Protein AF-0000000076599549 (afdb_homodimer)

InterPro domains:
  IPR013341 Mandelate racemase, N-terminal domain [PF02746] (43-147)
  IPR013342 Mandelate racemase, C-terminal domain [PF13378] (168-382)
  IPR013342 Mandelate racemase, C-terminal domain [SM00922] (165-262)
  IPR029017 Enolase-like, N-terminal [G3DSA:3.30.390.10] (24-142)
  IPR029017 Enolase-like, N-terminal [SSF54826] (26-152)
  IPR034593 D-galactonate dehydratase DgoD-like [PTHR48080] (27-389)
  IPR036849 Enolase-like, C-terminal domain superfamily [G3DSA:3.20.20.120] (143-389)
  IPR036849 Enolase-like, C-terminal domain superfamily [SSF51604] (147-392)

Organism: Saccharopolyspora spinosa (NCBI:txid60894)

Secondary structure (DSSP, 8-state):
-------------------TTTT---EEEEEEEEEEEEEEEEEEETTEEEEEEEEEEEEEEETTS-EEEEEEE-SS-HHHHHHHHHHHHHHHTTS-TT-HHHHHHHHHHHTSGGGGT--HHHHHHHHHHHHHHHHHHTTSBHHHHTT--S-SEEEB-EE-----HHHHHHHHHHHHHTT--EEEEE---SSHHHHHHHHHHHHHHH-SSSEEEEE-TT-S-HHHHHHHHHHHGGG--SEEE--S-TT-HHHHHHHHHH-SS-EEESTT-SSHHHHHHHHHTT--SEEEE-HHHHSSHHHHHHHHHHHHHHT--EEE--S---HHHHHHHHHHHHTSTT--SPBP--GGGBS--SBTTSSPP-GGGEEEPP-SSBT---B-HHHHHHHHHHHHHHGGGTS----SS----SS--/-------------------TTTT---EEEEEEEEEEEEEEEEEEETTEEEEEEEEEEEEEEETTS-EEEEEEE-SS-HHHHHHHHHHHHHHHTTS-TT-HHHHHHHHHHHTSGGGGS--HHHHHHHHHHHHHHHHHHTTSBHHHHTT--S-SEEEB-EE-----HHHHHHHHHHHHHTT--EEEEE---SSHHHHHHHHHHHHHHH-SSSEEEEE-TT-S-HHHHHHHHHHHGGG-EEEEE--S-TT-HHHHHHHHHH-SS-EEESTT-SSHHHHHHHHHTT--SEEEE-HHHHSSHHHHHHHHHHHHHHT--EEE--S---HHHHHHHHHHHHTSTT--SPBP--GGGBS--SBTTSSPP-GGGEEEPP-SSBT---B-HHHHHHHHHHHHHHGGGTS----SS----SS--

Structure (mmCIF, N/CA/C/O backbone):
data_AF-0000000076599549-model_v1
#
loop_
_entity.id
_entity.type
_entity.pdbx_description
1 polymer 'Glucarate dehydratase'
#
loop_
_atom_site.group_PDB
_atom_site.id
_atom_site.type_symbol
_atom_site.label_atom_id
_atom_site.label_alt_id
_atom_site.label_comp_id
_atom_site.label_asym_id
_atom_site.label_entity_id
_atom_site.label_seq_id
_atom_site.pdbx_PDB_ins_code
_atom_site.Cartn_x
_atom_site.Cartn_y
_atom_site.Cartn_z
_atom_site.occupancy
_atom_site.B_iso_or_equiv
_atom_site.auth_seq_id
_atom_site.auth_comp_id
_atom_site.auth_asym_id
_atom_site.auth_atom_id
_atom_site.pdbx_PDB_model_num
ATOM 1 N N . MET A 1 1 ? 41.75 32.562 54.75 1 27.2 1 MET A N 1
ATOM 2 C CA . MET A 1 1 ? 40.906 31.391 54.969 1 27.2 1 MET A CA 1
ATOM 3 C C . MET A 1 1 ? 40 31.172 53.75 1 27.2 1 MET A C 1
ATOM 5 O O . MET A 1 1 ? 39.031 31.875 53.562 1 27.2 1 MET A O 1
ATOM 9 N N . THR A 1 2 ? 40.531 30.891 52.562 1 28.98 2 THR A N 1
ATOM 10 C CA . THR A 1 2 ? 40.031 30.953 51.188 1 28.98 2 THR A CA 1
ATOM 11 C C . THR A 1 2 ? 39.062 29.797 50.906 1 28.98 2 THR A C 1
ATOM 13 O O . THR A 1 2 ? 39.469 28.625 51 1 28.98 2 THR A O 1
ATOM 16 N N . VAL A 1 3 ? 37.75 30 51.281 1 31.78 3 VAL A N 1
ATOM 17 C CA . VAL A 1 3 ? 36.625 29.094 51.188 1 31.78 3 VAL A CA 1
ATOM 18 C C . VAL A 1 3 ? 36.5 2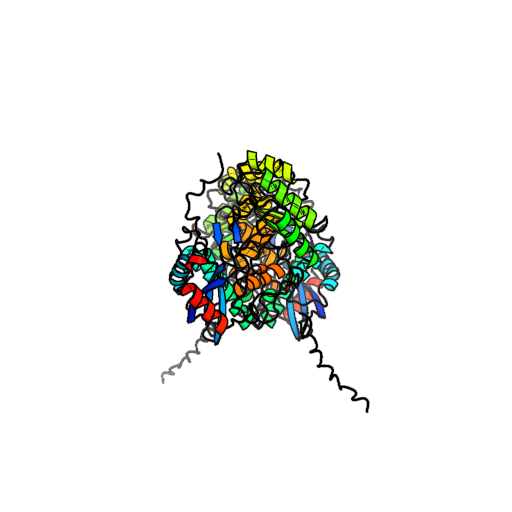8.578 49.75 1 31.78 3 VAL A C 1
ATOM 20 O O . VAL A 1 3 ? 36.25 29.375 48.812 1 31.78 3 VAL A O 1
ATOM 23 N N . THR A 1 4 ? 37.219 27.531 49.344 1 29.52 4 THR A N 1
ATOM 24 C CA . THR A 1 4 ? 37.219 26.875 48.031 1 29.52 4 THR A CA 1
ATOM 25 C C . THR A 1 4 ? 35.875 26.234 47.75 1 29.52 4 THR A C 1
ATOM 27 O O . THR A 1 4 ? 35.406 25.359 48.469 1 29.52 4 THR A O 1
ATOM 30 N N . THR A 1 5 ? 34.906 27.031 47.188 1 28.33 5 THR A N 1
ATOM 31 C CA . THR A 1 5 ? 33.531 26.656 46.875 1 28.33 5 THR A CA 1
ATOM 32 C C . THR A 1 5 ? 33.5 25.469 45.906 1 28.33 5 THR A C 1
ATOM 34 O O . THR A 1 5 ? 34.062 25.547 44.812 1 28.33 5 THR A O 1
ATOM 37 N N . GLN A 1 6 ? 33.562 24.25 46.406 1 25.38 6 GLN A N 1
ATOM 38 C CA . GLN A 1 6 ? 33.531 22.984 45.656 1 25.38 6 GLN A CA 1
ATOM 39 C C . GLN A 1 6 ? 32.219 22.891 44.875 1 25.38 6 GLN A C 1
ATOM 41 O O . GLN A 1 6 ? 31.141 22.781 45.438 1 25.38 6 GLN A O 1
ATOM 46 N N . GLN A 1 7 ? 32.094 23.656 43.75 1 25.48 7 GLN A N 1
ATOM 47 C CA . GLN A 1 7 ? 30.922 23.625 42.906 1 25.48 7 GLN A CA 1
ATOM 48 C C . GLN A 1 7 ? 30.625 22.203 42.406 1 25.48 7 GLN A C 1
ATOM 50 O O . GLN A 1 7 ? 31.484 21.562 41.812 1 25.48 7 GLN A O 1
ATOM 55 N N . SER A 1 8 ? 29.828 21.438 43.156 1 26.23 8 SER A N 1
ATOM 56 C CA . SER A 1 8 ? 29.406 20.078 42.844 1 26.23 8 SER A CA 1
ATOM 57 C C . SER A 1 8 ? 28.844 20 41.438 1 26.23 8 SER A C 1
ATOM 59 O O . SER A 1 8 ? 27.953 20.781 41.062 1 26.23 8 SER A O 1
ATOM 61 N N . ARG A 1 9 ? 29.656 19.609 40.469 1 23.12 9 ARG A N 1
ATOM 62 C CA . ARG A 1 9 ? 29.375 19.297 39.062 1 23.12 9 ARG A CA 1
ATOM 63 C C . ARG A 1 9 ? 28.219 18.328 38.938 1 23.12 9 ARG A C 1
ATOM 65 O O . ARG A 1 9 ? 28.328 17.156 39.344 1 23.12 9 ARG A O 1
ATOM 72 N N . ALA A 1 10 ? 27 18.812 39.125 1 27.27 10 ALA A N 1
ATOM 73 C CA . ALA A 1 10 ? 25.781 18.016 38.938 1 27.27 10 ALA A CA 1
ATOM 74 C C . ALA A 1 10 ? 25.875 17.156 37.656 1 27.27 10 ALA A C 1
ATOM 76 O O . ALA A 1 10 ? 26.438 17.594 36.656 1 27.27 10 ALA A O 1
ATOM 77 N N . GLY A 1 11 ? 25.812 15.875 37.875 1 25.98 11 GLY A N 1
ATOM 78 C CA . GLY A 1 11 ? 25.859 14.727 36.969 1 25.98 11 GLY A CA 1
ATOM 79 C C . GLY A 1 11 ? 24.984 14.891 35.75 1 25.98 11 GLY A C 1
ATOM 80 O O . GLY A 1 11 ? 23.797 15.219 35.875 1 25.98 11 GLY A O 1
ATOM 81 N N . ALA A 1 12 ? 25.484 15.375 34.656 1 26.47 12 ALA A N 1
ATOM 82 C CA . ALA A 1 12 ? 24.859 15.469 33.344 1 26.47 12 ALA A CA 1
ATOM 83 C C . ALA A 1 12 ? 24.078 14.195 33.031 1 26.47 12 ALA A C 1
ATOM 85 O O . ALA A 1 12 ? 24.641 13.102 33 1 26.47 12 ALA A O 1
ATOM 86 N N . ALA A 1 13 ? 22.766 14.227 33.375 1 28.31 13 ALA A N 1
ATOM 87 C CA . ALA A 1 13 ? 21.891 13.125 33 1 28.31 13 ALA A CA 1
ATOM 88 C C . ALA A 1 13 ? 22.188 12.625 31.594 1 28.31 13 ALA A C 1
ATOM 90 O O . ALA A 1 13 ? 22.312 13.422 30.656 1 28.31 13 ALA A O 1
ATOM 91 N N . GLN A 1 14 ? 22.859 11.516 31.531 1 29.56 14 GLN A N 1
ATOM 92 C CA . GLN A 1 14 ? 23.172 10.812 30.297 1 29.56 14 GLN A CA 1
ATOM 93 C C . GLN A 1 14 ? 22 10.828 29.312 1 29.56 14 GLN A C 1
ATOM 95 O O . GLN A 1 14 ? 20.859 10.594 29.719 1 29.56 14 GLN A O 1
ATOM 100 N N . PRO A 1 15 ? 22.062 11.57 28.266 1 31.91 15 PRO A N 1
ATOM 101 C CA . PRO A 1 15 ? 20.938 11.641 27.328 1 31.91 15 PRO A CA 1
ATOM 102 C C . PRO A 1 15 ? 20.328 10.273 27.047 1 31.91 15 PRO A C 1
ATOM 104 O O . PRO A 1 15 ? 21.047 9.273 26.969 1 31.91 15 PRO A O 1
ATOM 107 N N . LEU A 1 16 ? 19.188 9.906 27.5 1 31.44 16 LEU A N 1
ATOM 108 C CA . LEU A 1 16 ? 18.312 8.75 27.297 1 31.44 16 LEU A CA 1
ATOM 109 C C . LEU A 1 16 ? 18.219 8.414 25.812 1 31.44 16 LEU A C 1
ATOM 111 O O . LEU A 1 16 ? 17.172 8.617 25.188 1 31.44 16 LEU A O 1
ATOM 115 N N . THR A 1 17 ? 19.172 8.703 24.969 1 34.09 17 THR A N 1
ATOM 116 C CA . THR A 1 17 ? 19.078 8.32 23.562 1 34.09 17 THR A CA 1
ATOM 117 C C . THR A 1 17 ? 18.938 6.809 23.422 1 34.09 17 THR A C 1
ATOM 119 O O . THR A 1 17 ? 19.906 6.066 23.562 1 34.09 17 THR A O 1
ATOM 122 N N . THR A 1 18 ? 18.109 6.164 24.047 1 36.94 18 THR A N 1
ATOM 123 C CA . THR A 1 18 ? 17.984 4.777 23.641 1 36.94 18 THR A CA 1
ATOM 124 C C . THR A 1 18 ? 17.719 4.688 22.125 1 36.94 18 THR A C 1
ATOM 126 O O . THR A 1 18 ? 16.703 5.172 21.641 1 36.94 18 THR A O 1
ATOM 129 N N . PRO A 1 19 ? 18.688 4.723 21.266 1 40.38 19 PRO A N 1
ATOM 130 C CA . PRO A 1 19 ? 18.516 4.492 19.828 1 40.38 19 PRO A CA 1
ATOM 131 C C . PRO A 1 19 ? 17.531 3.363 19.516 1 40.38 19 PRO A C 1
ATOM 133 O O . PRO A 1 19 ? 17.297 2.502 20.375 1 40.38 19 PRO A O 1
ATOM 136 N N . TRP A 1 20 ? 16.594 3.396 18.422 1 47.5 20 TRP A N 1
ATOM 137 C CA . TRP A 1 20 ? 15.992 2.182 17.891 1 47.5 20 TRP A CA 1
ATOM 138 C C . TRP A 1 20 ? 16.922 0.986 18.062 1 47.5 20 TRP A C 1
ATOM 140 O O . TRP A 1 20 ? 16.625 -0.114 17.594 1 47.5 20 TRP A O 1
ATOM 150 N N . GLY A 1 21 ? 18.094 1.126 18.797 1 45.66 21 GLY A N 1
ATOM 151 C CA . GLY A 1 21 ? 19.266 0.264 18.734 1 45.66 21 GLY A CA 1
ATOM 152 C C . GLY A 1 21 ? 19.344 -0.734 19.875 1 45.66 21 GLY A C 1
ATOM 153 O O . GLY A 1 21 ? 19.938 -1.803 19.734 1 45.66 21 GLY A O 1
ATOM 154 N N . GLU A 1 22 ? 19.062 -0.43 21.141 1 49.44 22 GLU A N 1
ATOM 155 C CA . GLU A 1 22 ? 19.344 -1.451 22.156 1 49.44 22 GLU A CA 1
ATOM 156 C C . GLU A 1 22 ? 18.25 -2.52 22.172 1 49.44 22 GLU A C 1
ATOM 158 O O . GLU A 1 22 ? 17.062 -2.199 22.203 1 49.44 22 GLU A O 1
ATOM 163 N N . GLY A 1 23 ? 18.531 -3.783 21.719 1 60.91 23 GLY A N 1
ATOM 164 C CA . GLY A 1 23 ? 17.672 -4.957 21.797 1 60.91 23 GLY A CA 1
ATOM 165 C C . GLY A 1 23 ? 16.938 -5.242 20.5 1 60.91 23 GLY A C 1
ATOM 166 O O . GLY A 1 23 ? 15.898 -5.902 20.5 1 60.91 23 GLY A O 1
ATOM 167 N N . VAL A 1 24 ? 17.438 -4.586 19.484 1 80.19 24 VAL A N 1
ATOM 168 C CA . VAL A 1 24 ? 16.875 -4.738 18.156 1 80.19 24 VAL A CA 1
ATOM 169 C C . VAL A 1 24 ? 17.266 -6.09 17.562 1 80.19 24 VAL A C 1
ATOM 171 O O . VAL A 1 24 ? 18.422 -6.516 17.703 1 80.19 24 VAL A O 1
ATOM 174 N N . LEU A 1 25 ? 16.344 -6.863 17.172 1 92.06 25 LEU A N 1
ATOM 175 C CA . LEU A 1 25 ? 16.547 -8.125 16.469 1 92.06 25 LEU A CA 1
ATOM 176 C C . LEU A 1 25 ? 17.453 -7.926 15.258 1 92.06 25 LEU A C 1
ATOM 178 O O . LEU A 1 25 ? 17.359 -6.918 14.562 1 92.06 25 LEU A O 1
ATOM 182 N N . ARG A 1 26 ? 18.5 -8.828 15.125 1 96.94 26 ARG A N 1
ATOM 183 C CA . ARG A 1 26 ? 19.438 -8.688 14.016 1 96.94 26 ARG A CA 1
ATOM 184 C C . ARG A 1 26 ? 19.531 -9.977 13.211 1 96.94 26 ARG A C 1
ATOM 186 O O . ARG A 1 26 ? 19.547 -11.07 13.781 1 96.94 26 ARG A O 1
ATOM 193 N N . ILE A 1 27 ? 19.688 -9.867 11.922 1 97.81 27 ILE A N 1
ATOM 194 C CA . ILE A 1 27 ? 19.953 -10.992 11.031 1 97.81 27 ILE A CA 1
ATOM 195 C C . ILE A 1 27 ? 21.406 -11.414 11.148 1 97.81 27 ILE A C 1
ATOM 197 O O . ILE A 1 27 ? 22.312 -10.594 11.016 1 97.81 27 ILE A O 1
ATOM 201 N N . ILE A 1 28 ? 21.672 -12.695 11.336 1 97.88 28 ILE A N 1
ATOM 202 C CA . ILE A 1 28 ? 23.062 -13.102 11.57 1 97.88 28 ILE A CA 1
ATOM 203 C C . ILE A 1 28 ? 23.484 -14.109 10.516 1 97.88 28 ILE A C 1
ATOM 205 O O . ILE A 1 28 ? 24.672 -14.438 10.414 1 97.88 28 ILE A O 1
ATOM 209 N N . GLY A 1 29 ? 22.516 -14.633 9.742 1 97.44 29 GLY A N 1
ATOM 210 C CA . GLY A 1 29 ? 22.891 -15.594 8.719 1 97.44 29 GLY A CA 1
ATOM 211 C C . GLY A 1 29 ? 21.781 -15.852 7.715 1 97.44 29 GLY A C 1
ATOM 212 O O . GLY A 1 29 ? 20.594 -15.773 8.055 1 97.44 29 GLY A O 1
ATOM 213 N N . ILE A 1 30 ? 22.172 -16.141 6.492 1 97.81 30 ILE A N 1
ATOM 214 C CA . ILE A 1 30 ? 21.266 -16.531 5.418 1 97.81 30 ILE A CA 1
ATOM 215 C C . ILE A 1 30 ? 21.766 -17.781 4.727 1 97.81 30 ILE A C 1
ATOM 217 O O . ILE A 1 30 ? 22.938 -17.859 4.328 1 97.81 30 ILE A O 1
ATOM 221 N N . ARG A 1 31 ? 20.938 -18.797 4.688 1 98 31 ARG A N 1
ATOM 222 C CA . ARG A 1 31 ? 21.234 -20.016 3.961 1 98 31 ARG A CA 1
ATOM 223 C C . ARG A 1 31 ? 20.312 -20.188 2.766 1 98 31 ARG A C 1
ATOM 225 O O . ARG A 1 31 ? 19.109 -19.969 2.873 1 98 31 ARG A O 1
ATOM 232 N N . SER A 1 32 ? 20.922 -20.5 1.603 1 98.12 32 SER A N 1
ATOM 233 C CA . SER A 1 32 ? 20.156 -20.75 0.384 1 98.12 32 SER A CA 1
ATOM 234 C C . SER A 1 32 ? 20.203 -22.219 -0.022 1 98.12 32 SER A C 1
ATOM 236 O O . SER A 1 32 ? 21.281 -22.812 -0.069 1 98.12 32 SER A O 1
ATOM 238 N N . ILE A 1 33 ? 19.031 -22.781 -0.31 1 98.06 33 ILE A N 1
ATOM 239 C CA . ILE A 1 33 ? 18.922 -24.203 -0.605 1 98.06 33 ILE A CA 1
ATOM 240 C C . ILE A 1 33 ? 18.109 -24.422 -1.884 1 98.06 33 ILE A C 1
ATOM 242 O O . ILE A 1 33 ? 16.875 -24.453 -1.848 1 98.06 33 ILE A O 1
ATOM 246 N N . PRO A 1 34 ? 18.781 -24.578 -3.016 1 97.81 34 PRO A N 1
ATOM 247 C CA . PRO A 1 34 ? 18.047 -24.906 -4.23 1 97.81 34 PRO A CA 1
ATOM 248 C C . PRO A 1 34 ? 17.422 -26.312 -4.172 1 97.81 34 PRO A C 1
ATOM 250 O O . PRO A 1 34 ? 18.031 -27.234 -3.637 1 97.81 34 PRO A O 1
ATOM 253 N N . VAL A 1 35 ? 16.203 -26.453 -4.688 1 98.06 35 VAL A N 1
ATOM 254 C CA . VAL A 1 35 ? 15.5 -27.734 -4.676 1 98.06 35 VAL A CA 1
ATOM 255 C C . VAL A 1 35 ? 14.805 -27.938 -6.016 1 98.06 35 VAL A C 1
ATOM 257 O O . VAL A 1 35 ? 14.508 -26.984 -6.73 1 98.06 35 VAL A O 1
ATOM 260 N N . ALA A 1 36 ? 14.617 -29.156 -6.363 1 96.56 36 ALA A N 1
ATOM 261 C CA . ALA A 1 36 ? 13.797 -29.578 -7.496 1 96.56 36 ALA A CA 1
ATOM 262 C C . ALA A 1 36 ? 12.672 -30.5 -7.043 1 96.56 36 ALA A C 1
ATOM 264 O O . ALA A 1 36 ? 12.922 -31.531 -6.426 1 96.56 36 ALA A O 1
ATOM 265 N N . VAL A 1 37 ? 11.453 -30.109 -7.285 1 96.25 37 VAL A N 1
ATOM 266 C CA . VAL A 1 37 ? 10.297 -30.906 -6.902 1 96.25 37 VAL A CA 1
ATOM 267 C C . VAL A 1 37 ? 9.523 -31.328 -8.148 1 96.25 37 VAL A C 1
ATOM 269 O O . VAL A 1 37 ? 9.148 -30.5 -8.969 1 96.25 37 VAL A O 1
ATOM 272 N N . PRO A 1 38 ? 9.258 -32.562 -8.336 1 93.56 38 PRO A N 1
ATOM 273 C CA . PRO A 1 38 ? 8.633 -33.031 -9.57 1 93.56 38 PRO A CA 1
ATOM 274 C C . PRO A 1 38 ? 7.145 -32.719 -9.648 1 93.56 38 PRO A C 1
ATOM 276 O O . PRO A 1 38 ? 6.496 -32.531 -8.617 1 93.56 38 PRO A O 1
ATOM 279 N N . PHE A 1 39 ? 6.629 -32.625 -10.914 1 90.69 39 PHE A N 1
ATOM 280 C CA . PHE A 1 39 ? 5.199 -32.562 -11.188 1 90.69 39 PHE A CA 1
ATOM 281 C C . PHE A 1 39 ? 4.621 -33.969 -11.266 1 90.69 39 PHE A C 1
ATOM 283 O O . PHE A 1 39 ? 5.355 -34.938 -11.445 1 90.69 39 PHE A O 1
ATOM 290 N N . ASN A 1 40 ? 3.273 -34 -11.039 1 86.06 40 ASN A N 1
ATOM 291 C CA . ASN A 1 40 ? 2.578 -35.25 -11.305 1 86.06 40 ASN A CA 1
ATOM 292 C C . ASN A 1 40 ? 2.559 -35.594 -12.789 1 86.06 40 ASN A C 1
ATOM 294 O O . ASN A 1 40 ? 2.672 -36.75 -13.172 1 86.06 40 ASN A O 1
ATOM 298 N N . THR A 1 41 ? 2.367 -34.594 -13.555 1 76.88 41 THR A N 1
ATOM 299 C CA . THR A 1 41 ? 2.35 -34.656 -15.008 1 76.88 41 THR A CA 1
ATOM 300 C C . THR A 1 41 ? 3.162 -33.5 -15.609 1 76.88 41 THR A C 1
ATOM 302 O O . THR A 1 41 ? 3.084 -32.375 -15.141 1 76.88 41 THR A O 1
ATOM 305 N N . ASP A 1 42 ? 3.869 -33.875 -16.672 1 77 42 ASP A N 1
ATOM 306 C CA . ASP A 1 42 ? 4.699 -32.844 -17.312 1 77 42 ASP A CA 1
ATOM 307 C C . ASP A 1 42 ? 3.859 -31.672 -17.781 1 77 42 ASP A C 1
ATOM 309 O O . ASP A 1 42 ? 2.736 -31.844 -18.25 1 77 42 ASP A O 1
ATOM 313 N N . GLU A 1 43 ? 4.348 -30.469 -17.562 1 74.44 43 GLU A N 1
ATOM 314 C CA . GLU A 1 43 ? 3.729 -29.25 -18.094 1 74.44 43 GLU A CA 1
ATOM 315 C C . GLU A 1 43 ? 4.297 -28.891 -19.469 1 74.44 43 GLU A C 1
ATOM 317 O O . GLU A 1 43 ? 5.512 -28.922 -19.656 1 74.44 43 GLU A O 1
ATOM 322 N N . LYS A 1 44 ? 3.439 -28.703 -20.406 1 67.31 44 LYS A N 1
ATOM 323 C CA . LYS A 1 44 ? 3.842 -28.312 -21.75 1 67.31 44 LYS A CA 1
ATOM 324 C C . LYS A 1 44 ? 3.285 -26.938 -22.109 1 67.31 44 LYS A C 1
ATOM 326 O O . LYS A 1 44 ? 2.168 -26.594 -21.719 1 67.31 44 LYS A O 1
ATOM 331 N N . TRP A 1 45 ? 4.105 -26.031 -22.578 1 63.53 45 TRP A N 1
ATOM 332 C CA . TRP A 1 45 ? 3.633 -24.766 -23.125 1 63.53 45 TRP A CA 1
ATOM 333 C C . TRP A 1 45 ? 4.262 -24.484 -24.484 1 63.53 45 TRP A C 1
ATOM 335 O O . TRP A 1 45 ? 4.898 -25.375 -25.078 1 63.53 45 TRP A O 1
ATOM 345 N N . ALA A 1 46 ? 3.811 -23.297 -25.047 1 54.66 46 ALA A N 1
ATOM 346 C CA . ALA A 1 46 ? 4.141 -22.984 -26.438 1 54.66 46 ALA A CA 1
ATOM 347 C C . ALA A 1 46 ? 5.641 -23.109 -26.688 1 54.66 46 ALA A C 1
ATOM 349 O O . ALA A 1 46 ? 6.062 -23.516 -27.781 1 54.66 46 ALA A O 1
ATOM 350 N N . TYR A 1 47 ? 6.359 -22.969 -25.578 1 56.78 47 TYR A N 1
ATOM 351 C CA . TYR A 1 47 ? 7.789 -22.844 -25.844 1 56.78 47 TYR A CA 1
ATOM 352 C C . TYR A 1 47 ? 8.57 -23.969 -25.172 1 56.78 47 TYR A C 1
ATOM 354 O O . TYR A 1 47 ? 9.797 -24.031 -25.266 1 56.78 47 TYR A O 1
ATOM 362 N N . GLY A 1 48 ? 7.891 -24.828 -24.422 1 64.62 48 GLY A N 1
ATOM 363 C CA . GLY A 1 48 ? 8.695 -25.844 -23.766 1 64.62 48 GLY A CA 1
ATOM 364 C C . GLY A 1 48 ? 7.895 -26.703 -22.797 1 64.62 48 GLY A C 1
ATOM 365 O O . GLY A 1 48 ? 6.664 -26.719 -22.859 1 64.62 48 GLY A O 1
ATOM 366 N N . SER A 1 49 ? 8.625 -27.672 -22.219 1 71.38 49 SER A N 1
ATOM 367 C CA . SER A 1 49 ? 8.031 -28.547 -21.203 1 71.38 49 SER A CA 1
ATOM 368 C C . SER A 1 49 ? 8.922 -28.641 -19.969 1 71.38 49 SER A C 1
ATOM 370 O O . SER A 1 49 ? 10.117 -28.328 -20.031 1 71.38 49 SER A O 1
ATOM 372 N N . ARG A 1 50 ? 8.25 -28.859 -18.828 1 78.06 50 ARG A N 1
ATOM 373 C CA . ARG A 1 50 ? 9.016 -29.125 -17.609 1 78.06 50 ARG A CA 1
ATOM 374 C C . ARG A 1 50 ? 8.367 -30.234 -16.781 1 78.06 50 ARG A C 1
ATOM 376 O O . ARG A 1 50 ? 7.145 -30.406 -16.828 1 78.06 50 ARG A O 1
ATOM 383 N N . ARG A 1 51 ? 9.258 -30.969 -16.078 1 86.56 51 ARG A N 1
ATOM 384 C CA . ARG A 1 51 ? 8.828 -32.125 -15.305 1 86.56 51 ARG A CA 1
ATOM 385 C C . ARG A 1 51 ? 8.648 -31.766 -13.836 1 86.56 51 ARG A C 1
ATOM 387 O O . ARG A 1 51 ? 8.344 -32.625 -13.008 1 86.56 51 ARG A O 1
ATOM 394 N N . GLY A 1 52 ? 8.906 -30.609 -13.555 1 90 52 GLY A N 1
ATOM 395 C CA . GLY A 1 52 ? 8.82 -30.141 -12.188 1 90 52 GLY A CA 1
ATOM 396 C C . GLY A 1 52 ? 9.203 -28.672 -12.031 1 90 52 GLY A C 1
ATOM 397 O O . GLY A 1 52 ? 9.117 -27.906 -12.984 1 90 52 GLY A O 1
ATOM 398 N N . LEU A 1 53 ? 9.43 -28.375 -10.766 1 91.75 53 LEU A N 1
ATOM 399 C CA . LEU A 1 53 ? 9.75 -26.984 -10.453 1 91.75 53 LEU A CA 1
ATOM 400 C C . LEU A 1 53 ? 11.055 -26.891 -9.656 1 91.75 53 LEU A C 1
ATOM 402 O O . LEU A 1 53 ? 11.312 -27.734 -8.797 1 91.75 53 LEU A O 1
ATOM 406 N N . VAL A 1 54 ? 11.859 -25.891 -10.094 1 94.69 54 VAL A N 1
ATOM 407 C CA . VAL A 1 54 ? 13.047 -25.562 -9.32 1 94.69 54 VAL A CA 1
ATOM 408 C C . VAL A 1 54 ? 12.812 -24.281 -8.531 1 94.69 54 VAL A C 1
ATOM 410 O O . VAL A 1 54 ? 12.266 -23.312 -9.062 1 94.69 54 VAL A O 1
ATOM 413 N N . SER A 1 55 ? 13.117 -24.297 -7.266 1 96.81 55 SER A N 1
ATOM 414 C CA . SER A 1 55 ? 13.023 -23.125 -6.387 1 96.81 55 SER A CA 1
ATOM 415 C C . SER A 1 55 ? 14.242 -23.031 -5.477 1 96.81 55 SER A C 1
ATOM 417 O O . SER A 1 55 ? 14.992 -23.984 -5.324 1 96.81 55 SER A O 1
ATOM 419 N N . VAL A 1 56 ? 14.516 -21.844 -5.012 1 97.69 56 VAL A N 1
ATOM 420 C CA . VAL A 1 56 ? 15.555 -21.625 -4.012 1 97.69 56 VAL A CA 1
ATOM 421 C C . VAL A 1 56 ? 14.922 -21.234 -2.682 1 97.69 56 VAL A C 1
ATOM 423 O O . VAL A 1 56 ? 14.344 -20.141 -2.557 1 97.69 56 VAL A O 1
ATOM 426 N N . LEU A 1 57 ? 15.031 -22.125 -1.729 1 98.62 57 LEU A N 1
ATOM 427 C CA . LEU A 1 57 ? 14.602 -21.812 -0.37 1 98.62 57 LEU A CA 1
ATOM 428 C C . LEU A 1 57 ? 15.68 -21.047 0.384 1 98.62 57 LEU A C 1
ATOM 430 O O . LEU A 1 57 ? 16.875 -21.297 0.19 1 98.62 57 LEU A O 1
ATOM 434 N N . ILE A 1 58 ? 15.234 -20.125 1.218 1 98.06 58 ILE A N 1
ATOM 435 C CA . ILE A 1 58 ? 16.234 -19.484 2.078 1 98.06 58 ILE A CA 1
ATOM 436 C C . ILE A 1 58 ? 15.758 -19.531 3.529 1 98.06 58 ILE A C 1
ATOM 438 O O . ILE A 1 58 ? 14.555 -19.469 3.797 1 98.06 58 ILE A O 1
ATOM 442 N N . GLU A 1 59 ? 16.656 -19.672 4.398 1 98.75 59 GLU A N 1
ATOM 443 C CA . GLU A 1 59 ? 16.484 -19.547 5.844 1 98.75 59 GLU A CA 1
ATOM 444 C C . GLU A 1 59 ? 17.328 -18.391 6.391 1 98.75 59 GLU A C 1
ATOM 446 O O . GLU A 1 59 ? 18.547 -18.359 6.188 1 98.75 59 GLU A O 1
ATOM 451 N N . ILE A 1 60 ? 16.688 -17.453 7.035 1 98.56 60 ILE A N 1
ATOM 452 C CA . ILE A 1 60 ? 17.359 -16.328 7.656 1 98.56 60 ILE A CA 1
ATOM 453 C C . ILE A 1 60 ? 17.344 -16.484 9.172 1 98.56 60 ILE A C 1
ATOM 455 O O . ILE A 1 60 ? 16.281 -16.516 9.789 1 98.56 60 ILE A O 1
ATOM 459 N N . ASP A 1 61 ? 18.516 -16.547 9.758 1 98.56 61 ASP A N 1
ATOM 460 C CA . ASP A 1 61 ? 18.656 -16.688 11.203 1 98.56 61 ASP A CA 1
ATOM 461 C C . ASP A 1 61 ? 18.859 -15.32 11.867 1 98.56 61 ASP A C 1
ATOM 463 O O . ASP A 1 61 ? 19.578 -14.469 11.328 1 98.56 61 ASP A O 1
ATOM 467 N N . THR A 1 62 ? 18.266 -15.141 13.055 1 98.19 62 THR A N 1
ATOM 468 C CA . THR A 1 62 ? 18.453 -13.93 13.844 1 98.19 62 THR A CA 1
ATOM 469 C C . THR A 1 62 ? 19.219 -14.234 15.125 1 98.19 62 THR A C 1
ATOM 471 O O . THR A 1 62 ? 19.391 -15.398 15.492 1 98.19 62 THR A O 1
ATOM 474 N N . ASP A 1 63 ? 19.641 -13.219 15.875 1 97.31 63 ASP A N 1
ATOM 475 C CA . ASP A 1 63 ? 20.438 -13.352 17.094 1 97.31 63 ASP A CA 1
ATOM 476 C C . ASP A 1 63 ? 19.562 -13.727 18.281 1 97.31 63 ASP A C 1
ATOM 478 O O . ASP A 1 63 ? 20.078 -13.961 19.375 1 97.31 63 ASP A O 1
ATOM 482 N N . GLU A 1 64 ? 18.281 -13.836 18.094 1 95.88 64 GLU A N 1
ATOM 483 C CA . GLU A 1 64 ? 17.391 -14.203 19.188 1 95.88 64 GLU A CA 1
ATOM 484 C C . GLU A 1 64 ? 16.719 -15.547 18.922 1 95.88 64 GLU A C 1
ATOM 486 O O . GLU A 1 64 ? 15.672 -15.844 19.5 1 95.88 64 GLU A O 1
ATOM 491 N N . GLY A 1 65 ? 17.219 -16.297 18 1 96.75 65 GLY A N 1
ATOM 492 C CA . GLY A 1 65 ? 16.797 -17.672 17.797 1 96.75 65 GLY A CA 1
ATOM 493 C C . GLY A 1 65 ? 15.578 -17.781 16.875 1 96.75 65 GLY A C 1
ATOM 494 O O . GLY A 1 65 ? 14.992 -18.859 16.766 1 96.75 65 GLY A O 1
ATOM 495 N N . ILE A 1 66 ? 15.117 -16.734 16.344 1 98 66 ILE A N 1
ATOM 496 C CA . ILE A 1 66 ? 14.023 -16.781 15.375 1 98 66 ILE A CA 1
ATOM 497 C C . ILE A 1 66 ? 14.57 -16.984 13.969 1 98 66 ILE A C 1
ATOM 499 O O . ILE A 1 66 ? 15.516 -16.297 13.562 1 98 66 ILE A O 1
ATOM 503 N N . THR A 1 67 ? 14.039 -17.984 13.234 1 98.62 67 THR A N 1
ATOM 504 C CA . THR A 1 67 ? 14.414 -18.234 11.844 1 98.62 67 THR A CA 1
ATOM 505 C C . THR A 1 67 ? 13.258 -17.922 10.906 1 98.62 67 THR A C 1
ATOM 507 O O . THR A 1 67 ? 12.117 -18.328 11.156 1 98.62 67 THR A O 1
ATOM 510 N N . GLY A 1 68 ? 13.555 -17.125 9.875 1 98.81 68 GLY A N 1
ATOM 511 C CA . GLY A 1 68 ? 12.562 -16.812 8.859 1 98.81 68 GLY A CA 1
ATOM 512 C C . GLY A 1 68 ? 12.75 -17.609 7.582 1 98.81 68 GLY A C 1
ATOM 513 O O . GLY A 1 68 ? 13.883 -17.891 7.18 1 98.81 68 GLY A O 1
ATOM 514 N N . LEU A 1 69 ? 11.648 -17.953 6.938 1 98.88 69 LEU A N 1
ATOM 515 C CA . LEU A 1 69 ? 11.664 -18.719 5.691 1 98.88 69 LEU A CA 1
ATOM 516 C C . LEU A 1 69 ? 11.344 -17.812 4.5 1 98.88 69 LEU A C 1
ATOM 518 O O . LEU A 1 69 ? 10.477 -16.938 4.598 1 98.88 69 LEU A O 1
ATOM 522 N N . GLY A 1 70 ? 12.023 -18 3.418 1 98.69 70 GLY A N 1
ATOM 523 C CA . GLY A 1 70 ? 11.742 -17.406 2.121 1 98.69 70 GLY A CA 1
ATOM 524 C C . GLY A 1 70 ? 11.938 -18.359 0.966 1 98.69 70 GLY A C 1
ATOM 525 O O . GLY A 1 70 ? 12.484 -19.453 1.146 1 98.69 70 GLY A O 1
ATOM 526 N N . GLU A 1 71 ? 11.453 -18 -0.166 1 98.62 71 GLU A N 1
ATOM 527 C CA . GLU A 1 71 ? 11.523 -18.828 -1.366 1 98.62 71 GLU A CA 1
ATOM 528 C C . GLU A 1 71 ? 11.539 -17.969 -2.629 1 98.62 71 GLU A C 1
ATOM 530 O O . GLU A 1 71 ? 10.781 -17 -2.738 1 98.62 71 GLU A O 1
ATOM 535 N N . ALA A 1 72 ? 12.445 -18.266 -3.484 1 96.69 72 ALA A N 1
ATOM 536 C CA . ALA A 1 72 ? 12.5 -17.641 -4.797 1 96.69 72 ALA A CA 1
ATOM 537 C C . ALA A 1 72 ? 12.32 -18.656 -5.914 1 96.69 72 ALA A C 1
ATOM 539 O O . ALA A 1 72 ? 13.008 -19.688 -5.945 1 96.69 72 ALA A O 1
ATOM 540 N N . PRO A 1 73 ? 11.312 -18.406 -6.777 1 94.69 73 PRO A N 1
ATOM 541 C CA . PRO A 1 73 ? 11.328 -19.219 -7.988 1 94.69 73 PRO A CA 1
ATOM 542 C C . PRO A 1 73 ? 12.633 -19.109 -8.766 1 94.69 73 PRO A C 1
ATOM 544 O O . PRO A 1 73 ? 13.312 -18.094 -8.695 1 94.69 73 PRO A O 1
ATOM 547 N N . ALA A 1 74 ? 12.969 -20.219 -9.406 1 91.81 74 ALA A N 1
ATOM 548 C CA . ALA A 1 74 ? 14.156 -20.188 -10.258 1 91.81 74 ALA A CA 1
ATOM 549 C C . ALA A 1 74 ? 13.898 -19.422 -11.547 1 91.81 74 ALA A C 1
ATOM 551 O O . ALA A 1 74 ? 13.758 -20 -12.617 1 91.81 74 ALA A O 1
ATOM 552 N N . TYR A 1 75 ? 13.789 -18.172 -11.445 1 86.31 75 TYR A N 1
ATOM 553 C CA . TYR A 1 75 ? 13.539 -17.281 -12.562 1 86.31 75 TYR A CA 1
ATOM 554 C C . TYR A 1 75 ? 14.547 -16.141 -12.578 1 86.31 75 TYR A C 1
ATOM 556 O O . TYR A 1 75 ? 14.625 -15.352 -11.625 1 86.31 75 TYR A O 1
ATOM 564 N N . PRO A 1 76 ? 15.336 -15.984 -13.578 1 82.75 76 PRO A N 1
ATOM 565 C CA . PRO A 1 76 ? 15.305 -16.797 -14.797 1 82.75 76 PRO A CA 1
ATOM 566 C C . PRO A 1 76 ? 15.93 -18.172 -14.602 1 82.75 76 PRO A C 1
ATOM 568 O O . PRO A 1 76 ? 15.703 -19.078 -15.414 1 82.75 76 PRO A O 1
ATOM 571 N N . SER A 1 77 ? 16.828 -18.344 -13.68 1 87.12 77 SER A N 1
ATOM 572 C CA . SER A 1 77 ? 17.422 -19.625 -13.32 1 87.12 77 SER A CA 1
ATOM 573 C C . SER A 1 77 ? 17.844 -19.656 -11.859 1 87.12 77 SER A C 1
ATOM 575 O O . SER A 1 77 ? 18 -18.609 -11.234 1 87.12 77 SER A O 1
ATOM 577 N N . ALA A 1 78 ? 17.969 -20.875 -11.359 1 91.88 78 ALA A N 1
ATOM 578 C CA . ALA A 1 78 ? 18.406 -21.016 -9.977 1 91.88 78 ALA A CA 1
ATOM 579 C C . ALA A 1 78 ? 19.812 -20.453 -9.789 1 91.88 78 ALA A C 1
ATOM 581 O O . ALA A 1 78 ? 20.125 -19.859 -8.758 1 91.88 78 ALA A O 1
ATOM 582 N N . GLU A 1 79 ? 20.656 -20.594 -10.797 1 90.31 79 GLU A N 1
ATOM 583 C CA . GLU A 1 79 ? 22.031 -20.094 -10.734 1 90.31 79 GLU A CA 1
ATOM 584 C C . GLU A 1 79 ? 22.047 -18.578 -10.586 1 90.31 79 GLU A C 1
ATOM 586 O O . GLU A 1 79 ? 22.828 -18.047 -9.789 1 90.31 79 GLU A O 1
ATOM 591 N N . ILE A 1 80 ? 21.219 -18 -11.336 1 88.38 80 ILE A N 1
ATOM 592 C CA . ILE A 1 80 ? 21.172 -16.547 -11.289 1 88.38 80 ILE A CA 1
ATOM 593 C C . ILE A 1 80 ? 20.625 -16.094 -9.938 1 88.38 80 ILE A C 1
ATOM 595 O O . ILE A 1 80 ? 21.172 -15.188 -9.312 1 88.38 80 ILE A O 1
ATOM 599 N N . VAL A 1 81 ? 19.562 -16.672 -9.453 1 92.44 81 VAL A N 1
ATOM 600 C CA . VAL A 1 81 ? 18.984 -16.328 -8.164 1 92.44 81 VAL A CA 1
ATOM 601 C C . VAL A 1 81 ? 20.031 -16.5 -7.059 1 92.44 81 VAL A C 1
ATOM 603 O O . VAL A 1 81 ? 20.203 -15.617 -6.215 1 92.44 81 VAL A O 1
ATOM 606 N N . LEU A 1 82 ? 20.766 -17.609 -7.117 1 94.19 82 LEU A N 1
ATOM 607 C CA . LEU A 1 82 ? 21.797 -17.891 -6.121 1 94.19 82 LEU A CA 1
ATOM 608 C C . LEU A 1 82 ? 22.922 -16.844 -6.184 1 94.19 82 LEU A C 1
ATOM 610 O O . LEU A 1 82 ? 23.422 -16.406 -5.145 1 94.19 82 LEU A O 1
ATOM 614 N N . ALA A 1 83 ? 23.25 -16.516 -7.406 1 91.38 83 ALA A N 1
ATOM 615 C CA . ALA A 1 83 ? 24.297 -15.516 -7.574 1 91.38 83 ALA A CA 1
ATOM 616 C C . ALA A 1 83 ? 23.859 -14.172 -6.992 1 91.38 83 ALA A C 1
ATOM 618 O O . ALA A 1 83 ? 24.656 -13.492 -6.336 1 91.38 83 ALA A O 1
ATOM 619 N N . VAL A 1 84 ? 22.641 -13.828 -7.262 1 89.5 84 VAL A N 1
ATOM 620 C CA . VAL A 1 84 ? 22.109 -12.578 -6.738 1 89.5 84 VAL A CA 1
ATOM 621 C C . VAL A 1 84 ? 22.062 -12.641 -5.215 1 89.5 84 VAL A C 1
ATOM 623 O O . VAL A 1 84 ? 22.484 -11.703 -4.531 1 89.5 84 VAL A O 1
ATOM 626 N N . LEU A 1 85 ? 21.562 -13.703 -4.641 1 93.06 85 LEU A N 1
ATOM 627 C CA . LEU A 1 85 ? 21.469 -13.867 -3.193 1 93.06 85 LEU A CA 1
ATOM 628 C C . LEU A 1 85 ? 22.844 -13.719 -2.545 1 93.06 85 LEU A C 1
ATOM 630 O O . LEU A 1 85 ? 22.984 -13.031 -1.531 1 93.06 85 LEU A O 1
ATOM 634 N N . ARG A 1 86 ? 23.828 -14.32 -3.129 1 92.38 86 ARG A N 1
ATOM 635 C CA . ARG A 1 86 ? 25.188 -14.227 -2.611 1 92.38 86 ARG A CA 1
ATOM 636 C C . ARG A 1 86 ? 25.672 -12.781 -2.611 1 92.38 86 ARG A C 1
ATOM 638 O O . ARG A 1 86 ? 26.391 -12.359 -1.696 1 92.38 86 ARG A O 1
ATOM 645 N N . SER A 1 87 ? 25.266 -12.117 -3.596 1 87.06 87 SER A N 1
ATOM 646 C CA . SER A 1 87 ? 25.75 -10.742 -3.762 1 87.06 87 SER A CA 1
ATOM 647 C C . SER A 1 87 ? 25.047 -9.789 -2.803 1 87.06 87 SER A C 1
ATOM 649 O O . SER A 1 87 ? 25.625 -8.789 -2.379 1 87.06 87 SER A O 1
ATOM 651 N N . VAL A 1 88 ? 23.812 -10.094 -2.451 1 88 88 VAL A N 1
ATOM 652 C CA . VAL A 1 88 ? 23.031 -9.07 -1.762 1 88 88 VAL A CA 1
ATOM 653 C C . VAL A 1 88 ? 22.906 -9.422 -0.28 1 88 88 VAL A C 1
ATOM 655 O O . VAL A 1 88 ? 22.453 -8.602 0.524 1 88 88 VAL A O 1
ATOM 658 N N . GLU A 1 89 ? 23.328 -10.602 0.077 1 90.44 89 GLU A N 1
ATOM 659 C CA . GLU A 1 89 ? 23.172 -11.039 1.461 1 90.44 89 GLU A CA 1
ATOM 660 C C . GLU A 1 89 ? 23.875 -10.086 2.426 1 90.44 89 GLU A C 1
ATOM 662 O O . GLU A 1 89 ? 23.422 -9.898 3.557 1 90.44 89 GLU A O 1
ATOM 667 N N . ARG A 1 90 ? 24.938 -9.438 2.055 1 89.94 90 ARG A N 1
ATOM 668 C CA . ARG A 1 90 ? 25.719 -8.539 2.906 1 89.94 90 ARG A CA 1
ATOM 669 C C . ARG A 1 90 ? 24.891 -7.336 3.336 1 89.94 90 ARG A C 1
ATOM 671 O O . ARG A 1 90 ? 25.141 -6.742 4.387 1 89.94 90 ARG A O 1
ATOM 678 N N . PHE A 1 91 ? 23.922 -7.008 2.484 1 87.88 91 PHE A N 1
ATOM 679 C CA . PHE A 1 91 ? 23.094 -5.848 2.793 1 87.88 91 PHE A CA 1
ATOM 680 C C . PHE A 1 91 ? 22.031 -6.203 3.812 1 87.88 91 PHE A C 1
ATOM 682 O O . PHE A 1 91 ? 21.453 -5.316 4.449 1 87.88 91 PHE A O 1
ATOM 689 N N . ALA A 1 92 ? 21.734 -7.492 3.963 1 92.88 92 ALA A N 1
ATOM 690 C CA . ALA A 1 92 ? 20.719 -7.941 4.91 1 92.88 92 ALA A CA 1
ATOM 691 C C . ALA A 1 92 ? 21.344 -8.32 6.25 1 92.88 92 ALA A C 1
ATOM 693 O O . ALA A 1 92 ? 20.75 -8.078 7.305 1 92.88 92 ALA A O 1
ATOM 694 N N . ILE A 1 93 ? 22.562 -8.867 6.195 1 95.38 93 ILE A N 1
ATOM 695 C CA . ILE A 1 93 ? 23.219 -9.312 7.414 1 95.38 93 ILE A CA 1
ATOM 696 C C . ILE A 1 93 ? 23.5 -8.109 8.32 1 95.38 93 ILE A C 1
ATOM 698 O O . ILE A 1 93 ? 24.016 -7.086 7.863 1 95.38 93 ILE A O 1
ATOM 702 N N . GLY A 1 94 ? 23.125 -8.172 9.555 1 95.19 94 GLY A N 1
ATOM 703 C CA . GLY A 1 94 ? 23.312 -7.102 10.523 1 95.19 94 GLY A CA 1
ATOM 704 C C . GLY A 1 94 ? 22.109 -6.188 10.641 1 95.19 94 GLY A C 1
ATOM 705 O O . GLY A 1 94 ? 21.969 -5.449 11.617 1 95.19 94 GLY A O 1
ATOM 706 N N . GLU A 1 95 ? 21.234 -6.246 9.688 1 94.75 95 GLU A N 1
ATOM 707 C CA . GLU A 1 95 ? 20.062 -5.387 9.695 1 94.75 95 GLU A CA 1
ATOM 708 C C . GLU A 1 95 ? 18.984 -5.945 10.625 1 94.75 95 GLU A C 1
ATOM 710 O O . GLU A 1 95 ? 19 -7.129 10.969 1 94.75 95 GLU A O 1
ATOM 715 N N . ASP A 1 96 ? 18.109 -5.043 11.117 1 96.31 96 ASP A N 1
ATOM 716 C CA . ASP A 1 96 ? 16.875 -5.41 11.805 1 96.31 96 ASP A CA 1
ATOM 717 C C . ASP A 1 96 ? 15.828 -5.934 10.82 1 96.31 96 ASP A C 1
ATOM 719 O O . ASP A 1 96 ? 15.398 -5.211 9.922 1 96.31 96 ASP A O 1
ATOM 723 N N . PRO A 1 97 ? 15.398 -7.23 11.008 1 97 97 PRO A N 1
ATOM 724 C CA . PRO A 1 97 ? 14.43 -7.789 10.062 1 97 97 PRO A CA 1
ATOM 725 C C . PRO A 1 97 ? 13.117 -7.012 10.031 1 97 97 PRO A C 1
ATOM 727 O O . PRO A 1 97 ? 12.32 -7.164 9.094 1 97 97 PRO A O 1
ATOM 730 N N . PHE A 1 98 ? 12.82 -6.16 11 1 96.06 98 PHE A N 1
ATOM 731 C CA . PHE A 1 98 ? 11.633 -5.312 10.992 1 96.06 98 PHE A CA 1
ATOM 732 C C . PHE A 1 98 ? 11.75 -4.223 9.93 1 96.06 98 PHE A C 1
ATOM 734 O O . PHE A 1 98 ? 10.75 -3.605 9.555 1 96.06 98 PHE A O 1
ATOM 741 N N . ARG A 1 99 ? 12.953 -3.988 9.492 1 95.56 99 ARG A N 1
ATOM 742 C CA . ARG A 1 99 ? 13.164 -2.924 8.516 1 95.56 99 ARG A CA 1
ATOM 743 C C . ARG A 1 99 ? 13.07 -3.457 7.094 1 95.56 99 ARG A C 1
ATOM 745 O O . ARG A 1 99 ? 14 -3.291 6.301 1 95.56 99 ARG A O 1
ATOM 752 N N . THR A 1 100 ? 11.898 -4.012 6.742 1 94.75 100 THR A N 1
ATOM 753 C CA . THR A 1 100 ? 11.695 -4.676 5.461 1 94.75 100 THR A CA 1
ATOM 754 C C . THR A 1 100 ? 11.805 -3.68 4.309 1 94.75 100 THR A C 1
ATOM 756 O O . THR A 1 100 ? 12.406 -3.98 3.277 1 94.75 100 THR A O 1
ATOM 759 N N . GLU A 1 101 ? 11.25 -2.416 4.496 1 93.56 101 GLU A N 1
ATOM 760 C CA . GLU A 1 101 ? 11.32 -1.398 3.451 1 93.56 101 GLU A CA 1
ATOM 761 C C . GLU A 1 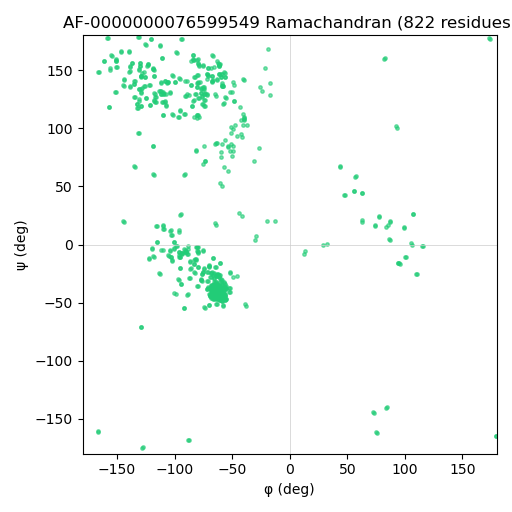101 ? 12.766 -0.996 3.164 1 93.56 101 GLU A C 1
ATOM 763 O O . GLU A 1 101 ? 13.148 -0.827 2.004 1 93.56 101 GLU A O 1
ATOM 768 N N . ARG A 1 102 ? 13.555 -0.861 4.195 1 91 102 ARG A N 1
ATOM 769 C CA . ARG A 1 102 ? 14.961 -0.497 4.043 1 91 102 ARG A CA 1
ATOM 770 C C . ARG A 1 102 ? 15.734 -1.604 3.338 1 91 102 ARG A C 1
ATOM 772 O O . ARG A 1 102 ? 16.516 -1.336 2.42 1 91 102 ARG A O 1
ATOM 779 N N . ILE A 1 103 ? 15.523 -2.834 3.783 1 89.62 103 ILE A N 1
ATOM 780 C CA . ILE A 1 103 ? 16.219 -3.975 3.201 1 89.62 103 ILE A CA 1
ATOM 781 C C . ILE A 1 103 ? 15.867 -4.098 1.721 1 89.62 103 ILE A C 1
ATOM 783 O O . ILE A 1 103 ? 16.75 -4.309 0.882 1 89.62 103 ILE A O 1
ATOM 787 N N . ALA A 1 104 ? 14.602 -3.895 1.394 1 85 104 ALA A N 1
ATOM 788 C CA . ALA A 1 104 ? 14.164 -3.936 -0.001 1 85 104 ALA A CA 1
ATOM 789 C C . ALA A 1 104 ? 14.836 -2.83 -0.815 1 85 104 ALA A C 1
ATOM 791 O O . ALA A 1 104 ? 15.281 -3.062 -1.938 1 85 104 ALA A O 1
ATOM 792 N N . LYS A 1 105 ? 14.945 -1.67 -0.285 1 81.81 105 LYS A N 1
ATOM 793 C CA . LYS A 1 105 ? 15.531 -0.527 -0.98 1 81.81 105 LYS A CA 1
ATOM 794 C C . LYS A 1 105 ? 17.031 -0.71 -1.173 1 81.81 105 LYS A C 1
ATOM 796 O O . LYS A 1 105 ? 17.578 -0.342 -2.215 1 81.81 105 LYS A O 1
ATOM 801 N N . LEU A 1 106 ? 17.719 -1.194 -0.172 1 77.5 106 LEU A N 1
ATOM 802 C CA . LEU A 1 106 ? 19.156 -1.411 -0.236 1 77.5 106 LEU A CA 1
ATOM 803 C C . LEU A 1 106 ? 19.516 -2.373 -1.365 1 77.5 106 LEU A C 1
ATOM 805 O O . LEU A 1 106 ? 20.469 -2.139 -2.107 1 77.5 106 LEU A O 1
ATOM 809 N N . ILE A 1 107 ? 18.656 -3.26 -1.539 1 68.75 107 ILE A N 1
ATOM 810 C CA . ILE A 1 107 ? 18.922 -4.266 -2.559 1 68.75 107 ILE A CA 1
ATOM 811 C C . ILE A 1 107 ? 18.594 -3.705 -3.939 1 68.75 107 ILE A C 1
ATOM 813 O O . ILE A 1 107 ? 19.312 -3.971 -4.91 1 68.75 107 ILE A O 1
ATOM 817 N N . ASP A 1 108 ? 17.562 -2.889 -3.965 1 69.62 108 ASP A N 1
ATOM 818 C CA . ASP A 1 108 ? 17.125 -2.307 -5.23 1 69.62 108 ASP A CA 1
ATOM 819 C C . ASP A 1 108 ? 18.172 -1.341 -5.777 1 69.62 108 ASP A C 1
ATOM 821 O O . ASP A 1 108 ? 18.438 -1.311 -6.984 1 69.62 108 ASP A O 1
ATOM 825 N N . ILE A 1 109 ? 18.75 -0.514 -4.941 1 64.31 109 ILE A N 1
ATOM 826 C CA . ILE A 1 109 ? 19.688 0.519 -5.355 1 64.31 109 ILE A CA 1
ATOM 827 C C . ILE A 1 109 ? 21.031 -0.121 -5.707 1 64.31 109 ILE A C 1
ATOM 829 O O . ILE A 1 109 ? 21.656 0.249 -6.703 1 64.31 109 ILE A O 1
ATOM 833 N N . VAL A 1 110 ? 21.562 -0.856 -4.848 1 54.19 110 VAL A N 1
ATOM 834 C CA . VAL A 1 110 ? 22.906 -1.39 -5.039 1 54.19 110 VAL A CA 1
ATOM 835 C C . VAL A 1 110 ? 22.922 -2.354 -6.223 1 54.19 110 VAL A C 1
ATOM 837 O O . VAL A 1 110 ? 23.938 -2.49 -6.914 1 54.19 110 VAL A O 1
ATOM 840 N N . GLY A 1 111 ? 21.859 -2.961 -6.285 1 49.47 111 GLY A N 1
ATOM 841 C CA . GLY A 1 111 ? 21.984 -4.055 -7.234 1 49.47 111 GLY A CA 1
ATOM 842 C C . GLY A 1 111 ? 22.219 -3.584 -8.656 1 49.47 111 GLY A C 1
ATOM 843 O O . GLY A 1 111 ? 22.359 -4.398 -9.57 1 49.47 111 GLY A O 1
ATOM 844 N N . THR A 1 112 ? 22.719 -2.154 -8.672 1 47.34 112 THR A N 1
ATOM 845 C CA . THR A 1 112 ? 22.953 -1.885 -10.086 1 47.34 112 THR A CA 1
ATOM 846 C C . THR A 1 112 ? 22.328 -2.971 -10.953 1 47.34 112 THR A C 1
ATOM 848 O O . THR A 1 112 ? 22.5 -2.969 -12.18 1 47.34 112 THR A O 1
ATOM 851 N N . TRP A 1 113 ? 21.891 -3.939 -10.289 1 44.56 113 TRP A N 1
ATOM 852 C CA . TRP A 1 113 ? 21.312 -5.113 -10.938 1 44.56 113 TRP A CA 1
ATOM 853 C C . TRP A 1 113 ? 19.875 -4.855 -11.359 1 44.56 113 TRP A C 1
ATOM 855 O O . TRP A 1 113 ? 19.156 -5.781 -11.75 1 44.56 113 TRP A O 1
ATOM 865 N N . HIS A 1 114 ? 19.469 -3.621 -10.859 1 47.94 114 HIS A N 1
ATOM 866 C CA . HIS A 1 114 ? 18.172 -3.182 -11.391 1 47.94 114 HIS A CA 1
ATOM 867 C C . HIS A 1 114 ? 18.109 -3.373 -12.898 1 47.94 114 HIS A C 1
ATOM 869 O O . HIS A 1 114 ? 17.016 -3.57 -13.453 1 47.94 114 HIS A O 1
ATOM 875 N N . HIS A 1 115 ? 19.375 -3.301 -13.297 1 41.38 115 HIS A N 1
ATOM 876 C CA . HIS A 1 115 ? 19.406 -3.422 -14.75 1 41.38 115 HIS A CA 1
ATOM 877 C C . HIS A 1 115 ? 19.094 -4.848 -15.188 1 41.38 115 HIS A C 1
ATOM 879 O O . HIS A 1 115 ? 18.828 -5.094 -16.359 1 41.38 115 HIS A O 1
ATOM 885 N N . VAL A 1 116 ? 19.359 -5.703 -14.234 1 45.91 116 VAL A N 1
ATOM 886 C CA . VAL A 1 116 ? 19.172 -7.055 -14.75 1 45.91 116 VAL A CA 1
ATOM 887 C C . VAL A 1 116 ? 17.766 -7.543 -14.406 1 45.91 116 VAL A C 1
ATOM 889 O O . VAL A 1 116 ? 17.375 -8.648 -14.781 1 45.91 116 VAL A O 1
ATOM 892 N N . GLY A 1 117 ? 16.828 -6.676 -14.211 1 57.44 117 GLY A N 1
ATOM 893 C CA . GLY A 1 117 ? 15.445 -7.086 -14.07 1 57.44 117 GLY A CA 1
ATOM 894 C C . GLY A 1 117 ? 15.289 -8.445 -13.414 1 57.44 117 GLY A C 1
ATOM 895 O O . GLY A 1 117 ? 14.164 -8.914 -13.219 1 57.44 117 GLY A O 1
ATOM 896 N N . THR A 1 118 ? 16.516 -9.094 -13.023 1 64.25 118 THR A N 1
ATOM 897 C CA . THR A 1 118 ? 16.453 -10.492 -12.617 1 64.25 118 THR A CA 1
ATOM 898 C C . THR A 1 118 ? 16.703 -10.625 -11.117 1 64.25 118 THR A C 1
ATOM 900 O O . THR A 1 118 ? 16.812 -11.742 -10.594 1 64.25 118 THR A O 1
ATOM 903 N N . THR A 1 119 ? 16.672 -9.547 -10.359 1 79.5 119 THR A N 1
ATOM 904 C CA . THR A 1 119 ? 17.031 -9.625 -8.945 1 79.5 119 THR A CA 1
ATOM 905 C C . THR A 1 119 ? 15.781 -9.789 -8.078 1 79.5 119 THR A C 1
ATOM 907 O O . THR A 1 119 ? 15.875 -10.188 -6.918 1 79.5 119 THR A O 1
ATOM 910 N N . SER A 1 120 ? 14.719 -9.617 -8.68 1 89 120 SER A N 1
ATOM 911 C CA . SER A 1 120 ? 13.492 -9.445 -7.914 1 89 120 SER A CA 1
ATOM 912 C C . SER A 1 120 ? 13.141 -10.711 -7.137 1 89 120 SER A C 1
ATOM 914 O O . SER A 1 120 ? 12.766 -10.641 -5.965 1 89 120 SER A O 1
ATOM 916 N N . PRO A 1 121 ? 13.398 -11.891 -7.727 1 91.94 121 PRO A N 1
ATOM 917 C CA . PRO A 1 121 ? 13.039 -13.086 -6.961 1 91.94 121 PRO A CA 1
ATOM 918 C C . PRO A 1 121 ? 13.891 -13.258 -5.703 1 91.94 121 PRO A C 1
ATOM 920 O O . PRO A 1 121 ? 13.367 -13.633 -4.648 1 91.94 121 PRO A O 1
ATOM 923 N N . ALA A 1 122 ? 15.164 -12.93 -5.82 1 92.62 122 ALA A N 1
ATOM 924 C CA . ALA A 1 122 ? 16.047 -13.016 -4.664 1 92.62 122 ALA A CA 1
ATOM 925 C C . ALA A 1 122 ? 15.625 -12.023 -3.58 1 92.62 122 ALA A C 1
ATOM 927 O O . ALA A 1 122 ? 15.57 -12.375 -2.398 1 92.62 122 ALA A O 1
ATOM 928 N N . MET A 1 123 ? 15.312 -10.828 -4.023 1 92.5 123 MET A N 1
ATOM 929 C CA . MET A 1 123 ? 14.852 -9.797 -3.098 1 92.5 123 MET A CA 1
ATOM 930 C C . MET A 1 123 ? 13.555 -10.219 -2.412 1 92.5 123 MET A C 1
ATOM 932 O O . MET A 1 123 ? 13.398 -10.039 -1.203 1 92.5 123 MET A O 1
ATOM 936 N N . ALA A 1 124 ? 12.688 -10.758 -3.189 1 95.31 124 ALA A N 1
ATOM 937 C CA . ALA A 1 124 ? 11.398 -11.195 -2.664 1 95.31 124 ALA A CA 1
ATOM 938 C C . ALA A 1 124 ? 11.578 -12.297 -1.624 1 95.31 124 ALA A C 1
ATOM 940 O O . ALA A 1 124 ? 10.844 -12.352 -0.636 1 95.31 124 ALA A O 1
ATOM 941 N N . ALA A 1 125 ? 12.523 -13.18 -1.854 1 96.88 125 ALA A N 1
ATOM 942 C CA . ALA A 1 125 ? 12.789 -14.25 -0.902 1 96.88 125 ALA A CA 1
ATOM 943 C C . ALA A 1 125 ? 13.273 -13.695 0.432 1 96.88 125 ALA A C 1
ATOM 945 O O . ALA A 1 125 ? 12.812 -14.117 1.495 1 96.88 125 ALA A O 1
ATOM 946 N N . ILE A 1 126 ? 14.18 -12.727 0.356 1 96.81 126 ILE A N 1
ATOM 947 C CA . ILE A 1 126 ? 14.688 -12.102 1.573 1 96.81 126 ILE A CA 1
ATOM 948 C C . ILE A 1 126 ? 13.562 -11.344 2.271 1 96.81 126 ILE A C 1
ATOM 950 O O . ILE A 1 126 ? 13.391 -11.445 3.488 1 96.81 126 ILE A O 1
ATOM 954 N N . ASP A 1 127 ? 12.797 -10.625 1.5 1 97.25 127 ASP A N 1
ATOM 955 C CA . ASP A 1 127 ? 11.68 -9.852 2.031 1 97.25 127 ASP A CA 1
ATOM 956 C C . ASP A 1 127 ? 10.695 -10.75 2.777 1 97.25 127 ASP A C 1
ATOM 958 O O . ASP A 1 127 ? 10.32 -10.453 3.914 1 97.25 127 ASP A O 1
ATOM 962 N N . MET A 1 128 ? 10.219 -11.836 2.182 1 97.94 128 MET A N 1
ATOM 963 C CA . MET A 1 128 ? 9.219 -12.695 2.807 1 97.94 128 MET A CA 1
ATOM 964 C C . MET A 1 128 ? 9.781 -13.375 4.047 1 97.94 128 MET A C 1
ATOM 966 O O . MET A 1 128 ? 9.062 -13.617 5.016 1 97.94 128 MET A O 1
ATOM 970 N N . ALA A 1 129 ? 11.109 -13.711 4.031 1 98.69 129 ALA A N 1
ATOM 971 C CA . ALA A 1 129 ? 11.734 -14.273 5.23 1 98.69 129 ALA A CA 1
ATOM 972 C C . ALA A 1 129 ? 11.703 -13.273 6.383 1 98.69 129 ALA A C 1
ATOM 974 O O . ALA A 1 129 ? 11.469 -13.648 7.531 1 98.69 129 ALA A O 1
ATOM 975 N N . CYS A 1 130 ? 11.961 -12.023 6.074 1 98.38 130 CYS A N 1
ATOM 976 C CA . CYS A 1 130 ? 11.898 -10.984 7.094 1 98.38 130 CYS A CA 1
ATOM 977 C C . CYS A 1 130 ? 10.484 -10.859 7.648 1 98.38 130 CYS A C 1
ATOM 979 O O . CYS A 1 130 ? 10.297 -10.758 8.859 1 98.38 130 CYS A O 1
ATOM 981 N N . TRP A 1 131 ? 9.508 -10.883 6.797 1 98.62 131 TRP A N 1
ATOM 982 C CA . TRP A 1 131 ? 8.125 -10.805 7.246 1 98.62 131 TRP A CA 1
ATOM 983 C C . TRP A 1 131 ? 7.758 -12.031 8.086 1 98.62 131 TRP A C 1
ATOM 985 O O . TRP A 1 131 ? 6.965 -11.93 9.023 1 98.62 131 TRP A O 1
ATOM 995 N N . ASP A 1 132 ? 8.297 -13.234 7.664 1 98.81 132 ASP A N 1
ATOM 996 C CA . ASP A 1 132 ? 8.102 -14.422 8.492 1 98.81 132 ASP A CA 1
ATOM 997 C C . ASP A 1 132 ? 8.648 -14.203 9.898 1 98.81 132 ASP A C 1
ATOM 999 O O . ASP A 1 132 ? 7.988 -14.531 10.883 1 98.81 132 ASP A O 1
ATOM 1003 N N . ILE A 1 133 ? 9.836 -13.648 10.031 1 98.69 133 ILE A N 1
ATOM 1004 C CA . ILE A 1 133 ? 10.461 -13.344 11.312 1 98.69 133 ILE A CA 1
ATOM 1005 C C . ILE A 1 133 ? 9.586 -12.359 12.094 1 98.69 133 ILE A C 1
ATOM 1007 O O . ILE A 1 133 ? 9.344 -12.547 13.289 1 98.69 133 ILE A O 1
ATOM 1011 N N . VAL A 1 134 ? 9.109 -11.305 11.445 1 98 134 VAL A N 1
ATOM 1012 C CA . VAL A 1 134 ? 8.281 -10.289 12.086 1 98 134 VAL A CA 1
ATOM 1013 C C . VAL A 1 134 ? 7.023 -10.93 12.672 1 98 134 VAL A C 1
ATOM 1015 O O . VAL A 1 134 ? 6.664 -10.672 13.82 1 98 134 VAL A O 1
ATOM 1018 N N . GLY A 1 135 ? 6.336 -11.758 11.852 1 98.44 135 GLY A N 1
ATOM 1019 C CA . GLY A 1 135 ? 5.16 -12.453 12.352 1 98.44 135 GLY A CA 1
ATOM 1020 C C . GLY A 1 135 ? 5.449 -13.336 13.547 1 98.44 135 GLY A C 1
ATOM 1021 O O . GLY A 1 135 ? 4.688 -13.352 14.516 1 98.44 135 GLY A O 1
ATOM 1022 N N . LYS A 1 136 ? 6.559 -14.086 13.492 1 98.31 136 LYS A N 1
ATOM 1023 C CA . LYS A 1 136 ? 6.957 -14.953 14.594 1 98.31 136 LYS A CA 1
ATOM 1024 C C . LYS A 1 136 ? 7.32 -14.141 15.836 1 98.31 136 LYS A C 1
ATOM 1026 O O . LYS A 1 136 ? 6.91 -14.477 16.953 1 98.31 136 LYS A O 1
ATOM 1031 N N . ALA A 1 137 ? 8.055 -13.039 15.617 1 97 137 ALA A N 1
ATOM 1032 C CA . ALA A 1 137 ? 8.461 -12.172 16.734 1 97 137 ALA A CA 1
ATOM 1033 C C . ALA A 1 137 ? 7.242 -11.562 17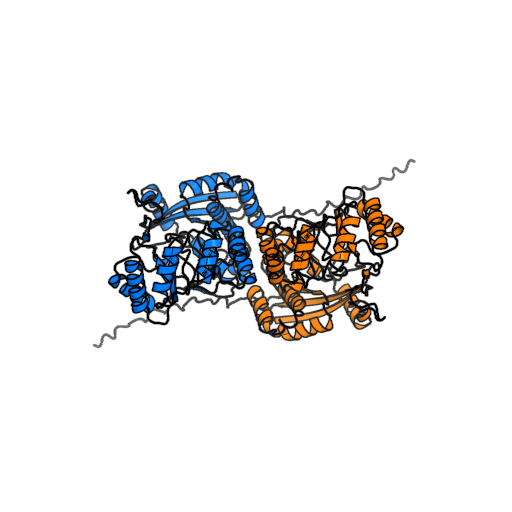.406 1 97 137 ALA A C 1
ATOM 1035 O O . ALA A 1 137 ? 7.246 -11.352 18.625 1 97 137 ALA A O 1
ATOM 1036 N N . CYS A 1 138 ? 6.191 -11.258 16.688 1 96.44 138 CYS A N 1
ATOM 1037 C CA . CYS A 1 138 ? 4.977 -10.633 17.203 1 96.44 138 CYS A CA 1
ATOM 1038 C C . CYS A 1 138 ? 3.971 -11.688 17.656 1 96.44 138 CYS A C 1
ATOM 1040 O O . CYS A 1 138 ? 2.904 -11.352 18.172 1 96.44 138 CYS A O 1
ATOM 1042 N N . ASP A 1 139 ? 4.266 -12.922 17.422 1 96.75 139 ASP A N 1
ATOM 1043 C CA . ASP A 1 139 ? 3.363 -14.039 17.703 1 96.75 139 ASP A CA 1
ATOM 1044 C C . ASP A 1 139 ? 2.018 -13.852 17 1 96.75 139 ASP A C 1
ATOM 1046 O O . ASP A 1 139 ? 0.965 -13.961 17.641 1 96.75 139 ASP A O 1
ATOM 1050 N N . GLN A 1 140 ? 2.068 -13.477 15.711 1 97.12 140 GLN A N 1
ATOM 1051 C CA . GLN A 1 140 ? 0.889 -13.266 14.883 1 97.12 140 GLN A CA 1
ATOM 1052 C C . GLN A 1 140 ? 1.061 -13.898 13.508 1 97.12 140 GLN A C 1
ATOM 1054 O O . GLN A 1 140 ? 2.148 -13.859 12.93 1 97.12 140 GLN A O 1
ATOM 1059 N N . PRO A 1 141 ? -0.088 -14.586 13.016 1 98.25 141 PRO A N 1
ATOM 1060 C CA . PRO A 1 141 ? -0.011 -14.891 11.586 1 98.25 141 PRO A CA 1
ATOM 1061 C C . PRO A 1 141 ? 0.224 -13.648 10.727 1 98.25 141 PRO A C 1
ATOM 1063 O O . PRO A 1 141 ? -0.257 -12.562 11.062 1 98.25 141 PRO A O 1
ATOM 1066 N N . LEU A 1 142 ? 0.993 -13.867 9.703 1 97.94 142 LEU A N 1
ATOM 1067 C CA . LEU A 1 142 ? 1.422 -12.75 8.859 1 97.94 142 LEU A CA 1
ATOM 1068 C C . LEU A 1 142 ? 0.226 -11.922 8.406 1 97.94 142 LEU A C 1
ATOM 1070 O O . LEU A 1 142 ? 0.307 -10.695 8.336 1 97.94 142 LEU A O 1
ATOM 1074 N N . VAL A 1 143 ? -0.945 -12.5 8.086 1 98.25 143 VAL A N 1
ATOM 1075 C CA . VAL A 1 143 ? -2.133 -11.828 7.57 1 98.25 143 VAL A CA 1
ATOM 1076 C C . VAL A 1 143 ? -2.574 -10.742 8.539 1 98.25 143 VAL A C 1
ATOM 1078 O O . VAL A 1 143 ? -3.025 -9.672 8.125 1 98.25 143 VAL A O 1
ATOM 1081 N N . ASN A 1 144 ? -2.387 -10.906 9.852 1 97 144 ASN A N 1
ATOM 1082 C CA . ASN A 1 144 ? -2.797 -9.953 10.875 1 97 144 ASN A CA 1
ATOM 1083 C C . ASN A 1 144 ? -1.958 -8.68 10.82 1 97 144 ASN A C 1
ATOM 1085 O O . ASN A 1 144 ? -2.436 -7.598 11.172 1 97 144 ASN A O 1
ATOM 1089 N N . LEU A 1 145 ? -0.763 -8.797 10.359 1 96.94 145 LEU A N 1
ATOM 1090 C CA . LEU A 1 145 ? 0.17 -7.672 10.344 1 96.94 145 LEU A CA 1
ATOM 1091 C C . LEU A 1 145 ? 0.084 -6.918 9.016 1 96.94 145 LEU A C 1
ATOM 1093 O O . LEU A 1 145 ? 0.745 -5.891 8.836 1 96.94 145 LEU A O 1
ATOM 1097 N N . LEU A 1 146 ? -0.729 -7.434 8.094 1 97 146 LEU A N 1
ATOM 1098 C CA . LEU A 1 146 ? -0.865 -6.824 6.777 1 97 146 LEU A CA 1
ATOM 1099 C C . LEU A 1 146 ? -2.24 -6.184 6.613 1 97 146 LEU A C 1
ATOM 1101 O O . LEU A 1 146 ? -2.676 -5.922 5.492 1 97 146 LEU A O 1
ATOM 1105 N N . GLY A 1 147 ? -2.998 -5.941 7.66 1 95 147 GLY A N 1
ATOM 1106 C CA . GLY A 1 147 ? -4.305 -5.305 7.629 1 95 147 GLY A CA 1
ATOM 1107 C C . GLY A 1 147 ? -5.43 -6.227 8.07 1 95 147 GLY A C 1
ATOM 1108 O O . GLY A 1 147 ? -6.594 -5.82 8.102 1 95 147 GLY A O 1
ATOM 1109 N N . GLY A 1 148 ? -5.07 -7.535 8.414 1 95.81 148 GLY A N 1
ATOM 1110 C CA . GLY A 1 148 ? -6.055 -8.508 8.859 1 95.81 148 GLY A CA 1
ATOM 1111 C C . GLY A 1 148 ? -6.793 -9.18 7.719 1 95.81 148 GLY A C 1
ATOM 1112 O O . GLY A 1 148 ? -6.828 -8.656 6.605 1 95.81 148 GLY A O 1
ATOM 1113 N N . PRO A 1 149 ? -7.402 -10.344 8.008 1 95.06 149 PRO A N 1
ATOM 1114 C CA . PRO A 1 149 ? -8.023 -11.109 6.926 1 95.06 149 PRO A CA 1
ATOM 1115 C C . PRO A 1 149 ? -9.352 -10.516 6.465 1 95.06 149 PRO A C 1
ATOM 1117 O O . PRO A 1 149 ? -10.234 -10.25 7.289 1 95.06 149 PRO A O 1
ATOM 1120 N N . LEU A 1 150 ? -9.477 -10.281 5.176 1 94.94 150 LEU A N 1
ATOM 1121 C CA . LEU A 1 150 ? -10.742 -10.023 4.508 1 94.94 150 LEU A CA 1
ATOM 1122 C C . LEU A 1 150 ? -11.43 -11.328 4.105 1 94.94 150 LEU A C 1
ATOM 1124 O O . LEU A 1 150 ? -12.633 -11.344 3.842 1 94.94 150 LEU A O 1
ATOM 1128 N N . ARG A 1 151 ? -10.633 -12.375 4.031 1 95.25 151 ARG A N 1
ATOM 1129 C CA . ARG A 1 151 ? -11.055 -13.727 3.678 1 95.25 151 ARG A CA 1
ATOM 1130 C C . ARG A 1 151 ? -10.156 -14.766 4.344 1 95.25 151 ARG A C 1
ATOM 1132 O O . ARG A 1 151 ? -8.977 -14.516 4.594 1 95.25 151 ARG A O 1
ATOM 1139 N N . GLU A 1 152 ? -10.703 -15.914 4.566 1 95.12 152 GLU A N 1
ATOM 1140 C CA . GLU A 1 152 ? -9.961 -16.969 5.246 1 95.12 152 GLU A CA 1
ATOM 1141 C C . GLU A 1 152 ? -9.305 -17.922 4.242 1 95.12 152 GLU A C 1
ATOM 1143 O O . GLU A 1 152 ? -8.406 -18.672 4.598 1 95.12 152 GLU A O 1
ATOM 1148 N N . GLU A 1 153 ? -9.875 -17.875 3.031 1 97.38 153 GLU A N 1
ATOM 1149 C CA . GLU A 1 153 ? -9.375 -18.734 1.967 1 97.38 153 GLU A CA 1
ATOM 1150 C C . GLU A 1 153 ? -9.086 -17.938 0.698 1 97.38 153 GLU A C 1
ATOM 1152 O O . GLU A 1 153 ? -9.781 -16.969 0.399 1 97.38 153 GLU A O 1
ATOM 1157 N N . VAL A 1 154 ? -8.07 -18.359 0.027 1 98.06 154 VAL A N 1
ATOM 1158 C CA . VAL A 1 154 ? -7.699 -17.75 -1.246 1 98.06 154 VAL A CA 1
ATOM 1159 C C . VAL A 1 154 ? -7.98 -18.734 -2.387 1 98.06 154 VAL A C 1
ATOM 1161 O O . VAL A 1 154 ? -7.613 -19.906 -2.309 1 98.06 154 VAL A O 1
ATOM 1164 N N . GLU A 1 155 ? -8.664 -18.297 -3.428 1 97.88 155 GLU A N 1
ATOM 1165 C CA . GLU A 1 155 ? -9 -19.141 -4.566 1 97.88 155 GLU A CA 1
ATOM 1166 C C . GLU A 1 155 ? -7.875 -19.172 -5.594 1 97.88 155 GLU A C 1
ATOM 1168 O O . GLU A 1 155 ? -7.289 -18.125 -5.902 1 97.88 155 GLU A O 1
ATOM 1173 N N . TYR A 1 156 ? -7.594 -20.344 -6.098 1 97.62 156 TYR A N 1
ATOM 1174 C CA . TYR A 1 156 ? -6.582 -20.531 -7.133 1 97.62 156 TYR A CA 1
ATOM 1175 C C . TYR A 1 156 ? -7.176 -21.203 -8.359 1 97.62 156 TYR A C 1
ATOM 1177 O O . TYR A 1 156 ? -8.141 -21.969 -8.25 1 97.62 156 TYR A O 1
ATOM 1185 N N . LEU A 1 157 ? -6.578 -20.969 -9.484 1 96.88 157 LEU A N 1
ATOM 1186 C CA . LEU A 1 157 ? -7.004 -21.531 -10.758 1 96.88 157 LEU A CA 1
ATOM 1187 C C . LEU A 1 157 ? -6.684 -23.016 -10.82 1 96.88 157 LEU A C 1
ATOM 1189 O O . LEU A 1 157 ? -5.672 -23.469 -10.273 1 96.88 157 LEU A O 1
ATOM 1193 N N . HIS A 1 158 ? -7.578 -23.672 -11.516 1 94.56 158 HIS A N 1
ATOM 1194 C CA . HIS A 1 158 ? -7.273 -25.031 -11.938 1 94.56 158 HIS A CA 1
ATOM 1195 C C . HIS A 1 158 ? -6.711 -25.062 -13.359 1 94.56 158 HIS A C 1
ATOM 1197 O O . HIS A 1 158 ? -7.418 -24.734 -14.32 1 94.56 158 HIS A O 1
ATOM 1203 N N . TYR A 1 159 ? -5.52 -25.453 -13.438 1 91.31 159 TYR A N 1
ATOM 1204 C CA . TYR A 1 159 ? -4.84 -25.516 -14.727 1 91.31 159 TYR A CA 1
ATOM 1205 C C . TYR A 1 159 ? -5.258 -26.766 -15.5 1 91.31 159 TYR A C 1
ATOM 1207 O O . TYR A 1 159 ? -5.172 -27.875 -14.984 1 91.31 159 TYR A O 1
ATOM 1215 N N . VAL A 1 160 ? -5.73 -26.578 -16.766 1 90.69 160 VAL A N 1
ATOM 1216 C CA . VAL A 1 160 ? -6.008 -27.703 -17.656 1 90.69 160 VAL A CA 1
ATOM 1217 C C . VAL A 1 160 ? -4.816 -27.922 -18.594 1 90.69 160 VAL A C 1
ATOM 1219 O O . VAL A 1 160 ? -4.562 -27.109 -19.484 1 90.69 160 VAL A O 1
ATOM 1222 N N . PRO A 1 161 ? -4.121 -28.969 -18.391 1 83.5 161 PRO A N 1
ATOM 1223 C CA . PRO A 1 161 ? -2.967 -29.219 -19.25 1 83.5 161 PRO A CA 1
ATOM 1224 C C . PRO A 1 161 ? -3.352 -29.375 -20.719 1 83.5 161 PRO A C 1
ATOM 1226 O O . PRO A 1 161 ? -4.445 -29.859 -21.031 1 83.5 161 PRO A O 1
ATOM 1229 N N . GLN A 1 162 ? -2.42 -29.094 -21.547 1 84.44 162 GLN A N 1
ATOM 1230 C CA . GLN A 1 162 ? -2.684 -29.172 -22.984 1 84.44 162 GLN A CA 1
ATOM 1231 C C . GLN A 1 162 ? -2.729 -30.625 -23.453 1 84.44 162 GLN A C 1
ATOM 1233 O O . GLN A 1 162 ? -1.928 -31.453 -23.016 1 84.44 162 GLN A O 1
ATOM 1238 N N . GLY A 1 163 ? -3.713 -30.922 -24.266 1 85.75 163 GLY A N 1
ATOM 1239 C CA . GLY A 1 163 ? -3.914 -32.219 -24.906 1 85.75 163 GLY A CA 1
ATOM 1240 C C . GLY A 1 163 ? -4.93 -32.156 -26.031 1 85.75 163 GLY A C 1
ATOM 1241 O O . GLY A 1 163 ? -5.141 -31.125 -26.656 1 85.75 163 GLY A O 1
ATOM 1242 N N . THR A 1 164 ? -5.426 -33.312 -26.375 1 91.38 164 THR A N 1
ATOM 1243 C CA . THR A 1 164 ? -6.496 -33.375 -27.359 1 91.38 164 THR A CA 1
ATOM 1244 C C . THR A 1 164 ? -7.77 -32.719 -26.797 1 91.38 164 THR A C 1
ATOM 1246 O O . THR A 1 164 ? -7.98 -32.719 -25.594 1 91.38 164 THR A O 1
ATOM 1249 N N . PRO A 1 165 ? -8.617 -32.188 -27.672 1 95.69 165 PRO A N 1
ATOM 1250 C CA . PRO A 1 165 ? -9.867 -31.594 -27.203 1 95.69 165 PRO A CA 1
ATOM 1251 C C . PRO A 1 165 ? -10.672 -32.531 -26.312 1 95.69 165 PRO A C 1
ATOM 1253 O O . PRO A 1 165 ? -11.188 -32.125 -25.266 1 95.69 165 PRO A O 1
ATOM 1256 N N . GLU A 1 166 ? -10.711 -33.812 -26.703 1 96.25 166 GLU A N 1
ATOM 1257 C CA . GLU A 1 166 ? -11.477 -34.781 -25.922 1 96.25 166 GLU A CA 1
ATOM 1258 C C . GLU A 1 166 ? -10.867 -35 -24.547 1 96.25 166 GLU A C 1
ATOM 1260 O O . GLU A 1 166 ? -11.586 -35.031 -23.547 1 96.25 166 GLU A O 1
ATOM 1265 N N . TRP A 1 167 ? -9.633 -35.094 -24.531 1 94.38 167 TRP A N 1
ATOM 1266 C CA . TRP A 1 167 ? -8.93 -35.281 -23.266 1 94.38 167 TRP A CA 1
ATOM 1267 C C . TRP A 1 167 ? -9.086 -34.062 -22.375 1 94.38 167 TRP A C 1
ATOM 1269 O O . TRP A 1 167 ? -9.344 -34.188 -21.172 1 94.38 167 TRP A O 1
ATOM 1279 N N . MET A 1 168 ? -8.984 -32.906 -22.938 1 94.94 168 MET A N 1
ATOM 1280 C CA . MET A 1 168 ? -9.086 -31.656 -22.188 1 94.94 168 MET A CA 1
ATOM 1281 C C . MET A 1 168 ? -10.5 -31.453 -21.656 1 94.94 168 MET A C 1
ATOM 1283 O O . MET A 1 168 ? -10.688 -30.922 -20.562 1 94.94 168 MET A O 1
ATOM 1287 N N . ARG A 1 169 ? -11.484 -31.906 -22.453 1 97.38 169 ARG A N 1
ATOM 1288 C CA . ARG A 1 169 ? -12.867 -31.906 -21.969 1 97.38 169 ARG A CA 1
ATOM 1289 C C . ARG A 1 169 ? -13 -32.719 -20.703 1 97.38 169 ARG A C 1
ATOM 1291 O O . ARG A 1 169 ? -13.641 -32.312 -19.734 1 97.38 169 ARG A O 1
ATOM 1298 N N . GLU A 1 170 ? -12.398 -33.844 -20.75 1 96.31 170 GLU A N 1
ATOM 1299 C CA . GLU A 1 170 ? -12.477 -34.75 -19.609 1 96.31 170 GLU A CA 1
ATOM 1300 C C . GLU A 1 170 ? -11.781 -34.188 -18.391 1 96.31 170 GLU A C 1
ATOM 1302 O O . GLU A 1 170 ? -12.297 -34.281 -17.281 1 96.31 170 GLU A O 1
ATOM 1307 N N . GLN A 1 171 ? -10.633 -33.594 -18.625 1 92.62 171 GLN A N 1
ATOM 1308 C CA . GLN A 1 171 ? -9.898 -32.969 -17.516 1 92.62 171 GLN A CA 1
ATOM 1309 C C . GLN A 1 171 ? -10.703 -31.844 -16.906 1 92.62 171 GLN A C 1
ATOM 1311 O O . GLN A 1 171 ? -10.727 -31.688 -15.672 1 92.62 171 GLN A O 1
ATOM 1316 N N . ALA A 1 172 ? -11.328 -31.047 -17.734 1 96.44 172 ALA A N 1
ATOM 1317 C CA . ALA A 1 172 ? -12.148 -29.938 -17.25 1 96.44 172 ALA A CA 1
ATOM 1318 C C . ALA A 1 172 ? -13.328 -30.438 -16.438 1 96.44 172 ALA A C 1
ATOM 1320 O O . ALA A 1 172 ? -13.617 -29.906 -15.352 1 96.44 172 ALA A O 1
ATOM 1321 N N . SER A 1 173 ? -13.945 -31.484 -16.938 1 96.81 173 SER A N 1
ATOM 1322 C CA . SER A 1 173 ? -15.094 -32.062 -16.234 1 96.81 173 SER A CA 1
ATOM 1323 C C . SER A 1 173 ? -14.695 -32.625 -14.875 1 96.81 173 SER A C 1
ATOM 1325 O O . SER A 1 173 ? -15.422 -32.438 -13.898 1 96.81 173 SER A O 1
ATOM 1327 N N . ARG A 1 174 ? -13.609 -33.219 -14.852 1 93.88 174 ARG A N 1
ATOM 1328 C CA . ARG A 1 174 ? -13.117 -33.781 -13.602 1 93.88 174 ARG A CA 1
ATOM 1329 C C . ARG A 1 174 ? -12.844 -32.688 -12.586 1 93.88 174 ARG A C 1
ATOM 1331 O O . ARG A 1 174 ? -13.164 -32.844 -11.398 1 93.88 174 ARG A O 1
ATOM 1338 N N . GLY A 1 175 ? -12.258 -31.625 -13.031 1 93.38 175 GLY A N 1
ATOM 1339 C CA . GLY A 1 175 ? -12.008 -30.484 -12.156 1 93.38 175 GLY A CA 1
ATOM 1340 C C . GLY A 1 175 ? -13.281 -29.859 -11.625 1 93.38 175 GLY A C 1
ATOM 1341 O O . GLY A 1 175 ? -13.383 -29.547 -10.438 1 93.38 175 GLY A O 1
ATOM 1342 N N . ALA A 1 176 ? -14.203 -29.656 -12.484 1 95.75 176 ALA A N 1
ATOM 1343 C CA . ALA A 1 176 ? -15.492 -29.094 -12.078 1 95.75 176 ALA A CA 1
ATOM 1344 C C . ALA A 1 176 ? -16.188 -29.984 -11.055 1 95.75 176 ALA A C 1
ATOM 1346 O O . ALA A 1 176 ? -16.75 -29.5 -10.07 1 95.75 176 ALA A O 1
ATOM 1347 N N . ALA A 1 177 ? -16.109 -31.234 -11.297 1 94.31 177 ALA A N 1
ATOM 1348 C CA . ALA A 1 177 ? -16.719 -32.188 -10.391 1 94.31 177 ALA A CA 1
ATOM 1349 C C . ALA A 1 177 ? -16.047 -32.188 -9.023 1 94.31 177 ALA A C 1
ATOM 1351 O O . ALA A 1 177 ? -16.688 -32.438 -8 1 94.31 177 ALA A O 1
ATOM 1352 N N . ALA A 1 178 ? -14.805 -31.859 -9.055 1 92.19 178 ALA A N 1
ATOM 1353 C CA . ALA A 1 178 ? -14.031 -31.781 -7.82 1 92.19 178 ALA A CA 1
ATOM 1354 C C . ALA A 1 178 ? -14.289 -30.484 -7.082 1 92.19 178 ALA A C 1
ATOM 1356 O O . ALA A 1 178 ? -13.742 -30.25 -5.996 1 92.19 178 ALA A O 1
ATOM 1357 N N . GLY A 1 179 ? -15.047 -29.578 -7.688 1 94.38 179 GLY A N 1
ATOM 1358 C CA . GLY A 1 179 ? -15.5 -28.391 -6.98 1 94.38 179 GLY A CA 1
ATOM 1359 C C . GLY A 1 179 ? -14.758 -27.141 -7.391 1 94.38 179 GLY A C 1
ATOM 1360 O O . GLY A 1 179 ? -15.008 -26.047 -6.852 1 94.38 179 GLY A O 1
ATOM 1361 N N . PHE A 1 180 ? -13.836 -27.234 -8.32 1 95.31 180 PHE A N 1
ATOM 1362 C CA . PHE A 1 180 ? -13.148 -26.047 -8.805 1 95.31 180 PHE A CA 1
ATOM 1363 C C . PHE A 1 180 ? -14.109 -25.156 -9.57 1 95.31 180 PHE A C 1
ATOM 1365 O O . PHE A 1 180 ? -14.969 -25.641 -10.312 1 95.31 180 PHE A O 1
ATOM 1372 N N . GLU A 1 181 ? -13.875 -23.812 -9.43 1 96.56 181 GLU A N 1
ATOM 1373 C CA . GLU A 1 181 ? -14.812 -22.875 -10.039 1 96.56 181 GLU A CA 1
ATOM 1374 C C . GLU A 1 181 ? -14.117 -22 -11.078 1 96.56 181 GLU A C 1
ATOM 1376 O O . GLU A 1 181 ? -14.773 -21.266 -11.828 1 96.56 181 GLU A O 1
ATOM 1381 N N . SER A 1 182 ? -12.828 -22.031 -11.164 1 97.75 182 SER A N 1
ATOM 1382 C CA . SER A 1 182 ? -12.062 -21.203 -12.078 1 97.75 182 SER A CA 1
ATOM 1383 C C . SER A 1 182 ? -10.977 -22.016 -12.781 1 97.75 182 SER A C 1
ATOM 1385 O O . SER A 1 182 ? -10.164 -22.672 -12.133 1 97.75 182 SER A O 1
ATOM 1387 N N . PHE A 1 183 ? -10.969 -21.938 -14.094 1 97.38 183 PHE A N 1
ATOM 1388 C CA . PHE A 1 183 ? -10.086 -22.781 -14.891 1 97.38 183 PHE A CA 1
ATOM 1389 C C . PHE A 1 183 ? -9.188 -21.938 -15.789 1 97.38 183 PHE A C 1
ATOM 1391 O O . PHE A 1 183 ? -9.516 -20.797 -16.109 1 97.38 183 PHE A O 1
ATOM 1398 N N . TYR A 1 184 ? -8.086 -22.516 -16.125 1 95.81 184 TYR A N 1
ATOM 1399 C CA . TYR A 1 184 ? -7.035 -21.828 -16.875 1 95.81 184 TYR A CA 1
ATOM 1400 C C . TYR A 1 184 ? -6.441 -22.75 -17.938 1 95.81 184 TYR A C 1
ATOM 1402 O O . TYR A 1 184 ? -6.211 -23.938 -17.672 1 95.81 184 TYR A O 1
ATOM 1410 N N . VAL A 1 185 ? -6.223 -22.219 -19.172 1 94 185 VAL A N 1
ATOM 1411 C CA . VAL A 1 185 ? -5.598 -23.031 -20.219 1 94 185 VAL A CA 1
ATOM 1412 C C . VAL A 1 185 ? -4.691 -22.141 -21.078 1 94 185 VAL A C 1
ATOM 1414 O O . VAL A 1 185 ? -5 -20.969 -21.312 1 94 185 VAL A O 1
ATOM 1417 N N . LYS A 1 186 ? -3.592 -22.688 -21.469 1 90.62 186 LYS A N 1
ATOM 1418 C CA . LYS A 1 186 ? -2.715 -22.016 -22.422 1 90.62 186 LYS A CA 1
ATOM 1419 C C . LYS A 1 186 ? -3.23 -22.172 -23.844 1 90.62 186 LYS A C 1
ATOM 1421 O O . LYS A 1 186 ? -3.732 -23.234 -24.219 1 90.62 186 LYS A O 1
ATOM 1426 N N . VAL A 1 187 ? -3.139 -21.078 -24.656 1 91.88 187 VAL A N 1
ATOM 1427 C CA . VAL A 1 187 ? -3.455 -21.062 -26.078 1 91.88 187 VAL A CA 1
ATOM 1428 C C . VAL A 1 187 ? -2.283 -20.484 -26.859 1 91.88 187 VAL A C 1
ATOM 1430 O O . VAL A 1 187 ? -1.191 -20.297 -26.312 1 91.88 187 VAL A O 1
ATOM 1433 N N . GLY A 1 188 ? -2.482 -20.312 -28.078 1 85.06 188 GLY A N 1
ATOM 1434 C CA . GLY A 1 188 ? -1.412 -19.781 -28.906 1 85.06 188 GLY A CA 1
ATOM 1435 C C . GLY A 1 188 ? -0.78 -20.812 -29.812 1 85.06 188 GLY A C 1
ATOM 1436 O O . GLY A 1 188 ? 0.408 -20.734 -30.125 1 85.06 188 GLY A O 1
ATOM 1437 N N . ASP A 1 189 ? -1.517 -21.797 -30.141 1 77.44 189 ASP A N 1
ATOM 1438 C CA . ASP A 1 189 ? -1.077 -22.781 -31.125 1 77.44 189 ASP A CA 1
ATOM 1439 C C . ASP A 1 189 ? -0.856 -22.156 -32.5 1 77.44 189 ASP A C 1
ATOM 1441 O O . ASP A 1 189 ? -1.431 -21.109 -32.781 1 77.44 189 ASP A O 1
ATOM 1445 N N . ALA A 1 190 ? -0.024 -22.875 -33.219 1 77.38 190 ALA A N 1
ATOM 1446 C CA . ALA A 1 190 ? 0.205 -22.406 -34.562 1 77.38 190 ALA A CA 1
ATOM 1447 C C . ALA A 1 190 ? -1.099 -22.375 -35.375 1 77.38 190 ALA A C 1
ATOM 1449 O O . ALA A 1 190 ? -1.309 -21.469 -36.188 1 77.38 190 ALA A O 1
ATOM 1450 N N . ASP A 1 191 ? -1.904 -23.312 -35.094 1 86.75 191 ASP A N 1
ATOM 1451 C CA . ASP A 1 191 ? -3.223 -23.359 -35.719 1 86.75 191 ASP A CA 1
ATOM 1452 C C . ASP A 1 191 ? -4.301 -22.859 -34.75 1 86.75 191 ASP A C 1
ATOM 1454 O O . ASP A 1 191 ? -4.672 -23.562 -33.812 1 86.75 191 ASP A O 1
ATOM 1458 N N . GLN A 1 192 ? -4.914 -21.734 -35 1 91.06 192 GLN A N 1
ATOM 1459 C CA . GLN A 1 192 ? -5.914 -21.094 -34.156 1 91.06 192 GLN A CA 1
ATOM 1460 C C . GLN A 1 192 ? -7.16 -21.953 -34.031 1 91.06 192 GLN A C 1
ATOM 1462 O O . GLN A 1 192 ? -7.812 -21.969 -33 1 91.06 192 GLN A O 1
ATOM 1467 N N . ALA A 1 193 ? -7.441 -22.656 -35.125 1 92.81 193 ALA A N 1
ATOM 1468 C CA . ALA A 1 193 ? -8.617 -23.531 -35.094 1 92.81 193 ALA A CA 1
ATOM 1469 C C . ALA A 1 193 ? -8.492 -24.594 -34 1 92.81 193 ALA A C 1
ATOM 1471 O O . ALA A 1 193 ? -9.477 -24.969 -33.375 1 92.81 193 ALA A O 1
ATOM 1472 N N . THR A 1 194 ? -7.316 -25.031 -33.875 1 92.81 194 THR A N 1
ATOM 1473 C CA . THR A 1 194 ? -7.055 -26.031 -32.812 1 92.81 194 THR A CA 1
ATOM 1474 C C . THR A 1 194 ? -7.312 -25.438 -31.438 1 92.81 194 THR A C 1
ATOM 1476 O O . THR A 1 194 ? -7.91 -26.094 -30.578 1 92.81 194 THR A O 1
ATOM 1479 N N . ASP A 1 195 ? -6.902 -24.234 -31.219 1 93.75 195 ASP A N 1
ATOM 1480 C CA . ASP A 1 195 ? -7.148 -23.547 -29.938 1 93.75 195 ASP A CA 1
ATOM 1481 C C . ASP A 1 195 ? -8.648 -23.406 -29.672 1 93.75 195 ASP A C 1
ATOM 1483 O O . ASP A 1 195 ? -9.109 -23.656 -28.562 1 93.75 195 ASP A O 1
ATOM 1487 N N . VAL A 1 196 ? -9.359 -23.047 -30.688 1 96.31 196 VAL A N 1
ATOM 1488 C CA . VAL A 1 196 ? -10.797 -22.859 -30.547 1 96.31 196 VAL A CA 1
ATOM 1489 C C . VAL A 1 196 ? -11.469 -24.172 -30.203 1 96.31 196 VAL A C 1
ATOM 1491 O O . VAL A 1 196 ? -12.344 -24.234 -29.328 1 96.31 196 VAL A O 1
ATOM 1494 N N . GLU A 1 197 ? -11.039 -25.234 -30.891 1 96.94 197 GLU A N 1
ATOM 1495 C CA . GLU A 1 197 ? -11.594 -26.562 -30.625 1 96.94 197 GLU A CA 1
ATOM 1496 C C . GLU A 1 197 ? -11.328 -26.984 -29.188 1 96.94 197 GLU A C 1
ATOM 1498 O O . GLU A 1 197 ? -12.211 -27.531 -28.516 1 96.94 197 GLU A O 1
ATOM 1503 N N . ARG A 1 198 ? -10.18 -26.781 -28.734 1 96.38 198 ARG A N 1
ATOM 1504 C CA . ARG A 1 198 ? -9.789 -27.141 -27.375 1 96.38 198 ARG A CA 1
ATOM 1505 C C . ARG A 1 198 ? -10.586 -26.359 -26.344 1 96.38 198 ARG A C 1
ATOM 1507 O O . ARG A 1 198 ? -11.102 -26.922 -25.375 1 96.38 198 ARG A O 1
ATOM 1514 N N . VAL A 1 199 ? -10.734 -25.047 -26.547 1 97.88 199 VAL A N 1
ATOM 1515 C CA . VAL A 1 199 ? -11.461 -24.188 -25.625 1 97.88 199 VAL A CA 1
ATOM 1516 C C . VAL A 1 199 ? -12.945 -24.562 -25.625 1 97.88 199 VAL A C 1
ATOM 1518 O O . VAL A 1 199 ? -13.578 -24.609 -24.562 1 97.88 199 VAL A O 1
ATOM 1521 N N . ALA A 1 200 ? -13.453 -24.891 -26.812 1 97.94 200 ALA A N 1
ATOM 1522 C CA . ALA A 1 200 ? -14.836 -25.344 -26.922 1 97.94 200 ALA A CA 1
ATOM 1523 C C . ALA A 1 200 ? -15.047 -26.625 -26.109 1 97.94 200 ALA A C 1
ATOM 1525 O O . ALA A 1 200 ? -16.047 -26.781 -25.422 1 97.94 200 ALA A O 1
ATOM 1526 N N . ALA A 1 201 ? -14.109 -27.531 -26.266 1 98.12 201 ALA A N 1
ATOM 1527 C CA . ALA A 1 201 ? -14.188 -28.797 -25.547 1 98.12 201 ALA A CA 1
ATOM 1528 C C . ALA A 1 201 ? -14.133 -28.578 -24.047 1 98.12 201 ALA A C 1
ATOM 1530 O O . ALA A 1 201 ? -14.898 -29.188 -23.297 1 98.12 201 ALA A O 1
ATOM 1531 N N . ILE A 1 202 ? -13.25 -27.719 -23.594 1 98.12 202 ILE A N 1
ATOM 1532 C CA . ILE A 1 202 ? -13.125 -27.406 -22.172 1 98.12 202 ILE A CA 1
ATOM 1533 C C . ILE A 1 202 ? -14.43 -26.812 -21.656 1 98.12 202 ILE A C 1
ATOM 1535 O O . ILE A 1 202 ? -14.938 -27.219 -20.609 1 98.12 202 ILE A O 1
ATOM 1539 N N . ARG A 1 203 ? -14.969 -25.828 -22.406 1 98.19 203 ARG A N 1
ATOM 1540 C CA . ARG A 1 203 ? -16.219 -25.203 -22 1 98.19 203 ARG A CA 1
ATOM 1541 C C . ARG A 1 203 ? -17.344 -26.234 -21.875 1 98.19 203 ARG A C 1
ATOM 1543 O O . ARG A 1 203 ? -18.125 -26.203 -20.922 1 98.19 203 ARG A O 1
ATOM 1550 N N . ASP A 1 204 ? -17.406 -27.109 -22.859 1 97.62 204 ASP A N 1
ATOM 1551 C CA . ASP A 1 204 ? -18.391 -28.188 -22.828 1 97.62 204 ASP A CA 1
ATOM 1552 C C . ASP A 1 204 ? -18.25 -29.031 -21.562 1 97.62 204 ASP A C 1
ATOM 1554 O O . ASP A 1 204 ? -19.25 -29.375 -20.922 1 97.62 204 ASP A O 1
ATOM 1558 N N . GLY A 1 205 ? -17.062 -29.344 -21.219 1 97.56 205 GLY A N 1
ATOM 1559 C CA . GLY A 1 205 ? -16.797 -30.141 -20.016 1 97.56 205 GLY A CA 1
ATOM 1560 C C . GLY A 1 205 ? -17.141 -29.422 -18.734 1 97.56 205 GLY A C 1
ATOM 1561 O O . GLY A 1 205 ? -17.547 -30.031 -17.75 1 97.56 205 GLY A O 1
ATOM 1562 N N . LEU A 1 206 ? -16.922 -28.078 -18.688 1 97.19 206 LEU A N 1
ATOM 1563 C CA . LEU A 1 206 ? -17.141 -27.25 -17.5 1 97.19 206 LEU A CA 1
ATOM 1564 C C . LEU A 1 206 ? -18.625 -26.984 -17.281 1 97.19 206 LEU A C 1
ATOM 1566 O O . LEU A 1 206 ? -19.062 -26.797 -16.141 1 97.19 206 LEU A O 1
ATOM 1570 N N . GLY A 1 207 ? -19.375 -26.922 -18.359 1 94.38 207 GLY A N 1
ATOM 1571 C CA . GLY A 1 207 ? -20.719 -26.375 -18.281 1 94.38 207 GLY A CA 1
ATOM 1572 C C . GLY A 1 207 ? -20.719 -24.859 -18.172 1 94.38 207 GLY A C 1
ATOM 1573 O O . GLY A 1 207 ? -19.734 -24.203 -18.5 1 94.38 207 GLY A O 1
ATOM 1574 N N . ALA A 1 208 ? -21.844 -24.094 -17.719 1 90.5 208 ALA A N 1
ATOM 1575 C CA . ALA A 1 208 ? -22.016 -22.641 -17.75 1 90.5 208 ALA A CA 1
ATOM 1576 C C . ALA A 1 208 ? -21.5 -22 -16.469 1 90.5 208 ALA A C 1
ATOM 1578 O O . ALA A 1 208 ? -21.234 -20.797 -16.438 1 90.5 208 ALA A O 1
ATOM 1579 N N . GLY A 1 209 ? -21.125 -22.656 -15.516 1 90.5 209 GLY A N 1
ATOM 1580 C CA . GLY A 1 209 ? -20.891 -22.094 -14.188 1 90.5 209 GLY A CA 1
ATOM 1581 C C . GLY A 1 209 ? -19.453 -21.641 -13.984 1 90.5 209 GLY A C 1
ATOM 1582 O O . GLY A 1 209 ? -19.203 -20.438 -13.805 1 90.5 209 GLY A O 1
ATOM 1583 N N . PRO A 1 210 ? -18.469 -22.5 -14.195 1 96.44 210 PRO A N 1
ATOM 1584 C CA . PRO A 1 210 ? -17.078 -22.172 -13.898 1 96.44 210 PRO A CA 1
ATOM 1585 C C . PRO A 1 210 ? -16.5 -21.156 -14.875 1 96.44 210 PRO A C 1
ATOM 1587 O O . PRO A 1 210 ? -16.859 -21.141 -16.047 1 96.44 210 PRO A O 1
ATOM 1590 N N . SER A 1 211 ? -15.625 -20.297 -14.344 1 97.75 211 SER A N 1
ATOM 1591 C CA . SER A 1 211 ? -14.945 -19.344 -15.203 1 97.75 211 SER A CA 1
ATOM 1592 C C . SER A 1 211 ? -13.797 -19.984 -15.969 1 97.75 211 SER A C 1
ATOM 1594 O O . SER A 1 211 ? -13.289 -21.047 -15.562 1 97.75 211 SER A O 1
ATOM 1596 N N . LEU A 1 212 ? -13.469 -19.391 -17.141 1 98.25 212 LEU A N 1
ATOM 1597 C CA . LEU A 1 212 ? -12.383 -19.891 -17.984 1 98.25 212 LEU A CA 1
ATOM 1598 C C . LEU A 1 212 ? -11.477 -18.75 -18.422 1 98.25 212 LEU A C 1
ATOM 1600 O O . LEU A 1 212 ? -11.938 -17.781 -19.016 1 98.25 212 LEU A O 1
ATOM 1604 N N . ARG A 1 213 ? -10.156 -18.859 -18.062 1 98.25 213 ARG A N 1
ATOM 1605 C CA . ARG A 1 213 ? -9.133 -17.922 -18.516 1 98.25 213 ARG A CA 1
ATOM 1606 C C . ARG A 1 213 ? -8.203 -18.578 -19.531 1 98.25 213 ARG A C 1
ATOM 1608 O O . ARG A 1 213 ? -7.871 -19.75 -19.422 1 98.25 213 ARG A O 1
ATOM 1615 N N . ILE A 1 214 ? -7.832 -17.812 -20.531 1 97.06 214 ILE A N 1
ATOM 1616 C CA . ILE A 1 214 ? -6.895 -18.312 -21.531 1 97.06 214 ILE A CA 1
ATOM 1617 C C . ILE A 1 214 ? -5.629 -17.453 -21.531 1 97.06 214 ILE A C 1
ATOM 1619 O O . ILE A 1 214 ? -5.676 -16.266 -21.188 1 97.06 214 ILE A O 1
ATOM 1623 N N . ASP A 1 215 ? -4.547 -18.094 -21.891 1 95.56 215 ASP A N 1
ATOM 1624 C CA . ASP A 1 215 ? -3.266 -17.391 -21.938 1 95.56 215 ASP A CA 1
ATOM 1625 C C . ASP A 1 215 ? -2.531 -17.672 -23.234 1 95.56 215 ASP A C 1
ATOM 1627 O O . ASP A 1 215 ? -2.131 -18.812 -23.5 1 95.56 215 ASP A O 1
ATOM 1631 N N . ALA A 1 216 ? -2.314 -16.609 -24.016 1 92.44 216 ALA A N 1
ATOM 1632 C CA . ALA A 1 216 ? -1.632 -16.75 -25.297 1 92.44 216 ALA A CA 1
ATOM 1633 C C . ALA A 1 216 ? -0.144 -16.438 -25.156 1 92.44 216 ALA A C 1
ATOM 1635 O O . ALA A 1 216 ? 0.628 -16.656 -26.094 1 92.44 216 ALA A O 1
ATOM 1636 N N . ASN A 1 217 ? 0.266 -15.961 -23.969 1 89.94 217 ASN A N 1
ATOM 1637 C CA . ASN A 1 217 ? 1.665 -15.648 -23.688 1 89.94 217 ASN A CA 1
ATOM 1638 C C . ASN A 1 217 ? 2.281 -14.82 -24.812 1 89.94 217 ASN A C 1
ATOM 1640 O O . ASN A 1 217 ? 3.35 -15.156 -25.328 1 89.94 217 ASN A O 1
ATOM 1644 N N . GLU A 1 218 ? 1.578 -13.875 -25.297 1 91.19 218 GLU A N 1
ATOM 1645 C CA . GLU A 1 218 ? 2.049 -12.883 -26.266 1 91.19 218 GLU A CA 1
ATOM 1646 C C . GLU A 1 218 ? 2.191 -13.5 -27.656 1 91.19 218 GLU A C 1
ATOM 1648 O O . GLU A 1 218 ? 2.83 -12.922 -28.531 1 91.19 218 GLU A O 1
ATOM 1653 N N . SER A 1 219 ? 1.641 -14.586 -27.922 1 88.81 219 SER A N 1
ATOM 1654 C CA . SER A 1 219 ? 1.984 -15.344 -29.109 1 88.81 219 SER A CA 1
ATOM 1655 C C . SER A 1 219 ? 1.246 -14.805 -30.344 1 88.81 219 SER A C 1
ATOM 1657 O O . SER A 1 219 ? 1.589 -15.141 -31.469 1 88.81 219 SER A O 1
ATOM 1659 N N . TRP A 1 220 ? 0.22 -13.945 -30.219 1 92.69 220 TRP A N 1
ATOM 1660 C CA . TRP A 1 220 ? -0.577 -13.5 -31.359 1 92.69 220 TRP A CA 1
ATOM 1661 C C . TRP A 1 220 ? -0.136 -12.125 -31.844 1 92.69 220 TRP A C 1
ATOM 1663 O O . TRP A 1 220 ? 0.179 -11.25 -31.031 1 92.69 220 TRP A O 1
ATOM 1673 N N . SER A 1 221 ? -0.118 -12.008 -33.188 1 91.06 221 SER A N 1
ATOM 1674 C CA . SER A 1 221 ? -0.111 -10.648 -33.719 1 91.06 221 SER A CA 1
ATOM 1675 C C . SER A 1 221 ? -1.425 -9.93 -33.406 1 91.06 221 SER A C 1
ATOM 1677 O O . SER A 1 221 ? -2.428 -10.57 -33.094 1 91.06 221 SER A O 1
ATOM 1679 N N . PRO A 1 222 ? -1.436 -8.656 -33.5 1 90.81 222 PRO A N 1
ATOM 1680 C CA . PRO A 1 222 ? -2.686 -7.941 -33.219 1 90.81 222 PRO A CA 1
ATOM 1681 C C . PRO A 1 222 ? -3.84 -8.414 -34.094 1 90.81 222 PRO A C 1
ATOM 1683 O O . PRO A 1 222 ? -4.953 -8.617 -33.594 1 90.81 222 PRO A O 1
ATOM 1686 N N . ALA A 1 223 ? -3.584 -8.641 -35.375 1 91.56 223 ALA A N 1
ATOM 1687 C CA . ALA A 1 223 ? -4.625 -9.117 -36.281 1 91.56 223 ALA A CA 1
ATOM 1688 C C . ALA A 1 223 ? -5.074 -10.531 -35.906 1 91.56 223 ALA A C 1
ATOM 1690 O O . ALA A 1 223 ? -6.273 -10.828 -35.906 1 91.56 223 ALA A O 1
ATOM 1691 N N . ALA A 1 224 ? -4.164 -11.344 -35.594 1 92.88 224 ALA A N 1
ATOM 1692 C CA . ALA A 1 224 ? -4.473 -12.711 -35.188 1 92.88 224 ALA A CA 1
ATOM 1693 C C . ALA A 1 224 ? -5.234 -12.734 -33.875 1 92.88 224 ALA A C 1
ATOM 1695 O O . ALA A 1 224 ? -6.141 -13.547 -33.688 1 92.88 224 ALA A O 1
ATOM 1696 N N . ALA A 1 225 ? -4.824 -11.852 -33 1 95.75 225 ALA A N 1
ATOM 1697 C CA . ALA A 1 225 ? -5.484 -11.766 -31.688 1 95.75 225 ALA A CA 1
ATOM 1698 C C . ALA A 1 225 ? -6.957 -11.406 -31.844 1 95.75 225 ALA A C 1
ATOM 1700 O O . ALA A 1 225 ? -7.82 -12.008 -31.203 1 95.75 225 ALA A O 1
ATOM 1701 N N . LEU A 1 226 ? -7.211 -10.461 -32.656 1 94.62 226 LEU A N 1
ATOM 1702 C CA . LEU A 1 226 ? -8.594 -10.047 -32.875 1 94.62 226 LEU A CA 1
ATOM 1703 C C . LEU A 1 226 ? -9.422 -11.195 -33.438 1 94.62 226 LEU A C 1
ATOM 1705 O O . LEU A 1 226 ? -10.555 -11.43 -33 1 94.62 226 LEU A O 1
ATOM 1709 N N . ARG A 1 227 ? -8.883 -11.93 -34.406 1 94.62 227 ARG A N 1
ATOM 1710 C CA . ARG A 1 227 ? -9.57 -13.07 -35 1 94.62 227 ARG A CA 1
ATOM 1711 C C . ARG A 1 227 ? -9.805 -14.164 -33.938 1 94.62 227 ARG A C 1
ATOM 1713 O O . ARG A 1 227 ? -10.898 -14.719 -33.844 1 94.62 227 ARG A O 1
ATOM 1720 N N . ALA A 1 228 ? -8.773 -14.438 -33.219 1 95.88 228 ALA A N 1
ATOM 1721 C CA . ALA A 1 228 ? -8.859 -15.477 -32.188 1 95.88 228 ALA A CA 1
ATOM 1722 C C . ALA A 1 228 ? -9.898 -15.117 -31.141 1 95.88 228 ALA A C 1
ATOM 1724 O O . ALA A 1 228 ? -10.742 -15.953 -30.781 1 95.88 228 ALA A O 1
ATOM 1725 N N . LEU A 1 229 ? -9.875 -13.906 -30.656 1 97.12 229 LEU A N 1
ATOM 1726 C CA . LEU A 1 229 ? -10.773 -13.477 -29.578 1 97.12 229 LEU A CA 1
ATOM 1727 C C . LEU A 1 229 ? -12.219 -13.469 -30.047 1 97.12 229 LEU A C 1
ATOM 1729 O O . LEU A 1 229 ? -13.133 -13.797 -29.281 1 97.12 229 LEU A O 1
ATOM 1733 N N . ARG A 1 230 ? -12.438 -13.109 -31.297 1 95.69 230 ARG A N 1
ATOM 1734 C CA . ARG A 1 230 ? -13.781 -13.18 -31.859 1 95.69 230 ARG A CA 1
ATOM 1735 C C . ARG A 1 230 ? -14.289 -14.617 -31.906 1 95.69 230 ARG A C 1
ATOM 1737 O O . ARG A 1 230 ? -15.445 -14.883 -31.562 1 95.69 230 ARG A O 1
ATOM 1744 N N . ALA A 1 231 ? -13.414 -15.484 -32.312 1 96.44 231 ALA A N 1
ATOM 1745 C CA . ALA A 1 231 ? -13.781 -16.891 -32.406 1 96.44 231 ALA A CA 1
ATOM 1746 C C . ALA A 1 231 ? -14.031 -17.484 -31.031 1 96.44 231 ALA A C 1
ATOM 1748 O O . ALA A 1 231 ? -14.789 -18.453 -30.891 1 96.44 231 ALA A O 1
ATOM 1749 N N . LEU A 1 232 ? -13.469 -16.922 -30 1 97.31 232 LEU A N 1
ATOM 1750 C CA . LEU A 1 232 ? -13.531 -17.484 -28.656 1 97.31 232 LEU A CA 1
ATOM 1751 C C . LEU A 1 232 ? -14.656 -16.844 -27.844 1 97.31 232 LEU A C 1
ATOM 1753 O O . LEU A 1 232 ? -15.008 -17.328 -26.766 1 97.31 232 LEU A O 1
ATOM 1757 N N . GLU A 1 233 ? -15.281 -15.812 -28.312 1 96.19 233 GLU A N 1
ATOM 1758 C CA . GLU A 1 233 ? -16.312 -15.031 -27.625 1 96.19 233 GLU A CA 1
ATOM 1759 C C . GLU A 1 233 ? -17.453 -15.922 -27.172 1 96.19 233 GLU A C 1
ATOM 1761 O O . GLU A 1 233 ? -18 -15.734 -26.062 1 96.19 233 GLU A O 1
ATOM 1766 N N . PRO A 1 234 ? -17.859 -16.938 -27.984 1 95.94 234 PRO A N 1
ATOM 1767 C CA . PRO A 1 234 ? -19.016 -17.734 -27.594 1 95.94 234 PRO A CA 1
ATOM 1768 C C . PRO A 1 234 ? -18.781 -18.562 -26.344 1 95.94 234 PRO A C 1
ATOM 1770 O O . PRO A 1 234 ? -19.719 -19.125 -25.766 1 95.94 234 PRO A O 1
ATOM 1773 N N . TYR A 1 235 ? -17.578 -18.672 -25.906 1 97.31 235 TYR A N 1
ATOM 1774 C CA . TYR A 1 235 ? -17.25 -19.625 -24.859 1 97.31 235 TYR A CA 1
ATOM 1775 C C . TYR A 1 235 ? -17.078 -18.922 -23.516 1 97.31 235 TYR A C 1
ATOM 1777 O O . TYR A 1 235 ? -16.5 -19.484 -22.594 1 97.31 235 TYR A O 1
ATOM 1785 N N . ASP A 1 236 ? -17.453 -17.672 -23.359 1 96.5 236 ASP A N 1
ATOM 1786 C CA . ASP A 1 236 ? -17.562 -16.906 -22.125 1 96.5 236 ASP A CA 1
ATOM 1787 C C . ASP A 1 236 ? -16.234 -16.891 -21.375 1 96.5 236 ASP A C 1
ATOM 1789 O O . ASP A 1 236 ? -16.172 -17.266 -20.203 1 96.5 236 ASP A O 1
ATOM 1793 N N . ILE A 1 237 ? -15.227 -16.406 -22.016 1 97.94 237 ILE A N 1
ATOM 1794 C CA . ILE A 1 237 ? -13.883 -16.297 -21.453 1 97.94 237 ILE A CA 1
ATOM 1795 C C . ILE A 1 237 ? -13.852 -15.156 -20.438 1 97.94 237 ILE A C 1
ATOM 1797 O O . ILE A 1 237 ? -14.273 -14.031 -20.734 1 97.94 237 ILE A O 1
ATOM 1801 N N . GLU A 1 238 ? -13.344 -15.445 -19.266 1 98 238 GLU A N 1
ATOM 1802 C CA . GLU A 1 238 ? -13.25 -14.43 -18.219 1 98 238 GLU A CA 1
ATOM 1803 C C . GLU A 1 238 ? -12.203 -13.375 -18.562 1 98 238 GLU A C 1
ATOM 1805 O O . GLU A 1 238 ? -12.484 -12.18 -18.516 1 98 238 GLU A O 1
ATOM 1810 N N . PHE A 1 239 ? -10.945 -13.875 -18.891 1 98.19 239 PHE A N 1
ATOM 1811 C CA . PHE A 1 239 ? -9.852 -13.016 -19.328 1 98.19 239 PHE A CA 1
ATOM 1812 C C . PHE A 1 239 ? -9 -13.711 -20.375 1 98.19 239 PHE A C 1
ATOM 1814 O O . PHE A 1 239 ? -8.734 -14.914 -20.281 1 98.19 239 PHE A O 1
ATOM 1821 N N . ALA A 1 240 ? -8.648 -12.992 -21.375 1 98.19 240 ALA A N 1
ATOM 1822 C CA . ALA A 1 240 ? -7.523 -13.375 -22.234 1 98.19 240 ALA A CA 1
ATOM 1823 C C . ALA A 1 240 ? -6.223 -12.742 -21.734 1 98.19 240 ALA A C 1
ATOM 1825 O O . ALA A 1 240 ? -6.039 -11.531 -21.828 1 98.19 240 ALA A O 1
ATOM 1826 N N . GLU A 1 241 ? -5.402 -13.602 -21.281 1 97.69 241 GLU A N 1
ATOM 1827 C CA . GLU A 1 241 ? -4.152 -13.141 -20.688 1 97.69 241 GLU A CA 1
ATOM 1828 C C . GLU A 1 241 ? -3.082 -12.914 -21.75 1 97.69 241 GLU A C 1
ATOM 1830 O O . GLU A 1 241 ? -2.756 -13.828 -22.516 1 97.69 241 GLU A O 1
ATOM 1835 N N . GLN A 1 242 ? -2.641 -11.688 -21.812 1 96.25 242 GLN A N 1
ATOM 1836 C CA . GLN A 1 242 ? -1.556 -11.18 -22.641 1 96.25 242 GLN A CA 1
ATOM 1837 C C . GLN A 1 242 ? -1.637 -11.742 -24.062 1 96.25 242 GLN A C 1
ATOM 1839 O O . GLN A 1 242 ? -0.721 -12.438 -24.516 1 96.25 242 GLN A O 1
ATOM 1844 N N . PRO A 1 243 ? -2.594 -11.406 -24.797 1 95.81 243 PRO A N 1
ATOM 1845 C CA . PRO A 1 243 ? -2.77 -11.945 -26.141 1 95.81 243 PRO A CA 1
ATOM 1846 C C . PRO A 1 243 ? -1.669 -11.492 -27.109 1 95.81 243 PRO A C 1
ATOM 1848 O O . PRO A 1 243 ? -1.252 -12.266 -27.969 1 95.81 243 PRO A O 1
ATOM 1851 N N . VAL A 1 244 ? -1.241 -10.25 -26.922 1 94.31 244 VAL A N 1
ATOM 1852 C CA . VAL A 1 244 ? -0.229 -9.68 -27.797 1 94.31 244 VAL A CA 1
ATOM 1853 C C . VAL A 1 244 ? 0.996 -9.273 -26.984 1 94.31 244 VAL A C 1
ATOM 1855 O O . VAL A 1 244 ? 0.983 -9.344 -25.75 1 94.31 244 VAL A O 1
ATOM 1858 N N . SER A 1 245 ? 1.983 -8.812 -27.688 1 92.12 245 SER A N 1
ATOM 1859 C CA . SER A 1 245 ? 3.229 -8.453 -27.016 1 92.12 245 SER A CA 1
ATOM 1860 C C . SER A 1 245 ? 2.994 -7.391 -25.953 1 92.12 245 SER A C 1
ATOM 1862 O O . SER A 1 245 ? 2.285 -6.41 -26.188 1 92.12 245 SER A O 1
ATOM 1864 N N . GLY A 1 246 ? 3.625 -7.609 -24.812 1 89.75 246 GLY A N 1
ATOM 1865 C CA . GLY A 1 246 ? 3.535 -6.664 -23.719 1 89.75 246 GLY A CA 1
ATOM 1866 C C . GLY A 1 246 ? 4.371 -5.418 -23.938 1 89.75 246 GLY A C 1
ATOM 1867 O O . GLY A 1 246 ? 4.262 -4.453 -23.172 1 89.75 246 GLY A O 1
ATOM 1868 N N . ARG A 1 247 ? 5.109 -5.414 -24.969 1 86.5 247 ARG A N 1
ATOM 1869 C CA . ARG A 1 247 ? 6.012 -4.297 -25.219 1 86.5 247 ARG A CA 1
ATOM 1870 C C . ARG A 1 247 ? 5.293 -3.176 -25.969 1 86.5 247 ARG A C 1
ATOM 1872 O O . ARG A 1 247 ? 5.824 -2.072 -26.109 1 86.5 247 ARG A O 1
ATOM 1879 N N . ASN A 1 248 ? 4.129 -3.533 -26.5 1 88.62 248 ASN A N 1
ATOM 1880 C CA . ASN A 1 248 ? 3.363 -2.529 -27.234 1 88.62 248 ASN A CA 1
ATOM 1881 C C . ASN A 1 248 ? 1.999 -2.289 -26.594 1 88.62 248 ASN A C 1
ATOM 1883 O O . ASN A 1 248 ? 0.979 -2.756 -27.109 1 88.62 248 ASN A O 1
ATOM 1887 N N . LEU A 1 249 ? 1.933 -1.428 -25.594 1 94.88 249 LEU A N 1
ATOM 1888 C CA . LEU A 1 249 ? 0.727 -1.201 -24.812 1 94.88 249 LEU A CA 1
ATOM 1889 C C . LEU A 1 249 ? -0.343 -0.499 -25.641 1 94.88 249 LEU A C 1
ATOM 1891 O O . LEU A 1 249 ? -1.528 -0.821 -25.531 1 94.88 249 LEU A O 1
ATOM 1895 N N . PRO A 1 250 ? 0.044 0.425 -26.5 1 92.88 250 PRO A N 1
ATOM 1896 C CA . PRO A 1 250 ? -0.994 1.031 -27.328 1 92.88 250 PRO A CA 1
ATOM 1897 C C . PRO A 1 250 ? -1.746 0.005 -28.172 1 92.88 250 PRO A C 1
ATOM 1899 O O . PRO A 1 250 ? -2.963 0.112 -28.344 1 92.88 250 PRO A O 1
ATOM 1902 N N . GLU A 1 251 ? -1.028 -0.932 -28.641 1 92.69 251 GLU A N 1
ATOM 1903 C CA . GLU A 1 251 ? -1.684 -1.973 -29.438 1 92.69 251 GLU A CA 1
ATOM 1904 C C . GLU A 1 251 ? -2.607 -2.822 -28.562 1 92.69 251 GLU A C 1
ATOM 1906 O O . GLU A 1 251 ? -3.672 -3.25 -29.016 1 92.69 251 GLU A O 1
ATOM 1911 N N . MET A 1 252 ? -2.207 -3.068 -27.391 1 95.88 252 MET A N 1
ATOM 1912 C CA . MET A 1 252 ? -3.074 -3.799 -26.469 1 95.88 252 MET A CA 1
ATOM 1913 C C . MET A 1 252 ? -4.336 -3 -26.172 1 95.88 252 MET A C 1
ATOM 1915 O O . MET A 1 252 ? -5.43 -3.564 -26.078 1 95.88 252 MET A O 1
ATOM 1919 N N . ALA A 1 253 ? -4.188 -1.735 -26 1 97.12 253 ALA A N 1
ATOM 1920 C CA . ALA A 1 253 ? -5.336 -0.864 -25.766 1 97.12 253 ALA A CA 1
ATOM 1921 C C . ALA A 1 253 ? -6.297 -0.895 -26.938 1 97.12 253 ALA A C 1
ATOM 1923 O O . ALA A 1 253 ? -7.516 -0.936 -26.766 1 97.12 253 ALA A O 1
ATOM 1924 N N . ARG A 1 254 ? -5.73 -0.848 -28.141 1 95.94 254 ARG A N 1
ATOM 1925 C CA . ARG A 1 254 ? -6.547 -0.924 -29.359 1 95.94 254 ARG A CA 1
ATOM 1926 C C . ARG A 1 254 ? -7.305 -2.246 -29.422 1 95.94 254 ARG A C 1
ATOM 1928 O O . ARG A 1 254 ? -8.484 -2.273 -29.766 1 95.94 254 ARG A O 1
ATOM 1935 N N . LEU A 1 255 ? -6.633 -3.303 -29.062 1 96.5 255 LEU A N 1
ATOM 1936 C CA . LEU A 1 255 ? -7.262 -4.617 -29.047 1 96.5 255 LEU A CA 1
ATOM 1937 C C . LEU A 1 255 ? -8.398 -4.66 -28.031 1 96.5 255 LEU A C 1
ATOM 1939 O O . LEU A 1 255 ? -9.477 -5.172 -28.328 1 96.5 255 LEU A O 1
ATOM 1943 N N . ARG A 1 256 ? -8.125 -4.129 -26.844 1 96.75 256 ARG A N 1
ATOM 1944 C CA . ARG A 1 256 ? -9.133 -4.086 -25.781 1 96.75 256 ARG A CA 1
ATOM 1945 C C . ARG A 1 256 ? -10.391 -3.367 -26.25 1 96.75 256 ARG A C 1
ATOM 1947 O O . ARG A 1 256 ? -11.508 -3.781 -25.922 1 96.75 256 ARG A O 1
ATOM 1954 N N . ALA A 1 257 ? -10.25 -2.328 -27.016 1 95.19 257 ALA A N 1
ATOM 1955 C CA . ALA A 1 257 ? -11.367 -1.511 -27.484 1 95.19 257 ALA A CA 1
ATOM 1956 C C . ALA A 1 257 ? -12.219 -2.27 -28.5 1 95.19 257 ALA A C 1
ATOM 1958 O O . ALA A 1 257 ? -13.391 -1.948 -28.688 1 95.19 257 ALA A O 1
ATOM 1959 N N . ARG A 1 258 ? -11.695 -3.289 -29.078 1 94.06 258 ARG A N 1
ATOM 1960 C CA . ARG A 1 258 ? -12.367 -3.945 -30.188 1 94.06 258 ARG A CA 1
ATOM 1961 C C . ARG A 1 258 ? -12.812 -5.355 -29.812 1 94.06 258 ARG A C 1
ATOM 1963 O O . ARG A 1 258 ? -13.742 -5.902 -30.406 1 94.06 258 ARG A O 1
ATOM 1970 N N . ALA A 1 259 ? -12.141 -5.891 -28.875 1 92 259 ALA A N 1
ATOM 1971 C CA . ALA A 1 259 ? -12.375 -7.289 -28.531 1 92 259 ALA A CA 1
ATOM 1972 C C . ALA A 1 259 ? -13.609 -7.426 -27.641 1 92 259 ALA A C 1
ATOM 1974 O O . ALA A 1 259 ? -13.883 -6.555 -26.812 1 92 259 ALA A O 1
ATOM 1975 N N . GLY A 1 260 ? -14.266 -8.477 -27.828 1 92.75 260 GLY A N 1
ATOM 1976 C CA . GLY A 1 260 ? -15.398 -8.789 -26.969 1 92.75 260 GLY A CA 1
ATOM 1977 C C . GLY A 1 260 ? -15.016 -9.57 -25.719 1 92.75 260 GLY A C 1
ATOM 1978 O O . GLY A 1 260 ? -15.859 -9.844 -24.875 1 92.75 260 GLY A O 1
ATOM 1979 N N . VAL A 1 261 ? -13.789 -9.938 -25.562 1 96.81 261 VAL A N 1
ATOM 1980 C CA . VAL A 1 261 ? -13.242 -10.68 -24.438 1 96.81 261 VAL A CA 1
ATOM 1981 C C . VAL A 1 261 ? -12.383 -9.758 -23.578 1 96.81 261 VAL A C 1
ATOM 1983 O O . VAL A 1 261 ? -11.516 -9.055 -24.094 1 96.81 261 VAL A O 1
ATOM 1986 N N . PRO A 1 262 ? -12.602 -9.719 -22.25 1 98.19 262 PRO A N 1
ATOM 1987 C CA . PRO A 1 262 ? -11.75 -8.898 -21.391 1 98.19 262 PRO A CA 1
ATOM 1988 C C . PRO A 1 262 ? -10.281 -9.328 -21.422 1 98.19 262 PRO A C 1
ATOM 1990 O O . PRO A 1 262 ? -9.984 -10.516 -21.516 1 98.19 262 PRO A O 1
ATOM 1993 N N . LEU A 1 263 ? -9.383 -8.375 -21.297 1 98.44 263 LEU A N 1
ATOM 1994 C CA . LEU A 1 263 ? -7.949 -8.656 -21.375 1 98.44 263 LEU A CA 1
ATOM 1995 C C . LEU A 1 263 ? -7.305 -8.578 -19.984 1 98.44 263 LEU A C 1
ATOM 1997 O O . LEU A 1 263 ? -7.645 -7.703 -19.188 1 98.44 263 LEU A O 1
ATOM 2001 N N . LEU A 1 264 ? -6.398 -9.5 -19.734 1 98.38 264 LEU A N 1
ATOM 2002 C CA . LEU A 1 264 ? -5.539 -9.508 -18.547 1 98.38 264 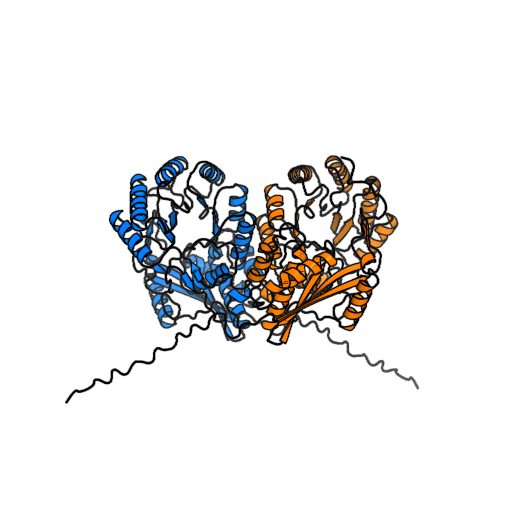LEU A CA 1
ATOM 2003 C C . LEU A 1 264 ? -4.094 -9.219 -18.938 1 98.38 264 LEU A C 1
ATOM 2005 O O . LEU A 1 264 ? -3.521 -9.906 -19.781 1 98.38 264 LEU A O 1
ATOM 2009 N N . ALA A 1 265 ? -3.523 -8.148 -18.328 1 98.06 265 ALA A N 1
ATOM 2010 C CA . ALA A 1 265 ? -2.104 -7.863 -18.531 1 98.06 265 ALA A CA 1
ATOM 2011 C C . ALA A 1 265 ? -1.238 -8.727 -17.609 1 98.06 265 ALA A C 1
ATOM 2013 O O . ALA A 1 265 ? -1.468 -8.781 -16.406 1 98.06 265 ALA A O 1
ATOM 2014 N N . ASP A 1 266 ? -0.233 -9.391 -18.172 1 96 266 ASP A N 1
ATOM 2015 C CA . ASP A 1 266 ? 0.689 -10.211 -17.391 1 96 266 ASP A CA 1
ATOM 2016 C C . ASP A 1 266 ? 2.141 -9.859 -17.719 1 96 266 ASP A C 1
ATOM 2018 O O . ASP A 1 266 ? 2.744 -9.023 -17.031 1 96 266 ASP A O 1
ATOM 2022 N N . GLU A 1 267 ? 2.615 -10.227 -18.953 1 92.75 267 GLU A N 1
ATOM 2023 C CA . GLU A 1 267 ? 3.979 -9.875 -19.328 1 92.75 267 GLU A CA 1
ATOM 2024 C C . GLU A 1 267 ? 4.156 -8.359 -19.391 1 92.75 267 GLU A C 1
ATOM 2026 O O . GLU A 1 267 ? 5.254 -7.852 -19.172 1 92.75 267 GLU A O 1
ATOM 2031 N N . ALA A 1 268 ? 3.178 -7.648 -19.625 1 94.19 268 ALA A N 1
ATOM 2032 C CA . ALA A 1 268 ? 3.197 -6.188 -19.672 1 94.19 268 ALA A CA 1
ATOM 2033 C C . ALA A 1 268 ? 3.133 -5.594 -18.266 1 94.19 268 ALA A C 1
ATOM 2035 O O . ALA A 1 268 ? 3.268 -4.383 -18.094 1 94.19 268 ALA A O 1
ATOM 2036 N N . SER A 1 269 ? 3.031 -6.457 -17.25 1 94.94 269 SER A N 1
ATOM 2037 C CA . SER A 1 269 ? 2.719 -6.004 -15.906 1 94.94 269 SER A CA 1
ATOM 2038 C C . SER A 1 269 ? 3.623 -6.672 -14.875 1 94.94 269 SER A C 1
ATOM 2040 O O . SER A 1 269 ? 3.141 -7.34 -13.953 1 94.94 269 SER A O 1
ATOM 2042 N N . ARG A 1 270 ? 4.84 -6.402 -14.859 1 91.69 270 ARG A N 1
ATOM 2043 C CA . ARG A 1 270 ? 5.801 -7.082 -13.992 1 91.69 270 ARG A CA 1
ATOM 2044 C C . ARG A 1 270 ? 5.918 -6.371 -12.648 1 91.69 270 ARG A C 1
ATOM 2046 O O . ARG A 1 270 ? 6.016 -7.02 -11.609 1 91.69 270 ARG A O 1
ATOM 2053 N N . THR A 1 271 ? 5.973 -5.082 -12.711 1 92.62 271 THR A N 1
ATOM 2054 C CA . THR A 1 271 ? 6.141 -4.27 -11.516 1 92.62 271 THR A CA 1
ATOM 2055 C C . THR A 1 271 ? 5.027 -3.232 -11.406 1 92.62 271 THR A C 1
ATOM 2057 O O . THR A 1 271 ? 4.27 -3.021 -12.352 1 92.62 271 THR A O 1
ATOM 2060 N N . ARG A 1 272 ? 5 -2.543 -10.227 1 94.19 272 ARG A N 1
ATOM 2061 C CA . ARG A 1 272 ? 4.008 -1.496 -10.008 1 94.19 272 ARG A CA 1
ATOM 2062 C C . ARG A 1 272 ? 4.164 -0.376 -11.031 1 94.19 272 ARG A C 1
ATOM 2064 O O . ARG A 1 272 ? 3.186 0.283 -11.391 1 94.19 272 ARG A O 1
ATOM 2071 N N . TYR A 1 273 ? 5.367 -0.162 -11.594 1 93.38 273 TYR A N 1
ATOM 2072 C CA . TYR A 1 273 ? 5.594 0.841 -12.625 1 93.38 273 TYR A CA 1
ATOM 2073 C C . TYR A 1 273 ? 4.914 0.439 -13.93 1 93.38 273 TYR A C 1
ATOM 2075 O O . TYR A 1 273 ? 4.254 1.26 -14.578 1 93.38 273 TYR A O 1
ATOM 2083 N N . ASP A 1 274 ? 5.086 -0.854 -14.25 1 94.38 274 ASP A N 1
ATOM 2084 C CA . ASP A 1 274 ? 4.438 -1.388 -15.445 1 94.38 274 ASP A CA 1
ATOM 2085 C C . ASP A 1 274 ? 2.916 -1.324 -15.32 1 94.38 274 ASP A C 1
ATOM 2087 O O . ASP A 1 274 ? 2.223 -0.96 -16.266 1 94.38 274 ASP A O 1
ATOM 2091 N N . GLN A 1 275 ? 2.434 -1.668 -14.164 1 96.81 275 GLN A N 1
ATOM 2092 C CA . GLN A 1 275 ? 0.994 -1.705 -13.938 1 96.81 275 GLN A CA 1
ATOM 2093 C C . GLN A 1 275 ? 0.377 -0.317 -14.086 1 96.81 275 GLN A C 1
ATOM 2095 O O . GLN A 1 275 ? -0.688 -0.167 -14.688 1 96.81 275 GLN A O 1
ATOM 2100 N N . LEU A 1 276 ? 1.028 0.707 -13.516 1 96.31 276 LEU A N 1
ATOM 2101 C CA . LEU A 1 276 ? 0.552 2.074 -13.688 1 96.31 276 LEU A CA 1
ATOM 2102 C C . LEU A 1 276 ? 0.517 2.455 -15.164 1 96.31 276 LEU A C 1
ATOM 2104 O O . LEU A 1 276 ? -0.418 3.121 -15.609 1 96.31 276 LEU A O 1
ATOM 2108 N N . ASN A 1 277 ? 1.503 2.029 -15.953 1 95.69 277 ASN A N 1
ATOM 2109 C CA . ASN A 1 277 ? 1.531 2.314 -17.391 1 95.69 277 ASN A CA 1
ATOM 2110 C C . ASN A 1 277 ? 0.382 1.626 -18.109 1 95.69 277 ASN A C 1
ATOM 2112 O O . ASN A 1 277 ? -0.232 2.215 -19 1 95.69 277 ASN A O 1
ATOM 2116 N N . VAL A 1 278 ? 0.103 0.365 -17.75 1 97.56 278 VAL A N 1
ATOM 2117 C CA . VAL A 1 278 ? -1.02 -0.362 -18.328 1 97.56 278 VAL A CA 1
ATOM 2118 C C . VAL A 1 278 ? -2.316 0.404 -18.078 1 97.56 278 VAL A C 1
ATOM 2120 O O . VAL A 1 278 ? -3.141 0.549 -18.984 1 97.56 278 VAL A O 1
ATOM 2123 N N . ILE A 1 279 ? -2.461 0.931 -16.859 1 96.88 279 ILE A N 1
ATOM 2124 C CA . ILE A 1 279 ? -3.662 1.657 -16.453 1 96.88 279 ILE A CA 1
ATOM 2125 C C . ILE A 1 279 ? -3.744 2.979 -17.219 1 96.88 279 ILE A C 1
ATOM 2127 O O . ILE A 1 279 ? -4.805 3.334 -17.734 1 96.88 279 ILE A O 1
ATOM 2131 N N . ARG A 1 280 ? -2.645 3.717 -17.359 1 94.88 280 ARG A N 1
ATOM 2132 C CA . ARG A 1 280 ? -2.602 4.996 -18.047 1 94.88 280 ARG A CA 1
ATOM 2133 C C . ARG A 1 280 ? -3.021 4.844 -19.5 1 94.88 280 ARG A C 1
ATOM 2135 O O . ARG A 1 280 ? -3.686 5.719 -20.062 1 94.88 280 ARG A O 1
ATOM 2142 N N . GLN A 1 281 ? -2.748 3.686 -20.109 1 95.38 281 GLN A N 1
ATOM 2143 C CA . GLN A 1 281 ? -3.002 3.459 -21.531 1 95.38 281 GLN A CA 1
ATOM 2144 C C . GLN A 1 281 ? -4.367 2.814 -21.75 1 95.38 281 GLN A C 1
ATOM 2146 O O . GLN A 1 281 ? -4.801 2.641 -22.891 1 95.38 281 GLN A O 1
ATOM 2151 N N . GLY A 1 282 ? -5.004 2.426 -20.609 1 96.5 282 GLY A N 1
ATOM 2152 C CA . GLY A 1 282 ? -6.262 1.713 -20.75 1 96.5 282 GLY A CA 1
ATOM 2153 C C . GLY A 1 282 ? -6.121 0.389 -21.469 1 96.5 282 GLY A C 1
ATOM 2154 O O . GLY A 1 282 ? -6.977 0.024 -22.281 1 96.5 282 GLY A O 1
ATOM 2155 N N . ALA A 1 283 ? -5.094 -0.416 -21.141 1 97.25 283 ALA A N 1
ATOM 2156 C CA . ALA A 1 283 ? -4.68 -1.52 -22 1 97.25 283 ALA A CA 1
ATOM 2157 C C . ALA A 1 283 ? -5.227 -2.85 -21.484 1 97.25 283 ALA A C 1
ATOM 2159 O O . ALA A 1 283 ? -5.094 -3.879 -22.156 1 97.25 283 ALA A O 1
ATOM 2160 N N . ALA A 1 284 ? -5.914 -2.861 -20.359 1 98.12 284 ALA A N 1
ATOM 2161 C CA . ALA A 1 284 ? -6.371 -4.148 -19.844 1 98.12 284 ALA A CA 1
ATOM 2162 C C . ALA A 1 284 ? -7.602 -3.975 -18.953 1 98.12 284 ALA A C 1
ATOM 2164 O O . ALA A 1 284 ? -7.922 -2.859 -18.531 1 98.12 284 ALA A O 1
ATOM 2165 N N . ASP A 1 285 ? -8.258 -5.082 -18.75 1 97.88 285 ASP A N 1
ATOM 2166 C CA . ASP A 1 285 ? -9.453 -5.121 -17.906 1 97.88 285 ASP A CA 1
ATOM 2167 C C . ASP A 1 285 ? -9.133 -5.711 -16.531 1 97.88 285 ASP A C 1
ATOM 2169 O O . ASP A 1 285 ? -9.93 -5.59 -15.594 1 97.88 285 ASP A O 1
ATOM 2173 N N . ALA A 1 286 ? -8.031 -6.332 -16.359 1 98.12 286 ALA A N 1
ATOM 2174 C CA . ALA A 1 286 ? -7.457 -6.863 -15.125 1 98.12 286 ALA A CA 1
ATOM 2175 C C . ALA A 1 286 ? -5.934 -6.867 -15.18 1 98.12 286 ALA A C 1
ATOM 2177 O O . ALA A 1 286 ? -5.348 -6.812 -16.266 1 98.12 286 ALA A O 1
ATOM 2178 N N . ILE A 1 287 ? -5.336 -6.891 -14.016 1 98.44 287 ILE A N 1
ATOM 2179 C CA . ILE A 1 287 ? -3.889 -6.723 -13.969 1 98.44 287 ILE A CA 1
ATOM 2180 C C . ILE A 1 287 ? -3.268 -7.84 -13.133 1 98.44 287 ILE A C 1
ATOM 2182 O O . ILE A 1 287 ? -3.732 -8.133 -12.031 1 98.44 287 ILE A O 1
ATOM 2186 N N . SER A 1 288 ? -2.248 -8.484 -13.664 1 98.19 288 SER A N 1
ATOM 2187 C CA . SER A 1 288 ? -1.46 -9.445 -12.898 1 98.19 288 SER A CA 1
ATOM 2188 C C . SER A 1 288 ? -0.442 -8.742 -12.008 1 98.19 288 SER A C 1
ATOM 2190 O O . SER A 1 288 ? 0.168 -7.75 -12.414 1 98.19 288 SER A O 1
ATOM 2192 N N . VAL A 1 289 ? -0.297 -9.227 -10.812 1 97.75 289 VAL A N 1
ATOM 2193 C CA . VAL A 1 289 ? 0.718 -8.734 -9.883 1 97.75 289 VAL A CA 1
ATOM 2194 C C . VAL A 1 289 ? 1.51 -9.914 -9.312 1 97.75 289 VAL A C 1
ATOM 2196 O O . VAL A 1 289 ? 1.018 -11.047 -9.281 1 97.75 289 VAL A O 1
ATOM 2199 N N . ASP A 1 290 ? 2.734 -9.672 -8.914 1 96.44 290 ASP A N 1
ATOM 2200 C CA . ASP A 1 290 ? 3.586 -10.727 -8.383 1 96.44 290 ASP A CA 1
ATOM 2201 C C . ASP A 1 290 ? 4.691 -10.156 -7.5 1 96.44 290 ASP A C 1
ATOM 2203 O O . ASP A 1 290 ? 5.555 -9.422 -7.98 1 96.44 290 ASP A O 1
ATOM 2207 N N . ASN A 1 291 ? 4.691 -10.547 -6.211 1 95.5 291 ASN A N 1
ATOM 2208 C CA . ASN A 1 291 ? 5.742 -10.078 -5.312 1 95.5 291 ASN A CA 1
ATOM 2209 C C . ASN A 1 291 ? 7.117 -10.57 -5.75 1 95.5 291 ASN A C 1
ATOM 2211 O O . ASN A 1 291 ? 8.133 -9.93 -5.473 1 95.5 291 ASN A O 1
ATOM 2215 N N . MET A 1 292 ? 7.188 -11.719 -6.496 1 94.69 292 MET A N 1
ATOM 2216 C CA . MET A 1 292 ? 8.461 -12.258 -6.965 1 94.69 292 MET A CA 1
ATOM 2217 C C . MET A 1 292 ? 9.047 -11.391 -8.07 1 94.69 292 MET A C 1
ATOM 2219 O O . MET A 1 292 ? 10.266 -11.297 -8.211 1 94.69 292 MET A O 1
ATOM 2223 N N . LEU A 1 293 ? 8.188 -10.781 -8.836 1 92.5 293 LEU A N 1
ATOM 2224 C CA . LEU A 1 293 ? 8.625 -9.922 -9.93 1 92.5 293 LEU A CA 1
ATOM 2225 C C . LEU A 1 293 ? 8.844 -8.492 -9.43 1 92.5 293 LEU A C 1
ATOM 2227 O O . LEU A 1 293 ? 9.695 -7.773 -9.969 1 92.5 293 LEU A O 1
ATOM 2231 N N . ASP A 1 294 ? 8.102 -8.117 -8.391 1 92.06 294 ASP A N 1
ATOM 2232 C CA . ASP A 1 294 ? 8.188 -6.734 -7.93 1 92.06 294 ASP A CA 1
ATOM 2233 C C . ASP A 1 294 ? 9.016 -6.637 -6.652 1 92.06 294 ASP A C 1
ATOM 2235 O O . ASP A 1 294 ? 9.172 -5.551 -6.09 1 92.06 294 ASP A O 1
ATOM 2239 N N . GLY A 1 295 ? 9.445 -7.707 -6.055 1 91.38 295 GLY A N 1
ATOM 2240 C CA . GLY A 1 295 ? 10.57 -7.742 -5.137 1 91.38 295 GLY A CA 1
ATOM 2241 C C . GLY A 1 295 ? 10.148 -7.773 -3.68 1 91.38 295 GLY A C 1
ATOM 2242 O O . GLY A 1 295 ? 10.992 -7.895 -2.787 1 91.38 295 GLY A O 1
ATOM 2243 N N . SER A 1 296 ? 8.867 -7.551 -3.326 1 94.44 296 SER A N 1
ATOM 2244 C CA . SER A 1 296 ? 8.453 -7.594 -1.926 1 94.44 296 SER A CA 1
ATOM 2245 C C . SER A 1 296 ? 6.945 -7.77 -1.797 1 94.44 296 SER A C 1
ATOM 2247 O O . SER A 1 296 ? 6.195 -7.441 -2.721 1 94.44 296 SER A O 1
ATOM 2249 N N . LEU A 1 297 ? 6.496 -8.258 -0.663 1 97.44 297 LEU A N 1
ATOM 2250 C CA . LEU A 1 297 ? 5.074 -8.375 -0.361 1 97.44 297 LEU A CA 1
ATOM 2251 C C . LEU A 1 297 ? 4.402 -7.008 -0.345 1 97.44 297 LEU A C 1
ATOM 2253 O O . LEU A 1 297 ? 3.301 -6.844 -0.873 1 97.44 297 LEU A O 1
ATOM 2257 N N . LEU A 1 298 ? 5.059 -6.023 0.208 1 96.81 298 LEU A N 1
ATOM 2258 C CA . LEU A 1 298 ? 4.453 -4.695 0.275 1 96.81 298 LEU A CA 1
ATOM 2259 C C . LEU A 1 298 ? 4.332 -4.086 -1.116 1 96.81 298 LEU A C 1
ATOM 2261 O O . LEU A 1 298 ? 3.383 -3.346 -1.393 1 96.81 298 LEU A O 1
ATOM 2265 N N . ASN A 1 299 ? 5.305 -4.344 -2.002 1 95.12 299 ASN A N 1
ATOM 2266 C CA . ASN A 1 299 ? 5.156 -3.865 -3.371 1 95.12 299 ASN A CA 1
ATOM 2267 C C . ASN A 1 299 ? 3.936 -4.477 -4.051 1 95.12 299 ASN A C 1
ATOM 2269 O O . ASN A 1 299 ? 3.242 -3.803 -4.816 1 95.12 299 ASN A O 1
ATOM 2273 N N . MET A 1 300 ? 3.697 -5.773 -3.809 1 96.81 300 MET A N 1
ATOM 2274 C CA . MET A 1 300 ? 2.482 -6.391 -4.336 1 96.81 300 MET A CA 1
ATOM 2275 C C . MET A 1 300 ? 1.239 -5.719 -3.76 1 96.81 300 MET A C 1
ATOM 2277 O O . MET A 1 300 ? 0.251 -5.523 -4.469 1 96.81 300 MET A O 1
ATOM 2281 N N . LYS A 1 301 ? 1.271 -5.387 -2.48 1 97.5 301 LYS A N 1
ATOM 2282 C CA . LYS A 1 301 ? 0.156 -4.672 -1.867 1 97.5 301 LYS A CA 1
ATOM 2283 C C . LYS A 1 301 ? -0.039 -3.301 -2.512 1 97.5 301 LYS A C 1
ATOM 2285 O O . LYS A 1 301 ? -1.171 -2.885 -2.764 1 97.5 301 LYS A O 1
ATOM 2290 N N . ARG A 1 302 ? 1.062 -2.578 -2.746 1 96.25 302 ARG A N 1
ATOM 2291 C CA . ARG A 1 302 ? 0.995 -1.306 -3.457 1 96.25 302 ARG A CA 1
ATOM 2292 C C . ARG A 1 302 ? 0.37 -1.48 -4.836 1 96.25 302 ARG A C 1
ATOM 2294 O O . ARG A 1 302 ? -0.476 -0.683 -5.246 1 96.25 302 ARG A O 1
ATOM 2301 N N . SER A 1 303 ? 0.807 -2.537 -5.523 1 96.88 303 SER A N 1
ATOM 2302 C CA . SER A 1 303 ? 0.255 -2.844 -6.84 1 96.88 303 SER A CA 1
ATOM 2303 C C . SER A 1 303 ? -1.259 -3.02 -6.777 1 96.88 303 SER A C 1
ATOM 2305 O O . SER A 1 303 ? -1.987 -2.477 -7.609 1 96.88 303 SER A O 1
ATOM 2307 N N . ALA A 1 304 ? -1.717 -3.764 -5.801 1 97.69 304 ALA A N 1
ATOM 2308 C CA . ALA A 1 304 ? -3.152 -3.959 -5.617 1 97.69 304 ALA A CA 1
ATOM 2309 C C . ALA A 1 304 ? -3.859 -2.629 -5.367 1 97.69 304 ALA A C 1
ATOM 2311 O O . ALA A 1 304 ? -4.973 -2.41 -5.852 1 97.69 304 ALA A O 1
ATOM 2312 N N . GLY A 1 305 ? -3.246 -1.758 -4.598 1 96 305 GLY A N 1
ATOM 2313 C CA . GLY A 1 305 ? -3.801 -0.439 -4.336 1 96 305 GLY A CA 1
ATOM 2314 C C . GLY A 1 305 ? -3.949 0.403 -5.59 1 96 305 GLY A C 1
ATOM 2315 O O . GLY A 1 305 ? -4.961 1.083 -5.773 1 96 305 GLY A O 1
ATOM 2316 N N . ILE A 1 306 ? -2.93 0.381 -6.434 1 96.69 306 ILE A N 1
ATOM 2317 C CA . ILE A 1 306 ? -2.967 1.092 -7.703 1 96.69 306 ILE A CA 1
ATOM 2318 C C . ILE A 1 306 ? -4.145 0.594 -8.539 1 96.69 306 ILE A C 1
ATOM 2320 O O . ILE A 1 306 ? -4.91 1.394 -9.086 1 96.69 306 ILE A O 1
ATOM 2324 N N . CYS A 1 307 ? -4.305 -0.71 -8.562 1 97.06 307 CYS A N 1
ATOM 2325 C CA . CYS A 1 307 ? -5.371 -1.313 -9.352 1 97.06 307 CYS A CA 1
ATOM 2326 C C . CYS A 1 307 ? -6.738 -0.989 -8.766 1 97.06 307 CYS A C 1
ATOM 2328 O O . CYS A 1 307 ? -7.684 -0.706 -9.508 1 97.06 307 CYS A O 1
ATOM 2330 N N . GLU A 1 308 ? -6.828 -1.004 -7.453 1 94.19 308 GLU A N 1
ATOM 2331 C CA . GLU A 1 308 ? -8.078 -0.641 -6.793 1 94.19 308 GLU A CA 1
ATOM 2332 C C . GLU A 1 308 ? -8.484 0.789 -7.129 1 94.19 308 GLU A C 1
ATOM 2334 O O . GLU A 1 308 ? -9.648 1.051 -7.438 1 94.19 308 GLU A O 1
ATOM 2339 N N . ALA A 1 309 ? -7.535 1.693 -7.074 1 93.12 309 ALA A N 1
ATOM 2340 C CA . ALA A 1 309 ? -7.809 3.094 -7.391 1 93.12 309 ALA A CA 1
ATOM 2341 C C . ALA A 1 309 ? -8.281 3.25 -8.836 1 93.12 309 ALA A C 1
ATOM 2343 O O . ALA A 1 309 ? -9.062 4.152 -9.141 1 93.12 309 ALA A O 1
ATOM 2344 N N . ALA A 1 310 ? -7.852 2.344 -9.695 1 95.62 310 ALA A N 1
ATOM 2345 C CA . ALA A 1 310 ? -8.211 2.398 -11.109 1 95.62 310 ALA A CA 1
ATOM 2346 C C . ALA A 1 310 ? -9.516 1.653 -11.375 1 95.62 310 ALA A C 1
ATOM 2348 O O . ALA A 1 310 ? -10.031 1.668 -12.492 1 95.62 310 ALA A O 1
ATOM 2349 N N . GLY A 1 311 ? -10.047 0.925 -10.344 1 94.62 311 GLY A N 1
ATOM 2350 C CA . GLY A 1 311 ? -11.273 0.155 -10.5 1 94.62 311 GLY A CA 1
ATOM 2351 C C . GLY A 1 311 ? -11.062 -1.152 -11.242 1 94.62 311 GLY A C 1
ATOM 2352 O O . GLY A 1 311 ? -11.984 -1.671 -11.867 1 94.62 311 GLY A O 1
ATOM 2353 N N . LEU A 1 312 ? -9.867 -1.667 -11.219 1 96.62 312 LEU A N 1
ATOM 2354 C CA . LEU A 1 312 ? -9.539 -2.891 -11.938 1 96.62 312 LEU A CA 1
ATOM 2355 C C . LEU A 1 312 ? -9.242 -4.031 -10.969 1 96.62 312 LEU A C 1
ATOM 2357 O O . LEU A 1 312 ? -8.586 -3.828 -9.945 1 96.62 312 LEU A O 1
ATOM 2361 N N . PRO A 1 313 ? -9.695 -5.238 -11.242 1 96.44 313 PRO A N 1
ATOM 2362 C CA . PRO A 1 313 ? -9.297 -6.383 -10.422 1 96.44 313 PRO A CA 1
ATOM 2363 C C . PRO A 1 313 ? -7.84 -6.785 -10.625 1 96.44 313 PRO A C 1
ATOM 2365 O O . PRO A 1 313 ? -7.258 -6.496 -11.672 1 96.44 313 PRO A O 1
ATOM 2368 N N . VAL A 1 314 ? -7.309 -7.34 -9.586 1 97.56 314 VAL A N 1
ATOM 2369 C CA . VAL A 1 314 ? -5.922 -7.793 -9.633 1 97.56 314 VAL A CA 1
ATOM 2370 C C . VAL A 1 314 ? -5.867 -9.305 -9.414 1 97.56 314 VAL A C 1
ATOM 2372 O O . VAL A 1 314 ? -6.73 -9.875 -8.742 1 97.56 314 VAL A O 1
ATOM 2375 N N . VAL A 1 315 ? -4.906 -9.977 -10.094 1 97.88 315 VAL A N 1
ATOM 2376 C CA . VAL A 1 315 ? -4.676 -11.406 -9.953 1 97.88 315 VAL A CA 1
ATOM 2377 C C . VAL A 1 315 ? -3.199 -11.672 -9.664 1 97.88 315 VAL A C 1
ATOM 2379 O O . VAL A 1 315 ? -2.324 -11.039 -10.266 1 97.88 315 VAL A O 1
ATOM 2382 N N . LYS A 1 316 ? -2.967 -12.539 -8.703 1 98.19 316 LYS A N 1
ATOM 2383 C CA . LYS A 1 316 ? -1.586 -12.953 -8.461 1 98.19 316 LYS A CA 1
ATOM 2384 C C . LYS A 1 316 ? -1.11 -13.938 -9.523 1 98.19 316 LYS A C 1
ATOM 2386 O O . LYS A 1 316 ? -1.722 -14.992 -9.719 1 98.19 316 LYS A O 1
ATOM 2391 N N . GLN A 1 317 ? -0.064 -13.539 -10.195 1 96 317 GLN A N 1
ATOM 2392 C CA . GLN A 1 317 ? 0.596 -14.453 -11.125 1 96 317 GLN A CA 1
ATOM 2393 C C . GLN A 1 317 ? 1.588 -15.352 -10.398 1 96 317 GLN A C 1
ATOM 2395 O O . GLN A 1 317 ? 1.927 -15.102 -9.234 1 96 317 GLN A O 1
ATOM 2400 N N . SER A 1 318 ? 1.987 -16.469 -11.109 1 94.31 318 SER A N 1
ATOM 2401 C CA . SER A 1 318 ? 2.938 -17.391 -10.5 1 94.31 318 SER A CA 1
ATOM 2402 C C . SER A 1 318 ? 4.078 -17.719 -11.461 1 94.31 318 SER A C 1
ATOM 2404 O O . SER A 1 318 ? 3.848 -17.938 -12.648 1 94.31 318 SER A O 1
ATOM 2406 N N . LEU A 1 319 ? 5.262 -17.656 -10.922 1 90.5 319 LEU A N 1
ATOM 2407 C CA . LEU A 1 319 ? 6.441 -18.125 -11.641 1 90.5 319 LEU A CA 1
ATOM 2408 C C . LEU A 1 319 ? 6.793 -19.547 -11.234 1 90.5 319 LEU A C 1
ATOM 2410 O O . LEU A 1 319 ? 7.859 -20.062 -11.594 1 90.5 319 LEU A O 1
ATOM 2414 N N . GLY A 1 320 ? 5.875 -20.188 -10.531 1 91.69 320 GLY A N 1
ATOM 2415 C CA . GLY A 1 320 ? 6.16 -21.5 -9.969 1 91.69 320 GLY A CA 1
ATOM 2416 C C . GLY A 1 320 ? 6.703 -21.438 -8.555 1 91.69 320 GLY A C 1
ATOM 2417 O O . GLY A 1 320 ? 7.883 -21.141 -8.352 1 91.69 320 GLY A O 1
ATOM 2418 N N . GLU A 1 321 ? 5.863 -21.703 -7.59 1 94.44 321 GLU A N 1
ATOM 2419 C CA . GLU A 1 321 ? 6.234 -21.609 -6.18 1 94.44 321 GLU A CA 1
ATOM 2420 C C . GLU A 1 321 ? 5.875 -22.891 -5.434 1 94.44 321 GLU A C 1
ATOM 2422 O O . GLU A 1 321 ? 4.91 -23.578 -5.785 1 94.44 321 GLU A O 1
ATOM 2427 N N . LEU A 1 322 ? 6.691 -23.203 -4.438 1 97.56 322 LEU A N 1
ATOM 2428 C CA . LEU A 1 322 ? 6.355 -24.219 -3.451 1 97.56 322 LEU A CA 1
ATOM 2429 C C . LEU A 1 322 ? 5.57 -23.625 -2.291 1 97.56 322 LEU A C 1
ATOM 2431 O O . LEU A 1 322 ? 5 -22.531 -2.42 1 97.56 322 LEU A O 1
ATOM 2435 N N . GLY A 1 323 ? 5.422 -24.359 -1.259 1 98 323 GLY A N 1
ATOM 2436 C CA . GLY A 1 323 ? 4.496 -24.031 -0.191 1 98 323 GLY A CA 1
ATOM 2437 C C . GLY A 1 323 ? 4.859 -22.734 0.523 1 98 323 GLY A C 1
ATOM 2438 O O . GLY A 1 323 ? 3.979 -21.953 0.889 1 98 323 GLY A O 1
ATOM 2439 N N . VAL A 1 324 ? 6.148 -22.422 0.735 1 98.56 324 VAL A N 1
ATOM 2440 C CA . VAL A 1 324 ? 6.57 -21.25 1.504 1 98.56 324 VAL A CA 1
ATOM 2441 C C . VAL A 1 324 ? 6.117 -19.984 0.8 1 98.56 324 VAL A C 1
ATOM 2443 O O . VAL A 1 324 ? 5.441 -19.141 1.4 1 98.56 324 VAL A O 1
ATOM 2446 N N . ALA A 1 325 ? 6.422 -19.859 -0.473 1 98.56 325 ALA A N 1
ATOM 2447 C CA . ALA A 1 325 ? 6.078 -18.656 -1.228 1 98.56 325 ALA A CA 1
ATOM 2448 C C . ALA A 1 325 ? 4.574 -18.562 -1.465 1 98.56 325 ALA A C 1
ATOM 2450 O O . ALA A 1 325 ? 4 -17.484 -1.438 1 98.56 325 ALA A O 1
ATOM 2451 N N . THR A 1 326 ? 3.92 -19.688 -1.7 1 98.31 326 THR A N 1
ATOM 2452 C CA . THR A 1 326 ? 2.48 -19.688 -1.941 1 98.31 326 THR A CA 1
ATOM 2453 C C . THR A 1 326 ? 1.729 -19.172 -0.718 1 98.31 326 THR A C 1
ATOM 2455 O O . THR A 1 326 ? 0.856 -18.297 -0.836 1 98.31 326 THR A O 1
ATOM 2458 N N . TYR A 1 327 ? 2.127 -19.641 0.456 1 98.44 327 TYR A N 1
ATOM 2459 C CA . TYR A 1 327 ? 1.439 -19.219 1.672 1 98.44 327 TYR A CA 1
ATOM 2460 C C . TYR A 1 327 ? 1.763 -17.766 2.006 1 98.44 327 TYR A C 1
ATOM 2462 O O . TYR A 1 327 ? 0.902 -17.031 2.494 1 98.44 327 TYR A O 1
ATOM 2470 N N . ALA A 1 328 ? 3.027 -17.344 1.796 1 98.69 328 ALA A N 1
ATOM 2471 C CA . ALA A 1 328 ? 3.357 -15.945 2.021 1 98.69 328 ALA A CA 1
ATOM 2472 C C . ALA A 1 328 ? 2.453 -15.031 1.2 1 98.69 328 ALA A C 1
ATOM 2474 O O . ALA A 1 328 ? 1.888 -14.07 1.729 1 98.69 328 ALA A O 1
ATOM 2475 N N . ALA A 1 329 ? 2.295 -15.367 -0.056 1 98.62 329 ALA A N 1
ATOM 2476 C CA . ALA A 1 329 ? 1.436 -14.578 -0.933 1 98.62 329 ALA A CA 1
ATOM 2477 C C . ALA A 1 329 ? -0.026 -14.68 -0.507 1 98.62 329 ALA A C 1
ATOM 2479 O O . ALA A 1 329 ? -0.77 -13.695 -0.579 1 98.62 329 ALA A O 1
ATOM 2480 N N . ALA A 1 330 ? -0.442 -15.859 -0.071 1 98.56 330 ALA A N 1
ATOM 2481 C CA . ALA A 1 330 ? -1.824 -16.047 0.361 1 98.56 330 ALA A CA 1
ATOM 2482 C C . ALA A 1 330 ? -2.166 -15.141 1.534 1 98.56 330 ALA A C 1
ATOM 2484 O O . ALA A 1 330 ? -3.273 -14.602 1.61 1 98.56 330 ALA A O 1
ATOM 2485 N N . HIS A 1 331 ? -1.2 -15.008 2.484 1 98.62 331 HIS A N 1
ATOM 2486 C CA . HIS A 1 331 ? -1.409 -14.086 3.596 1 98.62 331 HIS A CA 1
ATOM 2487 C C . HIS A 1 331 ? -1.693 -12.672 3.094 1 98.62 331 HIS A C 1
ATOM 2489 O O . HIS A 1 331 ? -2.623 -12.016 3.568 1 98.62 331 HIS A O 1
ATOM 2495 N N . LEU A 1 332 ? -0.9 -12.203 2.18 1 98.62 332 LEU A N 1
ATOM 2496 C CA . LEU A 1 332 ? -1.066 -10.859 1.648 1 98.62 332 LEU A CA 1
ATOM 2497 C C . LEU A 1 332 ? -2.389 -10.727 0.9 1 98.62 332 LEU A C 1
ATOM 2499 O O . LEU A 1 332 ? -3.119 -9.75 1.084 1 98.62 332 LEU A O 1
ATOM 2503 N N . ILE A 1 333 ? -2.705 -11.711 0.05 1 98.62 333 ILE A N 1
ATOM 2504 C CA . ILE A 1 333 ? -3.936 -11.695 -0.735 1 98.62 333 ILE A CA 1
ATOM 2505 C C . ILE A 1 333 ? -5.141 -11.641 0.199 1 98.62 333 ILE A C 1
ATOM 2507 O O . ILE A 1 333 ? -6.078 -10.867 -0.031 1 98.62 333 ILE A O 1
ATOM 2511 N N . ALA A 1 334 ? -5.094 -12.383 1.249 1 98.19 334 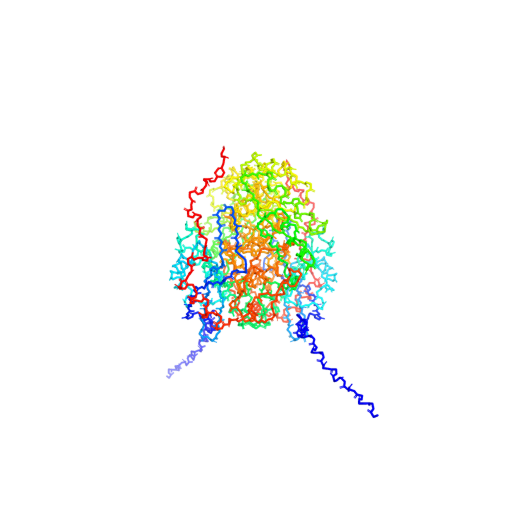ALA A N 1
ATOM 2512 C CA . ALA A 1 334 ? -6.203 -12.469 2.197 1 98.19 334 ALA A CA 1
ATOM 2513 C C . ALA A 1 334 ? -6.414 -11.141 2.918 1 98.19 334 ALA A C 1
ATOM 2515 O O . ALA A 1 334 ? -7.52 -10.844 3.363 1 98.19 334 ALA A O 1
ATOM 2516 N N . ALA A 1 335 ? -5.379 -10.336 3.033 1 97.56 335 ALA A N 1
ATOM 2517 C CA . ALA A 1 335 ? -5.434 -9.102 3.816 1 97.56 335 ALA A CA 1
ATOM 2518 C C . ALA A 1 335 ? -5.625 -7.891 2.914 1 97.56 335 ALA A C 1
ATOM 2520 O O . ALA A 1 335 ? -5.574 -6.75 3.379 1 97.56 335 ALA A O 1
ATOM 2521 N N . THR A 1 336 ? -5.758 -8.055 1.649 1 97.38 336 THR A N 1
ATOM 2522 C CA . THR A 1 336 ? -5.684 -6.938 0.716 1 97.38 336 THR A CA 1
ATOM 2523 C C . THR A 1 336 ? -6.938 -6.875 -0.154 1 97.38 336 THR A C 1
ATOM 2525 O O . THR A 1 336 ? -7.316 -7.871 -0.774 1 97.38 336 THR A O 1
ATOM 2528 N N . PRO A 1 337 ? -7.617 -5.723 -0.194 1 93.06 337 PRO A N 1
ATOM 2529 C CA . PRO A 1 337 ? -8.727 -5.582 -1.138 1 93.06 337 PRO A CA 1
ATOM 2530 C C . PRO A 1 337 ? -8.289 -5.727 -2.594 1 93.06 337 PRO A C 1
ATOM 2532 O O . PRO A 1 337 ? -7.113 -5.527 -2.908 1 93.06 337 PRO A O 1
ATOM 2535 N N . GLY A 1 338 ? -9.156 -6.133 -3.469 1 93.19 338 GLY A N 1
ATOM 2536 C CA . GLY A 1 338 ? -8.891 -6.109 -4.898 1 93.19 338 GLY A CA 1
ATOM 2537 C C . GLY A 1 338 ? -8.719 -7.496 -5.496 1 93.19 338 GLY A C 1
ATOM 2538 O O . GLY A 1 338 ? -8.93 -7.688 -6.695 1 93.19 338 GLY A O 1
ATOM 2539 N N . PHE A 1 339 ? -8.312 -8.438 -4.66 1 96.62 339 PHE A N 1
ATOM 2540 C CA . PHE A 1 339 ? -8.133 -9.805 -5.137 1 96.62 339 PHE A CA 1
ATOM 2541 C C . PHE A 1 339 ? -9.461 -10.547 -5.18 1 96.62 339 PHE A C 1
ATOM 2543 O O . PHE A 1 339 ? -9.703 -11.438 -4.363 1 96.62 339 PHE A O 1
ATOM 2550 N N . ARG A 1 340 ? -10.219 -10.289 -6.266 1 93.5 340 ARG A N 1
ATOM 2551 C CA . ARG A 1 340 ? -11.578 -10.812 -6.371 1 93.5 340 ARG A CA 1
ATOM 2552 C C . ARG A 1 340 ? -11.633 -12.008 -7.312 1 93.5 340 ARG A C 1
ATOM 2554 O O . ARG A 1 340 ? -12.656 -12.688 -7.41 1 93.5 340 ARG A O 1
ATOM 2561 N N . CYS A 1 341 ? -10.57 -12.273 -8.047 1 96.62 341 CYS A N 1
ATOM 2562 C CA . CYS A 1 341 ? -10.484 -13.367 -9.016 1 96.62 341 CYS A CA 1
ATOM 2563 C C . CYS A 1 341 ? -9.516 -14.438 -8.539 1 96.62 341 CYS A C 1
ATOM 2565 O O . CYS A 1 341 ? -8.688 -14.188 -7.656 1 96.62 341 CYS A O 1
ATOM 2567 N N . ALA A 1 342 ? -9.672 -15.625 -9.117 1 97.94 342 ALA A N 1
ATOM 2568 C CA . ALA A 1 342 ? -8.766 -16.719 -8.773 1 97.94 342 ALA A CA 1
ATOM 2569 C C . ALA A 1 342 ? -7.332 -16.391 -9.172 1 97.94 342 ALA A C 1
ATOM 2571 O O . ALA A 1 342 ? -7.094 -15.75 -10.195 1 97.94 342 ALA A O 1
ATOM 2572 N N . ASN A 1 343 ? -6.422 -16.812 -8.32 1 98.31 343 ASN A N 1
ATOM 2573 C CA . ASN A 1 343 ? -5 -16.531 -8.508 1 98.31 343 ASN A CA 1
ATOM 2574 C C . ASN A 1 343 ? -4.281 -17.734 -9.141 1 98.31 343 ASN A C 1
ATOM 2576 O O . ASN A 1 343 ? -4.844 -18.828 -9.227 1 98.31 343 ASN A O 1
ATOM 2580 N N . GLN A 1 344 ? -3.088 -17.516 -9.625 1 96.25 344 GLN A N 1
ATOM 2581 C CA . GLN A 1 344 ? -2.322 -18.578 -10.25 1 96.25 344 GLN A CA 1
ATOM 2582 C C . GLN A 1 344 ? -1.449 -19.297 -9.227 1 96.25 344 GLN A C 1
ATOM 2584 O O . GLN A 1 344 ? -0.901 -18.672 -8.32 1 96.25 344 GLN A O 1
ATOM 2589 N N . SER A 1 345 ? -1.339 -20.578 -9.344 1 92 345 SER A N 1
ATOM 2590 C CA . SER A 1 345 ? -0.45 -21.453 -8.578 1 92 345 SER A CA 1
ATOM 2591 C C . SER A 1 345 ? -0.152 -22.75 -9.328 1 92 345 SER A C 1
ATOM 2593 O O . SER A 1 345 ? -0.979 -23.219 -10.109 1 92 345 SER A O 1
ATOM 2595 N N . TYR A 1 346 ? 0.972 -23.266 -9.094 1 87.81 346 TYR A N 1
ATOM 2596 C CA . TYR A 1 346 ? 1.338 -24.547 -9.68 1 87.81 346 TYR A CA 1
ATOM 2597 C C . TYR A 1 346 ? 1.202 -25.672 -8.656 1 87.81 346 TYR A C 1
ATOM 2599 O O . TYR A 1 346 ? 1.581 -26.812 -8.922 1 87.81 346 TYR A O 1
ATOM 2607 N N . GLY A 1 347 ? 0.667 -25.359 -7.57 1 86.81 347 GLY A N 1
ATOM 2608 C CA . GLY A 1 347 ? 0.603 -26.297 -6.453 1 86.81 347 GLY A CA 1
ATOM 2609 C C . GLY A 1 347 ? -0.068 -27.609 -6.809 1 86.81 347 GLY A C 1
ATOM 2610 O O . GLY A 1 347 ? 0.394 -28.672 -6.406 1 86.81 347 GLY A O 1
ATOM 2611 N N . ARG A 1 348 ? -1.05 -27.531 -7.609 1 85.31 348 ARG A N 1
ATOM 2612 C CA . ARG A 1 348 ? -1.827 -28.719 -7.926 1 85.31 348 ARG A CA 1
ATOM 2613 C C . ARG A 1 348 ? -1.062 -29.641 -8.875 1 85.31 348 ARG A C 1
ATOM 2615 O O . ARG A 1 348 ? -1.374 -30.828 -8.992 1 85.31 348 ARG A O 1
ATOM 2622 N N . LEU A 1 349 ? -0.123 -29.094 -9.555 1 86.56 349 LEU A N 1
ATOM 2623 C CA . LEU A 1 349 ? 0.678 -29.891 -10.477 1 86.56 349 LEU A CA 1
ATOM 2624 C C . LEU A 1 349 ? 1.801 -30.609 -9.742 1 86.56 349 LEU A C 1
ATOM 2626 O O . LEU A 1 349 ? 2.387 -31.562 -10.281 1 86.56 349 LEU A O 1
ATOM 2630 N N . LEU A 1 350 ? 2.09 -30.156 -8.539 1 92 350 LEU A N 1
ATOM 2631 C CA . LEU A 1 350 ? 3.236 -30.688 -7.805 1 92 350 LEU A CA 1
ATOM 2632 C C . LEU A 1 350 ? 2.93 -32.062 -7.215 1 92 350 LEU A C 1
ATOM 2634 O O . LEU A 1 350 ? 1.868 -32.25 -6.621 1 92 350 LEU A O 1
ATOM 2638 N N . ALA A 1 351 ? 3.865 -33 -7.379 1 93.88 351 ALA A N 1
ATOM 2639 C CA . ALA A 1 351 ? 3.73 -34.312 -6.789 1 93.88 351 ALA A CA 1
ATOM 2640 C C . ALA A 1 351 ? 3.996 -34.281 -5.285 1 93.88 351 ALA A C 1
ATOM 2642 O O . ALA A 1 351 ? 3.592 -35.188 -4.555 1 93.88 351 ALA A O 1
ATOM 2643 N N . ASP A 1 352 ? 4.719 -33.312 -4.883 1 96.44 352 ASP A N 1
ATOM 2644 C CA . ASP A 1 352 ? 5.121 -33.156 -3.486 1 96.44 352 ASP A CA 1
ATOM 2645 C C . ASP A 1 352 ? 5.48 -31.703 -3.174 1 96.44 352 ASP A C 1
ATOM 2647 O O . ASP A 1 352 ? 5.277 -30.812 -4.004 1 96.44 352 ASP A O 1
ATOM 2651 N N . ASP A 1 353 ? 5.816 -31.406 -1.957 1 97.62 353 ASP A N 1
ATOM 2652 C CA . ASP A 1 353 ? 6.289 -30.094 -1.508 1 97.62 353 ASP A CA 1
ATOM 2653 C C . ASP A 1 353 ? 7.316 -30.234 -0.389 1 97.62 353 ASP A C 1
ATOM 2655 O O . ASP A 1 353 ? 7.508 -31.328 0.151 1 97.62 353 ASP A O 1
ATOM 2659 N N . VAL A 1 354 ? 8.016 -29.156 -0.11 1 98.06 354 VAL A N 1
ATOM 2660 C CA . VAL A 1 354 ? 9.102 -29.234 0.862 1 98.06 354 VAL A CA 1
ATOM 2661 C C . VAL A 1 354 ? 8.578 -28.844 2.246 1 98.06 354 VAL A C 1
ATOM 2663 O O . VAL A 1 354 ? 9.297 -28.969 3.24 1 98.06 354 VAL A O 1
ATOM 2666 N N . VAL A 1 355 ? 7.348 -28.375 2.35 1 98.06 355 VAL A N 1
ATOM 2667 C CA . VAL A 1 355 ? 6.785 -27.984 3.639 1 98.06 355 VAL A CA 1
ATOM 2668 C C . VAL A 1 355 ? 6.234 -29.203 4.359 1 98.06 355 VAL A C 1
ATOM 2670 O O . VAL A 1 355 ? 5.949 -30.234 3.727 1 98.06 355 VAL A O 1
ATOM 2673 N N . GLU A 1 356 ? 6.07 -29.141 5.73 1 97.5 356 GLU A N 1
ATOM 2674 C CA . GLU A 1 356 ? 5.441 -30.203 6.508 1 97.5 356 GLU A CA 1
ATOM 2675 C C . GLU A 1 356 ? 4.023 -30.469 6.016 1 97.5 356 GLU A C 1
ATOM 2677 O O . GLU A 1 356 ? 3.273 -29.547 5.715 1 97.5 356 GLU A O 1
ATOM 2682 N N . GLY A 1 357 ? 3.689 -31.703 5.898 1 94.94 357 GLY A N 1
ATOM 2683 C CA . GLY A 1 357 ? 2.387 -32.094 5.375 1 94.94 357 GLY A CA 1
ATOM 2684 C C . GLY A 1 357 ? 2.404 -32.375 3.889 1 94.94 357 GLY A C 1
ATOM 2685 O O . GLY A 1 357 ? 1.472 -33 3.361 1 94.94 357 GLY A O 1
ATOM 2686 N N . GLY A 1 358 ? 3.49 -31.922 3.197 1 95.06 358 GLY A N 1
ATOM 2687 C CA . GLY A 1 358 ? 3.609 -32.188 1.774 1 95.06 358 GLY A CA 1
ATOM 2688 C C . GLY A 1 358 ? 2.85 -31.203 0.909 1 95.06 358 GLY A C 1
ATOM 2689 O O . GLY A 1 358 ? 2.875 -30 1.166 1 95.06 358 GLY A O 1
ATOM 2690 N N . PRO A 1 359 ? 2.221 -31.734 -0.151 1 94.62 359 PRO A N 1
ATOM 2691 C CA . PRO A 1 359 ? 1.511 -30.844 -1.071 1 94.62 359 PRO A CA 1
ATOM 2692 C C . PRO A 1 359 ? 0.406 -30.047 -0.384 1 94.62 359 PRO A C 1
ATOM 2694 O O . PRO A 1 359 ? -0.274 -30.562 0.505 1 94.62 359 PRO A O 1
ATOM 2697 N N . LEU A 1 360 ? 0.262 -28.781 -0.858 1 94.81 360 LEU A N 1
ATOM 2698 C CA . LEU A 1 360 ? -0.747 -27.906 -0.276 1 94.81 360 LEU A CA 1
ATOM 2699 C C . LEU A 1 360 ? -2.152 -28.406 -0.594 1 94.81 360 LEU A C 1
ATOM 2701 O O . LEU A 1 360 ? -2.424 -28.828 -1.719 1 94.81 360 LEU A O 1
ATOM 2705 N N . PRO A 1 361 ? -3.059 -28.328 0.352 1 92.38 361 PRO A N 1
ATOM 2706 C CA . PRO A 1 361 ? -4.449 -28.734 0.124 1 92.38 361 PRO A CA 1
ATOM 2707 C C . PRO A 1 361 ? -5.281 -27.625 -0.529 1 92.38 361 PRO A C 1
ATOM 2709 O O . PRO A 1 361 ? -5.281 -26.484 -0.06 1 92.38 361 PRO A O 1
ATOM 2712 N N . TYR A 1 362 ? -5.922 -27.859 -1.675 1 92.06 362 TYR A N 1
ATOM 2713 C CA . TYR A 1 362 ? -6.797 -26.906 -2.355 1 92.06 362 TYR A CA 1
ATOM 2714 C C . TYR A 1 362 ? -8.211 -27.453 -2.465 1 92.06 362 TYR A C 1
ATOM 2716 O O . TYR A 1 362 ? -8.742 -27.609 -3.568 1 92.06 362 TYR A O 1
ATOM 2724 N N . PRO A 1 363 ? -8.859 -27.734 -1.322 1 92.5 363 PRO A N 1
ATOM 2725 C CA . PRO A 1 363 ? -10.242 -28.188 -1.485 1 92.5 363 PRO A CA 1
ATOM 2726 C C . PRO A 1 363 ? -11.109 -27.188 -2.238 1 92.5 363 PRO A C 1
ATOM 2728 O O . PRO A 1 363 ? -11.227 -26.031 -1.822 1 92.5 363 PRO A O 1
ATOM 2731 N N . GLY A 1 364 ? -11.672 -27.672 -3.355 1 92.56 364 GLY A N 1
ATOM 2732 C CA . GLY A 1 364 ? -12.492 -26.781 -4.172 1 92.56 364 GLY A CA 1
ATOM 2733 C C . GLY A 1 364 ? -11.719 -25.609 -4.742 1 92.56 364 GLY A C 1
ATOM 2734 O O . GLY A 1 364 ? -12.289 -24.531 -4.957 1 92.56 364 GLY A O 1
ATOM 2735 N N . GLY A 1 365 ? -10.461 -25.766 -4.797 1 95.38 365 GLY A N 1
ATOM 2736 C CA . GLY A 1 365 ? -9.617 -24.75 -5.402 1 95.38 365 GLY A CA 1
ATOM 2737 C C . GLY A 1 365 ? -9.258 -23.625 -4.449 1 95.38 365 GLY A C 1
ATOM 2738 O O . GLY A 1 365 ? -8.812 -22.547 -4.879 1 95.38 365 GLY A O 1
ATOM 2739 N N . ARG A 1 366 ? -9.453 -23.828 -3.219 1 97.12 366 ARG A N 1
ATOM 2740 C CA . ARG A 1 366 ? -9.203 -22.766 -2.244 1 97.12 366 ARG A CA 1
ATOM 2741 C C . ARG A 1 366 ? -8.172 -23.203 -1.207 1 97.12 366 ARG A C 1
ATOM 2743 O O . ARG A 1 366 ? -8.188 -24.359 -0.766 1 97.12 366 ARG A O 1
ATOM 2750 N N . LEU A 1 367 ? -7.289 -22.328 -0.907 1 97.12 367 LEU A N 1
ATOM 2751 C CA . LEU A 1 367 ? -6.25 -22.562 0.09 1 97.12 367 LEU A CA 1
ATOM 2752 C C . LEU A 1 367 ? -6.52 -21.75 1.358 1 97.12 367 LEU A C 1
ATOM 2754 O O . LEU A 1 367 ? -6.652 -20.531 1.307 1 97.12 367 LEU A O 1
ATOM 2758 N N . ARG A 1 368 ? -6.617 -22.422 2.477 1 97.44 368 ARG A N 1
ATOM 2759 C CA . ARG A 1 368 ? -6.82 -21.734 3.75 1 97.44 368 ARG A CA 1
ATOM 2760 C C . ARG A 1 368 ? -5.539 -21.047 4.219 1 97.44 368 ARG A C 1
ATOM 2762 O O . ARG A 1 368 ? -4.465 -21.656 4.188 1 97.44 368 ARG A O 1
ATOM 2769 N N . VAL A 1 369 ? -5.641 -19.828 4.648 1 97.5 369 VAL A N 1
ATOM 2770 C CA . VAL A 1 369 ? -4.5 -19.094 5.18 1 97.5 369 VAL A CA 1
ATOM 2771 C C . VAL A 1 369 ? -4.113 -19.641 6.551 1 97.5 369 VAL A C 1
ATOM 2773 O O . VAL A 1 369 ? -4.973 -19.828 7.414 1 97.5 369 VAL A O 1
ATOM 2776 N N . PRO A 1 370 ? -2.83 -19.969 6.754 1 97.25 370 PRO A N 1
ATOM 2777 C CA . PRO A 1 370 ? -2.414 -20.5 8.047 1 97.25 370 PRO A CA 1
ATOM 2778 C C . PRO A 1 370 ? -2.656 -19.531 9.195 1 97.25 370 PRO A C 1
ATOM 2780 O O . PRO A 1 370 ? -2.648 -18.312 8.992 1 97.25 370 PRO A O 1
ATOM 2783 N N . ASP A 1 371 ? -2.801 -20.016 10.398 1 95.75 371 ASP A N 1
ATOM 2784 C CA . ASP A 1 371 ? -3.102 -19.172 11.539 1 95.75 371 ASP A CA 1
ATOM 2785 C C . ASP A 1 371 ? -1.956 -19.188 12.555 1 95.75 371 ASP A C 1
ATOM 2787 O O . ASP A 1 371 ? -2.045 -18.547 13.609 1 95.75 371 ASP A O 1
ATOM 2791 N N . ARG A 1 372 ? -0.876 -19.891 12.25 1 97 372 ARG A N 1
ATOM 2792 C CA . ARG A 1 372 ? 0.314 -19.891 13.094 1 97 372 ARG A CA 1
ATOM 2793 C C . ARG A 1 372 ? 1.156 -18.641 12.836 1 97 372 ARG A C 1
ATOM 2795 O O . ARG A 1 372 ? 1.023 -18 11.789 1 97 372 ARG A O 1
ATOM 2802 N N . PRO A 1 373 ? 2.043 -18.234 13.789 1 98.12 373 PRO A N 1
ATOM 2803 C CA . PRO A 1 373 ? 2.846 -17.016 13.633 1 98.12 373 PRO A CA 1
ATOM 2804 C C . PRO A 1 373 ? 3.725 -17.047 12.383 1 98.12 373 PRO A C 1
ATOM 2806 O O . PRO A 1 373 ? 4.27 -18.094 12.031 1 98.12 373 PRO A O 1
ATOM 2809 N N . GLY A 1 374 ? 3.928 -15.891 11.781 1 98.44 374 GLY A N 1
ATOM 2810 C CA . GLY A 1 374 ? 4.68 -15.789 10.539 1 98.44 374 GLY A CA 1
ATOM 2811 C C . GLY A 1 374 ? 3.92 -16.328 9.336 1 98.44 374 GLY A C 1
ATOM 2812 O O . GLY A 1 374 ? 2.705 -16.141 9.234 1 98.44 374 GLY A O 1
ATOM 2813 N N . ILE A 1 375 ? 4.625 -16.922 8.453 1 98.62 375 ILE A N 1
ATOM 2814 C CA . ILE A 1 375 ? 4.008 -17.531 7.281 1 98.62 375 ILE A CA 1
ATOM 2815 C C . ILE A 1 375 ? 3.184 -18.75 7.703 1 98.62 375 ILE A C 1
ATOM 2817 O O . ILE A 1 375 ? 2.221 -19.109 7.027 1 98.62 375 ILE A O 1
ATOM 2821 N N . GLY A 1 376 ? 3.535 -19.297 8.773 1 98.06 376 GLY A N 1
ATOM 2822 C CA . GLY A 1 376 ? 2.719 -20.328 9.406 1 98.06 376 GLY A CA 1
ATOM 2823 C C . GLY A 1 376 ? 3.018 -21.719 8.891 1 98.06 376 GLY A C 1
ATOM 2824 O O . GLY A 1 376 ? 2.195 -22.625 9.031 1 98.06 376 GLY A O 1
ATOM 2825 N N . VAL A 1 377 ? 4.238 -21.953 8.227 1 97.31 377 VAL A N 1
ATOM 2826 C CA . VAL A 1 377 ? 4.617 -23.281 7.746 1 97.31 377 VAL A CA 1
ATOM 2827 C C . VAL A 1 377 ? 6.027 -23.609 8.227 1 97.31 377 VAL A C 1
ATOM 2829 O O . VAL A 1 377 ? 6.793 -22.719 8.602 1 97.31 377 VAL A O 1
ATOM 2832 N N . LEU A 1 378 ? 6.289 -24.859 8.305 1 97.5 378 LEU A N 1
ATOM 2833 C CA . LEU A 1 378 ? 7.613 -25.375 8.633 1 97.5 378 LEU A CA 1
ATOM 2834 C C . LEU A 1 378 ? 8.164 -26.219 7.488 1 97.5 378 LEU A C 1
ATOM 2836 O O . LEU A 1 378 ? 7.395 -26.812 6.719 1 97.5 378 LEU A O 1
ATOM 2840 N N . LEU A 1 379 ? 9.422 -26.234 7.402 1 98.31 379 LEU A N 1
ATOM 2841 C CA . LEU A 1 379 ? 10.055 -27.109 6.422 1 98.31 379 LEU A CA 1
ATOM 2842 C C . LEU A 1 379 ? 10.133 -28.547 6.934 1 98.31 379 LEU A C 1
ATOM 2844 O O . LEU A 1 379 ? 10.414 -28.766 8.117 1 98.31 379 LEU A O 1
ATOM 2848 N N . ASP A 1 380 ? 9.781 -29.469 6.027 1 98.5 380 ASP A N 1
ATOM 2849 C CA . ASP A 1 380 ? 10.109 -30.875 6.273 1 98.5 380 ASP A CA 1
ATOM 2850 C C . ASP A 1 380 ? 11.562 -31.172 5.91 1 98.5 380 ASP A C 1
ATOM 2852 O O . ASP A 1 380 ? 11.914 -31.25 4.73 1 98.5 380 ASP A O 1
ATOM 2856 N N . ARG A 1 381 ? 12.344 -31.438 6.922 1 98.31 381 ARG A N 1
ATOM 2857 C CA . ARG A 1 381 ? 13.789 -31.531 6.719 1 98.31 381 ARG A CA 1
ATOM 2858 C C . ARG A 1 381 ? 14.141 -32.688 5.809 1 98.31 381 ARG A C 1
ATOM 2860 O O . ARG A 1 381 ? 15.086 -32.625 5.02 1 98.31 381 ARG A O 1
ATOM 2867 N N . ASP A 1 382 ? 13.422 -33.812 5.898 1 98.19 382 ASP A N 1
ATOM 2868 C CA . ASP A 1 382 ? 13.672 -34.969 5.047 1 98.19 382 ASP A CA 1
ATOM 2869 C C . ASP A 1 382 ? 13.32 -34.656 3.592 1 98.19 382 ASP A C 1
ATOM 2871 O O . ASP A 1 382 ? 14.094 -34.969 2.682 1 98.19 382 ASP A O 1
ATOM 2875 N N . ARG A 1 383 ? 12.203 -34.031 3.402 1 98.06 383 ARG A N 1
ATOM 2876 C CA . ARG A 1 383 ? 11.805 -33.656 2.055 1 98.06 383 ARG A CA 1
ATOM 2877 C C . ARG A 1 383 ? 12.773 -32.625 1.469 1 98.06 383 ARG A C 1
ATOM 2879 O O . ARG A 1 383 ? 13.133 -32.688 0.292 1 98.06 383 ARG A O 1
ATOM 2886 N N . LEU A 1 384 ? 13.133 -31.703 2.301 1 98.25 384 LEU A N 1
ATOM 2887 C CA . LEU A 1 384 ? 14.078 -30.688 1.864 1 98.25 384 LEU A CA 1
ATOM 2888 C C . LEU A 1 384 ? 15.383 -31.312 1.386 1 98.25 384 LEU A C 1
ATOM 2890 O O . LEU A 1 384 ? 15.891 -30.953 0.322 1 98.25 384 LEU A O 1
ATOM 2894 N N . ALA A 1 385 ? 15.891 -32.25 2.168 1 98 385 ALA A N 1
ATOM 2895 C CA . ALA A 1 385 ? 17.125 -32.938 1.805 1 98 385 ALA A CA 1
ATOM 2896 C C . ALA A 1 385 ? 16.969 -33.719 0.506 1 98 385 ALA A C 1
ATOM 2898 O O . ALA A 1 385 ? 17.844 -33.688 -0.359 1 98 385 ALA A O 1
ATOM 2899 N N . ARG A 1 386 ? 15.898 -34.406 0.385 1 97.69 386 ARG A N 1
ATOM 2900 C CA . ARG A 1 386 ? 15.609 -35.219 -0.79 1 97.69 386 ARG A CA 1
ATOM 2901 C C . ARG A 1 386 ? 15.57 -34.375 -2.055 1 97.69 386 ARG A C 1
ATOM 2903 O O . ARG A 1 386 ? 16.203 -34.719 -3.059 1 97.69 386 ARG A O 1
ATOM 2910 N N . TYR A 1 387 ? 14.898 -33.281 -2.02 1 97.81 387 TYR A N 1
ATOM 2911 C CA . TYR A 1 387 ? 14.695 -32.5 -3.225 1 97.81 387 TYR A CA 1
ATOM 2912 C C . TYR A 1 387 ? 15.898 -31.594 -3.492 1 97.81 387 TYR A C 1
ATOM 2914 O O . TYR A 1 387 ? 16.094 -31.125 -4.617 1 97.81 387 TYR A O 1
ATOM 2922 N N . ALA A 1 388 ? 16.672 -31.266 -2.422 1 97.94 388 ALA A N 1
ATOM 2923 C CA . ALA A 1 388 ? 17.969 -30.625 -2.648 1 97.94 388 ALA A CA 1
ATOM 2924 C C . ALA A 1 388 ? 18.906 -31.547 -3.42 1 97.94 388 ALA A C 1
ATOM 2926 O O . ALA A 1 388 ? 19.625 -31.094 -4.316 1 97.94 388 ALA A O 1
ATOM 2927 N N . GLU A 1 389 ? 18.859 -32.812 -3.068 1 97.38 389 GLU A N 1
ATOM 2928 C CA . GLU A 1 389 ? 19.672 -33.781 -3.783 1 97.38 389 GLU A CA 1
ATOM 2929 C C . GLU A 1 389 ? 19.219 -33.938 -5.234 1 97.38 389 GLU A C 1
ATOM 2931 O O . GLU A 1 389 ? 20.031 -34.031 -6.145 1 97.38 389 GLU A O 1
ATOM 2936 N N . LEU A 1 390 ? 17.922 -33.969 -5.363 1 95.69 390 LEU A N 1
ATOM 2937 C CA . LEU A 1 390 ? 17.391 -34.094 -6.719 1 95.69 390 LEU A CA 1
ATOM 2938 C C . LEU A 1 390 ? 17.828 -32.906 -7.578 1 95.69 390 LEU A C 1
ATOM 2940 O O . LEU A 1 390 ? 18.156 -33.094 -8.758 1 95.69 390 LEU A O 1
ATOM 2944 N N . TYR A 1 391 ? 17.844 -31.75 -7.035 1 95.56 391 TYR A N 1
ATOM 2945 C CA . TYR A 1 391 ? 18.328 -30.578 -7.762 1 95.56 391 TYR A CA 1
ATOM 2946 C C . TYR A 1 391 ? 19.781 -30.75 -8.172 1 95.56 391 TYR A C 1
ATOM 2948 O O . TYR A 1 391 ? 20.172 -30.406 -9.297 1 95.56 391 TYR A O 1
ATOM 2956 N N . GLN A 1 392 ? 20.609 -31.266 -7.285 1 93.75 392 GLN A N 1
ATOM 2957 C CA . GLN A 1 392 ? 22.031 -31.438 -7.547 1 93.75 392 GLN A CA 1
ATOM 2958 C C . GLN A 1 392 ? 22.266 -32.438 -8.68 1 93.75 392 GLN A C 1
ATOM 2960 O O . GLN A 1 392 ? 23.141 -32.25 -9.523 1 93.75 392 GLN A O 1
ATOM 2965 N N . VAL A 1 393 ? 21.375 -33.406 -8.766 1 92.25 393 VAL A N 1
ATOM 2966 C CA . VAL A 1 393 ? 21.641 -34.5 -9.695 1 92.25 393 VAL A CA 1
ATOM 2967 C C . VAL A 1 393 ? 20.922 -34.25 -11.016 1 92.25 393 VAL A C 1
ATOM 2969 O O . VAL A 1 393 ? 21.406 -34.625 -12.078 1 92.25 393 VAL A O 1
ATOM 2972 N N . ALA A 1 394 ? 19.781 -33.562 -10.945 1 86.5 394 ALA A N 1
ATOM 2973 C CA . ALA A 1 394 ? 18.953 -33.5 -12.141 1 86.5 394 ALA A CA 1
ATOM 2974 C C . ALA A 1 394 ? 18.281 -32.125 -12.266 1 86.5 394 ALA A C 1
ATOM 2976 O O . ALA A 1 394 ? 17.266 -32 -12.961 1 86.5 394 ALA A O 1
ATOM 2977 N N . GLY A 1 395 ? 18.766 -31.156 -11.633 1 83 395 GLY A N 1
ATOM 2978 C CA . GLY A 1 395 ? 18.109 -29.859 -11.586 1 83 395 GLY A CA 1
ATOM 2979 C C . GLY A 1 395 ? 17.828 -29.281 -12.961 1 83 395 GLY A C 1
ATOM 2980 O O . GLY A 1 395 ? 16.812 -28.594 -13.156 1 83 395 GLY A O 1
ATOM 2981 N N . HIS A 1 396 ? 18.641 -29.484 -13.875 1 77.5 396 HIS A N 1
ATOM 2982 C CA . HIS A 1 396 ? 18.547 -28.938 -15.219 1 77.5 396 HIS A CA 1
ATOM 2983 C C . HIS A 1 396 ? 17.312 -29.453 -15.945 1 77.5 396 HIS A C 1
ATOM 2985 O O . HIS A 1 396 ? 16.828 -28.844 -16.906 1 77.5 396 HIS A O 1
ATOM 2991 N N . GLU A 1 397 ? 16.719 -30.594 -15.484 1 76.44 397 GLU A N 1
ATOM 2992 C CA . GLU A 1 397 ? 15.539 -31.188 -16.094 1 76.44 397 GLU A CA 1
ATOM 2993 C C . GLU A 1 397 ? 14.25 -30.531 -15.617 1 76.44 397 GLU A C 1
ATOM 2995 O O . GLU A 1 397 ? 13.188 -30.703 -16.203 1 76.44 397 GLU A O 1
ATOM 3000 N N . TYR A 1 398 ? 14.391 -29.797 -14.609 1 75.38 398 TYR A N 1
ATOM 3001 C CA . TYR A 1 398 ? 13.195 -29.281 -13.938 1 75.38 398 TYR A CA 1
ATOM 3002 C C . TYR A 1 398 ? 13.047 -27.781 -14.148 1 75.38 398 TYR A C 1
ATOM 3004 O O . TYR A 1 398 ? 12.031 -27.188 -13.758 1 75.38 398 TYR A O 1
ATOM 3012 N N . GLY A 1 399 ? 14 -27.125 -14.781 1 65.69 399 GLY A N 1
ATOM 3013 C CA . GLY A 1 399 ? 13.922 -25.688 -15.039 1 65.69 399 GLY A CA 1
ATOM 3014 C C . GLY A 1 399 ? 13.336 -25.375 -16.406 1 65.69 399 GLY A C 1
ATOM 3015 O O . GLY A 1 399 ? 12.852 -26.266 -17.109 1 65.69 399 GLY A O 1
ATOM 3016 N N . TYR A 1 400 ? 13.172 -24.078 -16.672 1 61.38 400 TYR A N 1
ATOM 3017 C CA . TYR A 1 400 ? 12.664 -23.609 -17.953 1 61.38 400 TYR A CA 1
ATOM 3018 C C . TYR A 1 400 ? 13.625 -23.984 -19.078 1 61.38 400 TYR A C 1
ATOM 3020 O O . TYR A 1 400 ? 14.812 -23.656 -19.016 1 61.38 400 TYR A O 1
ATOM 3028 N N . ALA A 1 401 ? 13.477 -25.219 -19.656 1 52.22 401 ALA A N 1
ATOM 3029 C CA . ALA A 1 401 ? 14.367 -25.609 -20.75 1 52.22 401 ALA A CA 1
ATOM 3030 C C . ALA A 1 401 ? 13.906 -25.016 -22.078 1 52.22 401 ALA A C 1
ATOM 3032 O O . ALA A 1 401 ? 12.711 -25.031 -22.391 1 52.22 401 ALA A O 1
ATOM 3033 N N . ASP A 1 402 ? 14.648 -24.047 -22.594 1 49 402 ASP A N 1
ATOM 3034 C CA . ASP A 1 402 ? 14.391 -23.625 -23.969 1 49 402 ASP A CA 1
ATOM 3035 C C . ASP A 1 402 ? 14.289 -24.828 -24.906 1 49 402 ASP A C 1
ATOM 3037 O O . ASP A 1 402 ? 14.961 -25.844 -24.703 1 49 402 ASP A O 1
ATOM 3041 N N . PRO A 1 403 ? 13.164 -24.906 -25.594 1 46.25 403 PRO A N 1
ATOM 3042 C CA . PRO A 1 403 ? 13.156 -26.031 -26.531 1 46.25 403 PRO A CA 1
ATOM 3043 C C . PRO A 1 403 ? 14.5 -26.234 -27.219 1 46.25 403 PRO A C 1
ATOM 3045 O O . PRO A 1 403 ? 15.156 -25.25 -27.609 1 46.25 403 PRO A O 1
ATOM 3048 N N . ALA A 1 404 ? 15.164 -27.281 -26.828 1 39.34 404 ALA A N 1
ATOM 3049 C CA . ALA A 1 404 ? 16.375 -27.594 -27.594 1 39.34 404 ALA A CA 1
ATOM 3050 C C . ALA A 1 404 ? 16.172 -27.328 -29.078 1 39.34 404 ALA A C 1
ATOM 3052 O O . ALA A 1 404 ? 17.141 -27.188 -29.828 1 39.34 404 ALA A O 1
ATOM 3053 N N . ASP A 1 405 ? 15.094 -27.938 -29.594 1 37.09 405 ASP A N 1
ATOM 3054 C CA . ASP A 1 405 ? 14.961 -27.859 -31.047 1 37.09 405 ASP A CA 1
ATOM 3055 C C . ASP A 1 405 ? 14.578 -26.453 -31.5 1 37.09 405 ASP A C 1
ATOM 3057 O O . ASP A 1 405 ? 14.031 -25.672 -30.719 1 37.09 405 ASP A O 1
ATOM 3061 N N . GLY A 1 406 ? 15.062 -25.828 -32.656 1 36.91 406 GLY A N 1
ATOM 3062 C CA . GLY A 1 406 ? 14.82 -24.688 -33.531 1 36.91 406 GLY A CA 1
ATOM 3063 C C . GLY A 1 406 ? 13.414 -24.125 -33.406 1 36.91 406 GLY A C 1
ATOM 3064 O O . GLY A 1 406 ? 12.734 -23.922 -34.438 1 36.91 406 GLY A O 1
ATOM 3065 N N . THR A 1 407 ? 12.82 -24.375 -32.438 1 37.59 407 THR A N 1
ATOM 3066 C CA . THR A 1 407 ? 11.406 -24 -32.438 1 37.59 407 THR A CA 1
ATOM 3067 C C . THR A 1 407 ? 11.242 -22.562 -32.906 1 37.59 407 THR A C 1
ATOM 3069 O O . THR A 1 407 ? 11.992 -21.672 -32.5 1 37.59 407 THR A O 1
ATOM 3072 N N . PRO A 1 408 ? 10.211 -22.422 -33.75 1 37.25 408 PRO A N 1
ATOM 3073 C CA . PRO A 1 408 ? 9.969 -21.25 -34.625 1 37.25 408 PRO A CA 1
ATOM 3074 C C . PRO A 1 408 ? 9.906 -19.953 -33.812 1 37.25 408 PRO A C 1
ATOM 3076 O O . PRO A 1 408 ? 9.547 -19.953 -32.656 1 37.25 408 PRO A O 1
ATOM 3079 N N . GLU A 1 409 ? 10.711 -19.016 -34.25 1 34.38 409 GLU A N 1
ATOM 3080 C CA . GLU A 1 409 ? 10.719 -17.594 -33.938 1 34.38 409 GLU A CA 1
ATOM 3081 C C . GLU A 1 409 ? 9.336 -17.109 -33.531 1 34.38 409 GLU A C 1
ATOM 3083 O O . GLU A 1 409 ? 8.32 -17.703 -33.906 1 34.38 409 GLU A O 1
ATOM 3088 N N . ALA A 1 410 ? 9.203 -16.328 -32.5 1 38.91 410 ALA A N 1
ATOM 3089 C CA . ALA A 1 410 ? 8.031 -15.562 -32.094 1 38.91 410 ALA A CA 1
ATOM 3090 C C . ALA A 1 410 ? 7.035 -15.414 -33.25 1 38.91 410 ALA A C 1
ATOM 3092 O O . ALA A 1 410 ? 7.43 -15.383 -34.406 1 38.91 410 ALA A O 1
ATOM 3093 N N . PRO A 1 411 ? 5.742 -15.539 -32.969 1 34.09 411 PRO A N 1
ATOM 3094 C CA . PRO A 1 411 ? 4.762 -15.508 -34.031 1 34.09 411 PRO A CA 1
ATOM 3095 C C . PRO A 1 411 ? 5.293 -14.82 -35.312 1 34.09 411 PRO A C 1
ATOM 3097 O O . PRO A 1 411 ? 6.27 -14.078 -35.219 1 34.09 411 PRO A O 1
ATOM 3100 N N . ASN A 1 412 ? 4.688 -15.297 -36.562 1 29.16 412 ASN A N 1
ATOM 3101 C CA . ASN A 1 412 ? 4.301 -14.914 -37.906 1 29.16 412 ASN A CA 1
ATOM 3102 C C . ASN A 1 412 ? 3.996 -13.422 -38 1 29.16 412 ASN A C 1
ATOM 3104 O O . ASN A 1 412 ? 3.072 -12.93 -37.375 1 29.16 412 ASN A O 1
ATOM 3108 N N . ARG A 1 413 ? 4.871 -12.492 -38.156 1 24.56 413 ARG A N 1
ATOM 3109 C CA . ARG A 1 413 ? 4.742 -11.102 -38.562 1 24.56 413 ARG A CA 1
ATOM 3110 C C . ARG A 1 413 ? 3.631 -10.945 -39.625 1 24.56 413 ARG A C 1
ATOM 3112 O O . ARG A 1 413 ? 3.535 -11.742 -40.562 1 24.56 413 ARG A O 1
ATOM 3119 N N . MET B 1 1 ? -23.234 -68.938 19.531 1 25.3 1 MET B N 1
ATOM 3120 C CA . MET B 1 1 ? -22.328 -68.125 20.281 1 25.3 1 MET B CA 1
ATOM 3121 C C . MET B 1 1 ? -21.828 -66.938 19.422 1 25.3 1 MET B C 1
ATOM 3123 O O . MET B 1 1 ? -21.156 -67.188 18.422 1 25.3 1 MET B O 1
ATOM 3127 N N . THR B 1 2 ? -22.688 -65.812 19.344 1 27.25 2 THR B N 1
ATOM 3128 C CA . THR B 1 2 ? -22.828 -64.688 18.469 1 27.25 2 THR B CA 1
ATOM 3129 C C . THR B 1 2 ? -21.719 -63.656 18.734 1 27.25 2 THR B C 1
ATOM 3131 O O . THR B 1 2 ? -21.656 -63.094 19.828 1 27.25 2 THR B O 1
ATOM 3134 N N . VAL B 1 3 ? -20.484 -64.062 18.359 1 30.61 3 VAL B N 1
ATOM 3135 C CA . VAL B 1 3 ? -19.281 -63.281 18.625 1 30.61 3 VAL B CA 1
ATOM 3136 C C . VAL B 1 3 ? -19.484 -61.875 18.125 1 30.61 3 VAL B C 1
ATOM 3138 O O . VAL B 1 3 ? -19.656 -61.625 16.922 1 30.61 3 VAL B O 1
ATOM 3141 N N . THR B 1 4 ? -20.188 -61.031 18.906 1 29.14 4 THR B N 1
ATOM 3142 C CA . THR B 1 4 ? -20.516 -59.625 18.719 1 29.14 4 THR B CA 1
ATOM 3143 C C . THR B 1 4 ? -19.25 -58.781 18.609 1 29.14 4 THR B C 1
ATOM 3145 O O . THR B 1 4 ? -18.453 -58.75 19.547 1 29.14 4 THR B O 1
ATOM 3148 N N . THR B 1 5 ? -18.656 -58.812 17.391 1 29.22 5 THR B N 1
ATOM 3149 C CA . THR B 1 5 ? -17.406 -58.125 17.078 1 29.22 5 THR B CA 1
ATOM 3150 C C . THR B 1 5 ? -17.469 -56.656 17.5 1 29.22 5 THR B C 1
ATOM 3152 O O . THR B 1 5 ? -18.422 -55.969 17.188 1 29.22 5 THR B O 1
ATOM 3155 N N . GLN B 1 6 ? -16.875 -56.312 18.609 1 24.78 6 GLN B N 1
ATOM 3156 C CA . GLN B 1 6 ? -16.641 -55.062 19.328 1 24.78 6 GLN B CA 1
ATOM 3157 C C . GLN B 1 6 ? -15.984 -54.031 18.422 1 24.78 6 GLN B C 1
ATOM 3159 O O . GLN B 1 6 ? -14.812 -54.156 18.062 1 24.78 6 GLN B O 1
ATOM 3164 N N . GLN B 1 7 ? -16.672 -53.594 17.328 1 25.31 7 GLN B N 1
ATOM 3165 C CA . GLN B 1 7 ? -16.141 -52.594 16.422 1 25.31 7 GLN B CA 1
ATOM 3166 C C . GLN B 1 7 ? -15.789 -51.312 17.156 1 25.31 7 GLN B C 1
ATOM 3168 O O . GLN B 1 7 ? -16.672 -50.625 17.703 1 25.31 7 GLN B O 1
ATOM 3173 N N . SER B 1 8 ? -14.773 -51.375 18.031 1 26.78 8 SER B N 1
ATOM 3174 C CA . SER B 1 8 ? -14.414 -50.188 18.781 1 26.78 8 SER B CA 1
ATOM 3175 C C . SER B 1 8 ? -14.25 -48.969 17.875 1 26.78 8 SER B C 1
ATOM 3177 O O . SER B 1 8 ? -13.547 -49.031 16.859 1 26.78 8 SER B O 1
ATOM 3179 N N . ARG B 1 9 ? -15.297 -48.156 17.844 1 22.41 9 ARG B N 1
ATOM 3180 C CA . ARG B 1 9 ? -15.492 -46.844 17.203 1 22.41 9 ARG B CA 1
ATOM 3181 C C . ARG B 1 9 ? -14.344 -45.906 17.531 1 22.41 9 ARG B C 1
ATOM 3183 O O . ARG B 1 9 ? -14.133 -45.531 18.703 1 22.41 9 ARG B O 1
ATOM 3190 N N . ALA B 1 10 ? -13.273 -46 16.75 1 28.72 10 ALA B N 1
ATOM 3191 C CA . ALA B 1 10 ? -12.125 -45.125 16.703 1 28.72 10 ALA B CA 1
ATOM 3192 C C . ALA B 1 10 ? -12.562 -43.656 16.844 1 28.72 10 ALA B C 1
ATOM 3194 O O . ALA B 1 10 ? -13.547 -43.25 16.234 1 28.72 10 ALA B O 1
ATOM 3195 N N . GLY B 1 11 ? -12.219 -43.094 17.984 1 26.25 11 GLY B N 1
ATOM 3196 C CA . GLY B 1 11 ? -12.422 -41.719 18.469 1 26.25 11 GLY B CA 1
ATOM 3197 C C . GLY B 1 11 ? -12.156 -40.688 17.406 1 26.25 11 GLY B C 1
ATOM 3198 O O . GLY B 1 11 ? -11.094 -40.656 16.781 1 26.25 11 GLY B O 1
ATOM 3199 N N . ALA B 1 12 ? -13.172 -40.219 16.703 1 25.88 12 ALA B N 1
ATOM 3200 C CA . ALA B 1 12 ? -13.18 -39.156 15.695 1 25.88 12 ALA B CA 1
ATOM 3201 C C . ALA B 1 12 ? -12.469 -37.906 16.219 1 25.88 12 ALA B C 1
ATOM 3203 O O . ALA B 1 12 ? -12.906 -37.312 17.203 1 25.88 12 ALA B O 1
ATOM 3204 N N . ALA B 1 13 ? -11.117 -37.969 16.141 1 29.22 13 ALA B N 1
ATOM 3205 C CA . ALA B 1 13 ? -10.391 -36.75 16.531 1 29.22 13 ALA B CA 1
ATOM 3206 C C . ALA B 1 13 ? -11.125 -35.5 16.094 1 29.22 13 ALA B C 1
ATOM 3208 O O . ALA B 1 13 ? -11.523 -35.375 14.938 1 29.22 13 ALA B O 1
ATOM 3209 N N . GLN B 1 14 ? -11.766 -34.875 17.047 1 29.52 14 GLN B N 1
ATOM 3210 C CA . GLN B 1 14 ? -12.469 -33.625 16.891 1 29.52 14 GLN B CA 1
ATOM 3211 C C . GLN B 1 14 ? -11.688 -32.656 16 1 29.52 14 GLN B C 1
ATOM 3213 O O . GLN B 1 14 ? -10.469 -32.531 16.141 1 29.52 14 GLN B O 1
ATOM 3218 N N . PRO B 1 15 ? -12.148 -32.344 14.844 1 31.77 15 PRO B N 1
ATOM 3219 C CA . PRO B 1 15 ? -11.406 -31.484 13.914 1 31.77 15 PRO B CA 1
ATOM 3220 C C . PRO B 1 15 ? -10.859 -30.219 14.578 1 31.77 15 PRO B C 1
ATOM 3222 O O . PRO B 1 15 ? -11.539 -29.609 15.414 1 31.77 15 PRO B O 1
ATOM 3225 N N . LEU B 1 16 ? -9.617 -30.062 14.922 1 31.55 16 LEU B N 1
ATOM 3226 C CA . LEU B 1 16 ? -8.797 -28.953 15.414 1 31.55 16 LEU B CA 1
ATOM 3227 C C . LEU B 1 16 ? -9.133 -27.656 14.672 1 31.55 16 LEU B C 1
ATOM 3229 O O . LEU B 1 16 ? -8.312 -27.156 13.906 1 31.55 16 LEU B O 1
ATOM 3233 N N . THR B 1 17 ? -10.305 -27.469 14.102 1 33.84 17 THR B N 1
ATOM 3234 C CA . THR B 1 17 ? -10.625 -26.219 13.414 1 33.84 17 THR B CA 1
ATOM 3235 C C . THR B 1 17 ? -10.539 -25.047 14.383 1 33.84 17 THR B C 1
ATOM 3237 O O . THR B 1 17 ? -11.422 -24.844 15.211 1 33.84 17 THR B O 1
ATOM 3240 N N . THR B 1 18 ? -9.578 -24.797 15.086 1 36.41 18 THR B N 1
ATOM 3241 C CA . THR B 1 18 ? -9.578 -23.531 15.797 1 36.41 18 THR B CA 1
ATOM 3242 C C . THR B 1 18 ? -9.875 -22.375 14.844 1 36.41 18 THR B C 1
ATOM 3244 O O . THR B 1 18 ? -9.094 -22.109 13.922 1 36.41 18 THR B O 1
ATOM 3247 N N . PRO B 1 19 ? -11.07 -22 14.547 1 40.44 19 PRO B N 1
ATOM 3248 C CA . PRO B 1 19 ? -11.375 -20.797 13.766 1 40.44 19 PRO B CA 1
ATOM 3249 C C . PRO B 1 19 ? -10.5 -19.609 14.141 1 40.44 19 PRO B C 1
ATOM 3251 O O . PRO B 1 19 ? -9.953 -19.562 15.242 1 40.44 19 PRO B O 1
ATOM 3254 N N . TRP B 1 20 ? -9.992 -18.656 13.172 1 47.53 20 TRP B N 1
ATOM 3255 C CA . TRP B 1 20 ? -9.461 -17.344 13.555 1 47.53 20 TRP B CA 1
ATOM 3256 C C . TRP B 1 20 ? -10.133 -16.828 14.82 1 47.53 20 TRP B C 1
ATOM 3258 O O . TRP B 1 20 ? -9.828 -15.727 15.281 1 47.53 20 TRP B O 1
ATOM 3268 N N . GLY B 1 21 ? -11.062 -17.641 15.492 1 45.84 21 GLY B N 1
ATOM 3269 C CA . GLY B 1 21 ? -12.07 -17.188 16.438 1 45.84 21 GLY B CA 1
ATOM 3270 C C . GLY B 1 21 ? -11.664 -17.375 17.891 1 45.84 21 GLY B C 1
ATOM 3271 O O . GLY B 1 21 ? -12.117 -16.641 18.766 1 45.84 21 GLY B O 1
ATOM 3272 N N . GLU B 1 22 ? -11.07 -18.469 18.344 1 49.25 22 GLU B N 1
ATOM 3273 C CA . GLU B 1 22 ? -10.906 -18.594 19.797 1 49.25 22 GLU B CA 1
ATOM 3274 C C . GLU B 1 22 ? -9.711 -17.766 20.281 1 49.25 22 GLU B C 1
ATOM 3276 O O . GLU B 1 22 ? -8.617 -17.859 19.719 1 49.25 22 GLU B O 1
ATOM 3281 N N . GLY B 1 23 ? -9.93 -16.656 21.047 1 60.47 23 GLY B N 1
ATOM 3282 C CA . GLY B 1 23 ? -8.922 -15.836 21.703 1 60.47 23 GLY B CA 1
ATOM 3283 C C . GLY B 1 23 ? -8.57 -14.578 20.938 1 60.47 23 GLY B C 1
ATOM 3284 O O . GLY B 1 23 ? -7.488 -14.016 21.125 1 60.47 23 GLY B O 1
ATOM 3285 N N . VAL B 1 24 ? -9.453 -14.305 19.984 1 80.12 24 VAL B N 1
ATOM 3286 C CA . VAL B 1 24 ? -9.281 -13.133 19.141 1 80.12 24 VAL B CA 1
ATOM 3287 C C . VAL B 1 24 ? -9.641 -11.867 19.922 1 80.12 24 VAL B C 1
ATOM 3289 O O . VAL B 1 24 ? -10.633 -11.852 20.656 1 80.12 24 VAL B O 1
ATOM 3292 N N . LEU B 1 25 ? -8.781 -10.945 20.016 1 92 25 LEU B N 1
ATOM 3293 C CA . LEU B 1 25 ? -9 -9.625 20.594 1 92 25 LEU B CA 1
ATOM 3294 C C . LEU B 1 25 ? -10.25 -8.977 20 1 92 25 LEU B C 1
ATOM 3296 O O . LEU B 1 25 ? -10.508 -9.094 18.797 1 92 25 LEU B O 1
ATOM 3300 N N . ARG B 1 26 ? -11.156 -8.438 20.906 1 96.94 26 ARG B N 1
ATOM 3301 C CA . ARG B 1 26 ? -12.398 -7.832 20.422 1 96.94 26 ARG B CA 1
ATOM 3302 C C . ARG B 1 26 ? -12.547 -6.406 20.938 1 96.94 26 ARG B C 1
ATOM 3304 O O . ARG B 1 26 ? -12.234 -6.121 22.094 1 96.94 26 ARG B O 1
ATOM 3311 N N . ILE B 1 27 ? -13.094 -5.539 20.125 1 97.81 27 ILE B N 1
ATOM 3312 C CA . ILE B 1 27 ? -13.445 -4.176 20.516 1 97.81 27 ILE B CA 1
ATOM 3313 C C . ILE B 1 27 ? -14.727 -4.191 21.344 1 97.81 27 ILE B C 1
ATOM 3315 O O . ILE B 1 27 ? -15.742 -4.758 20.922 1 97.81 27 ILE B O 1
ATOM 3319 N N . ILE B 1 28 ? -14.742 -3.531 22.5 1 97.88 28 ILE B N 1
ATOM 3320 C CA . ILE B 1 28 ? -15.922 -3.639 23.359 1 97.88 28 ILE B CA 1
ATOM 3321 C C . ILE B 1 28 ? -16.5 -2.25 23.609 1 97.88 28 ILE B C 1
ATOM 3323 O O . ILE B 1 28 ? -17.609 -2.121 24.141 1 97.88 28 ILE B O 1
ATOM 3327 N N . GLY B 1 29 ? -15.742 -1.205 23.266 1 97.44 29 GLY B N 1
ATOM 3328 C CA . GLY B 1 29 ? -16.266 0.137 23.484 1 97.44 29 GLY B CA 1
ATOM 3329 C C . GLY B 1 29 ? -15.477 1.207 22.75 1 97.44 29 GLY B C 1
ATOM 3330 O O . GLY B 1 29 ? -14.273 1.066 22.531 1 97.44 29 GLY B O 1
ATOM 3331 N N . ILE B 1 30 ? -16.188 2.256 22.359 1 97.81 30 ILE B N 1
ATOM 3332 C CA . ILE B 1 30 ? -15.586 3.434 21.734 1 97.81 30 ILE B CA 1
ATOM 3333 C C . ILE B 1 30 ? -16.094 4.695 22.422 1 97.81 30 ILE B C 1
ATOM 3335 O O . ILE B 1 30 ? -17.312 4.879 22.578 1 97.81 30 ILE B O 1
ATOM 3339 N N . ARG B 1 31 ? -15.188 5.504 22.891 1 97.94 31 ARG B N 1
ATOM 3340 C CA . ARG B 1 31 ? -15.516 6.805 23.469 1 97.94 31 ARG B CA 1
ATOM 3341 C C . ARG B 1 31 ? -14.977 7.938 22.609 1 97.94 31 ARG B C 1
ATOM 3343 O O . ARG B 1 31 ? -13.836 7.875 22.141 1 97.94 31 ARG B O 1
ATOM 3350 N N . SER B 1 32 ? -15.852 8.93 22.344 1 98 32 SER B N 1
ATOM 3351 C CA . SER B 1 32 ? -15.461 10.102 21.562 1 98 32 SER B CA 1
ATOM 3352 C C . SER B 1 32 ? -15.43 11.352 22.438 1 98 32 SER B C 1
ATOM 3354 O O . SER B 1 32 ? -16.375 11.625 23.172 1 98 32 SER B O 1
ATOM 3356 N N . ILE B 1 33 ? -14.32 12.109 22.328 1 98 33 ILE B N 1
ATOM 3357 C CA . ILE B 1 33 ? -14.109 13.266 23.188 1 98 33 ILE B CA 1
ATOM 3358 C C . ILE B 1 33 ? -13.695 14.469 22.344 1 98 33 ILE B C 1
ATOM 3360 O O . ILE B 1 33 ? -12.516 14.641 22.031 1 98 33 ILE B O 1
ATOM 3364 N N . PRO B 1 34 ? -14.656 15.32 21.984 1 97.81 34 PRO B N 1
ATOM 3365 C CA . PRO B 1 34 ? -14.266 16.562 21.297 1 97.81 34 PRO B CA 1
ATOM 3366 C C . PRO B 1 34 ? -13.469 17.5 22.188 1 97.81 34 PRO B C 1
ATOM 3368 O O . PRO B 1 34 ? -13.75 17.625 23.375 1 97.81 34 PRO B O 1
ATOM 3371 N N . VAL B 1 35 ? -12.461 18.156 21.625 1 98.06 35 VAL B N 1
ATOM 3372 C CA . VAL B 1 35 ? -11.609 19.062 22.375 1 98.06 35 VAL B CA 1
ATOM 3373 C C . VAL B 1 35 ? -11.32 20.312 21.531 1 98.06 35 VAL B C 1
ATOM 3375 O O . VAL B 1 35 ? -11.383 20.266 20.297 1 98.06 35 VAL B O 1
ATOM 3378 N N . ALA B 1 36 ? -11.078 21.375 22.172 1 96.56 36 ALA B N 1
ATOM 3379 C CA . ALA B 1 36 ? -10.586 22.609 21.562 1 96.56 36 ALA B CA 1
ATOM 3380 C C . ALA B 1 36 ? -9.25 23.031 22.188 1 96.56 36 ALA B C 1
ATOM 3382 O O . ALA B 1 36 ? -9.156 23.219 23.406 1 96.56 36 ALA B O 1
ATOM 3383 N N . VAL B 1 37 ? -8.227 23.125 21.391 1 96.25 37 VAL B N 1
ATOM 3384 C CA . VAL B 1 37 ? -6.906 23.531 21.859 1 96.25 37 VAL B CA 1
ATOM 3385 C C . VAL B 1 37 ? -6.496 24.844 21.219 1 96.25 37 VAL B C 1
ATOM 3387 O O . VAL B 1 37 ? -6.504 24.969 19.984 1 96.25 37 VAL B O 1
ATOM 3390 N N . PRO B 1 38 ? -6.125 25.812 21.922 1 93.62 38 PRO B N 1
ATOM 3391 C CA . PRO B 1 38 ? -5.836 27.141 21.375 1 93.62 38 PRO B CA 1
ATOM 3392 C C . PRO B 1 38 ? -4.504 27.188 20.641 1 93.62 38 PRO B C 1
ATOM 3394 O O . PRO B 1 38 ? -3.607 26.391 20.906 1 93.62 38 PRO B O 1
ATOM 3397 N N . PHE B 1 39 ? -4.414 28.156 19.641 1 90.75 39 PHE B N 1
ATOM 3398 C CA . PHE B 1 39 ? -3.152 28.531 19.016 1 90.75 39 PHE B CA 1
ATOM 3399 C C . PHE B 1 39 ? -2.434 29.578 19.859 1 90.75 39 PHE B C 1
ATOM 3401 O O . PHE B 1 39 ? -3.047 30.25 20.688 1 90.75 39 PHE B O 1
ATOM 3408 N N . ASN B 1 40 ? -1.095 29.625 19.609 1 85.88 40 ASN B N 1
ATOM 3409 C CA . ASN B 1 40 ? -0.341 30.734 20.188 1 85.88 40 ASN B CA 1
ATOM 3410 C C . ASN B 1 40 ? -0.722 32.062 19.531 1 85.88 40 ASN B C 1
ATOM 3412 O O . ASN B 1 40 ? -0.787 33.094 20.219 1 85.88 40 ASN B O 1
ATOM 3416 N N . THR B 1 41 ? -0.901 32 18.281 1 76.81 41 THR B N 1
ATOM 3417 C CA . THR B 1 41 ? -1.313 33.125 17.453 1 76.81 41 THR B CA 1
ATOM 3418 C C . THR B 1 41 ? -2.418 32.719 16.484 1 76.81 41 THR B C 1
ATOM 3420 O O . THR B 1 41 ? -2.354 31.656 15.883 1 76.81 41 THR B O 1
ATOM 3423 N N . ASP B 1 42 ? -3.355 33.656 16.328 1 76.5 42 ASP B N 1
ATOM 3424 C CA . ASP B 1 42 ? -4.473 33.344 15.445 1 76.5 42 ASP B CA 1
ATOM 3425 C C . ASP B 1 42 ? -3.984 33.031 14.031 1 76.5 42 ASP B C 1
ATOM 3427 O O . ASP B 1 42 ? -3.041 33.656 13.547 1 76.5 42 ASP B O 1
ATOM 3431 N N . GLU B 1 43 ? -4.562 32.031 13.406 1 74.25 43 GLU B N 1
ATOM 3432 C CA . GLU B 1 43 ? -4.305 31.719 12 1 74.25 43 GLU B CA 1
ATOM 3433 C C . GLU B 1 43 ? -5.305 32.438 11.094 1 74.25 43 GLU B C 1
ATOM 3435 O O . GLU B 1 43 ? -6.508 32.438 11.359 1 74.25 43 GLU B O 1
ATOM 3440 N N . LYS B 1 44 ? -4.797 33.125 10.133 1 67.19 44 LYS B N 1
ATOM 3441 C CA . LYS B 1 44 ? -5.641 33.812 9.156 1 67.19 44 LYS B CA 1
ATOM 3442 C C . LYS B 1 44 ? -5.418 33.281 7.754 1 67.19 44 LYS B C 1
ATOM 3444 O O . LYS B 1 44 ? -4.293 32.906 7.391 1 67.19 44 LYS B O 1
ATOM 3449 N N . TRP B 1 45 ? -6.465 32.938 7.031 1 63.5 45 TRP B N 1
ATOM 3450 C CA . TRP B 1 45 ? -6.367 32.562 5.617 1 63.5 45 TRP B CA 1
ATOM 3451 C C . TRP B 1 45 ? -7.41 33.312 4.793 1 63.5 45 TRP B C 1
ATOM 3453 O O . TRP B 1 45 ? -8.07 34.219 5.293 1 63.5 45 TRP B O 1
ATOM 3463 N N . ALA B 1 46 ? -7.324 33 3.447 1 54.88 46 ALA B N 1
ATOM 3464 C CA . ALA B 1 46 ? -8.102 33.781 2.484 1 54.88 46 ALA B CA 1
ATOM 3465 C C . ALA B 1 46 ? -9.57 33.844 2.889 1 54.88 46 ALA B C 1
ATOM 3467 O O . ALA B 1 46 ? -10.242 34.875 2.668 1 54.88 46 ALA B O 1
ATOM 3468 N N . TYR B 1 47 ? -9.938 32.844 3.646 1 56.88 47 TYR B N 1
ATOM 3469 C CA . TYR B 1 47 ? -11.383 32.75 3.83 1 56.88 47 TYR B CA 1
ATOM 3470 C C . TYR B 1 47 ? -11.758 32.875 5.305 1 56.88 47 TYR B C 1
ATOM 3472 O O . TYR B 1 47 ? -12.938 32.812 5.656 1 56.88 47 TYR B O 1
ATOM 3480 N N . GLY B 1 48 ? -10.758 32.969 6.188 1 64.81 48 GLY B N 1
ATOM 3481 C CA . GLY B 1 48 ? -11.172 33 7.582 1 64.81 48 GLY B CA 1
ATOM 3482 C C . GLY B 1 48 ? -10.008 32.969 8.555 1 64.81 48 GLY B C 1
ATOM 3483 O O . GLY B 1 48 ? -8.859 33.188 8.164 1 64.81 48 GLY B O 1
ATOM 3484 N N . SER B 1 49 ? -10.398 33.062 9.836 1 71.19 49 SER B N 1
ATOM 3485 C CA . SER B 1 49 ? -9.406 32.969 10.906 1 71.19 49 SER B CA 1
ATOM 3486 C C . SER B 1 49 ? -9.859 31.984 11.977 1 71.19 49 SER B C 1
ATOM 3488 O O . SER B 1 49 ? -11.055 31.672 12.078 1 71.19 49 SER B O 1
ATOM 3490 N N . ARG B 1 50 ? -8.852 31.375 12.625 1 78 50 ARG B N 1
ATOM 3491 C CA . ARG B 1 50 ? -9.164 30.531 13.781 1 78 50 ARG B CA 1
ATOM 3492 C C . ARG B 1 50 ? -8.148 30.734 14.898 1 78 50 ARG B C 1
ATOM 3494 O O . ARG B 1 50 ? -6.988 31.047 14.641 1 78 50 ARG B O 1
ATOM 3501 N N . ARG B 1 51 ? -8.68 30.562 16.125 1 86.31 51 ARG B N 1
ATOM 3502 C CA . ARG B 1 51 ? -7.883 30.812 17.328 1 86.31 51 ARG B CA 1
ATOM 3503 C C . ARG B 1 51 ? -7.324 29.5 17.891 1 86.31 51 ARG B C 1
ATOM 3505 O O . ARG B 1 51 ? -6.668 29.5 18.938 1 86.31 51 ARG B O 1
ATOM 3512 N N . GLY B 1 52 ? -7.648 28.5 17.266 1 89.81 52 GLY B N 1
ATOM 3513 C CA . GLY B 1 52 ? -7.219 27.188 17.703 1 89.81 52 GLY B CA 1
ATOM 3514 C C . GLY B 1 52 ? -7.734 26.062 16.828 1 89.81 52 GLY B C 1
ATOM 3515 O O . GLY B 1 52 ? -8.047 26.281 15.656 1 89.81 52 GLY B O 1
ATOM 3516 N N . LEU B 1 53 ? -7.605 24.891 17.422 1 91.62 53 LEU B N 1
ATOM 3517 C CA . LEU B 1 53 ? -8.008 23.703 16.672 1 91.62 53 LEU B CA 1
ATOM 3518 C C . LEU B 1 53 ? -9.016 22.875 17.453 1 91.62 53 LEU B C 1
ATOM 3520 O O . LEU B 1 53 ? -8.883 22.734 18.672 1 91.62 53 LEU B O 1
ATOM 3524 N N . VAL B 1 54 ? -10.047 22.438 16.688 1 94.62 54 VAL B N 1
ATOM 3525 C CA . VAL B 1 54 ? -10.992 21.484 17.266 1 94.62 54 VAL B CA 1
ATOM 3526 C C . VAL B 1 54 ? -10.719 20.094 16.703 1 94.62 54 VAL B C 1
ATOM 3528 O O . VAL B 1 54 ? -10.492 19.938 15.492 1 94.62 54 VAL B O 1
ATOM 3531 N N . SER B 1 55 ? -10.617 19.109 17.562 1 96.75 55 SER B N 1
ATOM 3532 C CA . SER B 1 55 ? -10.43 17.719 17.172 1 96.75 55 SER B CA 1
ATOM 3533 C C . SER B 1 55 ? -11.32 16.797 18.016 1 96.75 55 SER B C 1
ATOM 3535 O O . SER B 1 55 ? -11.852 17.203 19.047 1 96.75 55 SER B O 1
ATOM 3537 N N . VAL B 1 56 ? -11.609 15.641 17.484 1 97.62 56 VAL B N 1
ATOM 3538 C CA . VAL B 1 56 ? -12.32 14.602 18.219 1 97.62 56 VAL B CA 1
ATOM 3539 C C . VAL B 1 56 ? -11.375 13.438 18.531 1 97.62 56 VAL B C 1
ATOM 3541 O O . VAL B 1 56 ? -10.945 12.727 17.625 1 97.62 56 VAL B O 1
ATOM 3544 N N . LEU B 1 57 ? -11.062 13.281 19.797 1 98.62 57 LEU B N 1
ATOM 3545 C CA . LEU B 1 57 ? -10.289 12.125 20.234 1 98.62 57 LEU B CA 1
ATOM 3546 C C . LEU B 1 57 ? -11.195 10.914 20.438 1 98.62 57 LEU B C 1
ATOM 3548 O O . LEU B 1 57 ? -12.344 11.055 20.859 1 98.62 57 LEU B O 1
ATOM 3552 N N . ILE B 1 58 ? -10.656 9.758 20.109 1 98 58 ILE B N 1
ATOM 3553 C CA . ILE B 1 58 ? -11.422 8.562 20.438 1 98 58 ILE B CA 1
ATOM 3554 C C . ILE B 1 58 ? -10.531 7.57 21.188 1 98 58 ILE B C 1
ATOM 3556 O O . ILE B 1 58 ? -9.328 7.504 20.938 1 98 58 ILE B O 1
ATOM 3560 N N . GLU B 1 59 ? -11.102 6.891 22.094 1 98.75 59 GLU B N 1
ATOM 3561 C CA . GLU B 1 59 ? -10.531 5.746 22.797 1 98.75 59 GLU B CA 1
ATOM 3562 C C . GLU B 1 59 ? -11.32 4.473 22.516 1 98.75 59 GLU B C 1
ATOM 3564 O O . GLU B 1 59 ? -12.531 4.43 22.734 1 98.75 59 GLU B O 1
ATOM 3569 N N . ILE B 1 60 ? -10.648 3.477 22 1 98.56 60 ILE B N 1
ATOM 3570 C CA . ILE B 1 60 ? -11.266 2.184 21.734 1 98.56 60 ILE B CA 1
ATOM 3571 C C . ILE B 1 60 ? -10.773 1.154 22.75 1 98.56 60 ILE B C 1
ATOM 3573 O O . ILE B 1 60 ? -9.57 0.875 22.828 1 98.56 60 ILE B O 1
ATOM 3577 N N . ASP B 1 61 ? -11.703 0.59 23.5 1 98.56 61 ASP B N 1
ATOM 3578 C CA . ASP B 1 61 ? -11.367 -0.423 24.5 1 98.56 61 ASP B CA 1
ATOM 3579 C C . ASP B 1 61 ? -11.57 -1.83 23.938 1 98.56 61 ASP B C 1
ATOM 3581 O O . ASP B 1 61 ? -12.531 -2.08 23.203 1 98.56 61 ASP B O 1
ATOM 3585 N N . THR B 1 62 ? -10.672 -2.75 24.328 1 98.19 62 THR B N 1
ATOM 3586 C CA . THR B 1 62 ? -10.789 -4.152 23.938 1 98.19 62 THR B CA 1
ATOM 3587 C C . THR B 1 62 ? -11.086 -5.023 25.156 1 98.19 62 THR B C 1
ATOM 3589 O O . THR B 1 62 ? -10.984 -4.559 26.297 1 98.19 62 THR B O 1
ATOM 3592 N N . ASP B 1 63 ? -11.398 -6.301 24.969 1 97.31 63 ASP B N 1
ATOM 3593 C CA . ASP B 1 63 ? -11.766 -7.23 26.031 1 97.31 63 ASP B CA 1
ATOM 3594 C C . ASP B 1 63 ? -10.531 -7.758 26.75 1 97.31 63 ASP B C 1
ATOM 3596 O O . ASP B 1 63 ? -10.648 -8.508 27.734 1 97.31 63 ASP B O 1
ATOM 3600 N N . GLU B 1 64 ? -9.359 -7.375 26.328 1 95.88 64 GLU B N 1
ATOM 3601 C CA . GLU B 1 64 ? -8.133 -7.832 26.984 1 95.88 64 GLU B CA 1
ATOM 3602 C C . GLU B 1 64 ? -7.387 -6.668 27.625 1 95.88 64 GLU B C 1
ATOM 3604 O O . GLU B 1 64 ? -6.18 -6.75 27.859 1 95.88 64 GLU B O 1
ATOM 3609 N N . GLY B 1 65 ? -8.031 -5.555 27.797 1 96.75 65 GLY B N 1
ATOM 3610 C CA . GLY B 1 65 ? -7.492 -4.449 28.578 1 96.75 65 GLY B CA 1
ATOM 3611 C C . GLY B 1 65 ? -6.609 -3.523 27.766 1 96.75 65 GLY B C 1
ATOM 3612 O O . GLY B 1 65 ? -5.938 -2.65 28.312 1 96.75 65 GLY B O 1
ATOM 3613 N N . ILE B 1 66 ? -6.488 -3.727 26.516 1 98.06 66 ILE B N 1
ATOM 3614 C CA . ILE B 1 66 ? -5.727 -2.828 25.656 1 98.06 66 ILE B CA 1
ATOM 3615 C C . ILE B 1 66 ? -6.641 -1.723 25.125 1 98.06 66 ILE B C 1
ATOM 3617 O O . ILE B 1 66 ? -7.742 -1.996 24.641 1 98.06 66 ILE B O 1
ATOM 3621 N N . THR B 1 67 ? -6.215 -0.438 25.266 1 98.62 67 THR B N 1
ATOM 3622 C CA . THR B 1 67 ? -6.949 0.708 24.75 1 98.62 67 THR B CA 1
ATOM 3623 C C . THR B 1 67 ? -6.18 1.367 23.609 1 98.62 67 THR B C 1
ATOM 3625 O O . THR B 1 67 ? -4.977 1.604 23.719 1 98.62 67 THR B O 1
ATOM 3628 N N . GLY B 1 68 ? -6.891 1.573 22.5 1 98.81 68 GLY B N 1
ATOM 3629 C CA . GLY B 1 68 ? -6.309 2.27 21.359 1 98.81 68 GLY B CA 1
ATOM 3630 C C . GLY B 1 68 ? -6.754 3.717 21.25 1 98.81 68 GLY B C 1
ATOM 3631 O O . GLY B 1 68 ? -7.902 4.043 21.562 1 98.81 68 GLY B O 1
ATOM 3632 N N . LEU B 1 69 ? -5.859 4.578 20.797 1 98.88 69 LEU B N 1
ATOM 3633 C CA . LEU B 1 69 ? -6.145 6 20.641 1 98.88 69 LEU B CA 1
ATOM 3634 C C . LEU B 1 69 ? -6.324 6.352 19.156 1 98.88 69 LEU B C 1
ATOM 3636 O O . LEU B 1 69 ? -5.602 5.836 18.312 1 98.88 69 LEU B O 1
ATOM 3640 N N . GLY B 1 70 ? -7.266 7.191 18.859 1 98.69 70 GLY B N 1
ATOM 3641 C CA . GLY B 1 70 ? -7.473 7.812 17.562 1 98.69 70 GLY B CA 1
ATOM 3642 C C . GLY B 1 70 ? -7.875 9.273 17.656 1 98.69 70 GLY B C 1
ATOM 3643 O O . GLY B 1 70 ? -8.18 9.773 18.734 1 98.69 70 GLY B O 1
ATOM 3644 N N . GLU B 1 71 ? -7.797 9.945 16.562 1 98.56 71 GLU B N 1
ATOM 3645 C CA . GLU B 1 71 ? -8.109 11.375 16.484 1 98.56 71 GLU B CA 1
ATOM 3646 C C . GLU B 1 71 ? -8.625 11.758 15.102 1 98.56 71 GLU B C 1
ATOM 3648 O O . GLU B 1 71 ? -8.086 11.312 14.086 1 98.56 71 GLU B O 1
ATOM 3653 N N . ALA B 1 72 ? -9.695 12.461 15.094 1 96.62 72 ALA B N 1
ATOM 3654 C CA . ALA B 1 72 ? -10.234 13.023 13.859 1 96.62 72 ALA B CA 1
ATOM 3655 C C . ALA B 1 72 ? -10.258 14.547 13.906 1 96.62 72 ALA B C 1
ATOM 3657 O O . ALA B 1 72 ? -10.773 15.141 14.852 1 96.62 72 ALA B O 1
ATOM 3658 N N . PRO B 1 73 ? -9.602 15.164 12.898 1 94.69 73 PRO B N 1
ATOM 3659 C CA . PRO B 1 73 ? -9.859 16.594 12.797 1 94.69 73 PRO B CA 1
ATOM 3660 C C . PRO B 1 73 ? -11.344 16.922 12.641 1 94.69 73 PRO B C 1
ATOM 3662 O O . PRO B 1 73 ? -12.109 16.109 12.109 1 94.69 73 PRO B O 1
ATOM 3665 N N . ALA B 1 74 ? -11.695 18.078 13.188 1 91.62 74 ALA B N 1
ATOM 3666 C CA . ALA B 1 74 ? -13.078 18.531 13.023 1 91.62 74 ALA B CA 1
ATOM 3667 C C . ALA B 1 74 ? -13.328 19.016 11.594 1 91.62 74 ALA B C 1
ATOM 3669 O O . ALA B 1 74 ? -13.445 20.219 11.359 1 91.62 74 ALA B O 1
ATOM 3670 N N . TYR B 1 75 ? -13.375 18.156 10.711 1 86.19 75 TYR B N 1
ATOM 3671 C CA . TYR B 1 75 ? -13.602 18.438 9.297 1 86.19 75 TYR B CA 1
ATOM 3672 C C . TYR B 1 75 ? -14.719 17.562 8.742 1 86.19 75 TYR B C 1
ATOM 3674 O O . TYR B 1 75 ? -14.617 16.344 8.75 1 86.19 75 TYR B O 1
ATOM 3682 N N . PRO B 1 76 ? -15.781 18.109 8.266 1 82.69 76 PRO B N 1
ATOM 3683 C CA . PRO B 1 76 ? -15.992 19.562 8.141 1 82.69 76 PRO B CA 1
ATOM 3684 C C . PRO B 1 76 ? -16.328 20.219 9.477 1 82.69 76 PRO B C 1
ATOM 3686 O O . PRO B 1 76 ? -16.219 21.438 9.609 1 82.69 76 PRO B O 1
ATOM 3689 N N . SER B 1 77 ? -16.875 19.516 10.414 1 86.94 77 SER B N 1
ATOM 3690 C CA . SER B 1 77 ? -17.141 20 11.766 1 86.94 77 SER B CA 1
ATOM 3691 C C . SER B 1 77 ? -17.094 18.859 12.781 1 86.94 77 SER B C 1
ATOM 3693 O O . SER B 1 77 ? -17.203 17.688 12.414 1 86.94 77 SER B O 1
ATOM 3695 N N . ALA B 1 78 ? -16.891 19.266 14.031 1 91.94 78 ALA B N 1
ATOM 3696 C CA . ALA B 1 78 ? -16.891 18.266 15.094 1 91.94 78 ALA B CA 1
ATOM 3697 C C . ALA B 1 78 ? -18.234 17.562 15.195 1 91.94 78 ALA B C 1
ATOM 3699 O O . ALA B 1 78 ? -18.297 16.359 15.461 1 91.94 78 ALA B O 1
ATOM 3700 N N . GLU B 1 79 ? -19.297 18.281 14.953 1 90.19 79 GLU B N 1
ATOM 3701 C CA . GLU B 1 79 ? -20.641 17.734 15.023 1 90.19 79 GLU B CA 1
ATOM 3702 C C . GLU B 1 79 ? -20.828 16.625 13.992 1 90.19 79 GLU B C 1
ATOM 3704 O O . GLU B 1 79 ? -21.406 15.57 14.297 1 90.19 79 GLU B O 1
ATOM 3709 N N . ILE B 1 80 ? -20.359 16.938 12.867 1 88.31 80 ILE B N 1
ATOM 3710 C CA . ILE B 1 80 ? -20.5 15.961 11.797 1 88.31 80 ILE B CA 1
ATOM 3711 C C . ILE B 1 80 ? -19.641 14.734 12.094 1 88.31 80 ILE B C 1
ATOM 3713 O O . ILE B 1 80 ? -20.109 13.602 11.953 1 88.31 80 ILE B O 1
ATOM 3717 N N . VAL B 1 81 ? -18.422 14.891 12.5 1 92.38 81 VAL B N 1
ATOM 3718 C CA . VAL B 1 81 ? -17.547 13.781 12.828 1 92.38 81 VAL B CA 1
ATOM 3719 C C . VAL B 1 81 ? -18.172 12.922 13.922 1 92.38 81 VAL B C 1
ATOM 3721 O O . VAL B 1 81 ? -18.203 11.695 13.82 1 92.38 81 VAL B O 1
ATOM 3724 N N . LEU B 1 82 ? -18.734 13.578 14.945 1 94.12 82 LEU B N 1
ATOM 3725 C CA . LEU B 1 82 ? -19.359 12.867 16.047 1 94.12 82 LEU B CA 1
ATOM 3726 C C . LEU B 1 82 ? -20.578 12.086 15.578 1 94.12 82 LEU B C 1
ATOM 3728 O O . LEU B 1 82 ? -20.812 10.953 16.016 1 94.12 82 LEU B O 1
ATOM 3732 N N . ALA B 1 83 ? -21.312 12.734 14.703 1 91.25 83 ALA B N 1
ATOM 3733 C CA . ALA B 1 83 ? -22.484 12.062 14.172 1 91.25 83 ALA B CA 1
ATOM 3734 C C . ALA B 1 83 ? -22.094 10.812 13.383 1 91.25 83 ALA B C 1
ATOM 3736 O O . ALA B 1 83 ? -22.75 9.773 13.492 1 91.25 83 ALA B O 1
ATOM 3737 N N . VAL B 1 84 ? -21.062 10.969 12.594 1 89.44 84 VAL B N 1
ATOM 3738 C CA . VAL B 1 84 ? -20.594 9.828 11.812 1 89.44 84 VAL B CA 1
ATOM 3739 C C . VAL B 1 84 ? -20.078 8.742 12.742 1 89.44 84 VAL B C 1
ATOM 3741 O O . VAL B 1 84 ? -20.406 7.566 12.586 1 89.44 84 VAL B O 1
ATOM 3744 N N . LEU B 1 85 ? -19.281 9.086 13.734 1 93 85 LEU B N 1
ATOM 3745 C CA . LEU B 1 85 ? -18.75 8.125 14.688 1 93 85 LEU B CA 1
ATOM 3746 C C . LEU B 1 85 ? -19.859 7.352 15.375 1 93 85 LEU B C 1
ATOM 3748 O O . LEU B 1 85 ? -19.797 6.125 15.508 1 93 85 LEU B O 1
ATOM 3752 N N . ARG B 1 86 ? -20.875 8.031 15.758 1 92.25 86 ARG B N 1
ATOM 3753 C CA . ARG B 1 86 ? -22.016 7.395 16.406 1 92.25 86 ARG B CA 1
ATOM 3754 C C . ARG B 1 86 ? -22.688 6.387 15.477 1 92.25 86 ARG B C 1
ATOM 3756 O O . ARG B 1 86 ? -23.141 5.336 15.922 1 92.25 86 ARG B O 1
ATOM 3763 N N . SER B 1 87 ? -22.688 6.746 14.273 1 86.88 87 SER B N 1
ATOM 3764 C CA . SER B 1 87 ? -23.375 5.914 13.297 1 86.88 87 SER B CA 1
ATOM 3765 C C . SER B 1 87 ? -22.562 4.68 12.945 1 86.88 87 SER B C 1
ATOM 3767 O O . SER B 1 87 ? -23.125 3.633 12.609 1 86.88 87 SER B O 1
ATOM 3769 N N . VAL B 1 88 ? -21.25 4.789 13.008 1 87.94 88 VAL B N 1
ATOM 3770 C CA . VAL B 1 88 ? -20.438 3.723 12.414 1 87.94 88 VAL B CA 1
ATOM 3771 C C . VAL B 1 88 ? -19.844 2.859 13.523 1 87.94 88 VAL B C 1
ATOM 3773 O O . VAL B 1 88 ? -19.281 1.792 13.25 1 87.94 88 VAL B O 1
ATOM 3776 N N . GLU B 1 89 ? -19.969 3.299 14.75 1 90.31 89 GLU B N 1
ATOM 3777 C CA . GLU B 1 89 ? -19.328 2.568 15.844 1 90.31 89 GLU B CA 1
ATOM 3778 C C . GLU B 1 89 ? -19.844 1.134 15.922 1 90.31 89 GLU B C 1
ATOM 3780 O O . GLU B 1 89 ? -19.109 0.226 16.312 1 90.31 89 GLU B O 1
ATOM 3785 N N . ARG B 1 90 ? -21.047 0.831 15.539 1 89.81 90 ARG B N 1
ATOM 3786 C CA . ARG B 1 90 ? -21.656 -0.496 15.609 1 89.81 90 ARG B CA 1
ATOM 3787 C C . ARG B 1 90 ? -20.922 -1.482 14.711 1 89.81 90 ARG B C 1
ATOM 3789 O O . ARG B 1 90 ? -20.906 -2.688 14.977 1 89.81 90 ARG B O 1
ATOM 3796 N N . PHE B 1 91 ? -20.312 -0.921 13.672 1 87.69 91 PHE B N 1
ATOM 3797 C CA . PHE B 1 91 ? -19.594 -1.79 12.734 1 87.69 91 PHE B CA 1
ATOM 3798 C C . PHE B 1 91 ? -18.234 -2.168 13.281 1 87.69 91 PHE B C 1
ATOM 3800 O O . PHE B 1 91 ? -17.609 -3.133 12.82 1 87.69 91 PHE B O 1
ATOM 3807 N N . ALA B 1 92 ? -17.734 -1.401 14.242 1 92.81 92 ALA B N 1
ATOM 3808 C CA . ALA B 1 92 ? -16.422 -1.675 14.836 1 92.81 92 ALA B CA 1
ATOM 3809 C C . ALA B 1 92 ? -16.562 -2.516 16.109 1 92.81 92 ALA B C 1
ATOM 3811 O O . ALA B 1 92 ? -15.727 -3.383 16.375 1 92.81 92 ALA B O 1
ATOM 3812 N N . ILE B 1 93 ? -17.641 -2.295 16.859 1 95.38 93 ILE B N 1
ATOM 3813 C CA . ILE B 1 93 ? -17.844 -3.006 18.109 1 95.38 93 ILE B CA 1
ATOM 3814 C C . ILE B 1 93 ? -18.016 -4.5 17.844 1 95.38 93 ILE B C 1
ATOM 3816 O O . ILE B 1 93 ? -18.781 -4.898 16.969 1 95.38 93 ILE B O 1
ATOM 3820 N N . GLY B 1 94 ? -17.281 -5.328 18.5 1 95.12 94 GLY B N 1
ATOM 3821 C CA . GLY B 1 94 ? -17.328 -6.773 18.344 1 95.12 94 GLY B CA 1
ATOM 3822 C C . GLY B 1 94 ? -16.281 -7.289 17.359 1 95.12 94 GLY B C 1
ATOM 3823 O O . GLY B 1 94 ? -15.969 -8.484 17.359 1 95.12 94 GLY B O 1
ATOM 3824 N N . GLU B 1 95 ? -15.742 -6.43 16.578 1 94.62 95 GLU B N 1
ATOM 3825 C CA . GLU B 1 95 ? -14.742 -6.832 15.586 1 94.62 95 GLU B CA 1
ATOM 3826 C C . GLU B 1 95 ? -13.375 -7.012 16.234 1 94.62 95 GLU B C 1
ATOM 3828 O O . GLU B 1 95 ? -13.125 -6.504 17.328 1 94.62 95 GLU B O 1
ATOM 3833 N N . ASP B 1 96 ? -12.523 -7.836 15.578 1 96.25 96 ASP B N 1
ATOM 3834 C CA . ASP B 1 96 ? -11.102 -7.941 15.891 1 96.25 96 ASP B CA 1
ATOM 3835 C C . ASP B 1 96 ? -10.336 -6.727 15.383 1 96.25 96 ASP B C 1
ATOM 3837 O O . ASP B 1 96 ? -10.305 -6.465 14.18 1 96.25 96 ASP B O 1
ATOM 3841 N N . PRO B 1 97 ? -9.695 -5.969 16.328 1 97 97 PRO B N 1
ATOM 3842 C CA . PRO B 1 97 ? -8.984 -4.762 15.891 1 97 97 PRO B CA 1
ATOM 3843 C C . PRO B 1 97 ? -7.863 -5.062 14.898 1 97 97 PRO B C 1
ATOM 3845 O O . PRO B 1 97 ? -7.367 -4.156 14.227 1 97 97 PRO B O 1
ATOM 3848 N N . PHE B 1 98 ? -7.41 -6.301 14.758 1 96 98 PHE B N 1
ATOM 3849 C CA . PHE B 1 98 ? -6.41 -6.684 13.766 1 96 98 PHE B CA 1
ATOM 3850 C C . PHE B 1 98 ? -6.992 -6.621 12.359 1 96 98 PHE B C 1
ATOM 3852 O O . PHE B 1 98 ? -6.25 -6.609 11.375 1 96 98 PHE B O 1
ATOM 3859 N N . ARG B 1 99 ? -8.289 -6.605 12.281 1 95.62 99 ARG B N 1
ATOM 3860 C CA . ARG B 1 99 ? -8.938 -6.602 10.969 1 95.62 99 ARG B CA 1
ATOM 3861 C C . ARG B 1 99 ? -9.195 -5.176 10.492 1 95.62 99 ARG B C 1
ATOM 3863 O O . ARG B 1 99 ? -10.336 -4.824 10.18 1 95.62 99 ARG B O 1
ATOM 3870 N N . THR B 1 100 ? -8.125 -4.379 10.344 1 94.75 100 THR B N 1
ATOM 3871 C CA . THR B 1 100 ? -8.219 -2.961 10.023 1 94.75 100 THR B CA 1
ATOM 3872 C C . THR B 1 100 ? -8.812 -2.766 8.625 1 94.75 100 THR B C 1
ATOM 3874 O O . THR B 1 100 ? -9.648 -1.884 8.414 1 94.75 100 THR B O 1
ATOM 3877 N N . GLU B 1 101 ? -8.414 -3.646 7.629 1 93.5 101 GLU B N 1
ATOM 3878 C CA . GLU B 1 101 ? -8.93 -3.535 6.27 1 93.5 101 GLU B CA 1
ATOM 3879 C C . GLU B 1 101 ? -10.438 -3.783 6.23 1 93.5 101 GLU B C 1
ATOM 3881 O O . GLU B 1 101 ? -11.172 -3.08 5.531 1 93.5 101 GLU B O 1
ATOM 3886 N N . ARG B 1 102 ? -10.891 -4.75 6.98 1 91 102 ARG B N 1
ATOM 3887 C CA . ARG B 1 102 ? -12.312 -5.066 7.039 1 91 102 ARG B CA 1
ATOM 3888 C C . ARG B 1 102 ? -13.102 -3.932 7.68 1 91 102 ARG B C 1
ATOM 3890 O O . ARG B 1 102 ? -14.148 -3.527 7.168 1 91 102 ARG B O 1
ATOM 3897 N N . ILE B 1 103 ? -12.594 -3.441 8.805 1 89.75 103 ILE B N 1
ATOM 3898 C CA . ILE B 1 103 ? -13.273 -2.365 9.523 1 89.75 103 ILE B CA 1
ATOM 3899 C C . ILE B 1 103 ? -13.367 -1.13 8.633 1 89.75 103 ILE B C 1
ATOM 3901 O O . ILE B 1 103 ? -14.414 -0.49 8.555 1 89.75 103 ILE B O 1
ATOM 3905 N N . ALA B 1 104 ? -12.281 -0.838 7.906 1 85.25 104 ALA B N 1
ATOM 3906 C CA . ALA B 1 104 ? -12.281 0.292 6.98 1 85.25 104 ALA B CA 1
ATOM 3907 C C . ALA B 1 104 ? -13.312 0.092 5.871 1 85.25 104 ALA B C 1
ATOM 3909 O O . ALA B 1 104 ? -14.039 1.021 5.52 1 85.25 104 ALA B O 1
ATOM 3910 N N . LYS B 1 105 ? -13.43 -1.069 5.355 1 81.69 105 LYS B N 1
ATOM 3911 C CA . LYS B 1 105 ? -14.352 -1.371 4.266 1 81.69 105 LYS B CA 1
ATOM 3912 C C . LYS B 1 105 ? -15.797 -1.322 4.738 1 81.69 105 LYS B C 1
ATOM 3914 O O . LYS B 1 105 ? -16.672 -0.859 4.012 1 81.69 105 LYS B O 1
ATOM 3919 N N . LEU B 1 106 ? -16.078 -1.868 5.902 1 77.5 106 LEU B N 1
ATOM 3920 C CA . LEU B 1 106 ? -17.422 -1.884 6.461 1 77.5 106 LEU B CA 1
ATOM 3921 C C . LEU B 1 106 ? -17.953 -0.465 6.621 1 77.5 106 LEU B C 1
ATOM 3923 O O . LEU B 1 106 ? -19.109 -0.196 6.297 1 77.5 106 LEU B O 1
ATOM 3927 N N . ILE B 1 107 ? -17.078 0.36 6.91 1 68.75 107 ILE B N 1
ATOM 3928 C CA . ILE B 1 107 ? -17.5 1.737 7.145 1 68.75 107 ILE B CA 1
ATOM 3929 C C . ILE B 1 107 ? -17.688 2.453 5.809 1 68.75 107 ILE B C 1
ATOM 3931 O O . ILE B 1 107 ? -18.609 3.252 5.648 1 68.75 107 ILE B O 1
ATOM 3935 N N . ASP B 1 108 ? -16.828 2.094 4.867 1 69.44 108 ASP B N 1
ATOM 3936 C CA . ASP B 1 108 ? -16.891 2.721 3.553 1 69.44 108 ASP B CA 1
ATOM 3937 C C . ASP B 1 108 ? -18.172 2.355 2.824 1 69.44 108 ASP B C 1
ATOM 3939 O O . ASP B 1 108 ? -18.781 3.201 2.164 1 69.44 108 ASP B O 1
ATOM 3943 N N . ILE B 1 109 ? -18.594 1.114 2.879 1 64.06 109 ILE B N 1
ATOM 3944 C CA . ILE B 1 109 ? -19.766 0.623 2.15 1 64.06 109 ILE B CA 1
ATOM 3945 C C . ILE B 1 109 ? -21.031 1.134 2.812 1 64.06 109 ILE B C 1
ATOM 3947 O O . ILE B 1 109 ? -21.969 1.564 2.129 1 64.06 109 ILE B O 1
ATOM 3951 N N . VAL B 1 110 ? -21.188 0.903 4.031 1 53.81 110 VAL B N 1
ATOM 3952 C CA . VAL B 1 110 ? -22.422 1.23 4.723 1 53.81 110 VAL B CA 1
ATOM 3953 C C . VAL B 1 110 ? -22.625 2.744 4.738 1 53.81 110 VAL B C 1
ATOM 3955 O O . VAL B 1 110 ? -23.766 3.229 4.727 1 53.81 110 VAL B O 1
ATOM 3958 N N . GLY B 1 111 ? -21.547 3.289 4.852 1 48.97 111 GLY B N 1
ATOM 3959 C CA . GLY B 1 111 ? -21.766 4.703 5.125 1 48.97 111 GLY B CA 1
ATOM 3960 C C . GLY B 1 111 ? -22.438 5.438 3.986 1 48.97 111 GLY B C 1
ATOM 3961 O O . GLY B 1 111 ? -22.734 6.633 4.098 1 48.97 111 GLY B O 1
ATOM 3962 N N . THR B 1 112 ? -23.062 4.43 3.041 1 47.12 112 THR B N 1
ATOM 3963 C CA . THR B 1 112 ? -23.703 5.281 2.047 1 47.12 112 THR B CA 1
ATOM 3964 C C . THR B 1 112 ? -23.219 6.719 2.166 1 47.12 112 THR B C 1
ATOM 3966 O O . THR B 1 112 ? -23.75 7.621 1.523 1 47.12 112 THR B O 1
ATOM 3969 N N . TRP B 1 113 ? -22.453 6.918 3.152 1 44.44 113 TRP B N 1
ATOM 3970 C CA . TRP B 1 113 ? -21.953 8.242 3.486 1 44.44 113 TRP B CA 1
ATOM 3971 C C . TRP B 1 113 ? -20.766 8.609 2.588 1 44.44 113 TRP B C 1
ATOM 3973 O O . TRP B 1 113 ? -20.094 9.617 2.818 1 44.44 113 TRP B O 1
ATOM 3983 N N . HIS B 1 114 ? -20.438 7.508 1.803 1 47.34 114 HIS B N 1
ATOM 3984 C CA . HIS B 1 114 ? -19.453 7.824 0.769 1 47.34 114 HIS B CA 1
ATOM 3985 C C . HIS B 1 114 ? -19.859 9.078 -0.003 1 47.34 114 HIS B C 1
ATOM 3987 O O . HIS B 1 114 ? -19 9.797 -0.508 1 47.34 114 HIS B O 1
ATOM 3993 N N . HIS B 1 115 ? -21.188 9.117 0.078 1 41.81 115 HIS B N 1
ATOM 3994 C CA . HIS B 1 115 ? -21.656 10.289 -0.654 1 41.81 115 HIS B CA 1
ATOM 3995 C C . HIS B 1 115 ? -21.312 11.578 0.089 1 41.81 115 HIS B C 1
ATOM 3997 O O . HIS B 1 115 ? -21.375 12.664 -0.489 1 41.81 115 HIS B O 1
ATOM 4003 N N . VAL B 1 116 ? -21.156 11.352 1.362 1 46.03 116 VAL B N 1
ATOM 4004 C CA . VAL B 1 116 ? -20.953 12.609 2.072 1 46.03 116 VAL B CA 1
ATOM 4005 C C . VAL B 1 116 ? -19.453 12.875 2.23 1 46.03 116 VAL B C 1
ATOM 4007 O O . VAL B 1 116 ? -19.062 13.961 2.668 1 46.03 116 VAL B O 1
ATOM 4010 N N . GLY B 1 117 ? -18.625 12.383 1.389 1 57.44 117 GLY B N 1
ATOM 4011 C CA . GLY B 1 117 ? -17.203 12.742 1.376 1 57.44 117 GLY B CA 1
ATOM 4012 C C . GLY B 1 117 ? -16.688 13.133 2.742 1 57.44 117 GLY B C 1
ATOM 4013 O O . GLY B 1 117 ? -15.492 13.422 2.893 1 57.44 117 GLY B O 1
ATOM 4014 N N . THR B 1 118 ? -17.656 13.094 3.814 1 64.12 118 THR B N 1
ATOM 4015 C CA . THR B 1 118 ? -17.281 13.703 5.086 1 64.12 118 THR B CA 1
ATOM 4016 C C . THR B 1 118 ? -17.062 12.633 6.152 1 64.12 118 THR B C 1
ATOM 4018 O O . THR B 1 118 ? -16.859 12.953 7.324 1 64.12 118 THR B O 1
ATOM 4021 N N . THR B 1 119 ? -16.969 11.375 5.773 1 79.06 119 THR B N 1
ATOM 4022 C CA . THR B 1 119 ? -16.875 10.312 6.773 1 79.06 119 THR B CA 1
ATOM 4023 C C . THR B 1 119 ? -15.422 9.938 7.031 1 79.06 119 THR B C 1
ATOM 4025 O O . THR B 1 119 ? -15.109 9.305 8.047 1 79.06 119 THR B O 1
ATOM 4028 N N . SER B 1 120 ? -14.625 10.414 6.23 1 89.06 120 SER B N 1
ATOM 4029 C CA . SER B 1 120 ? -13.258 9.891 6.191 1 89.06 120 SER B CA 1
ATOM 4030 C C . SER B 1 120 ? -12.523 10.18 7.492 1 89.06 120 SER B C 1
ATOM 4032 O O . SER B 1 120 ? -11.828 9.305 8.023 1 89.06 120 SER B O 1
ATOM 4034 N N . PRO B 1 121 ? -12.766 11.352 8.094 1 92 121 PRO B N 1
ATOM 4035 C CA . PRO B 1 121 ? -12.031 11.609 9.336 1 92 121 PRO B CA 1
ATOM 4036 C C . PRO B 1 121 ? -12.438 10.664 10.469 1 92 121 PRO B C 1
ATOM 4038 O O . PRO B 1 121 ? -11.578 10.188 11.219 1 92 121 PRO B O 1
ATOM 4041 N N . ALA B 1 122 ? -13.719 10.352 10.531 1 92.62 122 ALA B N 1
ATOM 4042 C CA . ALA B 1 122 ? -14.203 9.414 11.539 1 92.62 122 ALA B CA 1
ATOM 4043 C C . ALA B 1 122 ? -13.617 8.023 11.32 1 92.62 122 ALA B C 1
ATOM 4045 O O . ALA B 1 122 ? -13.156 7.379 12.266 1 92.62 122 ALA B O 1
ATOM 4046 N N . MET B 1 123 ? -13.609 7.625 10.078 1 92.56 123 MET B N 1
ATOM 4047 C CA . MET B 1 123 ? -13.047 6.328 9.719 1 92.56 123 MET B CA 1
ATOM 4048 C C . MET B 1 123 ? -11.562 6.27 10.055 1 92.56 123 MET B C 1
ATOM 4050 O O . MET B 1 123 ? -11.078 5.27 10.586 1 92.56 123 MET B O 1
ATOM 4054 N N . ALA B 1 124 ? -10.898 7.328 9.727 1 95.38 124 ALA B N 1
ATOM 4055 C CA . ALA B 1 124 ? -9.461 7.398 9.977 1 95.38 124 ALA B CA 1
ATOM 4056 C C . ALA B 1 124 ? -9.164 7.309 11.469 1 95.38 124 ALA B C 1
ATOM 4058 O O . ALA B 1 124 ? -8.164 6.707 11.875 1 95.38 124 ALA B O 1
ATOM 4059 N N . ALA B 1 125 ? -10 7.918 12.281 1 96.88 125 ALA B N 1
ATOM 4060 C CA . ALA B 1 125 ? -9.812 7.867 13.727 1 96.88 125 ALA B CA 1
ATOM 4061 C C . ALA B 1 125 ? -9.953 6.438 14.25 1 96.88 125 ALA B C 1
ATOM 4063 O O . ALA B 1 125 ? -9.141 5.98 15.055 1 96.88 125 ALA B O 1
ATOM 4064 N N . ILE B 1 126 ? -10.977 5.73 13.75 1 96.75 126 ILE B N 1
ATOM 4065 C CA . ILE B 1 126 ? -11.172 4.344 14.156 1 96.75 126 ILE B CA 1
ATOM 4066 C C . ILE B 1 126 ? -10.008 3.488 13.664 1 96.75 126 ILE B C 1
ATOM 4068 O O . ILE B 1 126 ? -9.477 2.662 14.406 1 96.75 126 ILE B O 1
ATOM 4072 N N . ASP B 1 127 ? -9.602 3.697 12.477 1 97.56 127 ASP B N 1
ATOM 4073 C CA . ASP B 1 127 ? -8.492 2.959 11.867 1 97.56 127 ASP B CA 1
ATOM 4074 C C . ASP B 1 127 ? -7.215 3.121 12.688 1 97.56 127 ASP B C 1
ATOM 4076 O O . ASP B 1 127 ? -6.555 2.135 13.023 1 97.56 127 ASP B O 1
ATOM 4080 N N . MET B 1 128 ? -6.797 4.355 12.984 1 97.94 128 MET B N 1
ATOM 4081 C CA . MET B 1 128 ? -5.539 4.582 13.688 1 97.94 128 MET B CA 1
ATOM 4082 C C . MET B 1 128 ? -5.605 4.023 15.109 1 97.94 128 MET B C 1
ATOM 4084 O O . MET B 1 128 ? -4.598 3.557 15.641 1 97.94 128 MET B O 1
ATOM 4088 N N . ALA B 1 129 ? -6.828 4.055 15.75 1 98.69 129 ALA B N 1
ATOM 4089 C CA . ALA B 1 129 ? -6.977 3.438 17.062 1 98.69 129 ALA B CA 1
ATOM 4090 C C . ALA B 1 129 ? -6.754 1.931 16.984 1 98.69 129 ALA B C 1
ATOM 4092 O O . ALA B 1 129 ? -6.137 1.344 17.875 1 98.69 129 ALA B O 1
ATOM 4093 N N . CYS B 1 130 ? -7.266 1.317 15.953 1 98.38 130 CYS B N 1
ATOM 4094 C CA . CYS B 1 130 ? -7.043 -0.111 15.758 1 98.38 130 CYS B CA 1
ATOM 4095 C C . CYS B 1 130 ? -5.562 -0.412 15.562 1 98.38 130 CYS B C 1
ATOM 4097 O O . CYS B 1 130 ? -5.035 -1.359 16.156 1 98.38 130 CYS B O 1
ATOM 4099 N N . TRP B 1 131 ? -4.895 0.375 14.781 1 98.62 131 TRP B N 1
ATOM 4100 C CA . TRP B 1 131 ? -3.461 0.185 14.578 1 98.62 131 TRP B CA 1
ATOM 4101 C C . TRP B 1 131 ? -2.691 0.4 15.875 1 98.62 131 TRP B C 1
ATOM 4103 O O . TRP B 1 131 ? -1.679 -0.26 16.125 1 98.62 131 TRP B O 1
ATOM 4113 N N . ASP B 1 132 ? -3.156 1.422 16.688 1 98.81 132 ASP B N 1
ATOM 4114 C CA . ASP B 1 132 ? -2.553 1.603 18 1 98.81 132 ASP B CA 1
ATOM 4115 C C . ASP B 1 132 ? -2.68 0.334 18.844 1 98.81 132 ASP B C 1
ATOM 4117 O O . ASP B 1 132 ? -1.713 -0.101 19.469 1 98.81 132 ASP B O 1
ATOM 4121 N N . ILE B 1 133 ? -3.834 -0.292 18.875 1 98.69 133 ILE B N 1
ATOM 4122 C CA . ILE B 1 133 ? -4.082 -1.536 19.594 1 98.69 133 ILE B CA 1
ATOM 4123 C C . ILE B 1 133 ? -3.166 -2.635 19.062 1 98.69 133 ILE B C 1
ATOM 4125 O O . ILE B 1 133 ? -2.551 -3.371 19.828 1 98.69 133 ILE B O 1
ATOM 4129 N N . VAL B 1 134 ? -3.051 -2.77 17.734 1 98 134 VAL B N 1
ATOM 4130 C CA . VAL B 1 134 ? -2.223 -3.795 17.109 1 98 134 VAL B CA 1
ATOM 4131 C C . VAL B 1 134 ? -0.773 -3.635 17.562 1 98 134 VAL B C 1
ATOM 4133 O O . VAL B 1 134 ? -0.122 -4.613 17.938 1 98 134 VAL B O 1
ATOM 4136 N N . GLY B 1 135 ? -0.251 -2.391 17.484 1 98.44 135 GLY B N 1
ATOM 4137 C CA . GLY B 1 135 ? 1.104 -2.139 17.953 1 98.44 135 GLY B CA 1
ATOM 4138 C C . GLY B 1 135 ? 1.317 -2.504 19.406 1 98.44 135 GLY B C 1
ATOM 4139 O O . GLY B 1 135 ? 2.33 -3.111 19.766 1 98.44 135 GLY B O 1
ATOM 4140 N N . LYS B 1 136 ? 0.355 -2.135 20.266 1 98.31 136 LYS B N 1
ATOM 4141 C CA . LYS B 1 136 ? 0.433 -2.449 21.703 1 98.31 136 LYS B CA 1
ATOM 4142 C C . LYS B 1 136 ? 0.344 -3.955 21.938 1 98.31 136 LYS B C 1
ATOM 4144 O O . LYS B 1 136 ? 1.112 -4.512 22.719 1 98.31 136 LYS B O 1
ATOM 4149 N N . ALA B 1 137 ? -0.568 -4.613 21.203 1 96.94 137 ALA B N 1
ATOM 4150 C CA . ALA B 1 137 ? -0.736 -6.059 21.344 1 96.94 137 ALA B CA 1
ATOM 4151 C C . ALA B 1 137 ? 0.532 -6.797 20.922 1 96.94 137 ALA B C 1
ATOM 4153 O O . ALA B 1 137 ? 0.863 -7.844 21.484 1 96.94 137 ALA B O 1
ATOM 4154 N N . CYS B 1 138 ? 1.258 -6.305 19.953 1 96.44 138 CYS B N 1
ATOM 4155 C CA . CYS B 1 138 ? 2.469 -6.922 19.422 1 96.44 138 CYS B CA 1
ATOM 4156 C C . CYS B 1 138 ? 3.703 -6.434 20.172 1 96.44 138 CYS B C 1
ATOM 4158 O O . CYS B 1 138 ? 4.816 -6.883 19.906 1 96.44 138 CYS B O 1
ATOM 4160 N N . ASP B 1 139 ? 3.541 -5.488 21.047 1 96.75 139 ASP B N 1
ATOM 4161 C CA . ASP B 1 139 ? 4.633 -4.855 21.766 1 96.75 139 ASP B CA 1
ATOM 4162 C C . ASP B 1 139 ? 5.668 -4.266 20.812 1 96.75 139 ASP B C 1
ATOM 4164 O O . ASP B 1 139 ? 6.863 -4.52 20.953 1 96.75 139 ASP B O 1
ATOM 4168 N N . GLN B 1 140 ? 5.172 -3.551 19.781 1 97.19 140 GLN B N 1
ATOM 4169 C CA . GLN B 1 140 ? 6.004 -2.908 18.781 1 97.19 140 GLN B CA 1
ATOM 4170 C C . GLN B 1 140 ? 5.523 -1.491 18.484 1 97.19 140 GLN B C 1
ATOM 4172 O O . GLN B 1 140 ? 4.316 -1.237 18.438 1 97.19 140 GLN B O 1
ATOM 4177 N N . PRO B 1 141 ? 6.555 -0.526 18.359 1 98.25 141 PRO B N 1
ATOM 4178 C CA . PRO B 1 141 ? 6.098 0.731 17.766 1 98.25 141 PRO B CA 1
ATOM 4179 C C . PRO B 1 141 ? 5.441 0.535 16.406 1 98.25 141 PRO B C 1
ATOM 4181 O O . PRO B 1 141 ? 5.84 -0.352 15.641 1 98.25 141 PRO B O 1
ATOM 4184 N N . LEU B 1 142 ? 4.441 1.334 16.172 1 98 142 LEU B N 1
ATOM 4185 C CA . LEU B 1 142 ? 3.627 1.177 14.977 1 98 142 LEU B CA 1
ATOM 4186 C C . LEU B 1 142 ? 4.5 1.148 13.727 1 98 142 LEU B C 1
ATOM 4188 O O . LEU B 1 142 ? 4.227 0.394 12.789 1 98 142 LEU B O 1
ATOM 4192 N N . VAL B 1 143 ? 5.59 1.937 13.625 1 98.31 143 VAL B N 1
ATOM 4193 C CA . VAL B 1 143 ? 6.461 2.053 12.461 1 98.31 143 VAL B CA 1
ATOM 4194 C C . VAL B 1 143 ? 7.012 0.679 12.094 1 98.31 143 VAL B C 1
ATOM 4196 O O . VAL B 1 143 ? 7.164 0.362 10.906 1 98.31 143 VAL B O 1
ATOM 4199 N N . ASN B 1 144 ? 7.258 -0.212 13.055 1 97 144 ASN B N 1
ATOM 4200 C CA . ASN B 1 144 ? 7.816 -1.54 12.82 1 97 144 ASN B CA 1
ATOM 4201 C C . ASN B 1 144 ? 6.828 -2.441 12.086 1 97 144 ASN B C 1
ATOM 4203 O O . ASN B 1 144 ? 7.234 -3.336 11.344 1 97 144 ASN B O 1
ATOM 4207 N N . LEU B 1 145 ? 5.586 -2.195 12.266 1 96.94 145 LEU B N 1
ATOM 4208 C CA . LEU B 1 145 ? 4.539 -3.037 11.695 1 96.94 145 LEU B CA 1
ATOM 4209 C C . LEU B 1 145 ? 4.121 -2.525 10.32 1 96.94 145 LEU B C 1
ATOM 4211 O O . LEU B 1 145 ? 3.303 -3.152 9.641 1 96.94 145 LEU B O 1
ATOM 4215 N N . LEU B 1 146 ? 4.672 -1.39 9.906 1 97 146 LEU B N 1
ATOM 4216 C CA . LEU B 1 146 ? 4.316 -0.78 8.625 1 97 146 LEU B CA 1
ATOM 4217 C C . LEU B 1 146 ? 5.477 -0.876 7.637 1 97 146 LEU B C 1
ATOM 4219 O O . LEU B 1 146 ? 5.512 -0.146 6.645 1 97 146 LEU B O 1
ATOM 4223 N N . GLY B 1 147 ? 6.473 -1.711 7.852 1 95.12 147 GLY B N 1
ATOM 4224 C CA . GLY B 1 147 ? 7.605 -1.918 6.961 1 95.12 147 GLY B CA 1
ATOM 4225 C C . GLY B 1 147 ? 8.93 -1.496 7.574 1 95.12 147 GLY B C 1
ATOM 4226 O O . GLY B 1 147 ? 9.977 -1.616 6.938 1 95.12 147 GLY B O 1
ATOM 4227 N N . GLY B 1 148 ? 8.883 -0.96 8.867 1 95.88 148 GLY B N 1
ATOM 4228 C CA . GLY B 1 148 ? 10.086 -0.53 9.562 1 95.88 148 GLY B CA 1
ATOM 4229 C C . GLY B 1 148 ? 10.539 0.863 9.164 1 95.88 148 GLY B C 1
ATOM 4230 O O . GLY B 1 148 ? 10.164 1.362 8.102 1 95.88 148 GLY B O 1
ATOM 4231 N N . PRO B 1 149 ? 11.359 1.489 10.023 1 95.19 149 PRO B N 1
ATOM 4232 C CA . PRO B 1 149 ? 11.727 2.883 9.766 1 95.19 149 PRO B CA 1
ATOM 4233 C C . PRO B 1 149 ? 12.758 3.025 8.656 1 95.19 149 PRO B C 1
ATOM 4235 O O . PRO B 1 149 ? 13.797 2.355 8.68 1 95.19 149 PRO B O 1
ATOM 4238 N N . LEU B 1 150 ? 12.461 3.871 7.68 1 95.06 150 LEU B N 1
ATOM 4239 C CA . LEU B 1 150 ? 13.422 4.383 6.711 1 95.06 150 LEU B CA 1
ATOM 4240 C C . LEU B 1 150 ? 14.133 5.621 7.246 1 95.06 150 LEU B C 1
ATOM 4242 O O . LEU B 1 150 ? 15.195 6.004 6.746 1 95.06 150 LEU B O 1
ATOM 4246 N N . ARG B 1 151 ? 13.5 6.246 8.219 1 95.31 151 ARG B N 1
ATOM 4247 C CA . ARG B 1 151 ? 13.977 7.445 8.898 1 95.31 151 ARG B CA 1
ATOM 4248 C C . ARG B 1 151 ? 13.477 7.496 10.344 1 95.31 151 ARG B C 1
ATOM 4250 O O . ARG B 1 151 ? 12.406 6.977 10.648 1 95.31 151 ARG B O 1
ATOM 4257 N N . GLU B 1 152 ? 14.219 8.156 11.164 1 95.25 152 GLU B N 1
ATOM 4258 C CA . GLU B 1 152 ? 13.867 8.234 12.578 1 95.25 152 GLU B CA 1
ATOM 4259 C C . GLU B 1 152 ? 13.078 9.508 12.883 1 95.25 152 GLU B C 1
ATOM 4261 O O . GLU B 1 152 ? 12.445 9.609 13.938 1 95.25 152 GLU B O 1
ATOM 4266 N N . GLU B 1 153 ? 13.25 10.453 11.953 1 97.38 153 GLU B N 1
ATOM 4267 C CA . GLU B 1 153 ? 12.586 11.742 12.117 1 97.38 153 GLU B CA 1
ATOM 4268 C C . GLU B 1 153 ? 11.82 12.133 10.859 1 97.38 153 GLU B C 1
ATOM 4270 O O . GLU B 1 153 ? 12.242 11.82 9.742 1 97.38 153 GLU B O 1
ATOM 4275 N N . VAL B 1 154 ? 10.711 12.773 11.078 1 98.06 154 VAL B N 1
ATOM 4276 C CA . VAL B 1 154 ? 9.891 13.281 9.984 1 98.06 154 VAL B CA 1
ATOM 4277 C C . VAL B 1 154 ? 9.953 14.805 9.953 1 98.06 154 VAL B C 1
ATOM 4279 O O . VAL B 1 154 ? 9.797 15.461 10.992 1 98.06 154 VAL B O 1
ATOM 4282 N N . GLU B 1 155 ? 10.227 15.398 8.812 1 97.94 155 GLU B N 1
ATOM 4283 C CA . GLU B 1 155 ? 10.32 16.844 8.672 1 97.94 155 GLU B CA 1
ATOM 4284 C C . GLU B 1 155 ? 8.953 17.469 8.414 1 97.94 155 GLU B C 1
ATOM 4286 O O . GLU B 1 155 ? 8.164 16.953 7.633 1 97.94 155 GLU B O 1
ATOM 4291 N N . TYR B 1 156 ? 8.703 18.578 9.078 1 97.62 156 TYR B N 1
ATOM 4292 C CA . TYR B 1 156 ? 7.461 19.328 8.906 1 97.62 156 TYR B CA 1
ATOM 4293 C C . TYR B 1 156 ? 7.746 20.781 8.508 1 97.62 156 TYR B C 1
ATOM 4295 O O . TYR B 1 156 ? 8.797 21.328 8.859 1 97.62 156 TYR B O 1
ATOM 4303 N N . LEU B 1 157 ? 6.812 21.359 7.844 1 96.81 157 LEU B N 1
ATOM 4304 C CA . LEU B 1 157 ? 6.914 22.75 7.387 1 96.81 157 LEU B CA 1
ATOM 4305 C C . LEU B 1 157 ? 6.797 23.719 8.555 1 96.81 157 LEU B C 1
ATOM 4307 O O . LEU B 1 157 ? 6.07 23.453 9.516 1 96.81 157 LEU B O 1
ATOM 4311 N N . HIS B 1 158 ? 7.523 24.781 8.359 1 94.44 158 HIS B N 1
ATOM 4312 C CA . HIS B 1 158 ? 7.301 25.938 9.227 1 94.44 158 HIS B CA 1
ATOM 4313 C C . HIS B 1 158 ? 6.348 26.938 8.57 1 94.44 158 HIS B C 1
ATOM 4315 O O . HIS B 1 158 ? 6.68 27.547 7.551 1 94.44 158 HIS B O 1
ATOM 4321 N N . TYR B 1 159 ? 5.258 27.094 9.18 1 91.25 159 TYR B N 1
ATOM 4322 C CA . TYR B 1 159 ? 4.238 28 8.664 1 91.25 159 TYR B CA 1
ATOM 4323 C C . TYR B 1 159 ? 4.578 29.453 9.008 1 91.25 159 TYR B C 1
ATOM 4325 O O . TYR B 1 159 ? 4.82 29.781 10.172 1 91.25 159 TYR B O 1
ATOM 4333 N N . VAL B 1 160 ? 4.625 30.328 7.984 1 90.75 160 VAL B N 1
ATOM 4334 C CA . VAL B 1 160 ? 4.773 31.766 8.203 1 90.75 160 VAL B CA 1
ATOM 4335 C C . VAL B 1 160 ? 3.4 32.438 8.18 1 90.75 160 VAL B C 1
ATOM 4337 O O . VAL B 1 160 ? 2.777 32.562 7.121 1 90.75 160 VAL B O 1
ATOM 4340 N N . PRO B 1 161 ? 2.949 32.875 9.289 1 83.62 161 PRO B N 1
ATOM 4341 C CA . PRO B 1 161 ? 1.632 33.531 9.312 1 83.62 161 PRO B CA 1
ATOM 4342 C C . PRO B 1 161 ? 1.572 34.781 8.445 1 83.62 161 PRO B C 1
ATOM 4344 O O . PRO B 1 161 ? 2.578 35.469 8.297 1 83.62 161 PRO B O 1
ATOM 4347 N N . GLN B 1 162 ? 0.406 35.062 8.031 1 84.38 162 GLN B N 1
ATOM 4348 C CA . GLN B 1 162 ? 0.23 36.219 7.16 1 84.38 162 GLN B CA 1
ATOM 4349 C C . GLN B 1 162 ? 0.332 37.531 7.949 1 84.38 162 GLN B C 1
ATOM 4351 O O . GLN B 1 162 ? -0.175 37.625 9.07 1 84.38 162 GLN B O 1
ATOM 4356 N N . GLY B 1 163 ? 1.056 38.469 7.387 1 85.88 163 GLY B N 1
ATOM 4357 C CA . GLY B 1 163 ? 1.232 39.812 7.914 1 85.88 163 GLY B CA 1
ATOM 4358 C C . GLY B 1 163 ? 1.851 40.781 6.91 1 85.88 163 GLY B C 1
ATOM 4359 O O . GLY B 1 163 ? 1.725 40.594 5.699 1 85.88 163 GLY B O 1
ATOM 4360 N N . THR B 1 164 ? 2.381 41.844 7.438 1 91.44 164 THR B N 1
ATOM 4361 C CA . THR B 1 164 ? 3.102 42.781 6.559 1 91.44 164 THR B CA 1
ATOM 4362 C C . THR B 1 164 ? 4.383 42.125 6.039 1 91.44 164 THR B C 1
ATOM 4364 O O . THR B 1 164 ? 4.941 41.219 6.684 1 91.44 164 THR B O 1
ATOM 4367 N N . PRO B 1 165 ? 4.844 42.531 4.859 1 95.69 165 PRO B N 1
ATOM 4368 C CA . PRO B 1 165 ? 6.082 41.969 4.324 1 95.69 165 PRO B CA 1
ATOM 4369 C C . PRO B 1 165 ? 7.242 42.031 5.316 1 95.69 165 PRO B C 1
ATOM 4371 O O . PRO B 1 165 ? 7.984 41.062 5.469 1 95.69 165 PRO B O 1
ATOM 4374 N N . GLU B 1 166 ? 7.344 43.156 6.02 1 96.19 166 GLU B N 1
ATOM 4375 C CA . GLU B 1 166 ? 8.438 43.312 6.977 1 96.19 166 GLU B CA 1
ATOM 4376 C C . GLU B 1 166 ? 8.305 42.344 8.133 1 96.19 166 GLU B C 1
ATOM 4378 O O . GLU B 1 166 ? 9.289 41.719 8.547 1 96.19 166 GLU B O 1
ATOM 4383 N N . TRP B 1 167 ? 7.152 42.219 8.609 1 94.38 167 TRP B N 1
ATOM 4384 C CA . TRP B 1 167 ? 6.902 41.281 9.703 1 94.38 167 TRP B CA 1
ATOM 4385 C C . TRP B 1 167 ? 7.141 39.844 9.266 1 94.38 167 TRP B C 1
ATOM 4387 O O . TRP B 1 167 ? 7.758 39.062 9.992 1 94.38 167 TRP B O 1
ATOM 4397 N N . MET B 1 168 ? 6.715 39.5 8.086 1 94.94 168 MET B N 1
ATOM 4398 C CA . MET B 1 168 ? 6.859 38.156 7.57 1 94.94 168 MET B CA 1
ATOM 4399 C C . MET B 1 168 ? 8.328 37.844 7.309 1 94.94 168 MET B C 1
ATOM 4401 O O . MET B 1 168 ? 8.758 36.688 7.496 1 94.94 168 MET B O 1
ATOM 4405 N N . ARG B 1 169 ? 9.086 38.875 6.883 1 97.38 169 ARG B N 1
ATOM 4406 C CA . ARG B 1 169 ? 10.531 38.688 6.75 1 97.38 169 ARG B CA 1
ATOM 4407 C C . ARG B 1 169 ? 11.156 38.312 8.086 1 97.38 169 ARG B C 1
ATOM 4409 O O . ARG B 1 169 ? 11.984 37.375 8.141 1 97.38 169 ARG B O 1
ATOM 4416 N N . GLU B 1 170 ? 10.727 39 9.07 1 96.25 170 GLU B N 1
ATOM 4417 C CA . GLU B 1 170 ? 11.266 38.75 10.406 1 96.25 170 GLU B CA 1
ATOM 4418 C C . GLU B 1 170 ? 10.898 37.344 10.898 1 96.25 170 GLU B C 1
ATOM 4420 O O . GLU B 1 170 ? 11.727 36.656 11.477 1 96.25 170 GLU B O 1
ATOM 4425 N N . GLN B 1 171 ? 9.664 36.969 10.68 1 92.69 171 GLN B N 1
ATOM 4426 C CA . GLN B 1 171 ? 9.219 35.656 11.086 1 92.69 171 GLN B CA 1
ATOM 4427 C C . GLN B 1 171 ? 10 34.562 10.359 1 92.69 171 GLN B C 1
ATOM 4429 O O . GLN B 1 171 ? 10.375 33.531 10.961 1 92.69 171 GLN B O 1
ATOM 4434 N N . ALA B 1 172 ? 10.227 34.75 9.086 1 96.44 172 ALA B N 1
ATOM 4435 C CA . ALA B 1 172 ? 10.984 33.781 8.289 1 96.44 172 ALA B CA 1
ATOM 4436 C C . ALA B 1 172 ? 12.422 33.656 8.789 1 96.44 172 ALA B C 1
ATOM 4438 O O . ALA B 1 172 ? 12.938 32.562 8.945 1 96.44 172 ALA B O 1
ATOM 4439 N N . SER B 1 173 ? 13 34.812 9.102 1 96.75 173 SER B N 1
ATOM 4440 C CA . SER B 1 173 ? 14.375 34.844 9.594 1 96.75 173 SER B CA 1
ATOM 4441 C C . SER B 1 173 ? 14.492 34.125 10.93 1 96.75 173 SER B C 1
ATOM 4443 O O . SER B 1 173 ? 15.445 33.375 11.164 1 96.75 173 SER B O 1
ATOM 4445 N N . ARG B 1 174 ? 13.555 34.344 11.734 1 93.81 174 ARG B N 1
ATOM 4446 C CA . ARG B 1 174 ? 13.547 33.688 13.047 1 93.81 174 ARG B CA 1
ATOM 4447 C C . ARG B 1 174 ? 13.438 32.188 12.898 1 93.81 174 ARG B C 1
ATOM 4449 O O . ARG B 1 174 ? 14.117 31.422 13.609 1 93.81 174 ARG B O 1
ATOM 4456 N N . GLY B 1 175 ? 12.602 31.734 12.023 1 93.5 175 GLY B N 1
ATOM 4457 C CA . GLY B 1 175 ? 12.469 30.312 11.773 1 93.5 175 GLY B CA 1
ATOM 4458 C C . GLY B 1 175 ? 13.742 29.688 11.227 1 93.5 175 GLY B C 1
ATOM 4459 O O . GLY B 1 175 ? 14.148 28.609 11.664 1 93.5 175 GLY B O 1
ATOM 4460 N N . ALA B 1 176 ? 14.328 30.328 10.281 1 95.69 176 ALA B N 1
ATOM 4461 C CA . ALA B 1 176 ? 15.578 29.844 9.711 1 95.69 176 ALA B CA 1
ATOM 4462 C C . ALA B 1 176 ? 16.672 29.766 10.773 1 95.69 176 ALA B C 1
ATOM 4464 O O . ALA B 1 176 ? 17.422 28.781 10.82 1 95.69 176 ALA B O 1
ATOM 4465 N N . ALA B 1 177 ? 16.703 30.734 11.578 1 94.25 177 ALA B N 1
ATOM 4466 C CA . ALA B 1 177 ? 17.703 30.766 12.656 1 94.25 177 ALA B CA 1
ATOM 4467 C C . ALA B 1 177 ? 17.469 29.641 13.656 1 94.25 177 ALA B C 1
ATOM 4469 O O . ALA B 1 177 ? 18.406 29.125 14.258 1 94.25 177 ALA B O 1
ATOM 4470 N N . ALA B 1 178 ? 16.234 29.281 13.773 1 92.19 178 ALA B N 1
ATOM 4471 C CA . ALA B 1 178 ? 15.875 28.203 14.688 1 92.19 178 ALA B CA 1
ATOM 4472 C C . ALA B 1 178 ? 16.156 26.844 14.062 1 92.19 178 ALA B C 1
ATOM 4474 O O . ALA B 1 178 ? 15.938 25.812 14.695 1 92.19 178 ALA B O 1
ATOM 4475 N N . GLY B 1 179 ? 16.547 26.828 12.797 1 94.38 179 GLY B N 1
ATOM 4476 C CA . GLY B 1 179 ? 17.016 25.578 12.195 1 94.38 179 GLY B CA 1
ATOM 4477 C C . GLY B 1 179 ? 16.016 24.969 11.234 1 94.38 179 GLY B C 1
ATOM 4478 O O . GLY B 1 179 ? 16.266 23.906 10.664 1 94.38 179 GLY B O 1
ATOM 4479 N N . PHE B 1 180 ? 14.883 25.594 11.047 1 95.25 180 PHE B N 1
ATOM 4480 C CA . PHE B 1 180 ? 13.922 25.078 10.07 1 95.25 180 PHE B CA 1
ATOM 4481 C C . PHE B 1 180 ? 14.469 25.219 8.648 1 95.25 180 PHE B C 1
ATOM 4483 O O . PHE B 1 180 ? 15.125 26.203 8.328 1 95.25 180 PHE B O 1
ATOM 4490 N N . GLU B 1 181 ? 14.109 24.203 7.816 1 96.56 181 GLU B N 1
ATOM 4491 C CA . GLU B 1 181 ? 14.68 24.188 6.473 1 96.56 181 GLU B CA 1
ATOM 4492 C C . GLU B 1 181 ? 13.586 24.312 5.41 1 96.56 181 GLU B C 1
ATOM 4494 O O . GLU B 1 181 ? 13.883 24.484 4.227 1 96.56 181 GLU B O 1
ATOM 4499 N N . SER B 1 182 ? 12.359 24.203 5.77 1 97.75 182 SER B N 1
ATOM 4500 C CA . SER B 1 182 ? 11.234 24.234 4.84 1 97.75 182 SER B CA 1
ATOM 4501 C C . SER B 1 182 ? 10.117 25.141 5.355 1 97.75 182 SER B C 1
ATOM 4503 O O . SER B 1 182 ? 9.648 24.969 6.484 1 97.75 182 SER B O 1
ATOM 4505 N N . PHE B 1 183 ? 9.711 26.062 4.516 1 97.38 183 PHE B N 1
ATOM 4506 C CA . PHE B 1 183 ? 8.758 27.094 4.949 1 97.38 183 PHE B CA 1
ATOM 4507 C C . PHE B 1 183 ? 7.523 27.078 4.059 1 97.38 183 PHE B C 1
ATOM 4509 O O . PHE B 1 183 ? 7.574 26.641 2.912 1 97.38 183 PHE B O 1
ATOM 4516 N N . TYR B 1 184 ? 6.449 27.547 4.605 1 95.81 184 TYR B N 1
ATOM 4517 C CA . TYR B 1 184 ? 5.137 27.516 3.967 1 95.81 184 TYR B CA 1
ATOM 4518 C C . TYR B 1 184 ? 4.391 28.828 4.211 1 95.81 184 TYR B C 1
ATOM 4520 O O . TYR B 1 184 ? 4.402 29.359 5.324 1 95.81 184 TYR B O 1
ATOM 4528 N N . VAL B 1 185 ? 3.746 29.391 3.156 1 94.06 185 VAL B N 1
ATOM 4529 C CA . VAL B 1 185 ? 2.957 30.594 3.322 1 94.06 185 VAL B CA 1
ATOM 4530 C C . VAL B 1 185 ? 1.72 30.547 2.43 1 94.06 185 VAL B C 1
ATOM 4532 O O . VAL B 1 185 ? 1.774 30 1.318 1 94.06 185 VAL B O 1
ATOM 4535 N N . LYS B 1 186 ? 0.645 31.016 2.932 1 90.5 186 LYS B N 1
ATOM 4536 C CA . LYS B 1 186 ? -0.564 31.172 2.127 1 90.5 186 LYS B CA 1
ATOM 4537 C C . LYS B 1 186 ? -0.486 32.406 1.244 1 90.5 186 LYS B C 1
ATOM 4539 O O . LYS B 1 186 ? 0.029 33.438 1.668 1 90.5 186 LYS B O 1
ATOM 4544 N N . VAL B 1 187 ? -0.972 32.312 -0.014 1 91.81 187 VAL B N 1
ATOM 4545 C CA . VAL B 1 187 ? -1.106 33.406 -0.959 1 91.81 187 VAL B CA 1
ATOM 4546 C C . VAL B 1 187 ? -2.529 33.438 -1.512 1 91.81 187 VAL B C 1
ATOM 4548 O O . VAL B 1 187 ? -3.418 32.75 -1.003 1 91.81 187 VAL B O 1
ATOM 4551 N N . GLY B 1 188 ? -2.74 34.281 -2.422 1 84.88 188 GLY B N 1
ATOM 4552 C CA . GLY B 1 188 ? -4.074 34.406 -2.992 1 84.88 188 GLY B CA 1
ATOM 4553 C C . GLY B 1 188 ? -4.797 35.656 -2.559 1 84.88 188 GLY B C 1
ATOM 4554 O O . GLY B 1 188 ? -6.027 35.656 -2.457 1 84.88 188 GLY B O 1
ATOM 4555 N N . ASP B 1 189 ? -4.066 36.625 -2.238 1 77.31 189 ASP B N 1
ATOM 4556 C CA . ASP B 1 189 ? -4.641 37.938 -1.94 1 77.31 189 ASP B CA 1
ATOM 4557 C C . ASP B 1 189 ? -5.348 38.531 -3.162 1 77.31 189 ASP B C 1
ATOM 4559 O O . ASP B 1 189 ? -5.043 38.156 -4.297 1 77.31 189 ASP B O 1
ATOM 4563 N N . ALA B 1 190 ? -6.238 39.438 -2.799 1 76.81 190 ALA B N 1
ATOM 4564 C CA . ALA B 1 190 ? -6.93 40.094 -3.889 1 76.81 190 ALA B CA 1
ATOM 4565 C C . ALA B 1 190 ? -5.945 40.844 -4.781 1 76.81 190 ALA B C 1
ATOM 4567 O O . ALA B 1 190 ? -6.117 40.906 -6 1 76.81 190 ALA B O 1
ATOM 4568 N N . ASP B 1 191 ? -4.969 41.375 -4.148 1 86.56 191 ASP B N 1
ATOM 4569 C CA . ASP B 1 191 ? -3.908 42.062 -4.887 1 86.56 191 ASP B CA 1
ATOM 4570 C C . ASP B 1 191 ? -2.67 41.188 -5.012 1 86.56 191 ASP B C 1
ATOM 4572 O O . ASP B 1 191 ? -1.943 40.969 -4.035 1 86.56 191 ASP B O 1
ATOM 4576 N N . GLN B 1 192 ? -2.326 40.719 -6.195 1 91 192 GLN B N 1
ATOM 4577 C CA . GLN B 1 192 ? -1.218 39.812 -6.473 1 91 192 GLN B CA 1
ATOM 4578 C C . GLN B 1 192 ? 0.12 40.438 -6.113 1 91 192 GLN B C 1
ATOM 4580 O O . GLN B 1 192 ? 1.052 39.75 -5.691 1 91 192 GLN B O 1
ATOM 4585 N N . ALA B 1 193 ? 0.158 41.75 -6.332 1 92.69 193 ALA B N 1
ATOM 4586 C CA . ALA B 1 193 ? 1.395 42.469 -6.02 1 92.69 193 ALA B CA 1
ATOM 4587 C C . ALA B 1 193 ? 1.749 42.344 -4.543 1 92.69 193 ALA B C 1
ATOM 4589 O O . ALA B 1 193 ? 2.926 42.25 -4.184 1 92.69 193 ALA B O 1
ATOM 4590 N N . THR B 1 194 ? 0.752 42.344 -3.766 1 92.75 194 THR B N 1
ATOM 4591 C CA . THR B 1 194 ? 0.954 42.188 -2.33 1 92.75 194 THR B CA 1
ATOM 4592 C C . THR B 1 194 ? 1.533 40.781 -2.023 1 92.75 194 THR B C 1
ATOM 4594 O O . THR B 1 194 ? 2.443 40.656 -1.203 1 92.75 194 THR B O 1
ATOM 4597 N N . ASP B 1 195 ? 1.053 39.781 -2.66 1 93.81 195 ASP B N 1
ATOM 4598 C CA . ASP B 1 195 ? 1.572 38.438 -2.488 1 93.81 195 ASP B CA 1
ATOM 4599 C C . ASP B 1 195 ? 3.045 38.344 -2.889 1 93.81 195 ASP B C 1
ATOM 4601 O O . ASP B 1 195 ? 3.854 37.75 -2.182 1 93.81 195 ASP B O 1
ATOM 4605 N N . VAL B 1 196 ? 3.355 38.969 -3.977 1 96.25 196 VAL B N 1
ATOM 4606 C CA . VAL B 1 196 ? 4.727 38.938 -4.473 1 96.25 196 VAL B CA 1
ATOM 4607 C C . VAL B 1 196 ? 5.652 39.656 -3.482 1 96.25 196 VAL B C 1
ATOM 4609 O O . VAL B 1 196 ? 6.746 39.156 -3.191 1 96.25 196 VAL B O 1
ATOM 4612 N N . GLU B 1 197 ? 5.195 40.781 -2.971 1 96.88 197 GLU B N 1
ATOM 4613 C CA . GLU B 1 197 ? 5.984 41.5 -1.991 1 96.88 197 GLU B CA 1
ATOM 4614 C C . GLU B 1 197 ? 6.227 40.688 -0.736 1 96.88 197 GLU B C 1
ATOM 4616 O O . GLU B 1 197 ? 7.336 40.656 -0.195 1 96.88 197 GLU B O 1
ATOM 4621 N N . ARG B 1 198 ? 5.238 40.031 -0.282 1 96.31 198 ARG B N 1
ATOM 4622 C CA . ARG B 1 198 ? 5.324 39.219 0.914 1 96.31 198 ARG B CA 1
ATOM 4623 C C . ARG B 1 198 ? 6.281 38.031 0.697 1 96.31 198 ARG B C 1
ATOM 4625 O O . ARG B 1 198 ? 7.133 37.781 1.542 1 96.31 198 ARG B O 1
ATOM 4632 N N . VAL B 1 199 ? 6.188 37.375 -0.443 1 97.81 199 VAL B N 1
ATOM 4633 C CA . VAL B 1 199 ? 7.031 36.219 -0.753 1 97.81 199 VAL B CA 1
ATOM 4634 C C . VAL B 1 199 ? 8.477 36.688 -0.913 1 97.81 199 VAL B C 1
ATOM 4636 O O . VAL B 1 199 ? 9.406 36 -0.445 1 97.81 199 VAL B O 1
ATOM 4639 N N . ALA B 1 200 ? 8.641 37.844 -1.545 1 97.94 200 ALA B N 1
ATOM 4640 C CA . ALA B 1 200 ? 9.977 38.438 -1.674 1 97.94 200 ALA B CA 1
ATOM 4641 C C . ALA B 1 200 ? 10.594 38.688 -0.303 1 97.94 200 ALA B C 1
ATOM 4643 O O . ALA B 1 200 ? 11.773 38.406 -0.08 1 97.94 200 ALA B O 1
ATOM 4644 N N . ALA B 1 201 ? 9.789 39.25 0.555 1 98.06 201 ALA B N 1
ATOM 4645 C CA . ALA B 1 201 ? 10.258 39.531 1.907 1 98.06 201 ALA B CA 1
ATOM 4646 C C . ALA B 1 201 ? 10.633 38.281 2.652 1 98.06 201 ALA B C 1
ATOM 4648 O O . ALA B 1 201 ? 11.664 38.219 3.33 1 98.06 201 ALA B O 1
ATOM 4649 N N . ILE B 1 202 ? 9.82 37.25 2.547 1 98.12 202 ILE B N 1
ATOM 4650 C CA . ILE B 1 202 ? 10.078 35.969 3.189 1 98.12 202 ILE B CA 1
ATOM 4651 C C . ILE B 1 202 ? 11.383 35.375 2.658 1 98.12 202 ILE B C 1
ATOM 4653 O O . ILE B 1 202 ? 12.234 34.938 3.436 1 98.12 202 ILE B O 1
ATOM 4657 N N . ARG B 1 203 ? 11.531 35.375 1.326 1 98.19 203 ARG B N 1
ATOM 4658 C CA . ARG B 1 203 ? 12.75 34.844 0.724 1 98.19 203 ARG B CA 1
ATOM 4659 C C . ARG B 1 203 ? 13.984 35.594 1.224 1 98.19 203 ARG B C 1
ATOM 4661 O O . ARG B 1 203 ? 15.008 34.969 1.533 1 98.19 203 ARG B O 1
ATOM 4668 N N . ASP B 1 204 ? 13.883 36.906 1.272 1 97.56 204 ASP B N 1
ATOM 4669 C CA . ASP B 1 204 ? 14.977 37.719 1.795 1 97.56 204 ASP B CA 1
ATOM 4670 C C . ASP B 1 204 ? 15.344 37.281 3.217 1 97.56 204 ASP B C 1
ATOM 4672 O O . ASP B 1 204 ? 16.531 37.188 3.555 1 97.56 204 ASP B O 1
ATOM 4676 N N . GLY B 1 205 ? 14.359 37.062 4.023 1 97.5 205 GLY B N 1
ATOM 4677 C CA . GLY B 1 205 ? 14.578 36.656 5.398 1 97.5 205 GLY B CA 1
ATOM 4678 C C . GLY B 1 205 ? 15.188 35.281 5.516 1 97.5 205 GLY B C 1
ATOM 4679 O O . GLY B 1 205 ? 15.953 35 6.441 1 97.5 205 GLY B O 1
ATOM 4680 N N . LEU B 1 206 ? 14.812 34.344 4.598 1 97.19 206 LEU B N 1
ATOM 4681 C CA . LEU B 1 206 ? 15.25 32.938 4.621 1 97.19 206 LEU B CA 1
ATOM 4682 C C . LEU B 1 206 ? 16.672 32.812 4.105 1 97.19 206 LEU B C 1
ATOM 4684 O O . LEU B 1 206 ? 17.406 31.906 4.508 1 97.19 206 LEU B O 1
ATOM 4688 N N . GLY B 1 207 ? 17.047 33.688 3.197 1 94.38 207 GLY B N 1
ATOM 4689 C CA . GLY B 1 207 ? 18.266 33.469 2.424 1 94.38 207 GLY B CA 1
ATOM 4690 C C . GLY B 1 207 ? 18.094 32.406 1.358 1 94.38 207 GLY B C 1
ATOM 4691 O O . GLY B 1 207 ? 16.969 32.062 0.966 1 94.38 207 GLY B O 1
ATOM 4692 N N . ALA B 1 208 ? 19.172 31.719 0.716 1 90.5 208 ALA B N 1
ATOM 4693 C CA . ALA B 1 208 ? 19.125 30.828 -0.44 1 90.5 208 ALA B CA 1
ATOM 4694 C C . ALA B 1 208 ? 18.938 29.375 -0.005 1 90.5 208 ALA B C 1
ATOM 4696 O O . ALA B 1 208 ? 18.531 28.531 -0.804 1 90.5 208 ALA B O 1
ATOM 4697 N N . GLY B 1 209 ? 18.953 29.016 1.166 1 90.56 209 GLY B N 1
ATOM 4698 C CA . GLY B 1 209 ? 19.047 27.641 1.605 1 90.56 209 GLY B CA 1
ATOM 4699 C C . GLY B 1 209 ? 17.688 26.984 1.816 1 90.56 209 GLY B C 1
ATOM 4700 O O . GLY B 1 209 ? 17.328 26.047 1.103 1 90.56 209 GLY B O 1
ATOM 4701 N N . PRO B 1 210 ? 16.828 27.578 2.631 1 96.38 210 PRO B N 1
ATOM 4702 C CA . PRO B 1 210 ? 15.555 26.938 2.975 1 96.38 210 PRO B CA 1
ATOM 4703 C C . PRO B 1 210 ? 14.57 26.922 1.81 1 96.38 210 PRO B C 1
ATOM 4705 O O . PRO B 1 210 ? 14.555 27.859 0.996 1 96.38 210 PRO B O 1
ATOM 4708 N N . SER B 1 211 ? 13.789 25.859 1.754 1 97.75 211 SER B N 1
ATOM 4709 C CA . SER B 1 211 ? 12.75 25.781 0.728 1 97.75 211 SER B CA 1
ATOM 4710 C C . SER B 1 211 ? 11.531 26.609 1.109 1 97.75 211 SER B C 1
ATOM 4712 O O . SER B 1 211 ? 11.32 26.906 2.285 1 97.75 211 SER B O 1
ATOM 4714 N N . LEU B 1 212 ? 10.789 27.047 0.057 1 98.25 212 LEU B N 1
ATOM 4715 C CA . LEU B 1 212 ? 9.586 27.844 0.26 1 98.25 212 LEU B CA 1
ATOM 4716 C C . LEU B 1 212 ? 8.438 27.312 -0.584 1 98.25 212 LEU B C 1
ATOM 4718 O O . LEU B 1 212 ? 8.555 27.203 -1.805 1 98.25 212 LEU B O 1
ATOM 4722 N N . ARG B 1 213 ? 7.312 26.922 0.118 1 98.19 213 ARG B N 1
ATOM 4723 C CA . ARG B 1 213 ? 6.078 26.516 -0.541 1 98.19 213 ARG B CA 1
ATOM 4724 C C . ARG B 1 213 ? 4.988 27.562 -0.379 1 98.19 213 ARG B C 1
ATOM 4726 O O . ARG B 1 213 ? 4.875 28.188 0.677 1 98.19 213 ARG B O 1
ATOM 4733 N N . ILE B 1 214 ? 4.234 27.766 -1.431 1 97.06 214 ILE B N 1
ATOM 4734 C CA . ILE B 1 214 ? 3.117 28.703 -1.365 1 97.06 214 ILE B CA 1
ATOM 4735 C C . ILE B 1 214 ? 1.807 27.969 -1.626 1 97.06 214 ILE B C 1
ATOM 4737 O O . ILE B 1 214 ? 1.786 26.953 -2.328 1 97.06 214 ILE B O 1
ATOM 4741 N N . ASP B 1 215 ? 0.76 28.484 -1.028 1 95.5 215 ASP B N 1
ATOM 4742 C CA . ASP B 1 215 ? -0.562 27.891 -1.2 1 95.5 215 ASP B CA 1
ATOM 4743 C C . ASP B 1 215 ? -1.604 28.953 -1.54 1 95.5 215 ASP B C 1
ATOM 4745 O O . ASP B 1 215 ? -1.898 29.828 -0.72 1 95.5 215 ASP B O 1
ATOM 4749 N N . ALA B 1 216 ? -2.188 28.812 -2.723 1 92.25 216 ALA B N 1
ATOM 4750 C CA . ALA B 1 216 ? -3.201 29.766 -3.172 1 92.25 216 ALA B CA 1
ATOM 4751 C C . ALA B 1 216 ? -4.605 29.25 -2.877 1 92.25 216 ALA B C 1
ATOM 4753 O O . ALA B 1 216 ? -5.586 29.984 -3.035 1 92.25 216 ALA B O 1
ATOM 4754 N N . ASN B 1 217 ? -4.695 27.984 -2.402 1 89.81 217 ASN B N 1
ATOM 4755 C CA . ASN B 1 217 ? -5.977 27.375 -2.053 1 89.81 217 ASN B CA 1
ATOM 4756 C C . ASN B 1 217 ? -7.016 27.594 -3.15 1 89.81 217 ASN B C 1
ATOM 4758 O O . ASN B 1 217 ? -8.125 28.047 -2.877 1 89.81 217 ASN B O 1
ATOM 4762 N N . GLU B 1 218 ? -6.625 27.438 -4.367 1 91.06 218 GLU B N 1
ATOM 4763 C CA . GLU B 1 218 ? -7.5 27.453 -5.535 1 91.06 218 GLU B CA 1
ATOM 4764 C C . GLU B 1 218 ? -7.965 28.875 -5.859 1 91.06 218 GLU B C 1
ATOM 4766 O O . GLU B 1 218 ? -8.906 29.062 -6.633 1 91.06 218 GLU B O 1
ATOM 4771 N N . SER B 1 219 ? -7.383 29.859 -5.359 1 88.69 219 SER B N 1
ATOM 4772 C CA . SER B 1 219 ? -7.965 31.203 -5.406 1 88.69 219 SER B CA 1
ATOM 4773 C C . SER B 1 219 ? -7.707 31.859 -6.754 1 88.69 219 SER B C 1
ATOM 4775 O O . SER B 1 219 ? -8.328 32.875 -7.078 1 88.69 219 SER B O 1
ATOM 4777 N N . TRP B 1 220 ? -6.828 31.359 -7.637 1 92.56 220 TRP B N 1
ATOM 4778 C CA . TRP B 1 220 ? -6.477 32.031 -8.883 1 92.56 220 TRP B CA 1
ATOM 4779 C C . TRP B 1 220 ? -7.234 31.438 -10.062 1 92.56 220 TRP B C 1
ATOM 4781 O O . TRP B 1 220 ? -7.41 30.219 -10.141 1 92.56 220 TRP B O 1
ATOM 4791 N N . SER B 1 221 ? -7.668 32.375 -10.938 1 91 221 SER B N 1
ATOM 4792 C CA . SER B 1 221 ? -8.023 31.875 -12.266 1 91 221 SER B CA 1
ATOM 4793 C C . SER B 1 221 ? -6.801 31.375 -13.023 1 91 221 SER B C 1
ATOM 4795 O O . SER B 1 221 ? -5.668 31.703 -12.656 1 91 221 SER B O 1
ATOM 4797 N N . PRO B 1 222 ? -6.992 30.625 -14.031 1 90.81 222 PRO B N 1
ATOM 4798 C CA . PRO B 1 222 ? -5.832 30.125 -14.781 1 90.81 222 PRO B CA 1
ATOM 4799 C C . PRO B 1 222 ? -4.938 31.25 -15.289 1 90.81 222 PRO B C 1
ATOM 4801 O O . PRO B 1 222 ? -3.711 31.172 -15.18 1 90.81 222 PRO B O 1
ATOM 4804 N N . ALA B 1 223 ? -5.527 32.312 -15.805 1 91.69 223 ALA B N 1
ATOM 4805 C CA . ALA B 1 223 ? -4.75 33.438 -16.297 1 91.69 223 ALA B CA 1
ATOM 4806 C C . ALA B 1 223 ? -4.016 34.156 -15.156 1 91.69 223 ALA B C 1
ATOM 4808 O O . ALA B 1 223 ? -2.844 34.5 -15.297 1 91.69 223 ALA B O 1
ATOM 4809 N N . ALA B 1 224 ? -4.664 34.312 -14.078 1 92.75 224 ALA B N 1
ATOM 4810 C CA . ALA B 1 224 ? -4.059 34.938 -12.906 1 92.75 224 ALA B CA 1
ATOM 4811 C C . ALA B 1 224 ? -2.941 34.062 -12.336 1 92.75 224 ALA B C 1
ATOM 4813 O O . ALA B 1 224 ? -1.917 34.594 -11.883 1 92.75 224 ALA B O 1
ATOM 4814 N N . ALA B 1 225 ? -3.188 32.781 -12.359 1 95.62 225 ALA B N 1
ATOM 4815 C CA . ALA B 1 225 ? -2.189 31.844 -11.852 1 95.62 225 ALA B CA 1
ATOM 4816 C C . ALA B 1 225 ? -0.894 31.938 -12.648 1 95.62 225 ALA B C 1
ATOM 4818 O O . ALA B 1 225 ? 0.198 31.969 -12.078 1 95.62 225 ALA B O 1
ATOM 4819 N N . LEU B 1 226 ? -1.032 31.984 -13.922 1 94.5 226 LEU B N 1
ATOM 4820 C CA . LEU B 1 226 ? 0.149 32.062 -14.773 1 94.5 226 LEU B CA 1
ATOM 4821 C C . LEU B 1 226 ? 0.927 33.344 -14.492 1 94.5 226 LEU B C 1
ATOM 4823 O O . LEU B 1 226 ? 2.156 33.344 -14.398 1 94.5 226 LEU B O 1
ATOM 4827 N N . ARG B 1 227 ? 0.231 34.469 -14.352 1 94.62 227 ARG B N 1
ATOM 4828 C CA . ARG B 1 227 ? 0.868 35.75 -14.055 1 94.62 227 ARG B CA 1
ATOM 4829 C C . ARG B 1 227 ? 1.553 35.719 -12.688 1 94.62 227 ARG B C 1
ATOM 4831 O O . ARG B 1 227 ? 2.691 36.156 -12.555 1 94.62 227 ARG B O 1
ATOM 4838 N N . ALA B 1 228 ? 0.831 35.188 -11.742 1 95.81 228 ALA B N 1
ATOM 4839 C CA . ALA B 1 228 ? 1.366 35.125 -10.391 1 95.81 228 ALA B CA 1
ATOM 4840 C C . ALA B 1 228 ? 2.617 34.25 -10.336 1 95.81 228 ALA B C 1
ATOM 4842 O O . ALA B 1 228 ? 3.633 34.625 -9.758 1 95.81 228 ALA B O 1
ATOM 4843 N N . LEU B 1 229 ? 2.58 33.094 -10.961 1 97.06 229 LEU B N 1
ATOM 4844 C CA . LEU B 1 229 ? 3.688 32.125 -10.914 1 97.06 229 LEU B CA 1
ATOM 4845 C C . LEU B 1 229 ? 4.91 32.688 -11.633 1 97.06 229 LEU B C 1
ATOM 4847 O O . LEU B 1 229 ? 6.047 32.469 -11.203 1 97.06 229 LEU B O 1
ATOM 4851 N N . ARG B 1 230 ? 4.695 33.438 -12.703 1 95.56 230 ARG B N 1
ATOM 4852 C CA . ARG B 1 230 ? 5.805 34.094 -13.383 1 95.56 230 ARG B CA 1
ATOM 4853 C C . ARG B 1 230 ? 6.469 35.125 -12.477 1 95.56 230 ARG B C 1
ATOM 4855 O O . ARG B 1 230 ? 7.699 35.188 -12.422 1 95.56 230 ARG B O 1
ATOM 4862 N N . ALA B 1 231 ? 5.637 35.875 -11.828 1 96.38 231 ALA B N 1
ATOM 4863 C CA . ALA B 1 231 ? 6.145 36.906 -10.938 1 96.38 231 ALA B CA 1
ATOM 4864 C C . ALA B 1 231 ? 6.883 36.281 -9.75 1 96.38 231 ALA B C 1
ATOM 4866 O O . ALA B 1 231 ? 7.777 36.906 -9.172 1 96.38 231 ALA B O 1
ATOM 4867 N N . LEU B 1 232 ? 6.586 35.062 -9.383 1 97.31 232 LEU B N 1
ATOM 4868 C CA . LEU B 1 232 ? 7.129 34.438 -8.188 1 97.31 232 LEU B CA 1
ATOM 4869 C C . LEU B 1 232 ? 8.344 33.594 -8.531 1 97.31 232 LEU B C 1
ATOM 4871 O O . LEU B 1 232 ? 9.062 33.125 -7.637 1 97.31 232 LEU B O 1
ATOM 4875 N N . GLU B 1 233 ? 8.641 33.344 -9.766 1 96.12 233 GLU B N 1
ATOM 4876 C CA . GLU B 1 233 ? 9.703 32.469 -10.25 1 96.12 233 GLU B CA 1
ATOM 4877 C C . GLU B 1 233 ? 11.055 32.875 -9.664 1 96.12 233 GLU B C 1
ATOM 4879 O O . GLU B 1 233 ? 11.867 32 -9.312 1 96.12 233 GLU B O 1
ATOM 4884 N N . PRO B 1 234 ? 11.32 34.188 -9.5 1 95.81 234 PRO B N 1
ATOM 4885 C CA . PRO B 1 234 ? 12.648 34.594 -9.023 1 95.81 234 PRO B CA 1
ATOM 4886 C C . PRO B 1 234 ? 12.914 34.156 -7.582 1 95.81 234 PRO B C 1
ATOM 4888 O O . PRO B 1 234 ? 14.055 34.219 -7.113 1 95.81 234 PRO B O 1
ATOM 4891 N N . TYR B 1 235 ? 11.922 33.719 -6.887 1 97.31 235 TYR B N 1
ATOM 4892 C CA . TYR B 1 235 ? 12.078 33.5 -5.453 1 97.31 235 TYR B CA 1
ATOM 4893 C C . TYR B 1 235 ? 12.219 32.031 -5.133 1 97.31 235 TYR B C 1
ATOM 4895 O O . TYR B 1 235 ? 12.016 31.609 -3.992 1 97.31 235 TYR B O 1
ATOM 4903 N N . ASP B 1 236 ? 12.43 31.156 -6.098 1 96.5 236 ASP B N 1
ATOM 4904 C CA . ASP B 1 236 ? 12.797 29.75 -5.973 1 96.5 236 ASP B CA 1
ATOM 4905 C C . ASP B 1 236 ? 11.773 28.984 -5.141 1 96.5 236 ASP B C 1
ATOM 4907 O O . ASP B 1 236 ? 12.125 28.344 -4.141 1 96.5 236 ASP B O 1
ATOM 4911 N N . ILE B 1 237 ? 10.57 29 -5.586 1 97.94 237 ILE B N 1
ATOM 4912 C CA . ILE B 1 237 ? 9.461 28.312 -4.934 1 97.94 237 ILE B CA 1
ATOM 4913 C C . ILE B 1 237 ? 9.57 26.812 -5.172 1 97.94 237 ILE B C 1
ATOM 4915 O O . ILE B 1 237 ? 9.727 26.359 -6.309 1 97.94 237 ILE B O 1
ATOM 4919 N N . GLU B 1 238 ? 9.484 26.062 -4.098 1 97.94 238 GLU B N 1
ATOM 4920 C CA . GLU B 1 238 ? 9.57 24.609 -4.211 1 97.94 238 GLU B CA 1
ATOM 4921 C C . GLU B 1 238 ? 8.328 24.031 -4.887 1 97.94 238 GLU B C 1
ATOM 4923 O O . GLU B 1 238 ? 8.438 23.25 -5.836 1 97.94 238 GLU B O 1
ATOM 4928 N N . PHE B 1 239 ? 7.113 24.422 -4.336 1 98.19 239 PHE B N 1
ATOM 4929 C CA . PHE B 1 239 ? 5.828 24.031 -4.902 1 98.19 239 PHE B CA 1
ATOM 4930 C C . PHE B 1 239 ? 4.805 25.156 -4.754 1 98.19 239 PHE B C 1
ATOM 4932 O O . PHE B 1 239 ? 4.754 25.828 -3.721 1 98.19 239 PHE B O 1
ATOM 4939 N N . ALA B 1 240 ? 4.078 25.391 -5.785 1 98.19 240 ALA B N 1
ATOM 4940 C CA . ALA B 1 240 ? 2.814 26.109 -5.66 1 98.19 240 ALA B CA 1
ATOM 4941 C C . ALA B 1 240 ? 1.649 25.156 -5.449 1 98.19 240 ALA B C 1
ATOM 4943 O O . ALA B 1 240 ? 1.279 24.406 -6.359 1 98.19 240 ALA B O 1
ATOM 4944 N N . GLU B 1 241 ? 1.128 25.25 -4.285 1 97.56 241 GLU B N 1
ATOM 4945 C CA . GLU B 1 241 ? 0.064 24.328 -3.902 1 97.56 241 GLU B CA 1
ATOM 4946 C C . GLU B 1 241 ? -1.297 24.828 -4.379 1 97.56 241 GLU B C 1
ATOM 4948 O O . GLU B 1 241 ? -1.706 25.938 -4.055 1 97.56 241 GLU B O 1
ATOM 4953 N N . GLN B 1 242 ? -1.91 24.016 -5.203 1 96.12 242 GLN B N 1
ATOM 4954 C CA . GLN B 1 242 ? -3.256 24.141 -5.75 1 96.12 242 GLN B CA 1
ATOM 4955 C C . GLN B 1 242 ? -3.527 25.578 -6.191 1 96.12 242 GLN B C 1
ATOM 4957 O O . GLN B 1 242 ? -4.43 26.234 -5.668 1 96.12 242 GLN B O 1
ATOM 4962 N N . PRO B 1 243 ? -2.891 26.047 -7.172 1 95.62 243 PRO B N 1
ATOM 4963 C CA . PRO B 1 243 ? -3.055 27.422 -7.625 1 95.62 243 PRO B CA 1
ATOM 4964 C C . PRO B 1 243 ? -4.445 27.703 -8.195 1 95.62 243 PRO B C 1
ATOM 4966 O O . PRO B 1 243 ? -4.992 28.797 -8.008 1 95.62 243 PRO B O 1
ATOM 4969 N N . VAL B 1 244 ? -4.969 26.688 -8.891 1 94.19 244 VAL B N 1
ATOM 4970 C CA . VAL B 1 244 ? -6.27 26.844 -9.531 1 94.19 244 VAL B CA 1
ATOM 4971 C C . VAL B 1 244 ? -7.234 25.797 -8.984 1 94.19 244 VAL B C 1
ATOM 4973 O O . VAL B 1 244 ? -6.844 24.922 -8.203 1 94.19 244 VAL B O 1
ATOM 4976 N N . SER B 1 245 ? -8.445 25.891 -9.445 1 92 245 SER B N 1
ATOM 4977 C CA . SER B 1 245 ? -9.469 24.969 -8.945 1 92 245 SER B CA 1
ATOM 4978 C C . SER B 1 245 ? -9.078 23.516 -9.18 1 92 245 SER B C 1
ATOM 4980 O O . SER B 1 245 ? -8.617 23.156 -10.266 1 92 245 SER B O 1
ATOM 4982 N N . GLY B 1 246 ? -9.297 22.719 -8.148 1 89.5 246 GLY B N 1
ATOM 4983 C CA . GLY B 1 246 ? -9.016 21.297 -8.234 1 89.5 246 GLY B CA 1
ATOM 4984 C C . GLY B 1 246 ? -10.047 20.531 -9.047 1 89.5 246 GLY B C 1
ATOM 4985 O O . GLY B 1 246 ? -9.852 19.359 -9.352 1 89.5 246 GLY B O 1
ATOM 4986 N N . ARG B 1 247 ? -11.039 21.203 -9.445 1 86.38 247 ARG B N 1
ATOM 4987 C CA . ARG B 1 247 ? -12.125 20.547 -10.172 1 86.38 247 ARG B CA 1
ATOM 4988 C C . ARG B 1 247 ? -11.82 20.484 -11.664 1 86.38 247 ARG B C 1
ATOM 4990 O O . ARG B 1 247 ? -12.523 19.797 -12.414 1 86.38 247 ARG B O 1
ATOM 4997 N N . ASN B 1 248 ? -10.844 21.281 -12.062 1 88.31 248 ASN B N 1
ATOM 4998 C CA . ASN B 1 248 ? -10.484 21.281 -13.477 1 88.31 248 ASN B CA 1
ATOM 4999 C C . ASN B 1 248 ? -9.039 20.844 -13.688 1 88.31 248 ASN B C 1
ATOM 5001 O O . ASN B 1 248 ? -8.164 21.672 -13.945 1 88.31 248 ASN B O 1
ATOM 5005 N N . LEU B 1 249 ? -8.797 19.547 -13.758 1 94.75 249 LEU B N 1
ATOM 5006 C CA . LEU B 1 249 ? -7.453 18.969 -13.82 1 94.75 249 LEU B CA 1
ATOM 5007 C C . LEU B 1 249 ? -6.793 19.281 -15.156 1 94.75 249 LEU B C 1
ATOM 5009 O O . LEU B 1 249 ? -5.594 19.578 -15.203 1 94.75 249 LEU B O 1
ATOM 5013 N N . PRO B 1 250 ? -7.547 19.281 -16.234 1 92.88 250 PRO B N 1
ATOM 5014 C CA . PRO B 1 250 ? -6.906 19.656 -17.5 1 92.88 250 PRO B CA 1
ATOM 5015 C C . PRO B 1 250 ? -6.301 21.062 -17.453 1 92.88 250 PRO B C 1
ATOM 5017 O O . PRO B 1 250 ? -5.219 21.281 -18 1 92.88 250 PRO B O 1
ATOM 5020 N N . GLU B 1 251 ? -6.988 21.922 -16.812 1 92.62 251 GLU B N 1
ATOM 5021 C CA . GLU B 1 251 ? -6.457 23.266 -16.688 1 92.62 251 GLU B CA 1
ATOM 5022 C C . GLU B 1 251 ? -5.203 23.297 -15.82 1 92.62 251 GLU B C 1
ATOM 5024 O O . GLU B 1 251 ? -4.273 24.062 -16.094 1 92.62 251 GLU B O 1
ATOM 5029 N N . MET B 1 252 ? -5.199 22.531 -14.82 1 95.81 252 MET B N 1
ATOM 5030 C CA . MET B 1 252 ? -3.998 22.453 -13.992 1 95.81 252 MET B CA 1
ATOM 5031 C C . MET B 1 252 ? -2.83 21.875 -14.789 1 95.81 252 MET B C 1
ATOM 5033 O O . MET B 1 252 ? -1.693 22.328 -14.641 1 95.81 252 MET B O 1
ATOM 5037 N N . ALA B 1 253 ? -3.102 20.906 -15.594 1 97.12 253 ALA B N 1
ATOM 5038 C CA . ALA B 1 253 ? -2.072 20.312 -16.453 1 97.12 253 ALA B CA 1
ATOM 5039 C C . ALA B 1 253 ? -1.514 21.359 -17.422 1 97.12 253 ALA B C 1
ATOM 5041 O O . ALA B 1 253 ? -0.302 21.422 -17.641 1 97.12 253 ALA B O 1
ATOM 5042 N N . ARG B 1 254 ? -2.408 22.156 -18 1 95.88 254 ARG B N 1
ATOM 5043 C CA . ARG B 1 254 ? -1.985 23.219 -18.906 1 95.88 254 ARG B CA 1
ATOM 5044 C C . ARG B 1 254 ? -1.104 24.234 -18.172 1 95.88 254 ARG B C 1
ATOM 5046 O O . ARG B 1 254 ? -0.095 24.688 -18.719 1 95.88 254 ARG B O 1
ATOM 5053 N N . LEU B 1 255 ? -1.495 24.562 -16.969 1 96.38 255 LEU B N 1
ATOM 5054 C CA . LEU B 1 255 ? -0.71 25.5 -16.156 1 96.38 255 LEU B CA 1
ATOM 5055 C C . LEU B 1 255 ? 0.673 24.922 -15.867 1 96.38 255 LEU B C 1
ATOM 5057 O O . LEU B 1 255 ? 1.678 25.625 -15.984 1 96.38 255 LEU B O 1
ATOM 5061 N N . ARG B 1 256 ? 0.697 23.656 -15.492 1 96.75 256 ARG B N 1
ATOM 5062 C CA . ARG B 1 256 ? 1.954 22.969 -15.195 1 96.75 256 ARG B CA 1
ATOM 5063 C C . ARG B 1 256 ? 2.904 23.0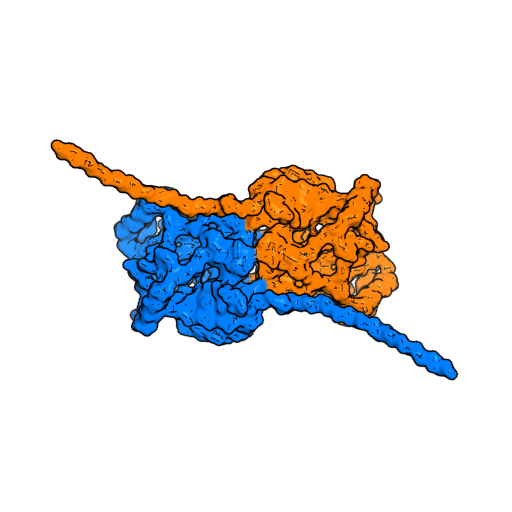31 -16.391 1 96.75 256 ARG B C 1
ATOM 5065 O O . ARG B 1 256 ? 4.113 23.219 -16.219 1 96.75 256 ARG B O 1
ATOM 5072 N N . ALA B 1 257 ? 2.404 22.906 -17.578 1 95.12 257 ALA B N 1
ATOM 5073 C CA . ALA B 1 257 ? 3.203 22.875 -18.797 1 95.12 257 ALA B CA 1
ATOM 5074 C C . ALA B 1 257 ? 3.811 24.25 -19.078 1 95.12 257 ALA B C 1
ATOM 5076 O O . ALA B 1 257 ? 4.816 24.344 -19.781 1 95.12 257 ALA B O 1
ATOM 5077 N N . ARG B 1 258 ? 3.281 25.266 -18.516 1 93.88 258 ARG B N 1
ATOM 5078 C CA . ARG B 1 258 ? 3.678 26.625 -18.891 1 93.88 258 ARG B CA 1
ATOM 5079 C C . ARG B 1 258 ? 4.41 27.312 -17.734 1 93.88 258 ARG B C 1
ATOM 5081 O O . ARG B 1 258 ? 5.188 28.234 -17.969 1 93.88 258 ARG B O 1
ATOM 5088 N N . ALA B 1 259 ? 4.121 26.875 -16.594 1 91.69 259 ALA B N 1
ATOM 5089 C CA . ALA B 1 259 ? 4.645 27.562 -15.406 1 91.69 259 ALA B CA 1
ATOM 5090 C C . ALA B 1 259 ? 6.094 27.156 -15.141 1 91.69 259 ALA B C 1
ATOM 5092 O O . ALA B 1 259 ? 6.488 26.016 -15.391 1 91.69 259 ALA B O 1
ATOM 5093 N N . GLY B 1 260 ? 6.809 28.078 -14.664 1 92.56 260 GLY B N 1
ATOM 5094 C CA . GLY B 1 260 ? 8.18 27.797 -14.266 1 92.56 260 GLY B CA 1
ATOM 5095 C C . GLY B 1 260 ? 8.297 27.328 -12.828 1 92.56 260 GLY B C 1
ATOM 5096 O O . GLY B 1 260 ? 9.391 27 -12.359 1 92.56 260 GLY B O 1
ATOM 5097 N N . VAL B 1 261 ? 7.234 27.25 -12.094 1 96.75 261 VAL B N 1
ATOM 5098 C CA . VAL B 1 261 ? 7.168 26.812 -10.711 1 96.75 261 VAL B CA 1
ATOM 5099 C C . VAL B 1 261 ? 6.48 25.453 -10.633 1 96.75 261 VAL B C 1
ATOM 5101 O O . VAL B 1 261 ? 5.406 25.25 -11.203 1 96.75 261 VAL B O 1
ATOM 5104 N N . PRO B 1 262 ? 7.082 24.469 -9.938 1 98.12 262 PRO B N 1
ATOM 5105 C CA . PRO B 1 262 ? 6.422 23.156 -9.781 1 98.12 262 PRO B CA 1
ATOM 5106 C C . PRO B 1 262 ? 5.094 23.266 -9.039 1 98.12 262 PRO B C 1
ATOM 5108 O O . PRO B 1 262 ? 4.953 24.062 -8.117 1 98.12 262 PRO B O 1
ATOM 5111 N N . LEU B 1 263 ? 4.145 22.422 -9.406 1 98.38 263 LEU B N 1
ATOM 5112 C CA . LEU B 1 263 ? 2.811 22.453 -8.812 1 98.38 263 LEU B CA 1
ATOM 5113 C C . LEU B 1 263 ? 2.605 21.281 -7.863 1 98.38 263 LEU B C 1
ATOM 5115 O O . LEU B 1 263 ? 3.043 20.172 -8.141 1 98.38 263 LEU B O 1
ATOM 5119 N N . LEU B 1 264 ? 1.964 21.562 -6.742 1 98.31 264 LEU B N 1
ATOM 5120 C CA . LEU B 1 264 ? 1.51 20.562 -5.777 1 98.31 264 LEU B CA 1
ATOM 5121 C C . LEU B 1 264 ? -0.012 20.453 -5.785 1 98.31 264 LEU B C 1
ATOM 5123 O O . LEU B 1 264 ? -0.71 21.469 -5.605 1 98.31 264 LEU B O 1
ATOM 5127 N N . ALA B 1 265 ? -0.516 19.219 -6.051 1 98.06 265 ALA B N 1
ATOM 5128 C CA . ALA B 1 265 ? -1.955 18.984 -5.961 1 98.06 265 ALA B CA 1
ATOM 5129 C C . ALA B 1 265 ? -2.379 18.75 -4.516 1 98.06 265 ALA B C 1
ATOM 5131 O O . ALA B 1 265 ? -1.79 17.906 -3.822 1 98.06 265 ALA B O 1
ATOM 5132 N N . ASP B 1 266 ? -3.396 19.453 -4.047 1 95.94 266 ASP B N 1
ATOM 5133 C CA . ASP B 1 266 ? -3.92 19.266 -2.697 1 95.94 266 ASP B CA 1
ATOM 5134 C C . ASP B 1 266 ? -5.434 19.078 -2.717 1 95.94 266 ASP B C 1
ATOM 5136 O O . ASP B 1 266 ? -5.918 17.938 -2.77 1 95.94 266 ASP B O 1
ATOM 5140 N N . GLU B 1 267 ? -6.203 20.172 -3.02 1 92.56 267 GLU B N 1
ATOM 5141 C CA . GLU B 1 267 ? -7.656 20.047 -3.105 1 92.56 267 GLU B CA 1
ATOM 5142 C C . GLU B 1 267 ? -8.055 19.078 -4.223 1 92.56 267 GLU B C 1
ATOM 5144 O O . GLU B 1 267 ? -9.086 18.422 -4.141 1 92.56 267 GLU B O 1
ATOM 5149 N N . ALA B 1 268 ? -7.301 18.922 -5.172 1 94 268 ALA B N 1
ATOM 5150 C CA . ALA B 1 268 ? -7.535 18 -6.289 1 94 268 ALA B CA 1
ATOM 5151 C C . ALA B 1 268 ? -7.133 16.578 -5.926 1 94 268 ALA B C 1
ATOM 5153 O O . ALA B 1 268 ? -7.375 15.641 -6.695 1 94 268 ALA B O 1
ATOM 5154 N N . SER B 1 269 ? -6.617 16.406 -4.723 1 94.88 269 SER B N 1
ATOM 5155 C CA . SER B 1 269 ? -5.984 15.141 -4.355 1 94.88 269 SER B CA 1
ATOM 5156 C C . SER B 1 269 ? -6.43 14.672 -2.975 1 94.88 269 SER B C 1
ATOM 5158 O O . SER B 1 269 ? -5.602 14.469 -2.084 1 94.88 269 SER B O 1
ATOM 5160 N N . ARG B 1 270 ? -7.613 14.328 -2.791 1 91.5 270 ARG B N 1
ATOM 5161 C CA . ARG B 1 270 ? -8.156 13.984 -1.483 1 91.5 270 ARG B CA 1
ATOM 5162 C C . ARG B 1 270 ? -7.965 12.5 -1.185 1 91.5 270 ARG B C 1
ATOM 5164 O O . ARG B 1 270 ? -7.648 12.125 -0.054 1 91.5 270 ARG B O 1
ATOM 5171 N N . THR B 1 271 ? -8.219 11.703 -2.178 1 92.62 271 THR B N 1
ATOM 5172 C CA . THR B 1 271 ? -8.125 10.258 -2.021 1 92.62 271 THR B CA 1
ATOM 5173 C C . THR B 1 271 ? -7.195 9.656 -3.07 1 92.62 271 THR B C 1
ATOM 5175 O O . THR B 1 271 ? -6.801 10.336 -4.02 1 92.62 271 THR B O 1
ATOM 5178 N N . ARG B 1 272 ? -6.918 8.328 -2.891 1 94.12 272 ARG B N 1
ATOM 5179 C CA . ARG B 1 272 ? -6.066 7.629 -3.85 1 94.12 272 ARG B CA 1
ATOM 5180 C C . ARG B 1 272 ? -6.684 7.645 -5.242 1 94.12 272 ARG B C 1
ATOM 5182 O O . ARG B 1 272 ? -5.965 7.625 -6.246 1 94.12 272 ARG B O 1
ATOM 5189 N N . TYR B 1 273 ? -8.016 7.758 -5.371 1 93.25 273 TYR B N 1
ATOM 5190 C CA . TYR B 1 273 ? -8.688 7.848 -6.668 1 93.25 273 TYR B CA 1
ATOM 5191 C C . TYR B 1 273 ? -8.383 9.18 -7.344 1 93.25 273 TYR B C 1
ATOM 5193 O O . TYR B 1 273 ? -8.07 9.219 -8.539 1 93.25 273 TYR B O 1
ATOM 5201 N N . ASP B 1 274 ? -8.453 10.234 -6.516 1 94.25 274 ASP B N 1
ATOM 5202 C CA . ASP B 1 274 ? -8.125 11.562 -7.023 1 94.25 274 ASP B CA 1
ATOM 5203 C C . ASP B 1 274 ? -6.66 11.641 -7.453 1 94.25 274 ASP B C 1
ATOM 5205 O O . ASP B 1 274 ? -6.348 12.211 -8.5 1 94.25 274 ASP B O 1
ATOM 5209 N N . GLN B 1 275 ? -5.812 11.07 -6.648 1 96.81 275 GLN B N 1
ATOM 5210 C CA . GLN B 1 275 ? -4.379 11.125 -6.914 1 96.81 275 GLN B CA 1
ATOM 5211 C C . GLN B 1 275 ? -4.035 10.422 -8.227 1 96.81 275 GLN B C 1
ATOM 5213 O O . GLN B 1 275 ? -3.229 10.922 -9.008 1 96.81 275 GLN B O 1
ATOM 5218 N N . LEU B 1 276 ? -4.625 9.242 -8.461 1 96.31 276 LEU B N 1
ATOM 5219 C CA . LEU B 1 276 ? -4.422 8.547 -9.727 1 96.31 276 LEU B CA 1
ATOM 5220 C C . LEU B 1 276 ? -4.887 9.406 -10.898 1 96.31 276 LEU B C 1
ATOM 5222 O O . LEU B 1 276 ? -4.234 9.438 -11.945 1 96.31 276 LEU B O 1
ATOM 5226 N N . ASN B 1 277 ? -5.988 10.141 -10.75 1 95.62 277 ASN B N 1
ATOM 5227 C CA . ASN B 1 277 ? -6.484 11.023 -11.805 1 95.62 277 ASN B CA 1
ATOM 5228 C C . ASN B 1 277 ? -5.52 12.172 -12.07 1 95.62 277 ASN B C 1
ATOM 5230 O O . ASN B 1 277 ? -5.289 12.547 -13.219 1 95.62 277 ASN B O 1
ATOM 5234 N N . VAL B 1 278 ? -4.973 12.758 -10.992 1 97.56 278 VAL B N 1
ATOM 5235 C CA . VAL B 1 278 ? -3.984 13.82 -11.133 1 97.56 278 VAL B CA 1
ATOM 5236 C C . VAL B 1 278 ? -2.793 13.32 -11.945 1 97.56 278 VAL B C 1
ATOM 5238 O O . VAL B 1 278 ? -2.305 14.016 -12.844 1 97.56 278 VAL B O 1
ATOM 5241 N N . ILE B 1 279 ? -2.363 12.078 -11.664 1 96.94 279 ILE B N 1
ATOM 5242 C CA . ILE B 1 279 ? -1.212 11.477 -12.32 1 96.94 279 ILE B CA 1
ATOM 5243 C C . ILE B 1 279 ? -1.547 11.203 -13.789 1 96.94 279 ILE B C 1
ATOM 5245 O O . ILE B 1 279 ? -0.754 11.508 -14.68 1 96.94 279 ILE B O 1
ATOM 5249 N N . ARG B 1 280 ? -2.729 10.672 -14.094 1 94.75 280 ARG B N 1
ATOM 5250 C CA . ARG B 1 280 ? -3.158 10.359 -15.453 1 94.75 280 ARG B CA 1
ATOM 5251 C C . ARG B 1 280 ? -3.176 11.609 -16.328 1 94.75 280 ARG B C 1
ATOM 5253 O O . ARG B 1 280 ? -2.838 11.547 -17.516 1 94.75 280 ARG B O 1
ATOM 5260 N N . GLN B 1 281 ? -3.447 12.773 -15.734 1 95.31 281 GLN B N 1
ATOM 5261 C CA . GLN B 1 281 ? -3.6 14.016 -16.484 1 95.31 281 GLN B CA 1
ATOM 5262 C C . GLN B 1 281 ? -2.285 14.789 -16.531 1 95.31 281 GLN B C 1
ATOM 5264 O O . GLN B 1 281 ? -2.191 15.82 -17.203 1 95.31 281 GLN B O 1
ATOM 5269 N N . GLY B 1 282 ? -1.295 14.281 -15.758 1 96.44 282 GLY B N 1
ATOM 5270 C CA . GLY B 1 282 ? -0.048 15.023 -15.688 1 96.44 282 GLY B CA 1
ATOM 5271 C C . GLY B 1 282 ? -0.213 16.406 -15.086 1 96.44 282 GLY B C 1
ATOM 5272 O O . GLY B 1 282 ? 0.407 17.359 -15.547 1 96.44 282 GLY B O 1
ATOM 5273 N N . ALA B 1 283 ? -0.972 16.547 -13.977 1 97.25 283 ALA B N 1
ATOM 5274 C CA . ALA B 1 283 ? -1.464 17.844 -13.539 1 97.25 283 ALA B CA 1
ATOM 5275 C C . ALA B 1 283 ? -0.609 18.406 -12.406 1 97.25 283 ALA B C 1
ATOM 5277 O O . ALA B 1 283 ? -0.792 19.547 -11.992 1 97.25 283 ALA B O 1
ATOM 5278 N N . ALA B 1 284 ? 0.378 17.656 -11.93 1 98.12 284 ALA B N 1
ATOM 5279 C CA . ALA B 1 284 ? 1.147 18.172 -10.797 1 98.12 284 ALA B CA 1
ATOM 5280 C C . ALA B 1 284 ? 2.551 17.562 -10.773 1 98.12 284 ALA B C 1
ATOM 5282 O O . ALA B 1 284 ? 2.82 16.578 -11.453 1 98.12 284 ALA B O 1
ATOM 5283 N N . ASP B 1 285 ? 3.389 18.234 -10.031 1 97.88 285 ASP B N 1
ATOM 5284 C CA . ASP B 1 285 ? 4.77 17.797 -9.859 1 97.88 285 ASP B CA 1
ATOM 5285 C C . ASP B 1 285 ? 4.965 17.109 -8.508 1 97.88 285 ASP B C 1
ATOM 5287 O O . ASP B 1 285 ? 5.98 16.438 -8.289 1 97.88 285 ASP B O 1
ATOM 5291 N N . ALA B 1 286 ? 4.062 17.219 -7.617 1 98.12 286 ALA B N 1
ATOM 5292 C CA . ALA B 1 286 ? 3.971 16.562 -6.316 1 98.12 286 ALA B CA 1
ATOM 5293 C C . ALA B 1 286 ? 2.516 16.391 -5.887 1 98.12 286 ALA B C 1
ATOM 5295 O O . ALA B 1 286 ? 1.629 17.094 -6.387 1 98.12 286 ALA B O 1
ATOM 5296 N N . ILE B 1 287 ? 2.311 15.445 -4.996 1 98.5 287 ILE B N 1
ATOM 5297 C CA . ILE B 1 287 ? 0.934 15.102 -4.652 1 98.5 287 ILE B CA 1
ATOM 5298 C C . ILE B 1 287 ? 0.761 15.117 -3.137 1 98.5 287 ILE B C 1
ATOM 5300 O O . ILE B 1 287 ? 1.573 14.539 -2.406 1 98.5 287 ILE B O 1
ATOM 5304 N N . SER B 1 288 ? -0.27 15.781 -2.664 1 98.12 288 SER B N 1
ATOM 5305 C CA . SER B 1 288 ? -0.646 15.727 -1.256 1 98.12 288 SER B CA 1
ATOM 5306 C C . SER B 1 288 ? -1.437 14.453 -0.949 1 98.12 288 SER B C 1
ATOM 5308 O O . SER B 1 288 ? -2.275 14.031 -1.747 1 98.12 288 SER B O 1
ATOM 5310 N N . VAL B 1 289 ? -1.147 13.859 0.172 1 97.75 289 VAL B N 1
ATOM 5311 C CA . VAL B 1 289 ? -1.897 12.703 0.656 1 97.75 289 VAL B CA 1
ATOM 5312 C C . VAL B 1 289 ? -2.311 12.922 2.109 1 97.75 289 VAL B C 1
ATOM 5314 O O . VAL B 1 289 ? -1.681 13.711 2.826 1 97.75 289 VAL B O 1
ATOM 5317 N N . ASP B 1 290 ? -3.381 12.297 2.531 1 96.38 290 ASP B N 1
ATOM 5318 C CA . ASP B 1 290 ? -3.877 12.469 3.893 1 96.38 290 ASP B CA 1
ATOM 5319 C C . ASP B 1 290 ? -4.734 11.281 4.32 1 96.38 290 ASP B C 1
ATOM 5321 O O . ASP B 1 290 ? -5.801 11.039 3.75 1 96.38 290 ASP B O 1
ATOM 5325 N N . ASN B 1 291 ? -4.297 10.562 5.371 1 95.56 291 ASN B N 1
ATOM 5326 C CA . ASN B 1 291 ? -5.082 9.445 5.875 1 95.56 291 ASN B CA 1
ATOM 5327 C C . ASN B 1 291 ? -6.441 9.898 6.395 1 95.56 291 ASN B C 1
ATOM 5329 O O . ASN B 1 291 ? -7.406 9.133 6.379 1 95.56 291 ASN B O 1
ATOM 5333 N N . MET B 1 292 ? -6.555 11.188 6.832 1 94.62 292 MET B N 1
ATOM 5334 C CA . MET B 1 292 ? -7.82 11.703 7.344 1 94.62 292 MET B CA 1
ATOM 5335 C C . MET B 1 292 ? -8.828 11.883 6.215 1 94.62 292 MET B C 1
ATOM 5337 O O . MET B 1 292 ? -10.039 11.75 6.43 1 94.62 292 MET B O 1
ATOM 5341 N N . LEU B 1 293 ? -8.336 12.195 5.051 1 92.44 293 LEU B N 1
ATOM 5342 C CA . LEU B 1 293 ? -9.203 12.383 3.895 1 92.44 293 LEU B CA 1
ATOM 5343 C C . LEU B 1 293 ? -9.469 11.062 3.191 1 92.44 293 LEU B C 1
ATOM 5345 O O . LEU B 1 293 ? -10.531 10.867 2.594 1 92.44 293 LEU B O 1
ATOM 5349 N N . ASP B 1 294 ? -8.508 10.148 3.301 1 92.06 294 ASP B N 1
ATOM 5350 C CA . ASP B 1 294 ? -8.648 8.891 2.57 1 92.06 294 ASP B CA 1
ATOM 5351 C C . ASP B 1 294 ? -9.055 7.754 3.506 1 92.06 294 ASP B C 1
ATOM 5353 O O . ASP B 1 294 ? -9.164 6.602 3.08 1 92.06 294 ASP B O 1
ATOM 5357 N N . GLY B 1 295 ? -9.141 7.945 4.789 1 91.44 295 GLY B N 1
ATOM 5358 C CA . GLY B 1 295 ? -9.922 7.121 5.699 1 91.44 295 GLY B CA 1
ATOM 5359 C C . GLY B 1 295 ? -9.086 6.109 6.457 1 91.44 295 GLY B C 1
ATOM 5360 O O . GLY B 1 295 ? -9.594 5.398 7.324 1 91.44 295 GLY B O 1
ATOM 5361 N N . SER B 1 296 ? -7.793 5.883 6.105 1 94.62 296 SER B N 1
ATOM 5362 C CA . SER B 1 296 ? -6.98 4.918 6.84 1 94.62 296 SER B CA 1
ATOM 5363 C C . SER B 1 296 ? -5.492 5.148 6.594 1 94.62 296 SER B C 1
ATOM 5365 O O . SER B 1 296 ? -5.109 5.738 5.582 1 94.62 296 SER B O 1
ATOM 5367 N N . LEU B 1 297 ? -4.66 4.68 7.504 1 97.5 297 LEU B N 1
ATOM 5368 C CA . LEU B 1 297 ? -3.209 4.734 7.348 1 97.5 297 LEU B CA 1
ATOM 5369 C C . LEU B 1 297 ? -2.766 3.928 6.133 1 97.5 297 LEU B C 1
ATOM 5371 O O . LEU B 1 297 ? -1.909 4.375 5.363 1 97.5 297 LEU B O 1
ATOM 5375 N N . LEU B 1 298 ? -3.348 2.775 5.918 1 96.88 298 LEU B N 1
ATOM 5376 C CA . LEU B 1 298 ? -2.947 1.947 4.789 1 96.88 298 LEU B CA 1
ATOM 5377 C C . LEU B 1 298 ? -3.334 2.605 3.467 1 96.88 298 LEU B C 1
ATOM 5379 O O . LEU B 1 298 ? -2.627 2.467 2.467 1 96.88 298 LEU B O 1
ATOM 5383 N N . ASN B 1 299 ? -4.48 3.299 3.434 1 95.19 299 ASN B N 1
ATOM 5384 C CA . ASN B 1 299 ? -4.82 4.035 2.221 1 95.19 299 ASN B CA 1
ATOM 5385 C C . ASN B 1 299 ? -3.787 5.113 1.909 1 95.19 299 ASN B C 1
ATOM 5387 O O . ASN B 1 299 ? -3.457 5.344 0.745 1 95.19 299 ASN B O 1
ATOM 5391 N N . MET B 1 300 ? -3.307 5.809 2.945 1 96.94 300 MET B N 1
ATOM 5392 C CA . MET B 1 300 ? -2.234 6.773 2.725 1 96.94 300 MET B CA 1
ATOM 5393 C C . MET B 1 300 ? -0.981 6.086 2.191 1 96.94 300 MET B C 1
ATOM 5395 O O . MET B 1 300 ? -0.289 6.629 1.33 1 96.94 300 MET B O 1
ATOM 5399 N N . LYS B 1 301 ? -0.68 4.91 2.711 1 97.56 301 LYS B N 1
ATOM 5400 C CA . LYS B 1 301 ? 0.457 4.145 2.203 1 97.56 301 LYS B CA 1
ATOM 5401 C C . LYS B 1 301 ? 0.255 3.766 0.74 1 97.56 301 LYS B C 1
ATOM 5403 O O . LYS B 1 301 ? 1.188 3.844 -0.061 1 97.56 301 LYS B O 1
ATOM 5408 N N . ARG B 1 302 ? -0.953 3.312 0.386 1 96.31 302 ARG B N 1
ATOM 5409 C CA . ARG B 1 302 ? -1.283 3.027 -1.007 1 96.31 302 ARG B CA 1
ATOM 5410 C C . ARG B 1 302 ? -1.084 4.262 -1.881 1 96.31 302 ARG B C 1
ATOM 5412 O O . ARG B 1 302 ? -0.521 4.168 -2.975 1 96.31 302 ARG B O 1
ATOM 5419 N N . SER B 1 303 ? -1.555 5.395 -1.358 1 96.88 303 SER B N 1
ATOM 5420 C CA . SER B 1 303 ? -1.385 6.656 -2.072 1 96.88 303 SER B CA 1
ATOM 5421 C C . SER B 1 303 ? 0.087 6.938 -2.357 1 96.88 303 SER B C 1
ATOM 5423 O O . SER B 1 303 ? 0.448 7.312 -3.475 1 96.88 303 SER B O 1
ATOM 5425 N N . ALA B 1 304 ? 0.925 6.758 -1.357 1 97.75 304 ALA B N 1
ATOM 5426 C CA . ALA B 1 304 ? 2.361 6.953 -1.534 1 97.75 304 ALA B CA 1
ATOM 5427 C C . ALA B 1 304 ? 2.918 6 -2.592 1 97.75 304 ALA B C 1
ATOM 5429 O O . ALA B 1 304 ? 3.791 6.379 -3.377 1 97.75 304 ALA B O 1
ATOM 5430 N N . GLY B 1 305 ? 2.445 4.77 -2.6 1 96.06 305 GLY B N 1
ATOM 5431 C CA . GLY B 1 305 ? 2.863 3.797 -3.598 1 96.06 305 GLY B CA 1
ATOM 5432 C C . GLY B 1 305 ? 2.51 4.207 -5.016 1 96.06 305 GLY B C 1
ATOM 5433 O O . GLY B 1 305 ? 3.316 4.043 -5.934 1 96.06 305 GLY B O 1
ATOM 5434 N N . ILE B 1 306 ? 1.299 4.711 -5.199 1 96.69 306 ILE B N 1
ATOM 5435 C CA . ILE B 1 306 ? 0.854 5.203 -6.5 1 96.69 306 ILE B CA 1
ATOM 5436 C C . ILE B 1 306 ? 1.784 6.32 -6.973 1 96.69 306 ILE B C 1
ATOM 5438 O O . ILE B 1 306 ? 2.232 6.316 -8.125 1 96.69 306 ILE B O 1
ATOM 5442 N N . CYS B 1 307 ? 2.104 7.203 -6.059 1 97.19 307 CYS B N 1
ATOM 5443 C CA . CYS B 1 307 ? 2.955 8.344 -6.395 1 97.19 307 CYS B CA 1
ATOM 5444 C C . CYS B 1 307 ? 4.379 7.883 -6.699 1 97.19 307 CYS B C 1
ATOM 5446 O O . CYS B 1 307 ? 5.008 8.383 -7.633 1 97.19 307 CYS B O 1
ATOM 5448 N N . GLU B 1 308 ? 4.863 6.926 -5.945 1 94.25 308 GLU B N 1
ATOM 5449 C CA . GLU B 1 308 ? 6.188 6.375 -6.199 1 94.25 308 GLU B CA 1
ATOM 5450 C C . GLU B 1 308 ? 6.27 5.754 -7.59 1 94.25 308 GLU B C 1
ATOM 5452 O O . GLU B 1 308 ? 7.238 5.98 -8.32 1 94.25 308 GLU B O 1
ATOM 5457 N N . ALA B 1 309 ? 5.262 4.992 -7.945 1 93.12 309 ALA B N 1
ATOM 5458 C CA . ALA B 1 309 ? 5.227 4.355 -9.258 1 93.12 309 ALA B CA 1
ATOM 5459 C C . ALA B 1 309 ? 5.215 5.395 -10.375 1 93.12 309 ALA B C 1
ATOM 5461 O O . ALA B 1 309 ? 5.73 5.148 -11.469 1 93.12 309 ALA B O 1
ATOM 5462 N N . ALA B 1 310 ? 4.688 6.562 -10.078 1 95.69 310 ALA B N 1
ATOM 5463 C CA . ALA B 1 310 ? 4.59 7.633 -11.07 1 95.69 310 ALA B CA 1
ATOM 5464 C C . ALA B 1 310 ? 5.844 8.5 -11.062 1 95.69 310 ALA B C 1
ATOM 5466 O O . ALA B 1 310 ? 5.988 9.398 -11.898 1 95.69 310 ALA B O 1
ATOM 5467 N N . GLY B 1 311 ? 6.758 8.289 -10.062 1 94.69 311 GLY B N 1
ATOM 5468 C CA . GLY B 1 311 ? 7.973 9.086 -9.953 1 94.69 311 GLY B CA 1
ATOM 5469 C C . GLY B 1 311 ? 7.734 10.461 -9.359 1 94.69 311 GLY B C 1
ATOM 5470 O O . GLY B 1 311 ? 8.484 11.398 -9.617 1 94.69 311 GLY B O 1
ATOM 5471 N N . LEU B 1 312 ? 6.676 10.602 -8.602 1 96.69 312 LEU B N 1
ATOM 5472 C CA . LEU B 1 312 ? 6.324 11.891 -8.016 1 96.69 312 LEU B CA 1
ATOM 5473 C C . LEU B 1 312 ? 6.496 11.867 -6.496 1 96.69 312 LEU B C 1
ATOM 5475 O O . LEU B 1 312 ? 6.152 10.875 -5.844 1 96.69 312 LEU B O 1
ATOM 5479 N N . PRO B 1 313 ? 7.02 12.914 -5.895 1 96.5 313 PRO B N 1
ATOM 5480 C CA . PRO B 1 313 ? 7.059 12.984 -4.43 1 96.5 313 PRO B CA 1
ATOM 5481 C C . PRO B 1 313 ? 5.676 13.195 -3.814 1 96.5 313 PRO B C 1
ATOM 5483 O O . PRO B 1 313 ? 4.773 13.711 -4.477 1 96.5 313 PRO B O 1
ATOM 5486 N N . VAL B 1 314 ? 5.562 12.703 -2.621 1 97.62 314 VAL B N 1
ATOM 5487 C CA . VAL B 1 314 ? 4.305 12.836 -1.892 1 97.62 314 VAL B CA 1
ATOM 5488 C C . VAL B 1 314 ? 4.531 13.648 -0.615 1 97.62 314 VAL B C 1
ATOM 5490 O O . VAL B 1 314 ? 5.629 13.633 -0.052 1 97.62 314 VAL B O 1
ATOM 5493 N N . VAL B 1 315 ? 3.512 14.453 -0.231 1 97.94 315 VAL B N 1
ATOM 5494 C CA . VAL B 1 315 ? 3.539 15.25 0.992 1 97.94 315 VAL B CA 1
ATOM 5495 C C . VAL B 1 315 ? 2.27 15 1.801 1 97.94 315 VAL B C 1
ATOM 5497 O O . VAL B 1 315 ? 1.174 14.914 1.238 1 97.94 315 VAL B O 1
ATOM 5500 N N . LYS B 1 316 ? 2.457 14.797 3.092 1 98.19 316 LYS B N 1
ATOM 5501 C CA . LYS B 1 316 ? 1.284 14.688 3.955 1 98.19 316 LYS B CA 1
ATOM 5502 C C . LYS B 1 316 ? 0.657 16.047 4.207 1 98.19 316 LYS B C 1
ATOM 5504 O O . LYS B 1 316 ? 1.325 16.969 4.695 1 98.19 316 LYS B O 1
ATOM 5509 N N . GLN B 1 317 ? -0.579 16.141 3.832 1 95.94 317 GLN B N 1
ATOM 5510 C CA . GLN B 1 317 ? -1.358 17.328 4.16 1 95.94 317 GLN B CA 1
ATOM 5511 C C . GLN B 1 317 ? -1.941 17.234 5.566 1 95.94 317 GLN B C 1
ATOM 5513 O O . GLN B 1 317 ? -1.947 16.156 6.172 1 95.94 317 GLN B O 1
ATOM 5518 N N . SER B 1 318 ? -2.369 18.438 6.094 1 94.19 318 SER B N 1
ATOM 5519 C CA . SER B 1 318 ? -2.953 18.453 7.43 1 94.19 318 SER B CA 1
ATOM 5520 C C . SER B 1 318 ? -4.27 19.219 7.449 1 94.19 318 SER B C 1
ATOM 5522 O O . SER B 1 318 ? -4.375 20.297 6.848 1 94.19 318 SER B O 1
ATOM 5524 N N . LEU B 1 319 ? -5.23 18.625 8.078 1 90.38 319 LEU B N 1
ATOM 5525 C CA . LEU B 1 319 ? -6.496 19.297 8.352 1 90.38 319 LEU B CA 1
ATOM 5526 C C . LEU B 1 319 ? -6.504 19.891 9.758 1 90.38 319 LEU B C 1
ATOM 5528 O O . LEU B 1 319 ? -7.543 20.344 10.242 1 90.38 319 LEU B O 1
ATOM 5532 N N . GLY B 1 320 ? -5.34 19.891 10.375 1 91.62 320 GLY B N 1
ATOM 5533 C CA . GLY B 1 320 ? -5.258 20.297 11.773 1 91.62 320 GLY B CA 1
ATOM 5534 C C . GLY B 1 320 ? -5.359 19.125 12.734 1 91.62 320 GLY B C 1
ATOM 5535 O O . GLY B 1 320 ? -6.453 18.625 13 1 91.62 320 GLY B O 1
ATOM 5536 N N . GLU B 1 321 ? -4.234 18.672 13.234 1 94.44 321 GLU B N 1
ATOM 5537 C CA . GLU B 1 321 ? -4.18 17.516 14.117 1 94.44 321 GLU B CA 1
ATOM 5538 C C . GLU B 1 321 ? -3.438 17.844 15.406 1 94.44 321 GLU B C 1
ATOM 5540 O O . GLU B 1 321 ? -2.537 18.688 15.422 1 94.44 321 GLU B O 1
ATOM 5545 N N . LEU B 1 322 ? -3.863 17.188 16.469 1 97.5 322 LEU B N 1
ATOM 5546 C CA . LEU B 1 322 ? -3.109 17.156 17.719 1 97.5 322 LEU B CA 1
ATOM 5547 C C . LEU B 1 322 ? -2.105 16.016 17.734 1 97.5 322 LEU B C 1
ATOM 5549 O O . LEU B 1 322 ? -1.756 15.484 16.672 1 97.5 322 LEU B O 1
ATOM 5553 N N . GLY B 1 323 ? -1.552 15.742 18.859 1 97.94 323 GLY B N 1
ATOM 5554 C CA . GLY B 1 323 ? -0.407 14.852 18.953 1 97.94 323 GLY B CA 1
ATOM 5555 C C . GLY B 1 323 ? -0.719 13.43 18.531 1 97.94 323 GLY B C 1
ATOM 5556 O O . GLY B 1 323 ? 0.111 12.766 17.906 1 97.94 323 GLY B O 1
ATOM 5557 N N . VAL B 1 324 ? -1.912 12.883 18.797 1 98.56 324 VAL B N 1
ATOM 5558 C CA . VAL B 1 324 ? -2.244 11.492 18.516 1 98.56 324 VAL B CA 1
ATOM 5559 C C . VAL B 1 324 ? -2.205 11.25 17.016 1 98.56 324 VAL B C 1
ATOM 5561 O O . VAL B 1 324 ? -1.507 10.352 16.531 1 98.56 324 VAL B O 1
ATOM 5564 N N . ALA B 1 325 ? -2.895 12.078 16.25 1 98.5 325 ALA B N 1
ATOM 5565 C CA . ALA B 1 325 ? -2.967 11.906 14.805 1 98.5 325 ALA B CA 1
ATOM 5566 C C . ALA B 1 325 ? -1.632 12.234 14.148 1 98.5 325 ALA B C 1
ATOM 5568 O O . ALA B 1 325 ? -1.235 11.586 13.172 1 98.5 325 ALA B O 1
ATOM 5569 N N . THR B 1 326 ? -0.925 13.242 14.641 1 98.25 326 THR B N 1
ATOM 5570 C CA . THR B 1 326 ? 0.36 13.617 14.07 1 98.25 326 THR B CA 1
ATOM 5571 C C . THR B 1 326 ? 1.364 12.477 14.188 1 98.25 326 THR B C 1
ATOM 5573 O O . THR B 1 326 ? 2.029 12.125 13.211 1 98.25 326 THR B O 1
ATOM 5576 N N . TYR B 1 327 ? 1.407 11.844 15.359 1 98.44 327 TYR B N 1
ATOM 5577 C CA . TYR B 1 327 ? 2.359 10.758 15.562 1 98.44 327 TYR B CA 1
ATOM 5578 C C . TYR B 1 327 ? 1.95 9.523 14.773 1 98.44 327 TYR B C 1
ATOM 5580 O O . TYR B 1 327 ? 2.803 8.797 14.25 1 98.44 327 TYR B O 1
ATOM 5588 N N . ALA B 1 328 ? 0.636 9.234 14.711 1 98.69 328 ALA B N 1
ATOM 5589 C CA . ALA B 1 328 ? 0.195 8.109 13.891 1 98.69 328 ALA B CA 1
ATOM 5590 C C . ALA B 1 328 ? 0.674 8.258 12.453 1 98.69 328 ALA B C 1
ATOM 5592 O O . ALA B 1 328 ? 1.229 7.316 11.875 1 98.69 328 ALA B O 1
ATOM 5593 N N . ALA B 1 329 ? 0.496 9.43 11.914 1 98.62 329 ALA B N 1
ATOM 5594 C CA . ALA B 1 329 ? 0.932 9.688 10.547 1 98.62 329 ALA B CA 1
ATOM 5595 C C . ALA B 1 329 ? 2.453 9.641 10.438 1 98.62 329 ALA B C 1
ATOM 5597 O O . ALA B 1 329 ? 2.994 9.156 9.438 1 98.62 329 ALA B O 1
ATOM 5598 N N . ALA B 1 330 ? 3.145 10.141 11.453 1 98.56 330 ALA B N 1
ATOM 5599 C CA . ALA B 1 330 ? 4.605 10.141 11.438 1 98.56 330 ALA B CA 1
ATOM 5600 C C . ALA B 1 330 ? 5.148 8.711 11.344 1 98.56 330 ALA B C 1
ATOM 5602 O O . ALA B 1 330 ? 6.141 8.461 10.656 1 98.56 330 ALA B O 1
ATOM 5603 N N . HIS B 1 331 ? 4.504 7.781 12.102 1 98.62 331 HIS B N 1
ATOM 5604 C CA . HIS B 1 331 ? 4.902 6.383 12 1 98.62 331 HIS B CA 1
ATOM 5605 C C . HIS B 1 331 ? 4.82 5.883 10.562 1 98.62 331 HIS B C 1
ATOM 5607 O O . HIS B 1 331 ? 5.75 5.23 10.078 1 98.62 331 HIS B O 1
ATOM 5613 N N . LEU B 1 332 ? 3.732 6.145 9.906 1 98.62 332 LEU B N 1
ATOM 5614 C CA . LEU B 1 332 ? 3.541 5.691 8.539 1 98.62 332 LEU B CA 1
ATOM 5615 C C . LEU B 1 332 ? 4.547 6.352 7.602 1 98.62 332 LEU B C 1
ATOM 5617 O O . LEU B 1 332 ? 5.156 5.684 6.762 1 98.62 332 LEU B O 1
ATOM 5621 N N . ILE B 1 333 ? 4.727 7.672 7.738 1 98.62 333 ILE B N 1
ATOM 5622 C CA . ILE B 1 333 ? 5.652 8.422 6.895 1 98.62 333 ILE B CA 1
ATOM 5623 C C . ILE B 1 333 ? 7.062 7.855 7.039 1 98.62 333 ILE B C 1
ATOM 5625 O O . ILE B 1 333 ? 7.766 7.656 6.047 1 98.62 333 ILE B O 1
ATOM 5629 N N . ALA B 1 334 ? 7.441 7.555 8.242 1 98.25 334 ALA B N 1
ATOM 5630 C CA . ALA B 1 334 ? 8.789 7.059 8.531 1 98.25 334 ALA B CA 1
ATOM 5631 C C . ALA B 1 334 ? 9.016 5.688 7.902 1 98.25 334 ALA B C 1
ATOM 5633 O O . ALA B 1 334 ? 10.148 5.312 7.605 1 98.25 334 ALA B O 1
ATOM 5634 N N . ALA B 1 335 ? 7.957 4.934 7.68 1 97.62 335 ALA B N 1
ATOM 5635 C CA . ALA B 1 335 ? 8.07 3.559 7.207 1 97.62 335 ALA B CA 1
ATOM 5636 C C . ALA B 1 335 ? 7.809 3.471 5.707 1 97.62 335 ALA B C 1
ATOM 5638 O O . ALA B 1 335 ? 7.73 2.375 5.145 1 97.62 335 ALA B O 1
ATOM 5639 N N . THR B 1 336 ? 7.582 4.539 5.039 1 97.44 336 THR B N 1
ATOM 5640 C CA . THR B 1 336 ? 7.074 4.504 3.672 1 97.44 336 THR B CA 1
ATOM 5641 C C . THR B 1 336 ? 7.988 5.285 2.732 1 97.44 336 THR B C 1
ATOM 5643 O O . THR B 1 336 ? 8.305 6.449 2.994 1 97.44 336 THR B O 1
ATOM 5646 N N . PRO B 1 337 ? 8.453 4.672 1.639 1 93.06 337 PRO B N 1
ATOM 5647 C CA . PRO B 1 337 ? 9.195 5.441 0.638 1 93.06 337 PRO B CA 1
ATOM 5648 C C . PRO B 1 337 ? 8.367 6.562 0.018 1 93.06 337 PRO B C 1
ATOM 5650 O O . PRO B 1 337 ? 7.133 6.504 0.036 1 93.06 337 PRO B O 1
ATOM 5653 N N . GLY B 1 338 ? 8.977 7.598 -0.449 1 93.19 338 GLY B N 1
ATOM 5654 C CA . GLY B 1 338 ? 8.297 8.617 -1.235 1 93.19 338 GLY B CA 1
ATOM 5655 C C . GLY B 1 338 ? 8.148 9.938 -0.503 1 93.19 338 GLY B C 1
ATOM 5656 O O . GLY B 1 338 ? 8.016 10.984 -1.131 1 93.19 338 GLY B O 1
ATOM 5657 N N .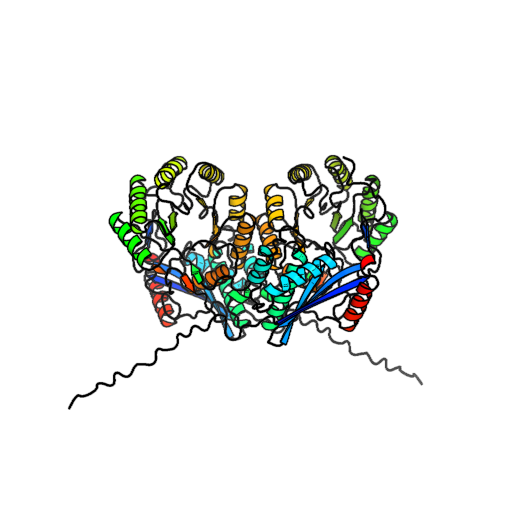 PHE B 1 339 ? 8.148 9.867 0.823 1 96.69 339 PHE B N 1
ATOM 5658 C CA . PHE B 1 339 ? 8.023 11.086 1.613 1 96.69 339 PHE B CA 1
ATOM 5659 C C . PHE B 1 339 ? 9.367 11.789 1.743 1 96.69 339 PHE B C 1
ATOM 5661 O O . PHE B 1 339 ? 9.969 11.805 2.82 1 96.69 339 PHE B O 1
ATOM 5668 N N . ARG B 1 340 ? 9.719 12.547 0.672 1 93.56 340 ARG B N 1
ATOM 5669 C CA . ARG B 1 340 ? 11.039 13.156 0.589 1 93.56 340 ARG B CA 1
ATOM 5670 C C . ARG B 1 340 ? 10.977 14.648 0.914 1 93.56 340 ARG B C 1
ATOM 5672 O O . ARG B 1 340 ? 12.016 15.297 1.053 1 93.56 340 ARG B O 1
ATOM 5679 N N . CYS B 1 341 ? 9.797 15.211 0.993 1 96.69 341 CYS B N 1
ATOM 5680 C CA . CYS B 1 341 ? 9.586 16.625 1.266 1 96.69 341 CYS B CA 1
ATOM 5681 C C . CYS B 1 341 ? 8.961 16.828 2.641 1 96.69 341 CYS B C 1
ATOM 5683 O O . CYS B 1 341 ? 8.414 15.898 3.223 1 96.69 341 CYS B O 1
ATOM 5685 N N . ALA B 1 342 ? 9.102 18.062 3.135 1 98 342 ALA B N 1
ATOM 5686 C CA . ALA B 1 342 ? 8.508 18.391 4.426 1 98 342 ALA B CA 1
ATOM 5687 C C . ALA B 1 342 ? 6.984 18.266 4.375 1 98 342 ALA B C 1
ATOM 5689 O O . ALA B 1 342 ? 6.363 18.578 3.357 1 98 342 ALA B O 1
ATOM 5690 N N . ASN B 1 343 ? 6.438 17.766 5.48 1 98.31 343 ASN B N 1
ATOM 5691 C CA . ASN B 1 343 ? 5.004 17.531 5.59 1 98.31 343 ASN B CA 1
ATOM 5692 C C . ASN B 1 343 ? 4.305 18.672 6.324 1 98.31 343 ASN B C 1
ATOM 5694 O O . ASN B 1 343 ? 4.961 19.531 6.922 1 98.31 343 ASN B O 1
ATOM 5698 N N . GLN B 1 344 ? 3.008 18.734 6.219 1 96.19 344 GLN B N 1
ATOM 5699 C CA . GLN B 1 344 ? 2.248 19.781 6.879 1 96.19 344 GLN B CA 1
ATOM 5700 C C . GLN B 1 344 ? 1.829 19.375 8.281 1 96.19 344 GLN B C 1
ATOM 5702 O O . GLN B 1 344 ? 1.486 18.203 8.516 1 96.19 344 GLN B O 1
ATOM 5707 N N . SER B 1 345 ? 1.876 20.281 9.203 1 91.94 345 SER B N 1
ATOM 5708 C CA . SER B 1 345 ? 1.388 20.141 10.57 1 91.94 345 SER B CA 1
ATOM 5709 C C . SER B 1 345 ? 1.064 21.5 11.18 1 91.94 345 SER B C 1
ATOM 5711 O O . SER B 1 345 ? 1.669 22.516 10.812 1 91.94 345 SER B O 1
ATOM 5713 N N . TYR B 1 346 ? 0.166 21.5 12.062 1 87.62 346 TYR B N 1
ATOM 5714 C CA . TYR B 1 346 ? -0.173 22.719 12.781 1 87.62 346 TYR B CA 1
ATOM 5715 C C . TYR B 1 346 ? 0.419 22.703 14.188 1 87.62 346 TYR B C 1
ATOM 5717 O O . TYR B 1 346 ? 0.134 23.594 15 1 87.62 346 TYR B O 1
ATOM 5725 N N . GLY B 1 347 ? 1.205 21.781 14.438 1 86.62 347 GLY B N 1
ATOM 5726 C CA . GLY B 1 347 ? 1.73 21.562 15.781 1 86.62 347 GLY B CA 1
ATOM 5727 C C . GLY B 1 347 ? 2.441 22.766 16.344 1 86.62 347 GLY B C 1
ATOM 5728 O O . GLY B 1 347 ? 2.277 23.094 17.516 1 86.62 347 GLY B O 1
ATOM 5729 N N . ARG B 1 348 ? 3.115 23.453 15.516 1 85.25 348 ARG B N 1
ATOM 5730 C CA . ARG B 1 348 ? 3.92 24.578 15.992 1 85.25 348 ARG B CA 1
ATOM 5731 C C . ARG B 1 348 ? 3.039 25.766 16.344 1 85.25 348 ARG B C 1
ATOM 5733 O O . ARG B 1 348 ? 3.467 26.672 17.062 1 85.25 348 ARG B O 1
ATOM 5740 N N . LEU B 1 349 ? 1.873 25.781 15.82 1 86.5 349 LEU B N 1
ATOM 5741 C CA . LEU B 1 349 ? 0.953 26.875 16.094 1 86.5 349 LEU B CA 1
ATOM 5742 C C . LEU B 1 349 ? 0.214 26.641 17.406 1 86.5 349 LEU B C 1
ATOM 5744 O O . LEU B 1 349 ? -0.366 27.578 17.969 1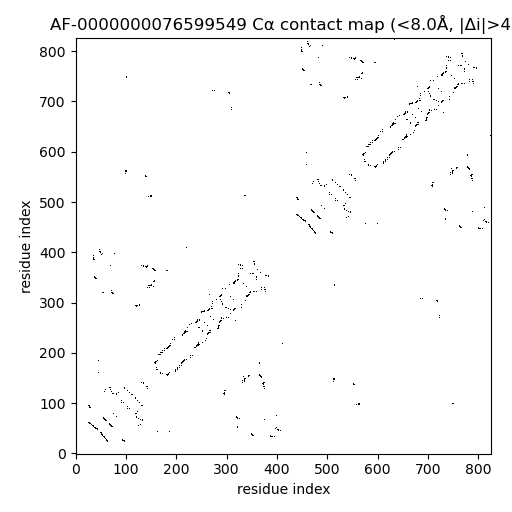 86.5 349 LEU B O 1
ATOM 5748 N N . LEU B 1 350 ? 0.236 25.422 17.875 1 92 350 LEU B N 1
ATOM 5749 C CA . LEU B 1 350 ? -0.556 25.047 19.047 1 92 350 LEU B CA 1
ATOM 5750 C C . LEU B 1 350 ? 0.104 25.547 20.328 1 92 350 LEU B C 1
ATOM 5752 O O . LEU B 1 350 ? 1.312 25.375 20.516 1 92 350 LEU B O 1
ATOM 5756 N N . ALA B 1 351 ? -0.689 26.141 21.219 1 93.81 351 ALA B N 1
ATOM 5757 C CA . ALA B 1 351 ? -0.2 26.578 22.516 1 93.81 351 ALA B CA 1
ATOM 5758 C C . ALA B 1 351 ? -0.006 25.391 23.453 1 93.81 351 ALA B C 1
ATOM 5760 O O . ALA B 1 351 ? 0.721 25.484 24.453 1 93.81 351 ALA B O 1
ATOM 5761 N N . ASP B 1 352 ? -0.699 24.344 23.172 1 96.31 352 ASP B N 1
ATOM 5762 C CA . ASP B 1 352 ? -0.683 23.156 24 1 96.31 352 ASP B CA 1
ATOM 5763 C C . ASP B 1 352 ? -1.137 21.922 23.219 1 96.31 352 ASP B C 1
ATOM 5765 O O . ASP B 1 352 ? -1.313 22 22 1 96.31 352 ASP B O 1
ATOM 5769 N N . ASP B 1 353 ? -1.135 20.797 23.812 1 97.56 353 ASP B N 1
ATOM 5770 C CA . ASP B 1 353 ? -1.63 19.547 23.25 1 97.56 353 ASP B CA 1
ATOM 5771 C C . ASP B 1 353 ? -2.244 18.656 24.328 1 97.56 353 ASP B C 1
ATOM 5773 O O . ASP B 1 353 ? -2.113 18.938 25.516 1 97.56 353 ASP B O 1
ATOM 5777 N N . VAL B 1 354 ? -2.965 17.641 23.891 1 98.06 354 VAL B N 1
ATOM 5778 C CA . VAL B 1 354 ? -3.688 16.797 24.844 1 98.06 354 VAL B CA 1
ATOM 5779 C C . VAL B 1 354 ? -2.838 15.594 25.234 1 98.06 354 VAL B C 1
ATOM 5781 O O . VAL B 1 354 ? -3.205 14.82 26.109 1 98.06 354 VAL B O 1
ATOM 5784 N N . VAL B 1 355 ? -1.71 15.383 24.578 1 98.06 355 VAL B N 1
ATOM 5785 C CA . VAL B 1 355 ? -0.852 14.242 24.875 1 98.06 355 VAL B CA 1
ATOM 5786 C C . VAL B 1 355 ? 0.061 14.578 26.047 1 98.06 355 VAL B C 1
ATOM 5788 O O . VAL B 1 355 ? 0.283 15.75 26.359 1 98.06 355 VAL B O 1
ATOM 5791 N N . GLU B 1 356 ? 0.624 13.523 26.75 1 97.44 356 GLU B N 1
ATOM 5792 C CA . GLU B 1 356 ? 1.603 13.719 27.828 1 97.44 356 GLU B CA 1
ATOM 5793 C C . GLU B 1 356 ? 2.83 14.469 27.312 1 97.44 356 GLU B C 1
ATOM 5795 O O . GLU B 1 356 ? 3.312 14.203 26.203 1 97.44 356 GLU B O 1
ATOM 5800 N N . GLY B 1 357 ? 3.285 15.414 28.062 1 94.88 357 GLY B N 1
ATOM 5801 C CA . GLY B 1 357 ? 4.406 16.234 27.656 1 94.88 357 GLY B CA 1
ATOM 5802 C C . GLY B 1 357 ? 3.982 17.547 27 1 94.88 357 GLY B C 1
ATOM 5803 O O . GLY B 1 357 ? 4.785 18.469 26.875 1 94.88 357 GLY B O 1
ATOM 5804 N N . GLY B 1 358 ? 2.674 17.594 26.562 1 95 358 GLY B N 1
ATOM 5805 C CA . GLY B 1 358 ? 2.172 18.828 25.953 1 95 358 GLY B CA 1
ATOM 5806 C C . GLY B 1 358 ? 2.486 18.938 24.484 1 95 358 GLY B C 1
ATOM 5807 O O . GLY B 1 358 ? 2.363 17.969 23.734 1 95 358 GLY B O 1
ATOM 5808 N N . PRO B 1 359 ? 2.842 20.156 24.062 1 94.5 359 PRO B N 1
ATOM 5809 C CA . PRO B 1 359 ? 3.111 20.359 22.625 1 94.5 359 PRO B CA 1
ATOM 5810 C C . PRO B 1 359 ? 4.246 19.484 22.109 1 94.5 359 PRO B C 1
ATOM 5812 O O . PRO B 1 359 ? 5.227 19.25 22.828 1 94.5 359 PRO B O 1
ATOM 5815 N N . LEU B 1 360 ? 4.062 19.031 20.844 1 94.75 360 LEU B N 1
ATOM 5816 C CA . LEU B 1 360 ? 5.062 18.172 20.234 1 94.75 360 LEU B CA 1
ATOM 5817 C C . LEU B 1 360 ? 6.363 18.938 20 1 94.75 360 LEU B C 1
ATOM 5819 O O . LEU B 1 360 ? 6.344 20.094 19.562 1 94.75 360 LEU B O 1
ATOM 5823 N N . PRO B 1 361 ? 7.492 18.297 20.219 1 92.38 361 PRO B N 1
ATOM 5824 C CA . PRO B 1 361 ? 8.789 18.922 19.969 1 92.38 361 PRO B CA 1
ATOM 5825 C C . PRO B 1 361 ? 9.227 18.812 18.516 1 92.38 361 PRO B C 1
ATOM 5827 O O . PRO B 1 361 ? 9.203 17.734 17.938 1 92.38 361 PRO B O 1
ATOM 5830 N N . TYR B 1 362 ? 9.523 19.906 17.812 1 92.06 362 TYR B N 1
ATOM 5831 C CA . TYR B 1 362 ? 10.008 19.938 16.438 1 92.06 362 TYR B CA 1
ATOM 5832 C C . TYR B 1 362 ? 11.391 20.562 16.359 1 92.06 362 TYR B C 1
ATOM 5834 O O . TYR B 1 362 ? 11.578 21.562 15.672 1 92.06 362 TYR B O 1
ATOM 5842 N N . PRO B 1 363 ? 12.391 19.984 17.047 1 92.38 363 PRO B N 1
ATOM 5843 C CA . PRO B 1 363 ? 13.711 20.594 16.875 1 92.38 363 PRO B CA 1
ATOM 5844 C C . PRO B 1 363 ? 14.164 20.625 15.422 1 92.38 363 PRO B C 1
ATOM 5846 O O . PRO B 1 363 ? 14.234 19.578 14.766 1 92.38 363 PRO B O 1
ATOM 5849 N N . GLY B 1 364 ? 14.422 21.859 14.953 1 92.62 364 GLY B N 1
ATOM 5850 C CA . GLY B 1 364 ? 14.828 22.016 13.57 1 92.62 364 GLY B CA 1
ATOM 5851 C C . GLY B 1 364 ? 13.766 21.578 12.578 1 92.62 364 GLY B C 1
ATOM 5852 O O . GLY B 1 364 ? 14.086 21.125 11.477 1 92.62 364 GLY B O 1
ATOM 5853 N N . GLY B 1 365 ? 12.578 21.516 13.031 1 95.31 365 GLY B N 1
ATOM 5854 C CA . GLY B 1 365 ? 11.453 21.203 12.164 1 95.31 365 GLY B CA 1
ATOM 5855 C C . GLY B 1 365 ? 11.242 19.703 11.992 1 95.31 365 GLY B C 1
ATOM 5856 O O . GLY B 1 365 ? 10.547 19.281 11.07 1 95.31 365 GLY B O 1
ATOM 5857 N N . ARG B 1 366 ? 11.82 18.953 12.836 1 97.19 366 ARG B N 1
ATOM 5858 C CA . ARG B 1 366 ? 11.727 17.5 12.695 1 97.19 366 ARG B CA 1
ATOM 5859 C C . ARG B 1 366 ? 11.125 16.859 13.945 1 97.19 366 ARG B C 1
ATOM 5861 O O . ARG B 1 366 ? 11.414 17.281 15.062 1 97.19 366 ARG B O 1
ATOM 5868 N N . LEU B 1 367 ? 10.266 15.93 13.719 1 97.12 367 LEU B N 1
ATOM 5869 C CA . LEU B 1 367 ? 9.617 15.188 14.797 1 97.12 367 LEU B CA 1
ATOM 5870 C C . LEU B 1 367 ? 10.141 13.758 14.867 1 97.12 367 LEU B C 1
ATOM 5872 O O . LEU B 1 367 ? 10.078 13.023 13.883 1 97.12 367 LEU B O 1
ATOM 5876 N N . ARG B 1 368 ? 10.648 13.375 16 1 97.44 368 ARG B N 1
ATOM 5877 C CA . ARG B 1 368 ? 11.133 12.008 16.188 1 97.44 368 ARG B CA 1
ATOM 5878 C C . ARG B 1 368 ? 9.961 11.039 16.344 1 97.44 368 ARG B C 1
ATOM 5880 O O . ARG B 1 368 ? 9.023 11.297 17.094 1 97.44 368 ARG B O 1
ATOM 5887 N N . VAL B 1 369 ? 10.023 9.922 15.641 1 97.56 369 VAL B N 1
ATOM 5888 C CA . VAL B 1 369 ? 9 8.883 15.75 1 97.56 369 VAL B CA 1
ATOM 5889 C C . VAL B 1 369 ? 9.133 8.172 17.094 1 97.56 369 VAL B C 1
ATOM 5891 O O . VAL B 1 369 ? 10.227 7.766 17.484 1 97.56 369 VAL B O 1
ATOM 5894 N N . PRO B 1 370 ? 8.023 8.047 17.844 1 97.25 370 PRO B N 1
ATOM 5895 C CA . PRO B 1 370 ? 8.094 7.367 19.141 1 97.25 370 PRO B CA 1
ATOM 5896 C C . PRO B 1 370 ? 8.531 5.906 19.016 1 97.25 370 PRO B C 1
ATOM 5898 O O . PRO B 1 370 ? 8.289 5.273 17.984 1 97.25 370 PRO B O 1
ATOM 5901 N N . ASP B 1 371 ? 9.094 5.352 20.062 1 95.81 371 ASP B N 1
ATOM 5902 C CA . ASP B 1 371 ? 9.602 3.982 20.016 1 95.81 371 ASP B CA 1
ATOM 5903 C C . ASP B 1 371 ? 8.82 3.078 20.969 1 95.81 371 ASP B C 1
ATOM 5905 O O . ASP B 1 371 ? 9.133 1.892 21.094 1 95.81 371 ASP B O 1
ATOM 5909 N N . ARG B 1 372 ? 7.816 3.625 21.641 1 97.06 372 ARG B N 1
ATOM 5910 C CA . ARG B 1 372 ? 6.945 2.822 22.484 1 97.06 372 ARG B CA 1
ATOM 5911 C C . ARG B 1 372 ? 5.902 2.084 21.656 1 97.06 372 ARG B C 1
ATOM 5913 O O . ARG B 1 372 ? 5.625 2.465 20.516 1 97.06 372 ARG B O 1
ATOM 5920 N N . PRO B 1 373 ? 5.293 0.99 22.203 1 98.19 373 PRO B N 1
ATOM 5921 C CA . PRO B 1 373 ? 4.32 0.202 21.438 1 98.19 373 PRO B CA 1
ATOM 5922 C C . PRO B 1 373 ? 3.119 1.027 20.984 1 98.19 373 PRO B C 1
ATOM 5924 O O . PRO B 1 373 ? 2.65 1.899 21.719 1 98.19 373 PRO B O 1
ATOM 5927 N N . GLY B 1 374 ? 2.582 0.69 19.812 1 98.44 374 GLY B N 1
ATOM 5928 C CA . GLY B 1 374 ? 1.487 1.448 19.234 1 98.44 374 GLY B CA 1
ATOM 5929 C C . GLY B 1 374 ? 1.919 2.797 18.688 1 98.44 374 GLY B C 1
ATOM 5930 O O . GLY B 1 374 ? 3.008 2.926 18.125 1 98.44 374 GLY B O 1
ATOM 5931 N N . ILE B 1 375 ? 1.069 3.746 18.812 1 98.62 375 ILE B N 1
ATOM 5932 C CA . ILE B 1 375 ? 1.39 5.105 18.375 1 98.62 375 ILE B CA 1
ATOM 5933 C C . ILE B 1 375 ? 2.465 5.691 19.297 1 98.62 375 ILE B C 1
ATOM 5935 O O . ILE B 1 375 ? 3.225 6.57 18.875 1 98.62 375 ILE B O 1
ATOM 5939 N N . GLY B 1 376 ? 2.529 5.195 20.453 1 98.06 376 GLY B N 1
ATOM 5940 C CA . GLY B 1 376 ? 3.633 5.508 21.359 1 98.06 376 GLY B CA 1
ATOM 5941 C C . GLY B 1 376 ? 3.396 6.758 22.172 1 98.06 376 GLY B C 1
ATOM 5942 O O . GLY B 1 376 ? 4.344 7.363 22.688 1 98.06 376 GLY B O 1
ATOM 5943 N N . VAL B 1 377 ? 2.074 7.223 22.328 1 97.38 377 VAL B N 1
ATOM 5944 C CA . VAL B 1 377 ? 1.764 8.391 23.141 1 97.38 377 VAL B CA 1
ATOM 5945 C C . VAL B 1 377 ? 0.627 8.062 24.109 1 97.38 377 VAL B C 1
ATOM 5947 O O . VAL B 1 377 ? -0.111 7.094 23.891 1 97.38 377 VAL B O 1
ATOM 5950 N N . LEU B 1 378 ? 0.591 8.789 25.156 1 97.5 378 LEU B N 1
ATOM 5951 C CA . LEU B 1 378 ? -0.484 8.695 26.141 1 97.5 378 LEU B CA 1
ATOM 5952 C C . LEU B 1 378 ? -1.229 10.023 26.25 1 97.5 378 LEU B C 1
ATOM 5954 O O . LEU B 1 378 ? -0.655 11.086 26 1 97.5 378 LEU B O 1
ATOM 5958 N N . LEU B 1 379 ? -2.453 9.922 26.594 1 98.31 379 LEU B N 1
ATOM 5959 C CA . LEU B 1 379 ? -3.223 11.133 26.859 1 98.31 379 LEU B CA 1
ATOM 5960 C C . LEU B 1 379 ? -2.938 11.672 28.25 1 98.31 379 LEU B C 1
ATOM 5962 O O . LEU B 1 379 ? -2.805 10.898 29.203 1 98.31 379 LEU B O 1
ATOM 5966 N N . ASP B 1 380 ? -2.742 13 28.312 1 98.5 380 ASP B N 1
ATOM 5967 C CA . ASP B 1 380 ? -2.775 13.68 29.594 1 98.5 380 ASP B CA 1
ATOM 5968 C C . ASP B 1 380 ? -4.215 13.938 30.047 1 98.5 380 ASP B C 1
ATOM 5970 O O . ASP B 1 380 ? -4.891 14.812 29.5 1 98.5 380 ASP B O 1
ATOM 5974 N N . ARG B 1 381 ? -4.617 13.25 31.078 1 98.25 381 ARG B N 1
ATOM 5975 C CA . ARG B 1 381 ? -6.023 13.258 31.453 1 98.25 381 ARG B CA 1
ATOM 5976 C C . ARG B 1 381 ? -6.465 14.648 31.906 1 98.25 381 ARG B C 1
ATOM 5978 O O . ARG B 1 381 ? -7.602 15.047 31.656 1 98.25 381 ARG B O 1
ATOM 5985 N N . ASP B 1 382 ? -5.605 15.391 32.562 1 98.12 382 ASP B N 1
ATOM 5986 C CA . ASP B 1 382 ? -5.938 16.75 33 1 98.12 382 ASP B CA 1
ATOM 5987 C C . ASP B 1 382 ? -6.082 17.688 31.797 1 98.12 382 ASP B C 1
ATOM 5989 O O . ASP B 1 382 ? -7.039 18.453 31.719 1 98.12 382 ASP B O 1
ATOM 5993 N N . ARG B 1 383 ? -5.184 17.594 30.891 1 98.06 383 ARG B N 1
ATOM 5994 C CA . ARG B 1 383 ? -5.266 18.406 29.672 1 98.06 383 ARG B CA 1
ATOM 5995 C C . ARG B 1 383 ? -6.496 18.031 28.859 1 98.06 383 ARG B C 1
ATOM 5997 O O . ARG B 1 383 ? -7.176 18.922 28.328 1 98.06 383 ARG B O 1
ATOM 6004 N N . LEU B 1 384 ? -6.715 16.766 28.781 1 98.25 384 LEU B N 1
ATOM 6005 C CA . LEU B 1 384 ? -7.883 16.297 28.031 1 98.25 384 LEU B CA 1
ATOM 6006 C C . LEU B 1 384 ? -9.164 16.875 28.625 1 98.25 384 LEU B C 1
ATOM 6008 O O . LEU B 1 384 ? -10.023 17.375 27.875 1 98.25 384 LEU B O 1
ATOM 6012 N N . ALA B 1 385 ? -9.273 16.828 29.922 1 98 385 ALA B N 1
ATOM 6013 C CA . ALA B 1 385 ? -10.453 17.359 30.594 1 98 385 ALA B CA 1
ATOM 6014 C C . ALA B 1 385 ? -10.578 18.859 30.359 1 98 385 ALA B C 1
ATOM 6016 O O . ALA B 1 385 ? -11.672 19.375 30.094 1 98 385 ALA B O 1
ATOM 6017 N N . ARG B 1 386 ? -9.523 19.562 30.469 1 97.62 386 ARG B N 1
ATOM 6018 C CA . ARG B 1 386 ? -9.484 21.016 30.297 1 97.62 386 ARG B CA 1
ATOM 6019 C C . ARG B 1 386 ? -9.953 21.406 28.906 1 97.62 386 ARG B C 1
ATOM 6021 O O . ARG B 1 386 ? -10.789 22.297 28.75 1 97.62 386 ARG B O 1
ATOM 6028 N N . TYR B 1 387 ? -9.461 20.781 27.922 1 97.75 387 TYR B N 1
ATOM 6029 C CA . TYR B 1 387 ? -9.742 21.188 26.547 1 97.75 387 TYR B CA 1
ATOM 6030 C C . TYR B 1 387 ? -11.078 20.641 26.078 1 97.75 387 TYR B C 1
ATOM 6032 O O . TYR B 1 387 ? -11.672 21.156 25.125 1 97.75 387 TYR B O 1
ATOM 6040 N N . ALA B 1 388 ? -11.539 19.516 26.703 1 97.94 388 ALA B N 1
ATOM 6041 C CA . ALA B 1 388 ? -12.914 19.078 26.469 1 97.94 388 ALA B CA 1
ATOM 6042 C C . ALA B 1 388 ? -13.906 20.125 26.984 1 97.94 388 ALA B C 1
ATOM 6044 O O . ALA B 1 388 ? -14.914 20.406 26.344 1 97.94 388 ALA B O 1
ATOM 6045 N N . GLU B 1 389 ? -13.578 20.688 28.125 1 97.38 389 GLU B N 1
ATOM 6046 C CA . GLU B 1 389 ? -14.414 21.75 28.688 1 97.38 389 GLU B CA 1
ATOM 6047 C C . GLU B 1 389 ? -14.391 23 27.797 1 97.38 389 GLU B C 1
ATOM 6049 O O . GLU B 1 389 ? -15.43 23.625 27.578 1 97.38 389 GLU B O 1
ATOM 6054 N N . LEU B 1 390 ? -13.211 23.297 27.359 1 95.69 390 LEU B N 1
ATOM 6055 C CA . LEU B 1 390 ? -13.094 24.469 26.469 1 95.69 390 LEU B CA 1
ATOM 6056 C C . LEU B 1 390 ? -13.945 24.281 25.219 1 95.69 390 LEU B C 1
ATOM 6058 O O . LEU B 1 390 ? -14.57 25.234 24.75 1 95.69 390 LEU B O 1
ATOM 6062 N N . TYR B 1 391 ? -13.961 23.109 24.672 1 95.56 391 TYR B N 1
ATOM 6063 C CA . TYR B 1 391 ? -14.797 22.828 23.516 1 95.56 391 TYR B CA 1
ATOM 6064 C C . TYR B 1 391 ? -16.266 23.047 23.844 1 95.56 391 TYR B C 1
ATOM 6066 O O . TYR B 1 391 ? -17.016 23.625 23.031 1 95.56 391 TYR B O 1
ATOM 6074 N N . GLN B 1 392 ? -16.703 22.609 25 1 93.81 392 GLN B N 1
ATOM 6075 C CA . GLN B 1 392 ? -18.109 22.719 25.406 1 93.81 392 GLN B CA 1
ATOM 6076 C C . GLN B 1 392 ? -18.516 24.172 25.547 1 93.81 392 GLN B C 1
ATOM 6078 O O . GLN B 1 392 ? -19.625 24.562 25.156 1 93.81 392 GLN B O 1
ATOM 6083 N N . VAL B 1 393 ? -17.578 25 25.953 1 92.25 393 VAL B N 1
ATOM 6084 C CA . VAL B 1 393 ? -17.953 26.375 26.312 1 92.25 393 VAL B CA 1
ATOM 6085 C C . VAL B 1 393 ? -17.688 27.297 25.109 1 92.25 393 VAL B C 1
ATOM 6087 O O . VAL B 1 393 ? -18.406 28.281 24.922 1 92.25 393 VAL B O 1
ATOM 6090 N N . ALA B 1 394 ? -16.703 26.953 24.297 1 86.44 394 ALA B N 1
ATOM 6091 C CA . ALA B 1 394 ? -16.281 27.922 23.297 1 86.44 394 ALA B CA 1
ATOM 6092 C C . ALA B 1 394 ? -15.867 27.234 22 1 86.44 394 ALA B C 1
ATOM 6094 O O . ALA B 1 394 ? -15.141 27.812 21.188 1 86.44 394 ALA B O 1
ATOM 6095 N N . GLY B 1 395 ? -16.281 26.047 21.781 1 82.94 395 GLY B N 1
ATOM 6096 C CA . GLY B 1 395 ? -15.828 25.266 20.641 1 82.94 395 GLY B CA 1
ATOM 6097 C C . GLY B 1 395 ? -16.062 25.953 19.312 1 82.94 395 GLY B C 1
ATOM 6098 O O . GLY B 1 395 ? -15.258 25.797 18.391 1 82.94 395 GLY B O 1
ATOM 6099 N N . HIS B 1 396 ? -17.062 26.656 19.172 1 77.5 396 HIS B N 1
ATOM 6100 C CA . HIS B 1 396 ? -17.453 27.312 17.938 1 77.5 396 HIS B CA 1
ATOM 6101 C C . HIS B 1 396 ? -16.422 28.375 17.531 1 77.5 396 HIS B C 1
ATOM 6103 O O . HIS B 1 396 ? -16.359 28.75 16.359 1 77.5 396 HIS B O 1
ATOM 6109 N N . GLU B 1 397 ? -15.578 28.844 18.469 1 76.5 397 GLU B N 1
ATOM 6110 C CA . GLU B 1 397 ? -14.562 29.859 18.203 1 76.5 397 GLU B CA 1
ATOM 6111 C C . GLU B 1 397 ? -13.305 29.25 17.594 1 76.5 397 GLU B C 1
ATOM 6113 O O . GLU B 1 397 ? -12.453 29.969 17.062 1 76.5 397 GLU B O 1
ATOM 6118 N N . TYR B 1 398 ? -13.242 28 17.656 1 75.31 398 TYR B N 1
ATOM 6119 C CA . TYR B 1 398 ? -11.984 27.328 17.328 1 75.31 398 TYR B CA 1
ATOM 6120 C C . TYR B 1 398 ? -12.125 26.531 16.031 1 75.31 398 TYR B C 1
ATOM 6122 O O . TYR B 1 398 ? -11.141 25.984 15.523 1 75.31 398 TYR B O 1
ATOM 6130 N N . GLY B 1 399 ? -13.305 26.469 15.453 1 65.69 399 GLY B N 1
ATOM 6131 C CA . GLY B 1 399 ? -13.508 25.734 14.211 1 65.69 399 GLY B CA 1
ATOM 6132 C C . GLY B 1 399 ? -13.398 26.625 12.984 1 65.69 399 GLY B C 1
ATOM 6133 O O . GLY B 1 399 ? -13.023 27.797 13.086 1 65.69 399 GLY B O 1
ATOM 6134 N N . TYR B 1 400 ? -13.516 26 11.797 1 61.12 400 TYR B N 1
ATOM 6135 C CA . TYR B 1 400 ? -13.484 26.719 10.539 1 61.12 400 TYR B CA 1
ATOM 6136 C C . TYR B 1 400 ? -14.672 27.672 10.422 1 61.12 400 TYR B C 1
ATOM 6138 O O . TYR B 1 400 ? -15.828 27.25 10.578 1 61.12 400 TYR B O 1
ATOM 6146 N N . ALA B 1 401 ? -14.523 28.953 10.945 1 52.28 401 ALA B N 1
ATOM 6147 C CA . ALA B 1 401 ? -15.633 29.891 10.836 1 52.28 401 ALA B CA 1
ATOM 6148 C C . ALA B 1 401 ? -15.648 30.578 9.477 1 52.28 401 ALA B C 1
ATOM 6150 O O . ALA B 1 401 ? -14.602 31 8.977 1 52.28 401 ALA B O 1
ATOM 6151 N N . ASP B 1 402 ? -16.625 30.25 8.648 1 49.06 402 ASP B N 1
ATOM 6152 C CA . ASP B 1 402 ? -16.844 31.047 7.445 1 49.06 402 ASP B CA 1
ATOM 6153 C C . ASP B 1 402 ? -16.875 32.531 7.773 1 49.06 402 ASP B C 1
ATOM 6155 O O . ASP B 1 402 ? -17.328 32.938 8.852 1 49.06 402 ASP B O 1
ATOM 6159 N N . PRO B 1 403 ? -16.016 33.281 7.129 1 46.19 403 PRO B N 1
ATOM 6160 C CA . PRO B 1 403 ? -16.156 34.719 7.43 1 46.19 403 PRO B CA 1
ATOM 6161 C C . PRO B 1 403 ? -17.625 35.156 7.555 1 46.19 403 PRO B C 1
ATOM 6163 O O . PRO B 1 403 ? -18.469 34.719 6.773 1 46.19 403 PRO B O 1
ATOM 6166 N N . ALA B 1 404 ? -18 35.438 8.773 1 39.16 404 ALA B N 1
ATOM 6167 C CA . ALA B 1 404 ? -19.328 36.031 8.922 1 39.16 404 ALA B CA 1
ATOM 6168 C C . ALA B 1 404 ? -19.609 37.031 7.801 1 39.16 404 ALA B C 1
ATOM 6170 O O . ALA B 1 404 ? -20.75 37.375 7.543 1 39.16 404 ALA B O 1
ATOM 6171 N N . ASP B 1 405 ? -18.641 37.938 7.637 1 36.25 405 ASP B N 1
ATOM 6172 C CA . ASP B 1 405 ? -18.953 39 6.707 1 36.25 405 ASP B CA 1
ATOM 6173 C C . ASP B 1 405 ? -18.922 38.531 5.262 1 36.25 405 ASP B C 1
ATOM 6175 O O . ASP B 1 405 ? -18.156 37.594 4.93 1 36.25 405 ASP B O 1
ATOM 6179 N N . GLY B 1 406 ? -19.891 38.75 4.324 1 37 406 GLY B N 1
ATOM 6180 C CA . GLY B 1 406 ? -20.109 38.656 2.889 1 37 406 GLY B CA 1
ATOM 6181 C C . GLY B 1 406 ? -18.844 38.469 2.092 1 37 406 GLY B C 1
ATOM 6182 O O . GLY B 1 406 ? -18.609 39.188 1.095 1 37 406 GLY B O 1
ATOM 6183 N N . THR B 1 407 ? -17.891 38.062 2.662 1 37.66 407 THR B N 1
ATOM 6184 C CA . THR B 1 407 ? -16.641 38.094 1.919 1 37.66 407 THR B CA 1
ATOM 6185 C C . THR B 1 407 ? -16.812 37.469 0.536 1 37.66 407 THR B C 1
ATOM 6187 O O . THR B 1 407 ? -17.484 36.438 0.391 1 37.66 407 THR B O 1
ATOM 6190 N N . PRO B 1 408 ? -16.156 38.125 -0.417 1 37.22 408 PRO B N 1
ATOM 6191 C CA . PRO B 1 408 ? -16.359 38 -1.861 1 37.22 408 PRO B CA 1
ATOM 6192 C C . PRO B 1 408 ? -16.219 36.562 -2.365 1 37.22 408 PRO B C 1
ATOM 6194 O O . PRO B 1 408 ? -15.492 35.781 -1.765 1 37.22 408 PRO B O 1
ATOM 6197 N N . GLU B 1 409 ? -17.234 36.125 -3.057 1 34.53 409 GLU B N 1
ATOM 6198 C CA . GLU B 1 409 ? -17.344 34.969 -3.936 1 34.53 409 GLU B CA 1
ATOM 6199 C C . GLU B 1 409 ? -15.969 34.562 -4.473 1 34.53 409 GLU B C 1
ATOM 6201 O O . GLU B 1 409 ? -15.07 35.406 -4.586 1 34.53 409 GLU B O 1
ATOM 6206 N N . ALA B 1 410 ? -15.602 33.344 -4.43 1 38.31 410 ALA B N 1
ATOM 6207 C CA . ALA B 1 410 ? -14.461 32.719 -5.109 1 38.31 410 ALA B CA 1
ATOM 6208 C C . ALA B 1 410 ? -13.969 33.625 -6.25 1 38.31 410 ALA B C 1
ATOM 6210 O O . ALA B 1 410 ? -14.773 34.281 -6.922 1 38.31 410 ALA B O 1
ATOM 6211 N N . PRO B 1 411 ? -12.664 33.906 -6.273 1 34 411 PRO B N 1
ATOM 6212 C CA . PRO B 1 411 ? -12.211 34.844 -7.297 1 34 411 PRO B CA 1
ATOM 6213 C C . PRO B 1 411 ? -13.195 35 -8.461 1 34 411 PRO B C 1
ATOM 6215 O O . PRO B 1 411 ? -14.094 34.156 -8.609 1 34 411 PRO B O 1
ATOM 6218 N N . ASN B 1 412 ? -12.883 36.156 -9.391 1 28.42 412 ASN B N 1
ATOM 6219 C CA . ASN B 1 412 ? -12.938 36.812 -10.695 1 28.42 412 ASN B CA 1
ATOM 6220 C C . ASN B 1 412 ? -12.938 35.781 -11.828 1 28.42 412 ASN B C 1
ATOM 6222 O O . ASN B 1 412 ? -11.945 35.094 -12.055 1 28.42 412 ASN B O 1
ATOM 6226 N N . ARG B 1 413 ? -13.875 35.031 -12.141 1 24.14 413 ARG B N 1
ATOM 6227 C CA . ARG B 1 413 ? -14.172 34.375 -13.414 1 24.14 413 ARG B CA 1
ATOM 6228 C C . ARG B 1 413 ? -13.695 35.25 -14.586 1 24.14 413 ARG B C 1
ATOM 6230 O O . ARG B 1 413 ? -13.922 36.469 -14.602 1 24.14 413 ARG B O 1
#

Foldseek 3Di:
DPPPPPPPPPDPPDPPCPDVPDPFKFWADKDKFKFWFAFPDWFDAPWGIFGTFIKIKMWIAIPVGFIFIFIFGQVVHPVVLVVLLVVLVVLRGGDRLVPLVSSLVSSCVPCCCVVVLGHQRNLARSSQRSLLRVLVVVFWESLVVQQHFPDQKAFAADEQGDDALQVSLVVLLVLVVLQAQEYEYEDQDPDLVRVLSNLVSSLVSNDPGHAYEYENPQQDDLVRLQVSLVSNLVSHHAEYENPHDLVDQLSLQVSCVRGPHFYEYDNQAQFLVSLLVNLVNNRGQEYEYESSSHRHLVRSLVSQVSCVVSVHAYAYEDPEDADLRVLSNRSSLRNHPRNPDHYYYCLNRTPWGQWPPTGADQRSRIGGRATGGRSNIHGDPVSSVVRSVVCVVPVVSRHDDRPPDCSDDRDDD/DPPPPCPPPPPPPDPPCPDVPDPFKFWADKDKFKFWFAFPDWFDAPFGIFGTFIKIKMWIAIPVGFIFIFIFGQVVHPVVLVVLLVVLVVLRGGDRLVPLVSSLVSSCVVCCCVVVLGHQRNLARSSLRSLLSVLVVVFWESLVVQQHFPDQKAFAADEQGDDQLQVSLVVLLVLVVLQAQEYEYEDQDPDLVRVLSNLVSSLVSNDPGHAYEYENPQQDDLVRLQVSLVSNLVSHHAEYENPHDLVDQLSLQVSCVRGPHFYEYDNQAQFLVSLLVNLVNNRGQEYEYESSSHRHLVRSLVSQVSCVVSVHAYEYEDPEDADLRVLSNRSSLRNHPRNPDHYYYCLNRTPWGQWPPTGADQRSRIGGRATGGRSNIHGDPVSSVVRSVVCVVPVVSRHDDRPPPCPDDRDDD

pLDDT: mean 87.48, std 18.86, range [22.41, 98.88]

Sequence (826 aa):
MTVTTQQSRAGAAQPLTTPWGEGVLRIIGIRSIPVAVPFNTDEKWAYGSRRGLVSVLIEIDTDEGITGLGEAPAYPSAEIVLAVLRSVERFAIGEDPFRTERIAKLIDIVGTWHHVGTTSPAMAAIDMACWDIVGKACDQPLVNLLGGPLREEVEYLHYVPQGTPEWMREQASRGAAAGFESFYVKVGDADQATDVERVAAIRDGLGAGPSLRIDANESWSPAAALRALRALEPYDIEFAEQPVSGRNLPEMARLRARAGVPLLADEASRTRYDQLNVIRQGAADAISVDNMLDGSLLNMKRSAGICEAAGLPVVKQSLGELGVATYAAAHLIAATPGFRCANQSYGRLLADDVVEGGPLPYPGGRLRVPDRPGIGVLLDRDRLARYAELYQVAGHEYGYADPADGTPEAPNRMTVTTQQSRAGAAQPLTTPWGEGVLRIIGIRSIPVAVPFNTDEKWAYGSRRGLVSVLIEIDTDEGITGLGEAPAYPSAEIVLAVLRSVERFAIGEDPFRTERIAKLIDIVGTWHHVGTTSPAMAAIDMACWDIVGKACDQPLVNLLGGPLREEVEYLHYVPQGTPEWMREQASRGAAAGFESFYVKVGDADQATDVERVAAIRDGLGAGPSLRIDANESWSPAAALRALRALEPYDIEFAEQPVSGRNLPEMARLRARAGVPLLADEASRTRYDQLNVIRQGAADAISVDNMLDGSLLNMKRSAGICEAAGLPVVKQSLGELGVATYAAAHLIAATPGFRCANQSYGRLLADDVVEGGPLPYPGGRLRVPDRPGIGVLLDRDRLARYAELYQVAGHEYGYADPADGTPEAPNR

Solvent-accessible surface area (backbone atoms only — not comparable to full-atom values): 41523 Å² total; per-residue (Å²): 135,82,81,76,78,77,74,77,77,73,75,74,75,70,77,81,70,73,54,97,57,81,85,53,61,29,28,73,44,77,45,81,46,55,27,28,44,47,32,71,57,70,45,66,57,97,62,32,54,28,43,29,43,34,34,33,36,33,43,37,35,32,80,80,76,50,66,11,54,23,38,16,38,33,46,87,32,56,67,56,31,51,51,45,40,67,67,46,46,70,70,46,46,66,35,44,47,45,26,43,48,44,48,50,47,54,48,52,62,65,36,69,35,62,75,54,77,46,46,20,18,37,42,18,14,53,37,43,12,24,47,19,32,46,13,45,76,42,67,32,22,39,23,48,62,56,30,6,60,73,44,65,57,44,50,35,39,44,76,51,69,84,69,54,35,70,56,31,14,52,54,31,30,53,40,39,72,58,46,36,50,36,34,32,36,79,43,57,53,93,49,59,66,57,42,48,47,33,52,51,28,27,39,64,34,44,48,89,76,43,45,36,32,39,31,25,77,33,38,31,43,72,70,52,35,53,53,50,40,60,70,42,45,88,65,61,48,60,28,41,28,23,41,37,54,50,88,41,51,68,59,38,17,56,47,49,74,69,43,84,43,42,30,24,32,39,84,40,16,46,33,50,48,33,41,52,50,37,58,70,58,54,29,50,59,27,39,31,38,30,30,48,60,44,23,19,66,65,46,34,51,28,35,32,39,45,30,45,50,70,73,29,45,30,29,43,53,61,85,46,53,54,55,67,41,49,41,46,50,40,24,52,51,24,16,38,76,42,61,82,52,60,20,51,61,46,50,86,44,34,64,48,38,42,30,60,89,35,50,76,68,46,70,47,30,27,34,68,56,57,78,40,43,6,55,41,77,51,74,25,68,68,46,41,53,52,22,30,48,42,22,74,74,47,34,77,61,20,34,90,41,69,51,84,61,86,66,76,70,73,60,81,128,137,80,79,74,76,78,74,76,76,73,76,72,73,71,81,83,70,72,56,96,59,81,87,54,58,28,28,70,43,77,47,79,47,54,27,30,43,47,31,71,57,69,46,66,56,94,62,31,55,28,45,29,44,35,34,34,36,32,42,36,34,32,80,79,77,50,68,9,55,22,37,16,39,32,46,86,30,56,67,55,30,51,51,46,39,67,68,47,45,70,70,44,49,67,33,45,48,45,26,43,48,43,48,50,46,54,49,54,62,67,38,67,32,63,76,54,75,47,47,21,18,38,42,17,13,54,37,43,11,25,48,18,33,45,14,46,74,40,67,31,21,38,22,49,62,55,29,6,58,71,42,66,56,44,50,34,39,42,75,50,68,82,69,54,36,68,56,29,14,50,53,32,29,53,41,40,73,58,46,35,50,37,34,34,35,77,44,56,53,94,50,60,67,58,41,47,48,34,51,51,27,26,38,64,34,45,49,88,75,45,45,34,33,38,31,25,77,32,39,30,42,71,70,52,34,53,54,50,41,59,70,43,45,86,65,61,49,60,28,41,28,23,42,37,54,49,87,41,52,70,58,37,17,55,46,49,74,69,43,85,43,43,31,24,33,38,84,41,16,47,33,49,49,33,41,52,50,39,58,70,59,54,29,50,59,27,39,32,37,30,30,48,59,43,24,20,66,67,48,32,51,26,39,32,39,47,31,45,48,71,73,29,46,31,28,45,54,60,85,45,53,56,54,66,42,48,41,45,48,40,25,52,52,25,16,40,76,42,62,80,52,60,20,51,61,46,50,86,44,35,64,48,38,42,30,62,87,34,49,77,69,48,72,46,29,27,35,70,55,56,77,40,43,6,52,40,79,50,75,24,66,67,46,40,52,52,22,29,48,41,22,75,76,49,34,79,60,20,34,91,39,68,53,84,61,87,65,76,70,74,63,80,127

Nearest PDB structures (foldseek):
  2p88-assembly1_C  TM=9.355E-01  e=1.630E-34  Bacillus cereus ATCC 14579
  4m0x-assembly1_A  TM=9.280E-01  e=4.695E-32  Rhodococcus opacus
  4m0x-assembly1_B  TM=9.262E-01  e=6.093E-31  Rhodococcus opacus
  3my9-assembly1_A  TM=9.158E-01  e=3.357E-31  Azorhizobium caulinodans ORS 571
  3tte-assembly1_A  TM=8.780E-01  e=5.131E-28  Bradyrhizobium sp. ORS 278

Radius of gyration: 29.48 Å; Cα contacts (8 Å, |Δi|>4): 1883; chains: 2; bounding box: 65×111×94 Å